Protein AF-A0A7J6PXH3-F1 (afdb_monomer_lite)

pLDDT: mean 71.35, std 19.56, range [21.89, 96.31]

InterPro domains:
  IPR000547 Clathrin, heavy chain/VPS, 7-fold repeat [PS50236] (850-1017)
  IPR001680 WD40 repeat [SM00320] (304-343)
  IPR013525 ABC-2 type transporter, transmembrane domain [PF01061] (2-180)
  IPR015943 WD40/YVTN repeat-like-containing domain superfamily [G3DSA:2.130.10.10] (223-467)
  IPR036322 WD40-repeat-containing domain superfamily [SSF50978] (277-455)
  IPR052215 Plant ABC transporter G [PTHR48042] (1-181)
  IPR057780 Vps41, beta-propeller [PF23411] (269-532)

Foldseek 3Di:
DLLVVLQVLLQVLFQPDPPDDPVNCLVSLLCLLQVNLLVLLVCLVVLVVVVVVVVVVCVVDVDAPLVVLVVVLVVCLVVLLVSLLSSLCRNCVGNVFFDSVLSSLLSSLSNLLSNLQLSLLSLQDPDSVVSSVVSNVLSVLLSCLLQRVPAQVRPDPVNSVSNVVRLSNLSSLSSLCRGLVVPPPVSVVVCVVRVNNPRDSVVSSVVSVVSSVVSSVVSSVSCVVVVCVVCVVPVVVPPPPDDAQDDDDDQPDPPDQPQKDKFFLVQPLQLVCLVPWFFQEWADDPFWIWTWTQQQKIWIAGPSRHTQEIDRPDRGGWQYWEAALVRQWIWIFFQQFKIWIWGWDADPSHTDTHTPDIDGCVPCVVQTDGGWNEKYAQNCCVVPQVWIWTFFQQQWIKIWHDDPPDIDIDTLDHDQATWHYWYDDNQKIWTDGLFFIWIAGNPVSDTQETDGDDDDPPVLVVVLSVDGKDWDAADPFWIWIDGFQKIWIKGKDWDFAADPPDPDGGDIRIHIDTPDMDGDDSQKGFQYKYWQDDDPDDDPDPDDPDPDTDIDTDIDSDPQKHKYDYPPHNWIWIDHRNTIMIMHGQDLLNSLSVCLSSLVLLVSLLSLQPDLDLVSNLVSLCSSLVVCLVVVVLLVNLVSLVSHDLQSNLQSVVVSLVSCVVSLNLLNNLVPPDQPPVSCVVSVNLVDCSLVVSLLSCLVPPLVCNQVSVVRHDPSRDDLVVNLVSLQVVDDPQLHFDLPDDHDHDDDDPPDDDDDDDDDDDDDDDDCPDDDDPVVVCNNSVSSLVNVLVSCVVVVVPLRNLRSCVSNLVLVVNLVQLLPVVNCVPDPSNLVSCVVCVVVNLVSPLVSSLVSCLVPCVSPPPVVSLVVCVVPLQSNLSNLCCVCPVVPPVVSSQQCLQVNLVSCVVPPLLCSVVSVVVLVVVVQDADDPPDPRSRYDPLVVSLVVLVVDPVCVVSNLVVNLVSCVVVVVNVVSLVSQLDPPDRQLLVSCVSCLVVLDPVSLVVSLVSCLVVVVCLQRLQVSVVVCCVPVNDVSHDPCSHPVNSVVSHDPPDPCVVVVVVSVCVVVVPVPPCVVVVPPPDPVVVVVVVVVVVVVVVVVDDDDDDDDDDDDDADPPPRDDDDDDDDDDDDDDDDDDDDDDDDDDDDDDDDDDDDDDDDDDDDDDDDDDDDDDDDDD

Structure (mmCIF, N/CA/C/O backbone):
data_AF-A0A7J6PXH3-F1
#
_entry.id   AF-A0A7J6PXH3-F1
#
loop_
_atom_site.group_PDB
_atom_site.id
_atom_site.type_symbol
_atom_site.label_atom_id
_atom_site.label_alt_id
_atom_site.label_comp_id
_atom_site.label_asym_id
_atom_site.label_entity_id
_atom_site.label_seq_id
_atom_site.pdbx_PDB_ins_code
_atom_site.Cartn_x
_atom_site.Cartn_y
_atom_site.Cartn_z
_atom_site.occupancy
_atom_site.B_iso_or_equiv
_atom_site.auth_seq_id
_atom_site.auth_comp_id
_atom_site.auth_asym_id
_atom_site.auth_atom_id
_atom_site.pdbx_PDB_model_num
ATOM 1 N N . MET A 1 1 ? -7.730 35.213 -0.005 1.00 85.06 1 MET A N 1
ATOM 2 C CA . MET A 1 1 ? -7.009 35.318 -1.293 1.00 85.06 1 MET A CA 1
ATOM 3 C C . MET A 1 1 ? -7.760 36.161 -2.331 1.00 85.06 1 MET A C 1
ATOM 5 O O . MET A 1 1 ? -7.203 37.171 -2.730 1.00 85.06 1 MET A O 1
ATOM 9 N N . TYR A 1 2 ? -9.007 35.830 -2.708 1.00 90.00 2 TYR A N 1
ATOM 10 C CA . TYR A 1 2 ? -9.855 36.568 -3.680 1.00 90.00 2 TYR A CA 1
ATOM 11 C C . TYR A 1 2 ? -9.739 38.107 -3.665 1.00 90.00 2 TYR A C 1
ATOM 13 O O . TYR A 1 2 ? -9.534 38.720 -4.710 1.00 90.00 2 TYR A O 1
ATOM 21 N N . VAL A 1 3 ? -9.808 38.724 -2.479 1.00 91.50 3 VAL A N 1
ATOM 22 C CA . VAL A 1 3 ? -9.663 40.180 -2.267 1.00 91.50 3 VAL A CA 1
ATOM 23 C C . VAL A 1 3 ? -8.342 40.731 -2.822 1.00 91.50 3 VAL A C 1
ATOM 25 O O . VAL A 1 3 ? -8.331 41.803 -3.412 1.00 91.50 3 VAL A O 1
ATOM 28 N N . MET A 1 4 ? -7.234 39.996 -2.680 1.00 92.06 4 MET A N 1
ATOM 29 C CA . MET A 1 4 ? -5.907 40.410 -3.154 1.00 92.06 4 MET A CA 1
ATOM 30 C C . MET A 1 4 ? -5.829 40.417 -4.684 1.00 92.06 4 MET A C 1
ATOM 32 O O . MET A 1 4 ? -5.346 41.386 -5.261 1.00 92.06 4 MET A O 1
ATOM 36 N N . LEU A 1 5 ? -6.341 39.368 -5.342 1.00 91.06 5 LEU A N 1
ATOM 37 C CA . LEU A 1 5 ? -6.399 39.317 -6.807 1.00 91.06 5 LEU A CA 1
ATOM 38 C C . LEU A 1 5 ? -7.345 40.392 -7.350 1.00 91.06 5 LEU A C 1
ATOM 40 O O . LEU A 1 5 ? -6.966 41.140 -8.241 1.00 91.06 5 LEU A O 1
ATOM 44 N N . SER A 1 6 ? -8.534 40.537 -6.760 1.00 92.62 6 SER A N 1
ATOM 45 C CA . SER A 1 6 ? -9.517 41.554 -7.165 1.00 92.62 6 SER A CA 1
ATOM 46 C C . SER A 1 6 ? -8.981 42.981 -6.997 1.00 92.62 6 SER A C 1
ATOM 48 O O . SER A 1 6 ? -9.232 43.834 -7.845 1.00 92.62 6 SER A O 1
ATOM 50 N N . PHE A 1 7 ? -8.197 43.234 -5.941 1.00 92.75 7 PHE A N 1
ATOM 51 C CA . PHE A 1 7 ? -7.472 44.493 -5.759 1.00 92.75 7 PHE A CA 1
ATOM 52 C C . PHE A 1 7 ? -6.425 44.705 -6.853 1.00 92.75 7 PHE A C 1
ATOM 54 O O . PHE A 1 7 ? -6.447 45.738 -7.510 1.00 92.75 7 PHE A O 1
ATOM 61 N N . MET A 1 8 ? -5.552 43.717 -7.079 1.00 93.81 8 MET A N 1
ATOM 62 C CA . MET A 1 8 ? -4.471 43.787 -8.066 1.00 93.81 8 MET A CA 1
ATOM 63 C C . MET A 1 8 ? -5.002 44.043 -9.482 1.00 93.81 8 MET A C 1
ATOM 65 O O . MET A 1 8 ? -4.495 44.927 -10.169 1.00 93.81 8 MET A O 1
ATOM 69 N N . ILE A 1 9 ? -6.052 43.319 -9.887 1.00 91.75 9 ILE A N 1
ATOM 70 C CA . ILE A 1 9 ? -6.739 43.499 -11.172 1.00 91.75 9 ILE A CA 1
ATOM 71 C C . ILE A 1 9 ? -7.317 44.920 -11.255 1.00 91.75 9 ILE A C 1
ATOM 73 O O . ILE A 1 9 ? -7.013 45.652 -12.195 1.00 91.75 9 ILE A O 1
ATOM 77 N N . GLY A 1 10 ? -8.087 45.344 -10.245 1.00 89.75 10 GLY A N 1
ATOM 78 C CA . GLY A 1 10 ? -8.698 46.674 -10.213 1.00 89.75 10 GLY A CA 1
ATOM 79 C C . GLY A 1 10 ? -7.677 47.815 -10.284 1.00 89.75 10 GLY A C 1
ATOM 80 O O . GLY A 1 10 ? -7.882 48.769 -11.028 1.00 89.75 10 GLY A O 1
ATOM 81 N N . THR A 1 11 ? -6.555 47.725 -9.560 1.00 91.62 11 THR A N 1
ATOM 82 C CA . THR A 1 11 ? -5.518 48.772 -9.571 1.00 91.62 11 THR A CA 1
ATOM 83 C C . THR A 1 11 ? -4.631 48.746 -10.813 1.00 91.62 11 THR A C 1
ATOM 85 O O . THR A 1 11 ? -4.105 49.790 -11.185 1.00 91.62 11 THR A O 1
ATOM 88 N N . MET A 1 12 ? -4.458 47.589 -11.463 1.00 90.88 12 MET A N 1
ATOM 89 C CA . MET A 1 12 ? -3.728 47.485 -12.733 1.00 90.88 12 MET A CA 1
ATOM 90 C C . MET A 1 12 ? -4.465 48.224 -13.858 1.00 90.88 12 MET A C 1
ATOM 92 O O . MET A 1 12 ? -3.838 48.937 -14.637 1.00 90.88 12 MET A O 1
ATOM 96 N N . TYR A 1 13 ? -5.793 48.107 -13.896 1.00 89.38 13 TYR A N 1
ATOM 97 C CA . TYR A 1 13 ? -6.660 48.732 -14.900 1.00 89.38 13 TYR A CA 1
ATOM 98 C C . TYR A 1 13 ? -7.361 49.995 -14.376 1.00 89.38 13 TYR A C 1
ATOM 100 O O . TYR A 1 13 ? -8.486 50.293 -14.763 1.00 89.38 13 TYR A O 1
ATOM 108 N N . ILE A 1 14 ? -6.716 50.726 -13.460 1.00 91.25 14 ILE A N 1
ATOM 109 C CA . ILE A 1 14 ? -7.322 51.855 -12.745 1.00 91.25 14 ILE A CA 1
ATOM 110 C C . ILE A 1 14 ? -7.871 52.938 -13.689 1.00 91.25 14 ILE A C 1
ATOM 112 O O . ILE A 1 14 ? -7.162 53.460 -14.552 1.00 91.25 14 ILE A O 1
ATOM 116 N N . ARG A 1 15 ? -9.122 53.352 -13.445 1.00 85.06 15 ARG A N 1
ATOM 117 C CA . ARG A 1 15 ? -9.895 54.300 -14.271 1.00 85.06 15 ARG A CA 1
ATOM 118 C C . ARG A 1 15 ? -9.190 55.631 -14.572 1.00 85.06 15 ARG A C 1
ATOM 120 O O . ARG A 1 15 ? -9.531 56.301 -15.537 1.00 85.06 15 ARG A O 1
ATOM 127 N N . SER A 1 16 ? -8.241 56.055 -13.737 1.00 84.75 16 SER A N 1
ATOM 128 C CA . SER A 1 16 ? -7.498 57.312 -13.908 1.00 84.75 16 SER A CA 1
ATOM 129 C C . SER A 1 16 ? -6.329 57.228 -14.901 1.00 84.75 16 SER A C 1
ATOM 131 O O . SER A 1 16 ? -5.502 58.138 -14.926 1.00 84.75 16 SER A O 1
ATOM 133 N N . ASN A 1 17 ? -6.190 56.129 -15.648 1.00 86.75 17 ASN A N 1
ATOM 134 C CA . ASN A 1 17 ? -5.119 55.936 -16.619 1.00 86.75 17 ASN A CA 1
ATOM 135 C C . ASN A 1 17 ? -5.618 56.127 -18.063 1.00 86.75 17 ASN A C 1
ATOM 137 O O . ASN A 1 17 ? -5.953 55.159 -18.744 1.00 86.75 17 ASN A O 1
ATOM 141 N N . ASP A 1 18 ? -5.572 57.370 -18.550 1.00 77.88 18 ASP A N 1
ATOM 142 C CA . ASP A 1 18 ? -5.986 57.770 -19.910 1.00 77.88 18 ASP A CA 1
ATOM 143 C C . ASP A 1 18 ? -5.172 57.113 -21.058 1.00 77.88 18 ASP A C 1
ATOM 145 O O . ASP A 1 18 ? -5.416 57.402 -22.229 1.00 77.88 18 ASP A O 1
ATOM 149 N N . SER A 1 19 ? -4.184 56.258 -20.753 1.00 84.06 19 SER A N 1
ATOM 150 C CA . SER A 1 19 ? -3.420 55.492 -21.753 1.00 84.06 19 SER A CA 1
ATOM 151 C C . SER A 1 19 ? -3.992 54.103 -22.070 1.00 84.06 19 SER A C 1
ATOM 153 O O . SER A 1 19 ? -3.535 53.479 -23.027 1.00 84.06 19 SER A O 1
ATOM 155 N N . LEU A 1 20 ? -4.982 53.623 -21.306 1.00 83.75 20 LEU A N 1
ATOM 156 C CA . LEU A 1 20 ? -5.656 52.346 -21.563 1.00 83.75 20 LEU A CA 1
ATOM 157 C C . LEU A 1 20 ? -6.658 52.473 -22.719 1.00 83.75 20 LEU A C 1
ATOM 159 O O . LEU A 1 20 ? -7.433 53.427 -22.789 1.00 83.75 20 LEU A O 1
ATOM 163 N N . THR A 1 21 ? -6.678 51.482 -23.606 1.00 84.00 21 THR A N 1
ATOM 164 C CA . THR A 1 21 ? -7.657 51.364 -24.691 1.00 84.00 21 THR A CA 1
ATOM 165 C C . THR A 1 21 ? -8.747 50.349 -24.342 1.00 84.00 21 THR A C 1
ATOM 167 O O . THR A 1 21 ? -8.566 49.485 -23.487 1.00 84.00 21 THR A O 1
ATOM 170 N N . GLN A 1 22 ? -9.881 50.391 -25.047 1.00 81.06 22 GLN A N 1
ATOM 171 C CA . GLN A 1 22 ? -10.964 49.410 -24.867 1.00 81.06 22 GLN A CA 1
ATOM 172 C C . GLN A 1 22 ? -10.506 47.953 -25.079 1.00 81.06 22 GLN A C 1
ATOM 174 O O . GLN A 1 22 ? -11.046 47.047 -24.449 1.00 81.06 22 GLN A O 1
ATOM 179 N N . PHE A 1 23 ? -9.486 47.716 -25.914 1.00 84.88 23 PHE A N 1
ATOM 180 C CA . PHE A 1 23 ? -8.920 46.380 -26.123 1.00 84.88 23 PHE A CA 1
ATOM 181 C C . PHE A 1 23 ? -8.174 45.844 -24.891 1.00 84.88 23 PHE A C 1
ATOM 183 O O . PHE A 1 23 ? -8.158 44.631 -24.676 1.00 84.88 23 PHE A O 1
ATOM 190 N N . ASP A 1 24 ? -7.605 46.716 -24.054 1.00 87.94 24 ASP A N 1
ATOM 191 C CA . ASP A 1 24 ? -6.826 46.315 -22.877 1.00 87.94 24 ASP A CA 1
ATOM 192 C C . ASP A 1 24 ? -7.711 45.734 -21.759 1.00 87.94 24 ASP A C 1
ATOM 194 O O . ASP A 1 24 ? -7.249 44.926 -20.956 1.00 87.94 24 ASP A O 1
ATOM 198 N N . TYR A 1 25 ? -9.011 46.048 -21.742 1.00 89.06 25 TYR A N 1
ATOM 199 C CA . TYR A 1 25 ? -9.956 45.419 -20.813 1.00 89.06 25 TYR A CA 1
ATOM 200 C C . TYR A 1 25 ? -10.316 43.971 -21.197 1.00 89.06 25 TYR A C 1
ATOM 202 O O . TYR A 1 25 ? -10.776 43.218 -20.340 1.00 89.06 25 TYR A O 1
ATOM 210 N N . ILE A 1 26 ? -10.074 43.523 -22.437 1.00 90.31 26 ILE A N 1
ATOM 211 C CA . ILE A 1 26 ? -10.442 42.165 -22.884 1.00 90.31 26 ILE A CA 1
ATOM 212 C C . ILE A 1 26 ? -9.644 41.081 -22.119 1.00 90.31 26 ILE A C 1
ATOM 214 O O . ILE A 1 26 ? -10.273 40.188 -21.540 1.00 90.31 26 ILE A O 1
ATOM 218 N N . PRO A 1 27 ? -8.295 41.158 -22.001 1.00 91.00 27 PRO A N 1
ATOM 219 C CA . PRO A 1 27 ? -7.536 40.275 -21.113 1.00 91.00 27 PRO A CA 1
ATOM 220 C C . PRO A 1 27 ? -7.948 40.382 -19.641 1.00 91.00 27 PRO A C 1
ATOM 222 O O . PRO A 1 27 ? -7.879 39.385 -18.925 1.00 91.00 27 PRO A O 1
ATOM 225 N N . MET A 1 28 ? -8.391 41.557 -19.176 1.00 91.38 28 MET A N 1
ATOM 226 C CA . MET A 1 28 ? -8.862 41.733 -17.800 1.00 91.38 28 MET A CA 1
ATOM 227 C C . MET A 1 28 ? -10.144 40.933 -17.537 1.00 91.38 28 MET A C 1
ATOM 229 O O . MET A 1 28 ? -10.203 40.195 -16.554 1.00 91.38 28 MET A O 1
ATOM 233 N N . LEU A 1 29 ? -11.151 41.038 -18.411 1.00 92.00 29 LEU A N 1
ATOM 234 C CA . LEU A 1 29 ? -12.413 40.299 -18.282 1.00 92.00 29 LEU A CA 1
ATOM 235 C C . LEU A 1 29 ? -12.185 38.780 -18.364 1.00 92.00 29 LEU A C 1
ATOM 237 O O . LEU A 1 29 ? -12.764 38.028 -17.576 1.00 92.00 29 LEU A O 1
ATOM 241 N N . PHE A 1 30 ? -11.271 38.331 -19.233 1.00 92.38 30 PHE A N 1
ATOM 242 C CA . PHE A 1 30 ? -10.798 36.944 -19.234 1.00 92.38 30 PHE A CA 1
ATOM 243 C C . PHE A 1 30 ? -10.133 36.562 -17.901 1.00 92.38 30 PHE A C 1
ATOM 245 O O . PHE A 1 30 ? -10.483 35.536 -17.325 1.00 92.38 30 PHE A O 1
ATOM 252 N N . TYR A 1 31 ? -9.212 37.377 -17.374 1.00 90.19 31 TYR A N 1
ATOM 253 C CA . TYR A 1 31 ? -8.477 37.068 -16.142 1.00 90.19 31 TYR A CA 1
ATOM 254 C C . TYR A 1 31 ? -9.395 37.006 -14.910 1.00 90.19 31 TYR A C 1
ATOM 256 O O . TYR A 1 31 ? -9.237 36.115 -14.076 1.00 90.19 31 TYR A O 1
ATOM 264 N N . VAL A 1 32 ? -10.386 37.903 -14.813 1.00 90.56 32 VAL A N 1
ATOM 265 C CA . VAL A 1 32 ? -11.441 37.867 -13.783 1.00 90.56 32 VAL A CA 1
ATOM 266 C C . VAL A 1 32 ? -12.188 36.536 -13.833 1.00 90.56 32 VAL A C 1
ATOM 268 O O . VAL A 1 32 ? -12.278 35.855 -12.811 1.00 90.56 32 VAL A O 1
ATOM 271 N N . GLN A 1 33 ? -12.692 36.148 -15.011 1.00 89.62 33 GLN A N 1
ATOM 272 C CA . GLN A 1 33 ? -13.428 34.894 -15.172 1.00 89.62 33 GLN A CA 1
ATOM 273 C C . GLN A 1 33 ? -12.539 33.675 -14.915 1.00 89.62 33 GLN A C 1
ATOM 275 O O . GLN A 1 33 ? -12.972 32.754 -14.241 1.00 89.62 33 GLN A O 1
ATOM 280 N N . ALA A 1 34 ? -11.309 33.650 -15.422 1.00 89.00 34 ALA A N 1
ATOM 281 C CA . ALA A 1 34 ? -10.419 32.505 -15.284 1.00 89.00 34 ALA A CA 1
ATOM 282 C C . ALA A 1 34 ? -9.920 32.335 -13.838 1.00 89.00 34 ALA A C 1
ATOM 284 O O . ALA A 1 34 ? -10.186 31.321 -13.192 1.00 89.00 34 ALA A O 1
ATOM 285 N N . PHE A 1 35 ? -9.211 33.330 -13.299 1.00 86.88 35 PHE A N 1
ATOM 286 C CA . PHE A 1 35 ? -8.442 33.160 -12.064 1.00 86.88 35 PHE A CA 1
ATOM 287 C C . PHE A 1 35 ? -9.268 33.289 -10.787 1.00 86.88 35 PHE A C 1
ATOM 289 O O . PHE A 1 35 ? -8.884 32.700 -9.780 1.00 86.88 35 PHE A O 1
ATOM 296 N N . LEU A 1 36 ? -10.398 34.007 -10.788 1.00 89.25 36 LEU A N 1
ATOM 297 C CA . LEU A 1 36 ? -11.280 33.986 -9.617 1.00 89.25 36 LEU A CA 1
ATOM 298 C C . LEU A 1 36 ? -12.064 32.669 -9.556 1.00 89.25 36 LEU A C 1
ATOM 300 O O . LEU A 1 36 ? -12.159 32.069 -8.493 1.00 89.25 36 LEU A O 1
ATOM 304 N N . VAL A 1 37 ? -12.573 32.170 -10.684 1.00 90.94 37 VAL A N 1
ATOM 305 C CA . VAL A 1 37 ? -13.418 30.963 -10.711 1.00 90.94 37 VAL A CA 1
ATOM 306 C C . VAL A 1 37 ? -12.609 29.679 -10.494 1.00 90.94 37 VAL A C 1
ATOM 308 O O . VAL A 1 37 ? -13.092 28.770 -9.817 1.00 90.94 37 VAL A O 1
ATOM 311 N N . PHE A 1 38 ? -11.360 29.624 -10.972 1.00 90.50 38 PHE A N 1
ATOM 312 C CA . PHE A 1 38 ? -10.414 28.528 -10.709 1.00 90.50 38 PHE A CA 1
ATOM 313 C C . PHE A 1 38 ? -10.184 28.269 -9.210 1.00 90.50 38 PHE A C 1
ATOM 315 O O . PHE A 1 38 ? -9.948 27.137 -8.796 1.00 90.50 38 PHE A O 1
ATOM 322 N N . MET A 1 39 ? -10.287 29.296 -8.363 1.00 90.12 39 MET A N 1
ATOM 323 C CA . MET A 1 39 ? -9.959 29.179 -6.938 1.00 90.12 39 MET A CA 1
ATOM 324 C C . MET A 1 39 ? -10.967 28.375 -6.104 1.00 90.12 39 MET A C 1
ATOM 326 O O . MET A 1 39 ? -10.704 28.129 -4.926 1.00 90.12 39 MET A O 1
ATOM 330 N N . ALA A 1 40 ? -12.064 27.895 -6.698 1.00 88.69 40 ALA A N 1
ATOM 331 C CA . ALA A 1 40 ? -12.945 26.910 -6.069 1.00 88.69 40 ALA A CA 1
ATOM 332 C C . ALA A 1 40 ? -12.293 25.519 -5.906 1.00 88.69 40 ALA A C 1
ATOM 334 O O . ALA A 1 40 ? -12.767 24.728 -5.094 1.00 88.69 40 ALA A O 1
ATOM 335 N N . VAL A 1 41 ? -11.185 25.215 -6.605 1.00 89.06 41 VAL A N 1
ATOM 336 C CA . VAL A 1 41 ? -10.421 23.952 -6.439 1.00 89.06 41 VAL A CA 1
ATOM 337 C C . VAL A 1 41 ? -10.048 23.694 -4.967 1.00 89.06 41 VAL A C 1
ATOM 339 O O . VAL A 1 41 ? -10.019 22.550 -4.522 1.00 89.06 41 VAL A O 1
ATOM 342 N N . ALA A 1 42 ? -9.844 24.754 -4.177 1.00 85.88 42 ALA A N 1
ATOM 343 C CA . ALA A 1 42 ? -9.520 24.670 -2.752 1.00 85.88 42 ALA A CA 1
ATOM 344 C C . ALA A 1 42 ? -10.660 24.149 -1.844 1.00 85.88 42 ALA A C 1
ATOM 346 O O . ALA A 1 42 ? -10.427 23.943 -0.656 1.00 85.88 42 ALA A O 1
ATOM 347 N N . VAL A 1 43 ? -11.875 23.930 -2.365 1.00 87.31 43 VAL A N 1
ATOM 348 C CA . VAL A 1 43 ? -13.011 23.365 -1.605 1.00 87.31 43 VAL A CA 1
ATOM 349 C C . VAL A 1 43 ? -12.903 21.839 -1.447 1.00 87.31 43 VAL A C 1
ATOM 351 O O . VAL A 1 43 ? -13.476 21.273 -0.518 1.00 87.31 43 VAL A O 1
ATOM 354 N N . LEU A 1 44 ? -12.127 21.167 -2.307 1.00 86.19 44 LEU A N 1
ATOM 355 C CA . LEU A 1 44 ? -12.019 19.703 -2.351 1.00 86.19 44 LEU A CA 1
ATOM 356 C C . LEU A 1 44 ? -11.597 19.031 -1.025 1.00 86.19 44 LEU A C 1
ATOM 358 O O . LEU A 1 44 ? -12.286 18.089 -0.637 1.00 86.19 44 LEU A O 1
ATOM 362 N N . PRO A 1 45 ? -10.553 19.483 -0.294 1.00 86.19 45 PRO A N 1
ATOM 363 C CA . PRO A 1 45 ? -10.165 18.848 0.971 1.00 86.19 45 PRO A CA 1
ATOM 364 C C . PRO A 1 45 ? -11.240 18.991 2.060 1.00 86.19 45 PRO A C 1
ATOM 366 O O . PRO A 1 45 ? -11.558 18.034 2.757 1.00 86.19 45 PRO A O 1
ATOM 369 N N . PHE A 1 46 ? -11.866 20.169 2.153 1.00 83.62 46 PHE A N 1
ATOM 370 C CA . PHE A 1 46 ? -12.931 20.443 3.125 1.00 83.62 46 PHE A CA 1
ATOM 371 C C . PHE A 1 46 ? -14.192 19.604 2.863 1.00 83.62 46 PHE A C 1
ATOM 373 O O . PHE A 1 46 ? -14.867 19.175 3.796 1.00 83.62 46 PHE A O 1
ATOM 380 N N . PHE A 1 47 ? -14.504 19.320 1.595 1.00 84.81 47 PHE A N 1
ATOM 381 C CA . PHE A 1 47 ? -15.591 18.403 1.258 1.00 84.81 47 PHE A CA 1
ATOM 382 C C . PHE A 1 47 ? -15.314 16.965 1.735 1.00 84.81 47 PHE A C 1
ATOM 384 O O . PHE A 1 47 ? -16.255 16.269 2.118 1.00 84.81 47 PHE A O 1
ATOM 391 N N . ASP A 1 48 ? -14.050 16.529 1.761 1.00 79.75 48 ASP A N 1
ATOM 392 C CA . ASP A 1 48 ? -13.664 15.179 2.189 1.00 79.75 48 ASP A CA 1
ATOM 393 C C . ASP A 1 48 ? -13.824 14.971 3.710 1.00 79.75 48 ASP A C 1
ATOM 395 O O . ASP A 1 48 ? -14.415 13.984 4.152 1.00 79.75 48 ASP A O 1
ATOM 399 N N . GLU A 1 49 ? -13.443 15.966 4.522 1.00 80.94 49 GLU A N 1
ATOM 400 C CA . GLU A 1 49 ? -13.705 15.965 5.974 1.00 80.94 49 GLU A CA 1
ATOM 401 C C . GLU A 1 49 ? -15.203 15.748 6.278 1.00 80.94 49 GLU A C 1
ATOM 403 O O . GLU A 1 49 ? -15.585 14.915 7.107 1.00 80.94 49 GLU A O 1
ATOM 408 N N . ILE A 1 50 ? -16.082 16.451 5.552 1.00 82.19 50 ILE A N 1
ATOM 409 C CA . ILE A 1 50 ? -17.538 16.309 5.696 1.00 82.19 50 ILE A CA 1
ATOM 410 C C . ILE A 1 50 ? -18.024 14.963 5.124 1.00 82.19 50 ILE A C 1
ATOM 412 O O . ILE A 1 50 ? -18.963 14.369 5.664 1.00 82.19 50 ILE A O 1
ATOM 416 N N . ARG A 1 51 ? -17.390 14.440 4.064 1.00 78.50 51 ARG A N 1
ATOM 417 C CA . ARG A 1 51 ? -17.707 13.140 3.442 1.00 78.50 51 ARG A CA 1
ATOM 418 C C . ARG A 1 51 ? -17.566 11.991 4.444 1.00 78.50 51 ARG A C 1
ATOM 420 O O . ARG A 1 51 ? -18.465 11.144 4.497 1.00 78.50 51 ARG A O 1
ATOM 427 N N . ALA A 1 52 ? -16.514 12.003 5.265 1.00 72.50 52 ALA A N 1
ATOM 428 C CA . ALA A 1 52 ? -16.288 11.025 6.331 1.00 72.50 52 ALA A CA 1
ATOM 429 C C . ALA A 1 52 ? -17.362 11.100 7.436 1.00 72.50 52 ALA A C 1
ATOM 431 O O . ALA A 1 52 ? -17.956 10.081 7.807 1.00 72.50 52 ALA A O 1
ATOM 432 N N . VAL A 1 53 ? -17.692 12.309 7.911 1.00 76.00 53 VAL A N 1
ATOM 433 C CA . VAL A 1 53 ? -18.757 12.514 8.914 1.00 76.00 53 VAL A CA 1
ATOM 434 C C . VAL A 1 53 ? -20.121 12.066 8.376 1.00 76.00 53 VAL A C 1
ATOM 436 O O . VAL A 1 53 ? -20.855 11.362 9.070 1.00 76.00 53 VAL A O 1
ATOM 439 N N . PHE A 1 54 ? -20.448 12.394 7.122 1.00 76.50 54 PHE A N 1
ATOM 440 C CA . PHE A 1 54 ? -21.685 11.952 6.471 1.00 76.50 54 PHE A CA 1
ATOM 441 C C . PHE A 1 54 ? -21.791 10.423 6.390 1.00 76.50 54 PHE A C 1
ATOM 443 O O . PHE A 1 54 ? -22.866 9.881 6.646 1.00 76.50 54 PHE A O 1
ATOM 450 N N . ALA A 1 55 ? -20.704 9.720 6.051 1.00 71.56 55 ALA A N 1
ATOM 451 C CA . ALA A 1 55 ? -20.700 8.257 5.990 1.00 71.56 55 ALA A CA 1
ATOM 452 C C . ALA A 1 55 ? -21.012 7.639 7.366 1.00 71.56 55 ALA A C 1
ATOM 454 O O . ALA A 1 55 ? -21.883 6.773 7.477 1.00 71.56 55 ALA A O 1
ATOM 455 N N . ARG A 1 56 ? -20.381 8.157 8.427 1.00 69.62 56 ARG A N 1
ATOM 456 C CA . ARG A 1 56 ? -20.629 7.745 9.815 1.00 69.62 56 ARG A CA 1
ATOM 457 C C . ARG A 1 56 ? -22.064 8.025 10.271 1.00 69.62 56 ARG A C 1
ATOM 459 O O . ARG A 1 56 ? -22.690 7.147 10.863 1.00 69.62 56 ARG A O 1
ATOM 466 N N . GLU A 1 57 ? -22.609 9.208 9.996 1.00 72.81 57 GLU A N 1
ATOM 467 C CA . GLU A 1 57 ? -23.992 9.546 10.367 1.00 72.81 57 GLU A CA 1
ATOM 468 C C . GLU A 1 57 ? -25.022 8.713 9.590 1.00 72.81 57 GLU A C 1
ATOM 470 O O . GLU A 1 57 ? -26.021 8.281 10.166 1.00 72.81 57 GLU A O 1
ATOM 475 N N . ARG A 1 58 ? -24.750 8.410 8.312 1.00 71.62 58 ARG A N 1
ATOM 476 C CA . ARG A 1 58 ? -25.580 7.541 7.461 1.00 71.62 58 ARG A CA 1
ATOM 477 C C . ARG A 1 58 ? -25.570 6.072 7.901 1.00 71.62 58 ARG A C 1
ATOM 479 O O . ARG A 1 58 ? -26.568 5.384 7.712 1.00 71.62 58 ARG A O 1
ATOM 486 N N . ALA A 1 59 ? -24.477 5.595 8.497 1.00 64.69 59 ALA A N 1
ATOM 487 C CA . ALA A 1 59 ? -24.411 4.257 9.090 1.00 64.69 59 ALA A CA 1
ATOM 488 C C . ALA A 1 59 ? -25.202 4.156 10.411 1.00 64.69 59 ALA A C 1
ATOM 490 O O . ALA A 1 59 ? -25.748 3.102 10.724 1.00 64.69 59 ALA A O 1
ATOM 491 N N . ASN A 1 60 ? -25.292 5.251 11.176 1.00 62.16 60 ASN A N 1
ATOM 492 C CA . ASN A 1 60 ? -25.989 5.288 12.469 1.00 62.16 60 ASN A CA 1
ATOM 493 C C . ASN A 1 60 ? -27.460 5.750 12.367 1.00 62.16 60 ASN A C 1
ATOM 495 O O . ASN A 1 60 ? -28.246 5.514 13.286 1.00 62.16 60 ASN A O 1
ATOM 499 N N . SER A 1 61 ? -27.862 6.400 11.269 1.00 59.50 61 SER A N 1
ATOM 500 C CA . SER A 1 61 ? -29.246 6.809 11.000 1.00 59.50 61 SER A CA 1
ATOM 501 C C . SER A 1 61 ? -29.503 7.016 9.499 1.00 59.50 61 SER A C 1
ATOM 503 O O . SER A 1 61 ? -28.589 7.313 8.739 1.00 59.50 61 SER A O 1
ATOM 505 N N . ASN A 1 62 ? -30.759 6.908 9.045 1.00 60.25 62 ASN A N 1
ATOM 506 C CA . ASN A 1 62 ? -31.120 7.032 7.620 1.00 60.25 62 ASN A CA 1
ATOM 507 C C . ASN A 1 62 ? -31.047 8.483 7.084 1.00 60.25 62 ASN A C 1
ATOM 509 O O . ASN A 1 62 ? -32.065 9.090 6.736 1.00 60.25 62 ASN A O 1
ATOM 513 N N . LEU A 1 63 ? -29.839 9.042 6.978 1.00 70.62 63 LEU A N 1
ATOM 514 C CA . LEU A 1 63 ? -29.593 10.347 6.366 1.00 70.62 63 LEU A CA 1
ATOM 515 C C . LEU A 1 63 ? -29.682 10.252 4.829 1.00 70.62 63 LEU A C 1
ATOM 517 O O . LEU A 1 63 ? -28.936 9.514 4.178 1.00 70.62 63 LEU A O 1
ATOM 521 N N . ASN A 1 64 ? -30.611 11.003 4.232 1.00 79.88 64 ASN A N 1
ATOM 522 C CA . ASN A 1 64 ? -30.840 11.005 2.785 1.00 79.88 64 ASN A CA 1
ATOM 523 C C . ASN A 1 64 ? -29.777 11.849 2.051 1.00 79.88 64 ASN A C 1
ATOM 525 O O . ASN A 1 64 ? -29.599 13.027 2.369 1.00 79.88 64 ASN A O 1
ATOM 529 N N . VAL A 1 65 ? -29.128 11.266 1.032 1.00 81.06 65 VAL A N 1
ATOM 530 C CA . VAL A 1 65 ? -28.093 11.912 0.199 1.00 81.06 65 VAL A CA 1
ATOM 531 C C . VAL A 1 65 ? -28.580 13.245 -0.374 1.00 81.06 65 VAL A C 1
ATOM 533 O O . VAL A 1 65 ? -27.883 14.248 -0.264 1.00 81.06 65 VAL A O 1
ATOM 536 N N . LEU A 1 66 ? -29.800 13.284 -0.920 1.00 83.06 66 LEU A N 1
ATOM 537 C CA . LEU A 1 66 ? -30.358 14.482 -1.555 1.00 83.06 66 LEU A CA 1
ATOM 538 C C . LEU A 1 66 ? -30.578 15.623 -0.550 1.00 83.06 66 LEU A C 1
ATOM 540 O O . LEU A 1 66 ? -30.386 16.786 -0.891 1.00 83.06 66 LEU A O 1
ATOM 544 N N . MET A 1 67 ? -30.928 15.300 0.699 1.00 84.75 67 MET A N 1
ATOM 545 C CA . MET A 1 67 ? -31.087 16.305 1.757 1.00 84.75 67 MET A CA 1
ATOM 546 C C . MET A 1 67 ? -29.735 16.859 2.214 1.00 84.75 67 MET A C 1
ATOM 548 O O . MET A 1 67 ? -29.629 18.054 2.471 1.00 84.75 67 MET A O 1
ATOM 552 N N . PHE A 1 68 ? -28.698 16.017 2.268 1.00 85.69 68 PHE A N 1
ATOM 553 C CA . PHE A 1 68 ? -27.329 16.444 2.566 1.00 85.69 68 PHE A CA 1
ATOM 554 C C . PHE A 1 68 ? -26.749 17.339 1.459 1.00 85.69 68 PHE A C 1
ATOM 556 O O . PHE A 1 68 ? -26.283 18.437 1.757 1.00 85.69 68 PHE A O 1
ATOM 563 N N . VAL A 1 69 ? -26.841 16.920 0.190 1.00 88.06 69 VAL A N 1
ATOM 564 C CA . VAL A 1 69 ? -26.359 17.702 -0.965 1.00 88.06 69 VAL A CA 1
ATOM 565 C C . VAL A 1 69 ? -27.067 19.059 -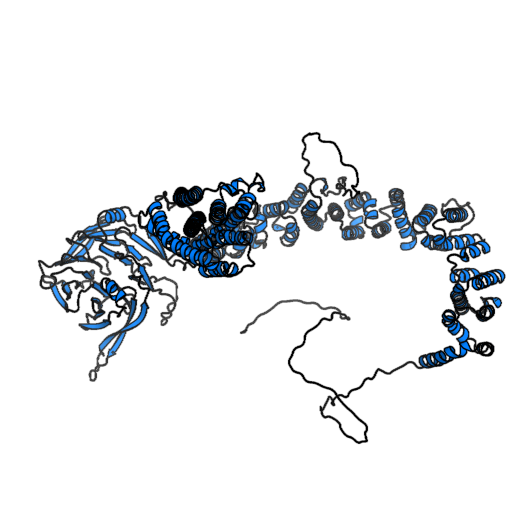1.035 1.00 88.06 69 VAL A C 1
ATOM 567 O O . VAL A 1 69 ? -26.405 20.093 -1.099 1.00 88.06 69 VAL A O 1
ATOM 570 N N . LEU A 1 70 ? -28.400 19.081 -0.909 1.00 88.44 70 LEU A N 1
ATOM 571 C CA . LEU A 1 70 ? -29.177 20.324 -0.912 1.00 88.44 70 LEU A CA 1
ATOM 572 C C . LEU A 1 70 ? -28.837 21.239 0.278 1.00 88.44 70 LEU A C 1
ATOM 574 O O . LEU A 1 70 ? -28.741 22.452 0.099 1.00 88.44 70 LEU A O 1
ATOM 578 N N . ALA A 1 71 ? -28.636 20.686 1.478 1.00 89.00 71 ALA A N 1
ATOM 579 C CA . ALA A 1 71 ? -28.245 21.469 2.650 1.00 89.00 71 ALA A CA 1
ATOM 580 C C . ALA A 1 71 ? -26.846 22.084 2.490 1.00 89.00 71 ALA A C 1
ATOM 582 O O . ALA A 1 71 ? -26.672 23.266 2.783 1.00 89.00 71 ALA A O 1
ATOM 583 N N . ASN A 1 72 ? -25.875 21.318 1.979 1.00 87.75 72 ASN A N 1
ATOM 584 C CA . ASN A 1 72 ? -24.513 21.799 1.744 1.00 87.75 72 ASN A CA 1
ATOM 585 C C . ASN A 1 72 ? -24.482 22.897 0.666 1.00 87.75 72 ASN A C 1
ATOM 587 O O . ASN A 1 72 ? -23.915 23.966 0.884 1.00 87.75 72 ASN A O 1
ATOM 591 N N . PHE A 1 73 ? -25.184 22.683 -0.452 1.00 90.75 73 PHE A N 1
ATOM 592 C CA . PHE A 1 73 ? -25.342 23.679 -1.514 1.00 90.75 73 PHE A CA 1
ATOM 593 C C . PHE A 1 73 ? -25.947 24.991 -0.990 1.00 90.75 73 PHE A C 1
ATOM 595 O O . PHE A 1 73 ? -25.379 26.062 -1.195 1.00 90.75 73 PHE A O 1
ATOM 602 N N . LEU A 1 74 ? -27.065 24.924 -0.256 1.00 92.38 74 LEU A N 1
ATOM 603 C CA . LEU A 1 74 ? -27.719 26.114 0.304 1.00 92.38 74 LEU A CA 1
ATOM 604 C C . LEU A 1 74 ? -26.871 26.824 1.375 1.00 92.38 74 LEU A C 1
ATOM 606 O O . LEU A 1 74 ? -26.991 28.041 1.520 1.00 92.38 74 LEU A O 1
ATOM 610 N N . ALA A 1 75 ? -26.011 26.099 2.098 1.00 91.19 75 ALA A N 1
ATOM 611 C CA . ALA A 1 75 ? -25.078 26.676 3.064 1.00 91.19 75 ALA A CA 1
ATOM 612 C C . ALA A 1 75 ? -23.913 27.436 2.399 1.00 91.19 75 ALA A C 1
ATOM 614 O O . ALA A 1 75 ? -23.436 28.420 2.965 1.00 91.19 75 ALA A O 1
ATOM 615 N N . ALA A 1 76 ? -23.488 27.030 1.198 1.00 90.69 76 ALA A N 1
ATOM 616 C CA . ALA A 1 76 ? -22.403 27.675 0.457 1.00 90.69 76 ALA A CA 1
ATOM 617 C C . ALA A 1 76 ? -22.805 29.020 -0.181 1.00 90.69 76 ALA A C 1
ATOM 619 O O . ALA A 1 76 ? -22.037 29.988 -0.135 1.00 90.69 76 ALA A O 1
ATOM 620 N N . LEU A 1 77 ? -24.026 29.121 -0.734 1.00 94.12 77 LEU A N 1
ATOM 621 C CA . LEU A 1 77 ? -24.476 30.288 -1.518 1.00 94.12 77 LEU A CA 1
ATOM 622 C C . LEU A 1 77 ? -24.229 31.666 -0.857 1.00 94.12 77 LEU A C 1
ATOM 624 O O . LEU A 1 77 ? -23.786 32.566 -1.573 1.00 94.12 77 LEU A O 1
ATOM 628 N N . PRO A 1 78 ? -24.457 31.888 0.458 1.00 96.12 78 PRO A N 1
ATOM 629 C CA . PRO A 1 78 ? -24.189 33.183 1.092 1.00 96.12 78 PRO A CA 1
ATOM 630 C C . PRO A 1 78 ? -22.7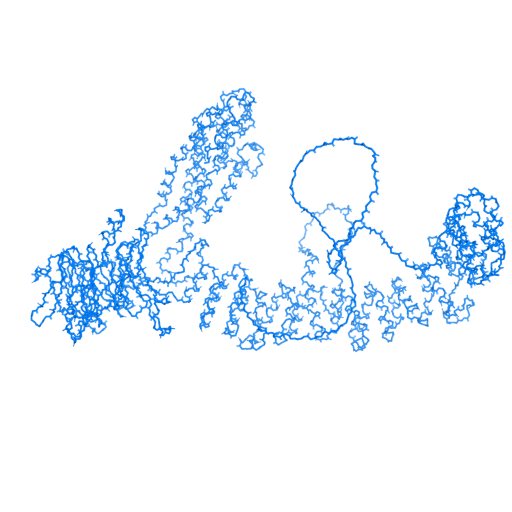01 33.563 1.103 1.00 96.12 78 PRO A C 1
ATOM 632 O O . PRO A 1 78 ? -22.369 34.742 0.973 1.00 96.12 78 PRO A O 1
ATOM 635 N N . GLY A 1 79 ? -21.805 32.577 1.234 1.00 92.81 79 GLY A N 1
ATOM 636 C CA . GLY A 1 79 ? -20.356 32.781 1.180 1.00 92.81 79 GLY A CA 1
ATOM 637 C C . GLY A 1 79 ? -19.896 33.153 -0.228 1.00 92.81 79 GLY A C 1
ATOM 638 O O . GLY A 1 79 ? -19.220 34.167 -0.409 1.00 92.81 79 GLY A O 1
ATOM 639 N N . ILE A 1 80 ? -20.347 32.394 -1.232 1.00 94.50 80 ILE A N 1
ATOM 640 C CA . ILE A 1 80 ? -20.048 32.653 -2.648 1.00 94.50 80 ILE A CA 1
ATOM 641 C C . ILE A 1 80 ? -20.581 34.033 -3.067 1.00 94.50 80 ILE A C 1
ATOM 643 O O . ILE A 1 80 ? -19.861 34.815 -3.686 1.00 94.50 80 ILE A O 1
ATOM 647 N N . ALA A 1 81 ? -21.809 34.384 -2.665 1.00 95.88 81 ALA A N 1
ATOM 648 C CA . ALA A 1 81 ? -22.405 35.691 -2.942 1.00 95.88 81 ALA A CA 1
ATOM 649 C C . ALA A 1 81 ? -21.593 36.845 -2.333 1.00 95.88 81 ALA A C 1
ATOM 651 O O . ALA A 1 81 ? -21.377 37.857 -2.999 1.00 95.88 81 ALA A O 1
ATOM 652 N N . LEU A 1 82 ? -21.095 36.695 -1.100 1.00 95.69 82 LEU A N 1
ATOM 653 C CA . LEU A 1 82 ? -20.241 37.698 -0.462 1.00 95.69 82 LEU A CA 1
ATOM 654 C C . LEU A 1 82 ? -18.894 37.850 -1.191 1.00 95.69 82 LEU A C 1
ATOM 656 O O . LEU A 1 82 ? -18.454 38.976 -1.430 1.00 95.69 82 LEU A O 1
ATOM 660 N N . ILE A 1 83 ? -18.261 36.741 -1.587 1.00 93.69 83 ILE A N 1
ATOM 661 C CA . ILE A 1 83 ? -16.991 36.744 -2.331 1.00 93.69 83 ILE A CA 1
ATOM 662 C C . ILE A 1 83 ? -17.166 37.408 -3.704 1.00 93.69 83 ILE A C 1
ATOM 664 O O . ILE A 1 83 ? -16.385 38.298 -4.054 1.00 93.69 83 ILE A O 1
ATOM 668 N N . ALA A 1 84 ? -18.205 37.038 -4.457 1.00 95.44 84 ALA A N 1
ATOM 669 C CA . ALA A 1 84 ? -18.512 37.622 -5.760 1.00 95.44 84 ALA A CA 1
ATOM 670 C C . ALA A 1 84 ? -18.860 39.119 -5.656 1.00 95.44 84 ALA A C 1
ATOM 672 O O . ALA A 1 84 ? -18.399 39.912 -6.480 1.00 95.44 84 ALA A O 1
ATOM 673 N N . LEU A 1 85 ? -19.605 39.535 -4.623 1.00 95.81 85 LEU A N 1
ATOM 674 C CA . LEU A 1 85 ? -19.980 40.936 -4.404 1.00 95.81 85 LEU A CA 1
ATOM 675 C C . LEU A 1 85 ? -18.765 41.810 -4.071 1.00 95.81 85 LEU A C 1
ATOM 677 O O . LEU A 1 85 ? -18.609 42.883 -4.651 1.00 95.81 85 LEU A O 1
ATOM 681 N N . VAL A 1 86 ? -17.883 41.346 -3.177 1.00 95.00 86 VAL A N 1
ATOM 682 C CA . VAL A 1 86 ? -16.643 42.063 -2.834 1.00 95.00 86 VAL A CA 1
ATOM 683 C C . VAL A 1 86 ? -15.709 42.133 -4.043 1.00 95.00 86 VAL A C 1
ATOM 685 O O . VAL A 1 86 ? -15.209 43.210 -4.358 1.00 95.00 86 VAL A O 1
ATOM 688 N N . SER A 1 87 ? -15.529 41.025 -4.767 1.00 94.12 87 SER A N 1
ATOM 689 C CA . SER A 1 87 ? -14.671 40.981 -5.961 1.00 94.12 87 SER A CA 1
ATOM 690 C C . SER A 1 87 ? -15.179 41.926 -7.058 1.00 94.12 87 SER A C 1
ATOM 692 O O . SER A 1 87 ? -14.408 42.722 -7.592 1.00 94.12 87 SER A O 1
ATOM 694 N N . THR A 1 88 ? -16.493 41.926 -7.321 1.00 94.56 88 THR A N 1
ATOM 695 C CA . THR A 1 88 ? -17.145 42.864 -8.254 1.00 94.56 88 THR A CA 1
ATOM 696 C C . THR A 1 88 ? -16.976 44.313 -7.800 1.00 94.56 88 THR A C 1
ATOM 698 O O . THR A 1 88 ? -16.574 45.160 -8.594 1.00 94.56 88 THR A O 1
ATOM 701 N N . GLY A 1 89 ? -17.217 44.600 -6.515 1.00 93.19 89 GLY A N 1
ATOM 702 C CA . GLY A 1 89 ? -17.048 45.929 -5.922 1.00 93.19 89 GLY A CA 1
ATOM 703 C C . GLY A 1 89 ? -15.648 46.511 -6.110 1.00 93.19 89 GLY A C 1
ATOM 704 O O . GLY A 1 89 ? -15.511 47.708 -6.346 1.00 93.19 89 GLY A O 1
ATOM 705 N N . MET A 1 90 ? -14.618 45.665 -6.054 1.00 93.25 90 MET A N 1
ATOM 706 C CA . MET A 1 90 ? -13.226 46.076 -6.236 1.00 93.25 90 MET A CA 1
ATOM 707 C C . MET A 1 90 ? -12.851 46.231 -7.714 1.00 93.25 90 MET A C 1
ATOM 709 O O . MET A 1 90 ? -12.304 47.265 -8.086 1.00 93.25 90 MET A O 1
ATOM 713 N N . VAL A 1 91 ? -13.168 45.254 -8.570 1.00 92.69 91 VAL A N 1
ATOM 714 C CA . VAL A 1 91 ? -12.790 45.314 -9.993 1.00 92.69 91 VAL A CA 1
ATOM 715 C C . VAL A 1 91 ? -13.579 46.403 -10.725 1.00 92.69 91 VAL A C 1
ATOM 717 O O . VAL A 1 91 ? -12.977 47.332 -11.259 1.00 92.69 91 VAL A O 1
ATOM 720 N N . VAL A 1 92 ? -14.916 46.358 -10.687 1.00 92.25 92 VAL A N 1
ATOM 721 C CA . VAL A 1 92 ? -15.775 47.345 -11.370 1.00 92.25 92 VAL A CA 1
ATOM 722 C C . VAL A 1 92 ? -15.578 48.743 -10.776 1.00 92.25 92 VAL A C 1
ATOM 724 O O . VAL A 1 92 ? -15.501 49.723 -11.513 1.00 92.25 92 VAL A O 1
ATOM 727 N N . GLY A 1 93 ? -15.429 48.846 -9.450 1.00 88.88 93 GLY A N 1
ATOM 728 C CA . GLY A 1 93 ? -15.270 50.128 -8.760 1.00 88.88 93 GLY A CA 1
ATOM 729 C C . GLY A 1 93 ? -13.951 50.856 -9.042 1.00 88.88 93 GLY A C 1
ATOM 730 O O . GLY A 1 93 ? -13.954 52.085 -9.103 1.00 88.88 93 GLY A O 1
ATOM 731 N N . ILE A 1 94 ? -12.836 50.132 -9.217 1.00 91.50 94 ILE A N 1
ATOM 732 C CA . ILE A 1 94 ? -11.507 50.737 -9.437 1.00 91.50 94 ILE A CA 1
ATOM 733 C C . ILE A 1 94 ? -11.193 50.878 -10.937 1.00 91.50 94 ILE A C 1
ATOM 735 O O . ILE A 1 94 ? -10.657 51.912 -11.342 1.00 91.50 94 ILE A O 1
ATOM 739 N N . ALA A 1 95 ? -11.565 49.895 -11.768 1.00 88.00 95 ALA A N 1
ATOM 740 C CA . ALA A 1 95 ? -11.369 49.970 -13.219 1.00 88.00 95 ALA A CA 1
ATOM 741 C C . ALA A 1 95 ? -12.406 50.869 -13.918 1.00 88.00 95 ALA A C 1
ATOM 743 O O . ALA A 1 95 ? -12.107 51.502 -14.925 1.00 88.00 95 ALA A O 1
ATOM 744 N N . GLY A 1 96 ? -13.608 51.009 -13.346 1.00 84.94 96 GLY A N 1
ATOM 745 C CA . GLY A 1 96 ? -14.656 51.890 -13.870 1.00 84.94 96 GLY A CA 1
ATOM 746 C C . GLY A 1 96 ? -15.586 51.259 -14.907 1.00 84.94 96 GLY A C 1
ATOM 747 O O . GLY A 1 96 ? -16.249 52.018 -15.611 1.00 84.94 96 GLY A O 1
ATOM 748 N N . LEU A 1 97 ? -15.622 49.923 -14.966 1.00 85.94 97 LEU A N 1
ATOM 749 C CA . LEU A 1 97 ? -16.449 49.107 -15.863 1.00 85.94 97 LEU A CA 1
ATOM 750 C C . LEU A 1 97 ? -17.954 49.422 -15.778 1.00 85.94 97 LEU A C 1
ATOM 752 O O . LEU A 1 97 ? -18.466 49.945 -14.779 1.00 85.94 97 LEU A O 1
ATOM 756 N N . ASN A 1 98 ? -18.670 49.021 -16.821 1.00 82.50 98 ASN A N 1
ATOM 757 C CA . ASN A 1 98 ? -20.112 49.138 -16.959 1.00 82.50 98 ASN A CA 1
ATOM 758 C C . ASN A 1 98 ? -20.873 47.995 -16.243 1.00 82.50 98 ASN A C 1
ATOM 760 O O . ASN A 1 98 ? -20.309 47.117 -15.590 1.00 82.50 98 ASN A O 1
ATOM 764 N N . ALA A 1 99 ? -22.209 48.051 -16.309 1.00 82.81 99 ALA A N 1
ATOM 765 C CA . ALA A 1 99 ? -23.123 46.938 -16.015 1.00 82.8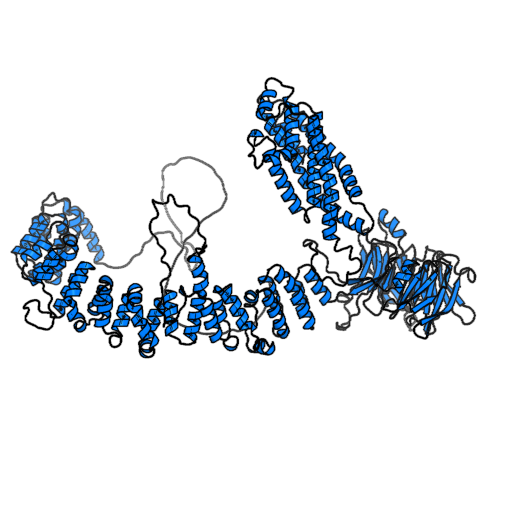1 99 ALA A CA 1
ATOM 766 C C . ALA A 1 99 ? -22.909 46.131 -14.702 1.00 82.81 99 ALA A C 1
ATOM 768 O O . ALA A 1 99 ? -23.191 44.931 -14.666 1.00 82.81 99 ALA A O 1
ATOM 769 N N . PHE A 1 100 ? -22.507 46.779 -13.595 1.00 90.88 100 PHE A N 1
ATOM 770 C CA . PHE A 1 100 ? -22.225 46.171 -12.271 1.00 90.88 100 PHE A CA 1
ATOM 771 C C . PHE A 1 100 ? -23.138 44.994 -11.864 1.00 90.88 100 PHE A C 1
ATOM 773 O O . PHE A 1 100 ? -22.657 43.980 -11.364 1.00 90.88 100 PHE A O 1
ATOM 780 N N . GLY A 1 101 ? -24.458 45.117 -12.056 1.00 90.19 101 GLY A N 1
ATOM 781 C CA . GLY A 1 101 ? -25.424 44.077 -11.679 1.00 90.19 101 GLY A CA 1
ATOM 782 C C . GLY A 1 101 ? -25.297 42.785 -12.494 1.00 90.19 101 GLY A C 1
ATOM 783 O O . GLY A 1 101 ? -25.387 41.699 -11.923 1.00 90.19 101 GLY A O 1
ATOM 784 N N . TRP A 1 102 ? -25.035 42.892 -13.800 1.00 92.06 102 TRP A N 1
ATOM 785 C CA . TRP A 1 102 ? -24.764 41.740 -14.665 1.00 92.06 102 TRP A CA 1
ATOM 786 C C . TRP A 1 102 ? -23.384 41.150 -14.385 1.00 92.06 102 TRP A C 1
ATOM 788 O O . TRP A 1 102 ? -23.260 39.931 -14.308 1.00 92.06 102 TRP A O 1
ATOM 798 N N . PHE A 1 103 ? -22.375 41.994 -14.138 1.00 93.38 103 PHE A N 1
ATOM 799 C CA . PHE A 1 103 ? -21.039 41.546 -13.736 1.00 93.38 103 PHE A CA 1
ATOM 800 C C . PHE A 1 103 ? -21.095 40.709 -12.446 1.00 93.38 103 PHE A C 1
ATOM 802 O O . PHE A 1 103 ? -20.566 39.599 -12.407 1.00 93.38 103 PHE A O 1
ATOM 809 N N . PHE A 1 104 ? -21.790 41.205 -11.413 1.00 95.31 104 PHE A N 1
ATOM 810 C CA . PHE A 1 104 ? -21.995 40.480 -10.156 1.00 95.31 104 PHE A CA 1
ATOM 811 C C . PHE A 1 104 ? -22.730 39.153 -10.369 1.00 95.31 104 PHE A C 1
ATOM 813 O O . PHE A 1 104 ? -22.279 38.125 -9.868 1.00 95.31 104 PHE A O 1
ATOM 820 N N . LEU A 1 105 ? -23.845 39.163 -11.110 1.00 95.25 105 LEU A N 1
ATOM 821 C CA . LEU A 1 105 ? -24.654 37.965 -11.342 1.00 95.25 105 LEU A CA 1
ATOM 822 C C . LEU A 1 105 ? -23.874 36.890 -12.114 1.00 95.25 105 LEU A C 1
ATOM 824 O O . LEU A 1 105 ? -23.936 35.718 -11.749 1.00 95.25 105 LEU A O 1
ATOM 828 N N . ASN A 1 106 ? -23.101 37.297 -13.122 1.00 95.31 106 ASN A N 1
ATOM 829 C CA . ASN A 1 106 ? -22.245 36.414 -13.907 1.00 95.31 106 ASN A CA 1
ATOM 830 C C . ASN A 1 106 ? -21.128 35.798 -13.052 1.00 95.31 106 ASN A C 1
ATOM 832 O O . ASN A 1 106 ? -20.982 34.578 -13.031 1.00 95.31 106 ASN A O 1
ATOM 836 N N . LEU A 1 107 ? -20.397 36.620 -12.285 1.00 94.88 107 LEU A N 1
ATOM 837 C CA . LEU A 1 107 ? -19.325 36.149 -11.402 1.00 94.88 107 LEU A CA 1
ATOM 838 C C . LEU A 1 107 ? -19.853 35.232 -10.288 1.00 94.88 107 LEU A C 1
ATOM 840 O O . LEU A 1 107 ? -19.223 34.234 -9.953 1.00 94.88 107 LEU A O 1
ATOM 844 N N . PHE A 1 108 ? -21.022 35.549 -9.726 1.00 96.31 108 PHE A N 1
ATOM 845 C CA . PHE A 1 108 ? -21.685 34.703 -8.738 1.00 96.31 108 PHE A CA 1
ATOM 846 C C . PHE A 1 108 ? -22.076 33.350 -9.341 1.00 96.31 108 PHE A C 1
ATOM 848 O O . PHE A 1 108 ? -21.694 32.313 -8.802 1.00 96.31 108 PHE A O 1
ATOM 855 N N . LEU A 1 109 ? -22.785 33.334 -10.475 1.00 96.00 109 LEU A N 1
ATOM 856 C CA . LEU A 1 109 ? -23.222 32.083 -11.098 1.00 96.00 109 LEU A CA 1
ATOM 857 C C . LEU A 1 109 ? -22.040 31.233 -11.579 1.00 96.00 109 LEU A C 1
ATOM 859 O O . LEU A 1 109 ? -22.059 30.021 -11.369 1.00 96.00 109 LEU A O 1
ATOM 863 N N . SER A 1 110 ? -20.990 31.831 -12.151 1.00 95.00 110 SER A N 1
ATOM 864 C CA . SER A 1 110 ? -19.809 31.079 -12.590 1.00 95.00 110 SER A CA 1
ATOM 865 C C . SER A 1 110 ? -19.012 30.497 -11.413 1.00 95.00 110 SER A C 1
ATOM 867 O O . SER A 1 110 ? -18.539 29.363 -11.517 1.00 95.00 110 SER A O 1
ATOM 869 N N . MET A 1 111 ? -18.953 31.178 -10.259 1.00 94.50 111 MET A N 1
ATOM 870 C CA . MET A 1 111 ? -18.429 30.591 -9.016 1.00 94.50 111 MET A CA 1
ATOM 871 C C . MET A 1 111 ? -19.302 29.439 -8.489 1.00 94.50 111 MET A C 1
ATOM 873 O O . MET A 1 111 ? -18.755 28.401 -8.130 1.00 94.50 111 MET A O 1
ATOM 877 N N . VAL A 1 112 ? -20.638 29.556 -8.489 1.00 95.56 112 VAL A N 1
ATOM 878 C CA . VAL A 1 112 ? -21.528 28.464 -8.028 1.00 95.56 112 VAL A CA 1
ATOM 879 C C . VAL A 1 112 ? -21.450 27.233 -8.950 1.00 95.56 112 VAL A C 1
ATOM 881 O O . VAL A 1 112 ? -21.494 26.102 -8.458 1.00 95.56 112 VAL A O 1
ATOM 884 N N . VAL A 1 113 ? -21.285 27.415 -10.270 1.00 95.75 113 VAL A N 1
ATOM 885 C CA . VAL A 1 113 ? -21.001 26.304 -11.206 1.00 95.75 113 VAL A CA 1
ATOM 886 C C . VAL A 1 113 ? -19.660 25.653 -10.869 1.00 95.75 113 VAL A C 1
ATOM 888 O O . VAL A 1 113 ? -19.589 24.432 -10.762 1.00 95.75 113 VAL A O 1
ATOM 891 N N . SER A 1 114 ? -18.621 26.461 -10.651 1.00 94.19 114 SER A N 1
ATOM 892 C CA . SER A 1 114 ? -17.274 25.991 -10.318 1.00 94.19 114 SER A CA 1
ATOM 893 C C . SER A 1 114 ? -17.236 25.181 -9.019 1.00 94.19 114 SER A C 1
ATOM 895 O O . SER A 1 114 ? -16.707 24.071 -8.990 1.00 94.19 114 SER A O 1
ATOM 897 N N . GLU A 1 115 ? -17.873 25.668 -7.955 1.00 92.38 115 GLU A N 1
ATOM 898 C CA . GLU A 1 115 ? -17.928 24.951 -6.678 1.00 92.38 115 GLU A CA 1
ATOM 899 C C . GLU A 1 115 ? -18.764 23.664 -6.777 1.00 92.38 115 GLU A C 1
ATOM 901 O O . GLU A 1 115 ? -18.370 22.628 -6.241 1.00 92.38 115 GLU A O 1
ATOM 906 N N . SER A 1 116 ? -19.859 23.678 -7.550 1.00 92.88 116 SER A N 1
ATOM 907 C CA . SER A 1 116 ? -20.647 22.470 -7.845 1.00 92.88 116 SER A CA 1
ATOM 908 C C . SER A 1 116 ? -19.848 21.424 -8.631 1.00 92.88 116 SER A C 1
ATOM 910 O O . SER A 1 116 ? -19.973 20.231 -8.365 1.00 92.88 116 SER A O 1
ATOM 912 N N . LEU A 1 117 ? -18.998 21.854 -9.568 1.00 92.31 117 LEU A N 1
ATOM 913 C CA . LEU A 1 117 ? -18.133 20.968 -10.348 1.00 92.31 117 LEU A CA 1
ATOM 914 C C . LEU A 1 117 ? -17.007 20.373 -9.489 1.00 92.31 117 LEU A C 1
ATOM 916 O O . LEU A 1 117 ? -16.705 19.189 -9.619 1.00 92.31 117 LEU A O 1
ATOM 920 N N . MET A 1 118 ? -16.421 21.153 -8.576 1.00 92.00 118 MET A N 1
ATOM 921 C CA . MET A 1 118 ? -15.417 20.645 -7.633 1.00 92.00 118 MET A CA 1
ATOM 922 C C . MET A 1 118 ? -16.024 19.674 -6.617 1.00 92.00 118 MET A C 1
ATOM 924 O O . MET A 1 118 ? -15.458 18.607 -6.398 1.00 92.00 118 MET A O 1
ATOM 928 N N . MET A 1 119 ? -17.207 19.966 -6.066 1.00 88.38 119 MET A N 1
ATOM 929 C CA . MET A 1 119 ? -17.930 19.014 -5.211 1.00 88.38 119 MET A CA 1
ATOM 930 C C . MET A 1 119 ? -18.284 17.713 -5.949 1.00 88.38 119 MET A C 1
ATOM 932 O O . MET A 1 119 ? -18.180 16.639 -5.360 1.00 88.38 119 MET A O 1
ATOM 936 N N . LEU A 1 120 ? -18.641 17.781 -7.238 1.00 89.81 120 LEU A N 1
ATOM 937 C CA . LEU A 1 120 ? -18.869 16.590 -8.060 1.00 89.81 120 LEU A CA 1
ATOM 938 C C . LEU A 1 120 ? -17.588 15.758 -8.239 1.00 89.81 120 LEU A C 1
ATOM 940 O O . LEU A 1 120 ? -17.633 14.545 -8.049 1.00 89.81 120 LEU A O 1
ATOM 944 N N . LEU A 1 121 ? -16.444 16.383 -8.552 1.00 90.12 121 LEU A N 1
ATOM 945 C CA . LEU A 1 121 ? -15.171 15.655 -8.653 1.00 90.12 121 LEU A CA 1
ATOM 946 C C . LEU A 1 121 ? -14.767 15.032 -7.308 1.00 90.12 121 LEU A C 1
ATOM 948 O O . LEU A 1 121 ? -14.409 13.861 -7.280 1.00 90.12 121 LEU A O 1
ATOM 952 N N . GLY A 1 122 ? -14.907 15.754 -6.191 1.00 86.50 122 GLY A N 1
ATOM 953 C CA . GLY A 1 122 ? -14.636 15.225 -4.846 1.00 86.50 122 GLY A CA 1
ATOM 954 C C . GLY A 1 122 ? -15.586 14.102 -4.409 1.00 86.50 122 GLY A C 1
ATOM 955 O O . GLY A 1 122 ? -15.221 13.264 -3.587 1.00 86.50 122 GLY A O 1
ATOM 956 N N . ALA A 1 123 ? -16.795 14.047 -4.973 1.00 84.00 123 ALA A N 1
ATOM 957 C CA . ALA A 1 123 ? -17.716 12.925 -4.798 1.00 84.00 123 ALA A CA 1
ATOM 958 C C . ALA A 1 123 ? -17.373 11.716 -5.690 1.00 84.00 123 ALA A C 1
ATOM 960 O O . ALA A 1 123 ? -17.717 10.597 -5.320 1.00 84.00 123 ALA A O 1
ATOM 961 N N . ALA A 1 124 ? -16.707 11.934 -6.830 1.00 84.25 124 ALA A N 1
ATOM 962 C CA . ALA A 1 124 ? -16.338 10.898 -7.798 1.00 84.25 124 ALA A CA 1
ATOM 963 C C . ALA A 1 124 ? -14.927 10.308 -7.589 1.00 84.25 124 ALA A C 1
ATOM 965 O O . ALA A 1 124 ? -14.671 9.185 -8.013 1.00 84.25 124 ALA A O 1
ATOM 966 N N . THR A 1 125 ? -13.998 11.038 -6.960 1.00 80.00 125 THR A N 1
ATOM 967 C CA . THR A 1 125 ? -12.633 10.551 -6.689 1.00 80.00 125 THR A CA 1
ATOM 968 C C . THR A 1 125 ? -12.491 9.965 -5.281 1.00 80.00 125 THR A C 1
ATOM 970 O O . THR A 1 125 ? -12.980 10.578 -4.328 1.00 80.00 125 THR A O 1
ATOM 973 N N . PRO A 1 126 ? -11.740 8.862 -5.091 1.00 70.56 126 PRO A N 1
ATOM 974 C CA . PRO A 1 126 ? -11.459 8.339 -3.756 1.00 70.56 126 PRO A CA 1
ATOM 975 C C . PRO A 1 126 ? -10.588 9.304 -2.942 1.00 70.56 126 PRO A C 1
ATOM 977 O O . PRO A 1 126 ? -10.868 9.510 -1.767 1.00 70.56 126 PRO A O 1
ATOM 980 N N . HIS A 1 127 ? -9.601 9.957 -3.570 1.00 76.94 127 HIS A N 1
ATOM 981 C CA . HIS A 1 127 ? -8.637 10.834 -2.901 1.00 76.94 127 HIS A CA 1
ATOM 982 C C . HIS A 1 127 ? -8.635 12.260 -3.478 1.00 76.94 127 HIS A C 1
ATOM 984 O O . HIS A 1 127 ? -8.546 12.445 -4.697 1.00 76.94 127 HIS A O 1
ATOM 990 N N . TYR A 1 128 ? -8.680 13.279 -2.610 1.00 82.81 128 TYR A N 1
ATOM 991 C CA . TYR A 1 128 ? -8.879 14.680 -3.008 1.00 82.81 128 TYR A CA 1
ATOM 992 C C . TYR A 1 128 ? -7.784 15.240 -3.939 1.00 82.81 128 TYR A C 1
ATOM 994 O O . TYR A 1 128 ? -8.086 16.081 -4.785 1.00 82.81 128 TYR A O 1
ATOM 1002 N N . ILE A 1 129 ? -6.534 14.755 -3.854 1.00 88.50 129 ILE A N 1
ATOM 1003 C CA . ILE A 1 129 ? -5.439 15.174 -4.758 1.00 88.50 129 ILE A CA 1
ATOM 1004 C C . ILE A 1 129 ? -5.773 14.856 -6.225 1.00 88.50 129 ILE A C 1
ATOM 1006 O O . ILE A 1 129 ? -5.496 15.665 -7.112 1.00 88.50 129 ILE A O 1
ATOM 1010 N N . ILE A 1 130 ? -6.422 13.715 -6.487 1.00 87.38 130 ILE A N 1
ATOM 1011 C CA . ILE A 1 130 ? -6.847 13.325 -7.839 1.00 87.38 130 ILE A CA 1
ATOM 1012 C C . ILE A 1 130 ? -7.943 14.284 -8.324 1.00 87.38 130 ILE A C 1
ATOM 1014 O O . ILE A 1 130 ? -7.877 14.777 -9.450 1.00 87.38 130 ILE A O 1
ATOM 1018 N N . GLY A 1 131 ? -8.898 14.628 -7.452 1.00 88.06 131 GLY A N 1
ATOM 1019 C CA . GLY A 1 131 ? -9.921 15.639 -7.731 1.00 88.06 131 GLY A CA 1
ATOM 1020 C C . GLY A 1 131 ? -9.327 17.016 -8.048 1.00 88.06 131 GLY A C 1
ATOM 1021 O O . GLY A 1 131 ? -9.784 17.674 -8.982 1.00 88.06 131 GLY A O 1
ATOM 1022 N N . ILE A 1 132 ? -8.272 17.431 -7.334 1.00 91.00 132 ILE A N 1
ATOM 1023 C CA . ILE A 1 132 ? -7.563 18.701 -7.567 1.00 91.00 132 ILE A CA 1
ATOM 1024 C C . ILE A 1 132 ? -6.883 18.693 -8.941 1.00 91.00 132 ILE A C 1
ATOM 1026 O O . ILE A 1 132 ? -7.034 19.650 -9.702 1.00 91.00 132 ILE A O 1
ATOM 1030 N N . ALA A 1 133 ? -6.176 17.613 -9.287 1.00 93.00 133 ALA A N 1
ATOM 1031 C CA . ALA A 1 133 ? -5.499 17.480 -10.575 1.00 93.00 133 ALA A CA 1
ATOM 1032 C C . ALA A 1 133 ? -6.492 17.468 -11.754 1.00 93.00 133 ALA A C 1
ATOM 1034 O O . ALA A 1 133 ? -6.303 18.197 -12.731 1.00 93.00 133 ALA A O 1
ATOM 1035 N N . LEU A 1 134 ? -7.582 16.699 -11.639 1.00 92.25 134 LEU A N 1
ATOM 1036 C CA . LEU A 1 134 ? -8.648 16.651 -12.643 1.00 92.25 134 LEU A CA 1
ATOM 1037 C C . LEU A 1 134 ? -9.371 17.998 -12.775 1.00 92.25 134 LEU A C 1
ATOM 1039 O O . LEU A 1 134 ? -9.599 18.457 -13.892 1.00 92.25 134 LEU A O 1
ATOM 1043 N N . GLY A 1 135 ? -9.684 18.662 -11.659 1.00 91.69 135 GLY A N 1
ATOM 1044 C CA . GLY A 1 135 ? -10.332 19.974 -11.652 1.00 91.69 135 GLY A CA 1
ATOM 1045 C C . GLY A 1 135 ? -9.468 21.059 -12.292 1.00 91.69 135 GLY A C 1
ATOM 1046 O O . GLY A 1 135 ? -9.943 21.806 -13.146 1.00 91.69 135 GLY A O 1
ATOM 1047 N N . ALA A 1 136 ? -8.176 21.099 -11.955 1.00 92.12 136 ALA A N 1
ATOM 1048 C CA . ALA A 1 136 ? -7.228 22.031 -12.557 1.00 92.12 136 ALA A CA 1
ATOM 1049 C C . ALA A 1 136 ? -7.039 21.781 -14.065 1.00 92.12 136 ALA A C 1
ATOM 1051 O O . ALA A 1 136 ? -7.041 22.736 -14.845 1.00 92.12 136 ALA A O 1
ATOM 1052 N N . GLY A 1 137 ? -6.938 20.516 -14.493 1.00 93.50 137 GLY A N 1
ATOM 1053 C CA . GLY A 1 137 ? -6.852 20.146 -15.909 1.00 93.50 137 GLY A CA 1
ATOM 1054 C C . GLY A 1 137 ? -8.115 20.507 -16.700 1.00 93.50 137 GLY A C 1
ATOM 1055 O O . GLY A 1 137 ? -8.025 21.087 -17.782 1.00 93.50 137 GLY A O 1
ATOM 1056 N N . LEU A 1 138 ? -9.295 20.238 -16.133 1.00 93.38 138 LEU A N 1
ATOM 1057 C CA . LEU A 1 138 ? -10.592 20.571 -16.728 1.00 93.38 138 LEU A CA 1
ATOM 1058 C C . LEU A 1 138 ? -10.784 22.089 -16.865 1.00 93.38 138 LEU A C 1
ATOM 1060 O O . LEU A 1 138 ? -11.223 22.558 -17.917 1.00 93.38 138 LEU A O 1
ATOM 1064 N N . TYR A 1 139 ? -10.386 22.873 -15.857 1.00 93.31 139 TYR A N 1
ATOM 1065 C CA . TYR A 1 139 ? -10.392 24.334 -15.954 1.00 93.31 139 TYR A CA 1
ATOM 1066 C C . TYR A 1 139 ? -9.377 24.871 -16.962 1.00 93.31 139 TYR A C 1
ATOM 1068 O O . TYR A 1 139 ? -9.738 25.743 -17.750 1.00 93.31 139 TYR A O 1
ATOM 1076 N N . GLY A 1 140 ? -8.162 24.319 -17.021 1.00 91.81 140 GLY A N 1
ATOM 1077 C CA . GLY A 1 140 ? -7.190 24.663 -18.062 1.00 91.81 140 GLY A CA 1
ATOM 1078 C C . GLY A 1 140 ? -7.744 24.423 -19.471 1.00 91.81 140 GLY A C 1
ATOM 1079 O O . GLY A 1 140 ? -7.678 25.309 -20.324 1.00 91.81 140 GLY A O 1
ATOM 1080 N N . MET A 1 141 ? -8.384 23.270 -19.698 1.00 91.44 141 MET A N 1
ATOM 1081 C CA . MET A 1 141 ? -9.044 22.955 -20.969 1.00 91.44 141 MET A CA 1
ATOM 1082 C C . MET A 1 141 ? -10.182 23.939 -21.291 1.00 91.44 141 MET A C 1
ATOM 1084 O O . MET A 1 141 ? -10.257 24.439 -22.413 1.00 91.44 141 MET A O 1
ATOM 1088 N N . PHE A 1 142 ? -11.042 24.267 -20.321 1.00 92.81 142 PHE A N 1
ATOM 1089 C CA . PHE A 1 142 ? -12.133 25.230 -20.510 1.00 92.81 142 PHE A CA 1
ATOM 1090 C C . PHE A 1 142 ? -11.641 26.664 -20.774 1.00 92.81 142 PHE A C 1
ATOM 1092 O O . PHE A 1 142 ? -12.251 27.364 -21.580 1.00 92.81 142 PHE A O 1
ATOM 1099 N N . MET A 1 143 ? -10.532 27.099 -20.167 1.00 91.31 143 MET A N 1
ATOM 1100 C CA . MET A 1 143 ? -9.923 28.414 -20.425 1.00 91.31 143 MET A CA 1
ATOM 1101 C C . MET A 1 143 ? -9.325 28.532 -21.833 1.00 91.31 143 MET A C 1
ATOM 1103 O O . MET A 1 143 ? -9.363 29.612 -22.420 1.00 91.31 143 MET A O 1
ATOM 1107 N N . LEU A 1 144 ? -8.794 27.441 -22.397 1.00 90.75 144 LEU A N 1
ATOM 1108 C CA . LEU A 1 144 ? -8.258 27.437 -23.764 1.00 90.75 144 LEU A CA 1
ATOM 1109 C C . LEU A 1 144 ? -9.356 27.627 -24.823 1.00 90.75 144 LEU A C 1
ATOM 1111 O O . LEU A 1 144 ? -9.119 28.287 -25.834 1.00 90.75 144 LEU A O 1
ATOM 1115 N N . VAL A 1 145 ? -10.556 27.080 -24.594 1.00 89.75 145 VAL A N 1
ATOM 1116 C CA . VAL A 1 145 ? -11.660 27.096 -25.575 1.00 89.75 145 VAL A CA 1
ATOM 1117 C C . VAL A 1 145 ? -12.722 28.173 -25.332 1.00 89.75 145 VAL A C 1
ATOM 1119 O O . VAL A 1 145 ? -13.651 28.276 -26.128 1.00 89.75 145 VAL A O 1
ATOM 1122 N N . CYS A 1 146 ? -12.613 29.007 -24.291 1.00 87.75 146 CYS A N 1
ATOM 1123 C CA . CYS A 1 146 ? -13.664 29.970 -23.914 1.00 87.75 146 CYS A CA 1
ATOM 1124 C C . CYS A 1 146 ? -13.865 31.156 -24.886 1.00 87.75 146 CYS A C 1
ATOM 1126 O O . CYS A 1 146 ? -14.615 32.077 -24.575 1.00 87.75 146 CYS A O 1
ATOM 1128 N N . GLY A 1 147 ? -13.171 31.176 -26.029 1.00 85.06 147 GLY A N 1
ATOM 1129 C CA . GLY A 1 147 ? -13.248 32.219 -27.060 1.00 85.06 147 GLY A CA 1
ATOM 1130 C C . GLY A 1 147 ? -12.166 33.304 -26.984 1.00 85.06 147 GLY A C 1
ATOM 1131 O O . GLY A 1 147 ? -11.930 33.975 -27.984 1.00 85.06 147 GLY A O 1
ATOM 1132 N N . PHE A 1 148 ? -11.470 33.460 -25.850 1.00 89.06 148 PHE A N 1
ATOM 1133 C CA . PHE A 1 148 ? -10.408 34.470 -25.698 1.00 89.06 148 PHE A CA 1
ATOM 1134 C C . PHE A 1 148 ? -9.098 34.073 -26.402 1.00 89.06 148 PHE A C 1
ATOM 1136 O O . PHE A 1 148 ? -8.605 34.816 -27.246 1.00 89.06 148 PHE A O 1
ATOM 1143 N N . MET A 1 149 ? -8.542 32.898 -26.074 1.00 87.38 149 MET A N 1
ATOM 1144 C CA . MET A 1 149 ? -7.256 32.429 -26.624 1.00 87.38 149 MET A CA 1
ATOM 1145 C C . MET A 1 149 ? -7.352 32.070 -28.114 1.00 87.38 149 MET A C 1
ATOM 1147 O O . MET A 1 149 ? -6.441 32.352 -28.891 1.00 87.38 149 MET A O 1
ATOM 1151 N N . VAL A 1 150 ? -8.466 31.452 -28.511 1.00 86.06 150 VAL A N 1
ATOM 1152 C CA . VAL A 1 150 ? -8.799 31.119 -29.900 1.00 86.06 150 VAL A CA 1
ATOM 1153 C C . VAL A 1 150 ? -10.260 31.520 -30.140 1.00 86.06 150 VAL A C 1
ATOM 1155 O O . VAL A 1 150 ? -11.140 30.960 -29.481 1.00 86.06 150 VAL A O 1
ATOM 1158 N N . PRO A 1 151 ? -10.546 32.461 -31.062 1.00 84.69 151 PRO A N 1
ATOM 1159 C CA . PRO A 1 151 ? -11.914 32.803 -31.442 1.00 84.69 151 PRO A CA 1
ATOM 1160 C C . PRO A 1 151 ? -12.667 31.595 -32.008 1.00 84.69 151 PRO A C 1
ATOM 1162 O O . PRO A 1 151 ? -12.076 30.776 -32.716 1.00 84.69 151 PRO A O 1
ATOM 1165 N N . ARG A 1 152 ? -13.973 31.520 -31.731 1.00 84.75 152 ARG A N 1
ATOM 1166 C CA . ARG A 1 152 ? -14.864 30.378 -32.011 1.00 84.75 152 ARG A CA 1
ATOM 1167 C C . ARG A 1 152 ? -14.676 29.755 -33.400 1.00 84.75 152 ARG A C 1
ATOM 1169 O O . ARG A 1 152 ? -14.391 28.563 -33.488 1.00 84.75 152 ARG A O 1
ATOM 1176 N N . ASP A 1 153 ? -14.726 30.562 -34.460 1.00 85.25 153 ASP A N 1
ATOM 1177 C CA . ASP A 1 153 ? -14.587 30.122 -35.864 1.00 85.25 153 ASP A CA 1
ATOM 1178 C C . ASP A 1 153 ? -13.236 29.475 -36.215 1.00 85.25 153 ASP A C 1
ATOM 1180 O O . ASP A 1 153 ? -13.093 28.847 -37.264 1.00 85.25 153 ASP A O 1
ATOM 1184 N N . LYS A 1 154 ? -12.217 29.658 -35.368 1.00 86.75 154 LYS A N 1
ATOM 1185 C CA . LYS A 1 154 ? -10.854 29.145 -35.567 1.00 86.75 154 LYS A CA 1
ATOM 1186 C C . LYS A 1 154 ? -10.548 27.921 -34.703 1.00 86.75 154 LYS A C 1
ATOM 1188 O O . LYS A 1 154 ? -9.459 27.360 -34.823 1.00 86.75 154 LYS A O 1
ATOM 1193 N N . ILE A 1 155 ? -11.478 27.491 -33.848 1.00 89.50 155 ILE A N 1
ATOM 1194 C CA . ILE A 1 155 ? -11.339 26.260 -33.064 1.00 89.50 155 ILE A CA 1
ATOM 1195 C C . ILE A 1 155 ? -11.503 25.058 -34.017 1.00 89.50 155 ILE A C 1
ATOM 1197 O O . ILE A 1 155 ? -12.512 24.979 -34.721 1.00 89.50 155 ILE A O 1
ATOM 1201 N N . PRO A 1 156 ? -10.558 24.097 -34.060 1.00 90.81 156 PRO A N 1
ATOM 1202 C CA . PRO A 1 156 ? -10.672 22.931 -34.933 1.00 90.81 156 PRO A CA 1
ATOM 1203 C C . PRO A 1 156 ? -11.952 22.123 -34.676 1.00 90.81 156 PRO A C 1
ATOM 1205 O O . PRO A 1 156 ? -12.363 21.938 -33.530 1.00 90.81 156 PRO A O 1
ATOM 1208 N N . ALA A 1 157 ? -12.543 21.561 -35.734 1.00 87.69 157 ALA A N 1
ATOM 1209 C CA . ALA A 1 157 ? -13.828 20.853 -35.665 1.00 87.69 157 ALA A CA 1
ATOM 1210 C C . ALA A 1 157 ? -13.859 19.675 -34.663 1.00 87.69 157 ALA A C 1
ATOM 1212 O O . ALA A 1 157 ? -14.916 19.361 -34.125 1.00 87.69 157 ALA A O 1
ATOM 1213 N N . GLY A 1 158 ? -12.711 19.056 -34.359 1.00 88.38 158 GLY A N 1
ATOM 1214 C CA . GLY A 1 158 ? -12.597 18.016 -33.326 1.00 88.38 158 GLY A CA 1
ATOM 1215 C C . GLY A 1 158 ? -12.669 18.519 -31.874 1.00 88.38 158 GLY A C 1
ATOM 1216 O O . GLY A 1 158 ? -12.859 17.711 -30.971 1.00 88.38 158 GLY A O 1
ATOM 1217 N N . TRP A 1 159 ? -12.545 19.831 -31.640 1.00 87.12 159 TRP A N 1
ATOM 1218 C CA . TRP A 1 159 ? -12.515 20.465 -30.311 1.00 87.12 159 TRP A CA 1
ATOM 1219 C C . TRP A 1 159 ? -13.674 21.444 -30.057 1.00 87.12 159 TRP A C 1
ATOM 1221 O O . TRP A 1 159 ? -13.929 21.802 -28.908 1.00 87.12 159 TRP A O 1
ATOM 1231 N N . ILE A 1 160 ? -14.422 21.843 -31.093 1.00 89.81 160 ILE A N 1
ATOM 1232 C CA . ILE A 1 160 ? -15.532 22.813 -30.985 1.00 89.81 160 ILE A CA 1
ATOM 1233 C C . ILE A 1 160 ? -16.654 22.369 -30.025 1.00 89.81 160 ILE A C 1
ATOM 1235 O O . ILE A 1 160 ? -17.357 23.204 -29.466 1.00 89.81 160 ILE A O 1
ATOM 1239 N N . TRP A 1 161 ? -16.811 21.067 -29.767 1.00 91.25 161 TRP A N 1
ATOM 1240 C CA . TRP A 1 161 ? -17.774 20.566 -28.779 1.00 91.25 161 TRP A CA 1
ATOM 1241 C C . TRP A 1 161 ? -17.411 20.976 -27.342 1.00 91.25 161 TRP A C 1
ATOM 1243 O O . TRP A 1 161 ? -18.305 21.274 -26.552 1.00 91.25 161 TRP A O 1
ATOM 1253 N N . VAL A 1 162 ? -16.116 21.082 -27.011 1.00 91.31 162 VAL A N 1
ATOM 1254 C CA . VAL A 1 162 ? -15.659 21.510 -25.677 1.00 91.31 162 VAL A CA 1
ATOM 1255 C C . VAL A 1 162 ? -16.004 22.979 -25.433 1.00 91.31 162 VAL A C 1
ATOM 1257 O O . VAL A 1 162 ? -16.386 23.333 -24.324 1.00 91.31 162 VAL A O 1
ATOM 1260 N N . HIS A 1 163 ? -15.959 23.825 -26.468 1.00 91.19 163 HIS A N 1
ATOM 1261 C CA . HIS A 1 163 ? -16.368 25.234 -26.394 1.00 91.19 163 HIS A CA 1
ATOM 1262 C C . HIS A 1 163 ? -17.836 25.402 -25.955 1.00 91.19 163 HIS A C 1
ATOM 1264 O O . HIS A 1 163 ? -18.130 26.299 -25.167 1.00 91.19 163 HIS A O 1
ATOM 1270 N N . TYR A 1 164 ? -18.738 24.512 -26.390 1.00 90.25 164 TYR A N 1
ATOM 1271 C CA . TYR A 1 164 ? -20.149 24.508 -25.969 1.00 90.25 164 TYR A CA 1
ATOM 1272 C C . TYR A 1 164 ? -20.391 23.866 -24.589 1.00 90.25 164 TYR A C 1
ATOM 1274 O O . TYR A 1 164 ? -21.404 24.144 -23.954 1.00 90.25 164 TYR A O 1
ATOM 1282 N N . ILE A 1 165 ? -19.482 23.015 -24.101 1.00 91.50 165 ILE A N 1
ATOM 1283 C CA . ILE A 1 165 ? -19.565 22.437 -22.745 1.00 91.50 165 ILE A CA 1
ATOM 1284 C C . ILE A 1 165 ? -18.930 23.366 -21.699 1.00 91.50 165 ILE A C 1
ATOM 1286 O O . ILE A 1 165 ? -19.395 23.438 -20.562 1.00 91.50 165 ILE A O 1
ATOM 1290 N N . ALA A 1 166 ? -17.886 24.106 -22.067 1.00 92.94 166 ALA A N 1
ATOM 1291 C CA . ALA A 1 166 ? -17.167 24.999 -21.173 1.00 92.94 166 ALA A CA 1
ATOM 1292 C C . ALA A 1 166 ? -18.063 26.157 -20.699 1.00 92.94 166 ALA A C 1
ATOM 1294 O O . ALA A 1 166 ? -18.263 27.143 -21.404 1.00 92.94 166 ALA A O 1
ATOM 1295 N N . PHE A 1 167 ? -18.536 26.103 -19.449 1.00 93.75 167 PHE A N 1
ATOM 1296 C CA . PHE A 1 167 ? -19.315 27.198 -18.847 1.00 93.75 167 PHE A CA 1
ATOM 1297 C C . PHE A 1 167 ? -18.562 28.547 -18.835 1.00 93.75 167 PHE A C 1
ATOM 1299 O O . PHE A 1 167 ? -19.178 29.612 -18.837 1.00 93.75 167 PHE A O 1
ATOM 1306 N N . HIS A 1 168 ? -17.225 28.496 -18.900 1.00 92.62 168 HIS A N 1
ATOM 1307 C CA . HIS A 1 168 ? -16.349 29.653 -19.091 1.00 92.62 168 HIS A CA 1
ATOM 1308 C C . HIS A 1 168 ? -16.648 30.431 -20.384 1.00 92.62 168 HIS A C 1
ATOM 1310 O O . HIS A 1 168 ? -16.497 31.648 -20.380 1.00 92.62 168 HIS A O 1
ATOM 1316 N N . THR A 1 169 ? -17.101 29.774 -21.460 1.00 92.75 169 THR A N 1
ATOM 1317 C CA . THR A 1 169 ? -17.504 30.418 -22.723 1.00 92.75 169 THR A CA 1
ATOM 1318 C C . THR A 1 169 ? -18.659 31.391 -22.499 1.00 92.75 169 THR A C 1
ATOM 1320 O O . THR A 1 169 ? -18.552 32.574 -22.817 1.00 92.75 169 THR A O 1
ATOM 1323 N N . TYR A 1 170 ? -19.748 30.917 -21.887 1.00 92.94 170 TYR A N 1
ATOM 1324 C CA . TYR A 1 170 ? -20.946 31.721 -21.629 1.00 92.94 170 TYR A CA 1
ATOM 1325 C C . TYR A 1 170 ? -20.671 32.853 -20.633 1.00 92.94 170 TYR A C 1
ATOM 1327 O O . TYR A 1 170 ? -21.164 33.967 -20.812 1.00 92.94 170 TYR A O 1
ATOM 1335 N N . ALA A 1 171 ? -19.833 32.597 -19.623 1.00 93.50 171 ALA A N 1
ATOM 1336 C CA . ALA A 1 171 ? -19.431 33.611 -18.656 1.00 93.50 171 ALA A CA 1
ATOM 1337 C C . ALA A 1 171 ? -18.499 34.680 -19.262 1.00 93.50 171 ALA A C 1
ATOM 1339 O O . ALA A 1 171 ? -18.683 35.868 -18.997 1.00 93.50 171 ALA A O 1
ATOM 1340 N N . PHE A 1 172 ? -17.540 34.303 -20.117 1.00 93.44 172 PHE A N 1
ATOM 1341 C CA . PHE A 1 172 ? -16.688 35.261 -20.833 1.00 93.44 172 PHE A CA 1
ATOM 1342 C C . PHE A 1 172 ? -17.501 36.100 -21.830 1.00 93.44 172 PHE A C 1
ATOM 1344 O O . PHE A 1 172 ? -17.415 37.326 -21.800 1.00 93.44 172 PHE A O 1
ATOM 1351 N N . GLY A 1 173 ? -18.359 35.465 -22.637 1.00 91.00 173 GLY A N 1
ATOM 1352 C CA . GLY A 1 173 ? -19.260 36.162 -23.559 1.00 91.00 173 GLY A CA 1
ATOM 1353 C C . GLY A 1 173 ? -20.197 37.142 -22.845 1.00 91.00 173 GLY A C 1
ATOM 1354 O O . GLY A 1 173 ? -20.378 38.267 -23.306 1.00 91.00 173 GLY A O 1
ATOM 1355 N N . ALA A 1 174 ? -20.724 36.766 -21.673 1.00 92.75 174 ALA A N 1
ATOM 1356 C CA . ALA A 1 174 ? -21.545 37.658 -20.856 1.00 92.75 174 ALA A CA 1
ATOM 1357 C C . ALA A 1 174 ? -20.765 38.866 -20.303 1.00 92.75 174 ALA A C 1
ATOM 1359 O O . ALA A 1 174 ? -21.296 39.974 -20.330 1.00 92.75 174 ALA A O 1
ATOM 1360 N N . PHE A 1 175 ? -19.513 38.700 -19.849 1.00 92.25 175 PHE A N 1
ATOM 1361 C CA . PHE A 1 175 ? -18.677 39.841 -19.446 1.00 92.25 175 PHE A CA 1
ATOM 1362 C C . PHE A 1 175 ? -18.363 40.770 -20.626 1.00 92.25 175 PHE A C 1
ATOM 1364 O O . PHE A 1 175 ? -18.502 41.983 -20.497 1.00 92.25 175 PHE A O 1
ATOM 1371 N N . MET A 1 176 ? -17.980 40.208 -21.776 1.00 91.44 176 MET A N 1
ATOM 1372 C CA . MET A 1 176 ? -17.667 40.968 -22.991 1.00 91.44 176 MET A CA 1
ATOM 1373 C C . MET A 1 176 ? -18.861 41.798 -23.471 1.00 91.44 176 MET A C 1
ATOM 1375 O O . MET A 1 176 ? -18.727 42.997 -23.711 1.00 91.44 176 MET A O 1
ATOM 1379 N N . PHE A 1 177 ? -20.040 41.184 -23.584 1.00 90.94 177 PHE A N 1
ATOM 1380 C CA . PHE A 1 177 ? -21.240 41.881 -24.042 1.00 90.94 177 PHE A CA 1
ATOM 1381 C C . PHE A 1 177 ? -21.711 42.937 -23.032 1.00 90.94 177 PHE A C 1
ATOM 1383 O O . PHE A 1 177 ? -22.036 44.053 -23.430 1.00 90.94 177 PHE A O 1
ATOM 1390 N N . ALA A 1 178 ? -21.692 42.627 -21.729 1.00 89.62 178 ALA A N 1
ATOM 1391 C CA . ALA A 1 178 ? -22.107 43.565 -20.684 1.00 89.62 178 ALA A CA 1
ATOM 1392 C C . ALA A 1 178 ? -21.209 44.814 -20.576 1.00 89.62 178 ALA A C 1
ATOM 1394 O O . ALA A 1 178 ? -21.685 45.845 -20.106 1.00 89.62 178 ALA A O 1
ATOM 1395 N N . GLU A 1 179 ? -19.945 44.736 -21.007 1.00 89.56 179 GLU A N 1
ATOM 1396 C CA . GLU A 1 179 ? -19.045 45.893 -21.052 1.00 89.56 179 GLU A CA 1
ATOM 1397 C C . GLU A 1 179 ? -19.164 46.687 -22.361 1.00 89.56 179 GLU A C 1
ATOM 1399 O O . GLU A 1 179 ? -19.295 47.908 -22.334 1.00 89.56 179 GLU A O 1
ATOM 1404 N N . PHE A 1 180 ? -19.122 46.006 -23.513 1.00 89.12 180 PHE A N 1
ATOM 1405 C CA . PHE A 1 180 ? -18.898 46.658 -24.810 1.00 89.12 180 PHE A CA 1
ATOM 1406 C C . PHE A 1 180 ? -20.167 46.996 -25.611 1.00 89.12 180 PHE A C 1
ATOM 1408 O O . PHE A 1 180 ? -20.078 47.770 -26.567 1.00 89.12 180 PHE A O 1
ATOM 1415 N N . HIS A 1 181 ? -21.339 46.461 -25.252 1.00 82.50 181 HIS A N 1
ATOM 1416 C CA . HIS A 1 181 ? -22.598 46.728 -25.967 1.00 82.50 181 HIS A CA 1
ATOM 1417 C C . HIS A 1 181 ? -22.974 48.224 -25.987 1.00 82.50 181 HIS A C 1
ATOM 1419 O O . HIS A 1 181 ? -23.409 48.749 -27.015 1.00 82.50 181 HIS A O 1
ATOM 1425 N N . ASP A 1 182 ? -22.764 48.930 -24.872 1.00 76.06 182 ASP A N 1
ATOM 1426 C CA . ASP A 1 182 ? -23.217 50.317 -24.699 1.00 76.06 182 ASP A CA 1
ATOM 1427 C C . ASP A 1 182 ? -22.276 51.366 -25.348 1.00 76.06 182 ASP A C 1
ATOM 1429 O O . ASP A 1 182 ? -22.593 52.558 -25.353 1.00 76.06 182 ASP A O 1
ATOM 1433 N N . GLU A 1 183 ? -21.161 50.948 -25.973 1.00 73.88 183 GLU A N 1
ATOM 1434 C CA . GLU A 1 183 ? -20.193 51.826 -26.662 1.00 73.88 183 GLU A CA 1
ATOM 1435 C C . GLU A 1 183 ? -20.126 51.555 -28.191 1.00 73.88 183 GLU A C 1
ATOM 1437 O O . GLU A 1 183 ? -19.153 50.997 -28.718 1.00 73.88 183 GLU A O 1
ATOM 1442 N N . PRO A 1 184 ? -21.148 51.974 -28.969 1.00 63.91 184 PRO A N 1
ATOM 1443 C CA . PRO A 1 184 ? -21.494 51.346 -30.247 1.00 63.91 184 PRO A CA 1
ATOM 1444 C C . PRO A 1 184 ? -20.557 51.495 -31.468 1.00 63.91 184 PRO A C 1
ATOM 1446 O O . PRO A 1 184 ? -20.738 50.696 -32.391 1.00 63.91 184 PRO A O 1
ATOM 1449 N N . PRO A 1 185 ? -19.595 52.438 -31.594 1.00 75.12 185 PRO A N 1
ATOM 1450 C CA . PRO A 1 185 ? -18.708 52.456 -32.764 1.00 75.12 185 PRO A CA 1
ATOM 1451 C C . PRO A 1 185 ? -17.489 51.530 -32.619 1.00 75.12 185 PRO A C 1
ATOM 1453 O O . PRO A 1 185 ? -16.937 51.104 -33.630 1.00 75.12 185 PRO A O 1
ATOM 1456 N N . ALA A 1 186 ? -17.064 51.235 -31.386 1.00 78.31 186 ALA A N 1
ATOM 1457 C CA . ALA A 1 186 ? -15.806 50.543 -31.098 1.00 78.31 186 ALA A CA 1
ATOM 1458 C C . ALA A 1 186 ? -16.013 49.267 -30.266 1.00 78.31 186 ALA A C 1
ATOM 1460 O O . ALA A 1 186 ? -15.456 48.228 -30.616 1.00 78.31 186 ALA A O 1
ATOM 1461 N N . GLY A 1 187 ? -16.913 49.284 -29.277 1.00 82.12 187 GLY A N 1
ATOM 1462 C CA . GLY A 1 187 ? -17.345 48.079 -28.568 1.00 82.12 187 GLY A CA 1
ATOM 1463 C C . GLY A 1 187 ? -17.982 47.051 -29.510 1.00 82.12 187 GLY A C 1
ATOM 1464 O O . GLY A 1 187 ? -17.596 45.886 -29.507 1.00 82.12 187 GLY A O 1
ATOM 1465 N N . ASN A 1 188 ? -18.829 47.490 -30.449 1.00 83.44 188 ASN A N 1
ATOM 1466 C CA . ASN A 1 188 ? -19.338 46.605 -31.506 1.00 83.44 188 ASN A CA 1
ATOM 1467 C C . ASN A 1 188 ? -18.229 46.047 -32.416 1.00 83.44 188 ASN A C 1
ATOM 1469 O O . ASN A 1 188 ? -18.350 44.922 -32.886 1.00 83.44 188 ASN A O 1
ATOM 1473 N N . ALA A 1 189 ? -17.141 46.787 -32.669 1.00 83.62 189 ALA A N 1
ATOM 1474 C CA . ALA A 1 189 ? -16.012 46.272 -33.451 1.00 83.62 189 ALA A CA 1
ATOM 1475 C C . ALA A 1 189 ? -15.224 45.191 -32.685 1.00 83.62 189 ALA A C 1
ATOM 1477 O O . ALA A 1 189 ? -14.746 44.236 -33.295 1.00 83.62 189 ALA A O 1
ATOM 1478 N N . ILE A 1 190 ? -15.156 45.300 -31.355 1.00 87.00 190 ILE A N 1
ATOM 1479 C CA . ILE A 1 190 ? -14.636 44.254 -30.468 1.00 87.00 190 ILE A CA 1
ATOM 1480 C C . ILE A 1 190 ? -15.567 43.028 -30.479 1.00 87.00 190 ILE A C 1
ATOM 1482 O O . ILE A 1 190 ? -15.095 41.912 -30.683 1.00 87.00 190 ILE A O 1
ATOM 1486 N N . LEU A 1 191 ? -16.886 43.210 -30.348 1.00 87.44 191 LEU A N 1
ATOM 1487 C CA . LEU A 1 191 ? -17.853 42.101 -30.373 1.00 87.44 191 LEU A CA 1
ATOM 1488 C C . LEU A 1 191 ? -17.881 41.369 -31.732 1.00 87.44 191 LEU A C 1
ATOM 1490 O O . LEU A 1 191 ? -17.937 40.139 -31.745 1.00 87.44 191 LEU A O 1
ATOM 1494 N N . ARG A 1 192 ? -17.717 42.089 -32.858 1.00 85.81 192 ARG A N 1
ATOM 1495 C CA . ARG A 1 192 ? -17.493 41.512 -34.206 1.00 85.81 192 ARG A CA 1
ATOM 1496 C C . ARG A 1 192 ? -16.294 40.562 -34.240 1.00 85.81 192 ARG A C 1
ATOM 1498 O O . ARG A 1 192 ? -16.346 39.518 -34.877 1.00 85.81 192 ARG A O 1
ATOM 1505 N N . GLN A 1 193 ? -15.190 40.940 -33.593 1.00 85.75 193 GLN A N 1
ATOM 1506 C CA . GLN A 1 193 ? -13.921 40.207 -33.657 1.00 85.75 193 GLN A CA 1
ATOM 1507 C C . GLN A 1 193 ? -13.960 38.858 -32.915 1.00 85.75 193 GLN A C 1
ATOM 1509 O O . GLN A 1 193 ? -13.168 37.968 -33.236 1.00 85.75 193 GLN A O 1
ATOM 1514 N N . PHE A 1 194 ? -14.863 38.707 -31.943 1.00 85.81 194 PHE A N 1
ATOM 1515 C CA . PHE A 1 194 ? -14.988 37.514 -31.101 1.00 85.81 194 PHE A CA 1
ATOM 1516 C C . PHE A 1 194 ? -16.251 36.676 -31.373 1.00 85.81 194 PHE A C 1
ATOM 1518 O O . PHE A 1 194 ? -16.440 35.677 -30.684 1.00 85.81 194 PHE A O 1
ATOM 1525 N N . ASP A 1 195 ? -17.069 37.040 -32.372 1.00 84.56 195 ASP A N 1
ATOM 1526 C CA . ASP A 1 195 ? -18.372 36.414 -32.675 1.00 84.56 195 ASP A CA 1
ATOM 1527 C C . ASP A 1 195 ? -19.367 36.498 -31.493 1.00 84.56 195 ASP A C 1
ATOM 1529 O O . ASP A 1 195 ? -19.940 35.508 -31.041 1.00 84.56 195 ASP A O 1
ATOM 1533 N N . LEU A 1 196 ? -19.525 37.710 -30.938 1.00 85.56 196 LEU A N 1
ATOM 1534 C CA . LEU A 1 196 ? -20.328 37.975 -29.731 1.00 85.56 196 LEU A CA 1
ATOM 1535 C C . LEU A 1 196 ? -21.439 39.028 -29.918 1.00 85.56 196 LEU A C 1
ATOM 1537 O O . LEU A 1 196 ? -22.042 39.448 -28.930 1.00 85.56 196 LEU A O 1
ATOM 1541 N N . GLU A 1 197 ? -21.736 39.462 -31.147 1.00 80.88 197 GLU A N 1
ATOM 1542 C CA . GLU A 1 197 ? -22.739 40.515 -31.412 1.00 80.88 197 GLU A CA 1
ATOM 1543 C C . GLU A 1 197 ? -24.163 40.154 -30.952 1.00 80.88 197 GLU A C 1
ATOM 1545 O O . GLU A 1 197 ? -24.848 41.004 -30.392 1.00 80.88 197 GLU A O 1
ATOM 1550 N N . ASP A 1 198 ? -24.590 38.901 -31.130 1.00 79.44 198 ASP A N 1
ATOM 1551 C CA . ASP A 1 198 ? -25.947 38.426 -30.801 1.00 79.44 198 ASP A CA 1
ATOM 1552 C C . ASP A 1 198 ? -26.040 37.777 -29.393 1.00 79.44 198 ASP A C 1
ATOM 1554 O O . ASP A 1 198 ? -26.856 36.884 -29.148 1.00 79.44 198 ASP A O 1
ATOM 1558 N N . THR A 1 199 ? -25.182 38.180 -28.444 1.00 84.94 199 THR A N 1
ATOM 1559 C CA . THR A 1 199 ? -25.089 37.537 -27.115 1.00 84.94 199 THR A CA 1
ATOM 1560 C C . THR A 1 199 ? -26.209 37.969 -26.157 1.00 84.94 199 THR A C 1
ATOM 1562 O O . THR A 1 199 ? -26.148 39.033 -25.546 1.00 84.94 199 THR A O 1
ATOM 1565 N N . ASP A 1 200 ? -27.199 37.103 -25.921 1.00 89.56 200 ASP A N 1
ATOM 1566 C CA . ASP A 1 200 ? -28.222 37.331 -24.890 1.00 89.56 200 ASP A CA 1
ATOM 1567 C C . ASP A 1 200 ? -27.684 37.021 -23.472 1.00 89.56 200 ASP A C 1
ATOM 1569 O O . ASP A 1 200 ? -27.446 35.869 -23.091 1.00 89.56 200 ASP A O 1
ATOM 1573 N N . LEU A 1 201 ? -27.523 38.075 -22.660 1.00 90.06 201 LEU A N 1
ATOM 1574 C CA . LEU A 1 201 ? -27.090 37.986 -21.258 1.00 90.06 201 LEU A CA 1
ATOM 1575 C C . LEU A 1 201 ? -28.008 37.100 -20.402 1.00 90.06 201 LEU A C 1
ATOM 1577 O O . LEU A 1 201 ? -27.522 36.335 -19.569 1.00 90.06 201 LEU A O 1
ATOM 1581 N N . GLY A 1 202 ? -29.326 37.192 -20.589 1.00 90.75 202 GLY A N 1
ATOM 1582 C CA . GLY A 1 202 ? -30.315 36.426 -19.833 1.00 90.75 202 GLY A CA 1
ATOM 1583 C C . GLY A 1 202 ? -30.255 34.935 -20.156 1.00 90.75 202 GLY A C 1
ATOM 1584 O O . GLY A 1 202 ? -30.321 34.110 -19.242 1.00 90.75 202 GLY A O 1
ATOM 1585 N N . VAL A 1 203 ? -30.045 34.587 -21.429 1.00 92.56 203 VAL A N 1
ATOM 1586 C CA . VAL A 1 203 ? -29.797 33.202 -21.859 1.00 92.56 203 VAL A CA 1
ATOM 1587 C C . VAL A 1 203 ? -28.500 32.673 -21.248 1.00 92.56 203 VAL A C 1
ATOM 1589 O O . VAL A 1 203 ? -28.519 31.587 -20.671 1.00 92.56 203 VAL A O 1
ATOM 1592 N N . ASN A 1 204 ? -27.405 33.441 -21.266 1.00 93.25 204 ASN A N 1
ATOM 1593 C CA . ASN A 1 204 ? -26.142 33.010 -20.655 1.00 93.25 204 ASN A CA 1
ATOM 1594 C C . ASN A 1 204 ? -26.263 32.798 -19.135 1.00 93.25 204 ASN A C 1
ATOM 1596 O O . ASN A 1 204 ? -25.786 31.782 -18.628 1.00 93.25 204 ASN A O 1
ATOM 1600 N N . MET A 1 205 ? -26.954 33.682 -18.401 1.00 95.44 205 MET A N 1
ATOM 1601 C CA . MET A 1 205 ? -27.218 33.459 -16.968 1.00 95.44 205 MET A CA 1
ATOM 1602 C C . MET A 1 205 ? -28.094 32.214 -16.745 1.00 95.44 205 MET A C 1
ATOM 1604 O O . MET A 1 205 ? -27.856 31.450 -15.809 1.00 95.44 205 MET A O 1
ATOM 1608 N N . GLY A 1 206 ? -29.077 31.978 -17.620 1.00 95.25 206 GLY A N 1
ATOM 1609 C CA . GLY A 1 206 ? -29.913 30.777 -17.609 1.00 95.25 206 GLY A CA 1
ATOM 1610 C C . GLY A 1 206 ? -29.122 29.488 -17.852 1.00 95.25 206 GLY A C 1
ATOM 1611 O O . GLY A 1 206 ? -29.362 28.495 -17.171 1.00 95.25 206 GLY A O 1
ATOM 1612 N N . ILE A 1 207 ? -28.138 29.510 -18.755 1.00 94.88 207 ILE A N 1
ATOM 1613 C CA . ILE A 1 207 ? -27.234 28.381 -19.026 1.00 94.88 207 ILE A CA 1
ATOM 1614 C C . ILE A 1 207 ? -26.341 28.094 -17.812 1.00 94.88 207 ILE A C 1
ATOM 1616 O O . ILE A 1 207 ? -26.218 26.936 -17.415 1.00 94.88 207 ILE A O 1
ATOM 1620 N N . LEU A 1 208 ? -25.775 29.120 -17.165 1.00 94.69 208 LEU A N 1
ATOM 1621 C CA . LEU A 1 208 ? -25.006 28.932 -15.926 1.00 94.69 208 LEU A CA 1
ATOM 1622 C C . LEU A 1 208 ? -25.883 28.359 -14.795 1.00 94.69 208 LEU A C 1
ATOM 1624 O O . LEU A 1 208 ? -25.470 27.429 -14.107 1.00 94.69 208 LEU A O 1
ATOM 1628 N N . ALA A 1 209 ? -27.119 28.842 -14.638 1.00 94.81 209 ALA A N 1
ATOM 1629 C CA . ALA A 1 209 ? -28.068 28.302 -13.661 1.00 94.81 209 ALA A CA 1
ATOM 1630 C C . ALA A 1 209 ? -28.542 26.870 -13.992 1.00 94.81 209 ALA A C 1
ATOM 1632 O O . ALA A 1 209 ? -28.803 26.083 -13.084 1.00 94.81 209 ALA A O 1
ATOM 1633 N N . ALA A 1 210 ? -28.624 26.495 -15.272 1.00 95.06 210 ALA A N 1
ATOM 1634 C CA . ALA A 1 210 ? -28.890 25.116 -15.678 1.00 95.06 210 ALA A CA 1
ATOM 1635 C C . ALA A 1 210 ? -27.701 24.192 -15.356 1.00 95.06 210 ALA A C 1
ATOM 1637 O O . ALA A 1 210 ? -27.907 23.071 -14.888 1.00 95.06 210 ALA A O 1
ATOM 1638 N N . TRP A 1 211 ? -26.465 24.677 -15.531 1.00 94.44 211 TRP A N 1
ATOM 1639 C CA . TRP A 1 211 ? -25.247 23.955 -15.156 1.00 94.44 211 TRP A CA 1
ATOM 1640 C C . TRP A 1 211 ? -25.168 23.661 -13.654 1.00 94.44 211 TRP A C 1
ATOM 1642 O O . TRP A 1 211 ? -24.834 22.533 -13.293 1.00 94.44 211 TRP A O 1
ATOM 1652 N N . THR A 1 212 ? -25.512 24.609 -12.770 1.00 92.19 212 THR A N 1
ATOM 1653 C CA . THR A 1 212 ? -25.514 24.336 -11.316 1.00 92.19 212 THR A CA 1
ATOM 1654 C C . THR A 1 212 ? -26.505 23.227 -10.963 1.00 92.19 212 THR A C 1
ATOM 1656 O O . THR A 1 212 ? -26.128 22.267 -10.296 1.00 92.19 212 THR A O 1
ATOM 1659 N N . VAL A 1 213 ? -27.742 23.296 -11.467 1.00 91.75 213 VAL A N 1
ATOM 1660 C CA . VAL A 1 213 ? -28.771 22.272 -11.218 1.00 91.75 213 VAL A CA 1
ATOM 1661 C C . VAL A 1 213 ? -28.350 20.910 -11.779 1.00 91.75 213 VAL A C 1
ATOM 1663 O O . VAL A 1 213 ? -28.481 19.907 -11.080 1.00 91.75 213 VAL A O 1
ATOM 1666 N N . GLY A 1 214 ? -27.800 20.862 -12.996 1.00 92.81 214 GLY A N 1
ATOM 1667 C CA . GLY A 1 214 ? -27.321 19.621 -13.613 1.00 92.81 214 GLY A CA 1
ATOM 1668 C C . GLY A 1 214 ? -26.211 18.942 -12.807 1.00 92.81 214 GLY A C 1
ATOM 1669 O O . GLY A 1 214 ? -26.291 17.743 -12.546 1.00 92.81 214 GLY A O 1
ATOM 1670 N N . LEU A 1 215 ? -25.218 19.710 -12.345 1.00 92.62 215 LEU A N 1
ATOM 1671 C CA . LEU A 1 215 ? -24.118 19.199 -11.518 1.00 92.62 215 LEU A CA 1
ATOM 1672 C C . LEU A 1 215 ? -24.604 18.707 -10.147 1.00 92.62 215 LEU A C 1
ATOM 1674 O O . LEU A 1 215 ? -24.175 17.648 -9.697 1.00 92.62 215 LEU A O 1
ATOM 1678 N N . GLN A 1 216 ? -25.531 19.426 -9.505 1.00 89.44 216 GLN A N 1
ATOM 1679 C CA . GLN A 1 216 ? -26.102 19.028 -8.211 1.00 89.44 216 GLN A CA 1
ATOM 1680 C C . GLN A 1 216 ? -26.972 17.761 -8.317 1.00 89.44 216 GLN A C 1
ATOM 1682 O O . GLN A 1 216 ? -26.926 16.912 -7.428 1.00 89.44 216 GLN A O 1
ATOM 1687 N N . VAL A 1 217 ? -27.719 17.578 -9.414 1.00 88.50 217 VAL A N 1
ATOM 1688 C CA . VAL A 1 217 ? -28.451 16.325 -9.682 1.00 88.50 217 VAL A CA 1
ATOM 1689 C C . VAL A 1 217 ? -27.474 15.174 -9.930 1.00 88.50 217 VAL A C 1
ATOM 1691 O O . VAL A 1 217 ? -27.582 14.138 -9.274 1.00 88.50 217 VAL A O 1
ATOM 1694 N N . LEU A 1 218 ? -26.471 15.367 -10.792 1.00 88.19 218 LEU A N 1
ATOM 1695 C CA . LEU A 1 218 ? -25.456 14.349 -11.080 1.00 88.19 218 LEU A CA 1
ATOM 1696 C C . LEU A 1 218 ? -24.674 13.939 -9.817 1.00 88.19 218 LEU A C 1
ATOM 1698 O O . LEU A 1 218 ? -24.396 12.761 -9.626 1.00 88.19 218 LEU A O 1
ATOM 1702 N N . MET A 1 219 ? -24.412 14.873 -8.898 1.00 84.06 219 MET A N 1
ATOM 1703 C CA . MET A 1 219 ? -23.793 14.592 -7.596 1.00 84.06 219 MET A CA 1
ATOM 1704 C C . MET A 1 219 ? -24.645 13.668 -6.703 1.00 84.06 219 MET A C 1
ATOM 1706 O O . MET A 1 219 ? -24.091 12.907 -5.907 1.00 84.06 219 MET A O 1
ATOM 1710 N N . THR A 1 220 ? -25.978 13.690 -6.831 1.00 80.69 220 THR A N 1
ATOM 1711 C CA . THR A 1 220 ? -26.846 12.719 -6.136 1.00 80.69 220 THR A CA 1
ATOM 1712 C C . THR A 1 220 ? -26.862 11.342 -6.803 1.00 80.69 220 THR A C 1
ATOM 1714 O O . THR A 1 220 ? -27.004 10.347 -6.095 1.00 80.69 220 THR A O 1
ATOM 1717 N N . ASP A 1 221 ? -26.662 11.279 -8.122 1.00 72.19 221 ASP A N 1
ATOM 1718 C CA . ASP A 1 221 ? -26.800 10.065 -8.944 1.00 72.19 221 ASP A CA 1
ATOM 1719 C C . ASP A 1 221 ? -25.489 9.259 -9.052 1.00 72.19 221 ASP A C 1
ATOM 1721 O O . ASP A 1 221 ? -25.491 8.035 -8.942 1.00 72.19 221 ASP A O 1
ATOM 1725 N N . VAL A 1 222 ? -24.334 9.941 -9.087 1.00 61.75 222 VAL A N 1
ATOM 1726 C CA . VAL A 1 222 ? -23.003 9.325 -8.889 1.00 61.75 222 VAL A CA 1
ATOM 1727 C C . VAL A 1 222 ? -22.948 8.573 -7.555 1.00 61.75 222 VAL A C 1
ATOM 1729 O O . VAL A 1 222 ? -22.353 7.504 -7.462 1.00 61.75 222 VAL A O 1
ATOM 1732 N N . ARG A 1 223 ? -23.642 9.079 -6.527 1.00 54.34 223 ARG A N 1
ATOM 1733 C CA . ARG A 1 223 ? -23.830 8.411 -5.228 1.00 54.34 223 ARG A CA 1
ATOM 1734 C C . ARG A 1 223 ? -25.036 7.457 -5.165 1.00 54.34 223 ARG A C 1
ATOM 1736 O O . ARG A 1 223 ? -25.341 6.940 -4.093 1.00 54.34 223 ARG A O 1
ATOM 1743 N N . GLY A 1 224 ? -25.680 7.181 -6.293 1.00 42.38 224 GLY A N 1
ATOM 1744 C CA . GLY A 1 224 ? -26.446 5.959 -6.517 1.00 42.38 224 GLY A CA 1
ATOM 1745 C C . GLY A 1 224 ? -25.503 4.804 -6.853 1.00 42.38 224 GLY A C 1
ATOM 1746 O O . GLY A 1 224 ? -25.418 3.842 -6.095 1.00 42.38 224 GLY A O 1
ATOM 1747 N N . GLU A 1 225 ? -24.736 4.923 -7.939 1.00 39.75 225 GLU A N 1
ATOM 1748 C CA . GLU A 1 225 ? -23.928 3.810 -8.467 1.00 39.75 225 GLU A CA 1
ATOM 1749 C C . GLU A 1 225 ? -22.577 3.602 -7.762 1.00 39.75 225 GLU A C 1
ATOM 1751 O O . GLU A 1 225 ? -22.245 2.460 -7.458 1.00 39.75 225 GLU A O 1
ATOM 1756 N N . ALA A 1 226 ? -21.835 4.657 -7.401 1.00 42.19 226 ALA A N 1
ATOM 1757 C CA . ALA A 1 226 ? -20.589 4.513 -6.629 1.00 42.19 226 ALA A CA 1
ATOM 1758 C C . ALA A 1 226 ? -20.843 4.127 -5.160 1.00 42.19 226 ALA A C 1
ATOM 1760 O O . ALA A 1 226 ? -19.961 3.626 -4.476 1.00 42.19 226 ALA A O 1
ATOM 1761 N N . ILE A 1 227 ? -22.070 4.321 -4.659 1.00 38.75 227 ILE A N 1
ATOM 1762 C CA . ILE A 1 227 ? -22.478 3.660 -3.416 1.00 38.75 227 ILE A CA 1
ATOM 1763 C C . ILE A 1 227 ? -22.818 2.192 -3.705 1.00 38.75 227 ILE A C 1
ATOM 1765 O O . ILE A 1 227 ? -22.476 1.357 -2.892 1.00 38.75 227 ILE A O 1
ATOM 1769 N N . ILE A 1 228 ? -23.385 1.816 -4.856 1.00 33.03 228 ILE A N 1
ATOM 1770 C CA . ILE A 1 228 ? -23.616 0.395 -5.184 1.00 33.03 228 ILE A CA 1
ATOM 1771 C C . ILE A 1 228 ? -22.312 -0.393 -5.429 1.00 33.03 228 ILE A C 1
ATOM 1773 O O . ILE A 1 228 ? -22.295 -1.580 -5.104 1.00 33.03 228 ILE A O 1
ATOM 1777 N N . SER A 1 229 ? -21.201 0.200 -5.886 1.00 32.50 229 SER A N 1
ATOM 1778 C CA . SER A 1 229 ? -19.892 -0.485 -5.802 1.00 32.50 229 SER A CA 1
ATOM 1779 C C . SER A 1 229 ? -19.513 -0.747 -4.343 1.00 32.50 229 SER A C 1
ATOM 1781 O O . SER A 1 229 ? -19.294 -1.892 -3.955 1.00 32.50 229 SER A O 1
ATOM 1783 N N . ASP A 1 230 ? -19.576 0.292 -3.514 1.00 35.47 230 ASP A N 1
ATOM 1784 C CA . ASP A 1 230 ? -19.068 0.279 -2.140 1.00 35.47 230 ASP A CA 1
ATOM 1785 C C . ASP A 1 230 ? -20.085 -0.280 -1.118 1.00 35.47 230 ASP A C 1
ATOM 1787 O O . ASP A 1 230 ? -19.781 -0.377 0.069 1.00 35.47 230 ASP A O 1
ATOM 1791 N N . THR A 1 231 ? -21.298 -0.648 -1.560 1.00 32.72 231 THR A N 1
ATOM 1792 C CA . THR A 1 231 ? -22.373 -1.239 -0.742 1.00 32.72 231 THR A CA 1
ATOM 1793 C C . THR A 1 231 ? -23.092 -2.427 -1.384 1.00 32.72 231 THR A C 1
ATOM 1795 O O . THR A 1 231 ? -23.965 -3.004 -0.736 1.00 32.72 231 THR A O 1
ATOM 1798 N N . SER A 1 232 ? -22.712 -2.889 -2.581 1.00 30.62 232 SER A N 1
ATOM 1799 C CA . SER A 1 232 ? -22.979 -4.291 -2.971 1.00 30.62 232 SER A CA 1
ATOM 1800 C C . SER A 1 232 ? -22.155 -5.277 -2.126 1.00 30.62 232 SER A C 1
ATOM 1802 O O . SER A 1 232 ? -22.501 -6.450 -2.021 1.00 30.62 232 SER A O 1
ATOM 1804 N N . SER A 1 233 ? -21.142 -4.768 -1.421 1.00 32.41 233 SER A N 1
ATOM 1805 C CA . SER A 1 233 ? -20.471 -5.373 -0.267 1.00 32.41 233 SER A CA 1
ATOM 1806 C C . SER A 1 233 ? -21.258 -5.278 1.058 1.00 32.41 233 SER A C 1
ATOM 1808 O O . SER A 1 233 ? -20.927 -6.001 1.996 1.00 32.41 233 SER A O 1
ATOM 1810 N N . CYS A 1 234 ? -22.282 -4.417 1.171 1.00 32.22 234 CYS A N 1
ATOM 1811 C CA . CYS A 1 234 ? -22.979 -4.122 2.437 1.00 32.22 234 CYS A CA 1
ATOM 1812 C C . CYS A 1 234 ? -24.437 -4.603 2.512 1.00 32.22 234 CYS A C 1
ATOM 1814 O O . CYS A 1 234 ? -24.939 -4.778 3.623 1.00 32.22 234 CYS A O 1
ATOM 1816 N N . ASP A 1 235 ? -25.121 -4.851 1.388 1.00 27.11 235 ASP A N 1
ATOM 1817 C CA . ASP A 1 235 ? -26.436 -5.527 1.423 1.00 27.11 235 ASP A CA 1
ATOM 1818 C C . ASP A 1 235 ? -26.286 -7.032 1.767 1.00 27.11 235 ASP A C 1
ATOM 1820 O O . ASP A 1 235 ? -27.213 -7.666 2.273 1.00 27.11 235 ASP A O 1
ATOM 1824 N N . ASP A 1 236 ? -25.056 -7.565 1.667 1.00 28.67 236 ASP A N 1
ATOM 1825 C CA . ASP A 1 236 ? -24.579 -8.837 2.245 1.00 28.67 236 ASP A CA 1
ATOM 1826 C C . ASP A 1 236 ? -24.495 -8.808 3.798 1.00 28.67 236 ASP A C 1
ATOM 1828 O O . ASP A 1 236 ? -23.638 -9.437 4.424 1.00 28.67 236 ASP A O 1
ATOM 1832 N N . SER A 1 237 ? -25.454 -8.149 4.461 1.00 32.81 237 SER A N 1
ATOM 1833 C CA . SER A 1 237 ? -25.626 -8.047 5.927 1.00 32.81 237 SER A CA 1
ATOM 1834 C C . SER A 1 237 ? -25.912 -9.387 6.650 1.00 32.81 237 SER A C 1
ATOM 1836 O O . SER A 1 237 ? -26.361 -9.421 7.799 1.00 32.81 237 SER A O 1
ATOM 1838 N N . ILE A 1 238 ? -25.640 -10.507 5.971 1.00 31.02 238 ILE A N 1
ATOM 1839 C CA . ILE A 1 238 ? -25.813 -11.897 6.400 1.00 31.02 238 ILE A CA 1
ATOM 1840 C C . ILE A 1 238 ? -24.519 -12.734 6.233 1.00 31.02 238 ILE A C 1
ATOM 1842 O O . ILE A 1 238 ? -24.414 -13.763 6.901 1.00 31.02 238 ILE A O 1
ATOM 1846 N N . ASP A 1 239 ? -23.516 -12.323 5.431 1.00 25.72 239 ASP A N 1
ATOM 1847 C CA . ASP A 1 239 ? -22.296 -13.133 5.184 1.00 25.72 239 ASP A CA 1
ATOM 1848 C C . ASP A 1 239 ? -20.954 -12.400 5.401 1.00 25.72 239 ASP A C 1
ATOM 1850 O O . ASP A 1 239 ? -19.975 -12.580 4.673 1.00 25.72 239 ASP A O 1
ATOM 1854 N N . TYR A 1 240 ? -20.847 -11.686 6.526 1.00 27.59 240 TYR A N 1
ATOM 1855 C CA . TYR A 1 240 ? -19.568 -11.239 7.116 1.00 27.59 240 TYR A CA 1
ATOM 1856 C C . TYR A 1 240 ? -18.624 -12.399 7.535 1.00 27.59 240 TYR A C 1
ATOM 1858 O O . TYR A 1 240 ? -17.650 -12.190 8.256 1.00 27.59 240 TYR A O 1
ATOM 1866 N N . ARG A 1 241 ? -18.920 -13.647 7.136 1.00 29.53 241 ARG A N 1
ATOM 1867 C CA . ARG A 1 241 ? -18.235 -14.876 7.562 1.00 29.53 241 ARG A CA 1
ATOM 1868 C C . ARG A 1 241 ? -17.413 -15.551 6.453 1.00 29.53 241 ARG A C 1
ATOM 1870 O O . ARG A 1 241 ? -16.858 -16.619 6.719 1.00 29.53 241 ARG A O 1
ATOM 1877 N N . ARG A 1 242 ? -17.351 -15.002 5.225 1.00 26.38 242 ARG A N 1
ATOM 1878 C CA . ARG A 1 242 ? -16.755 -15.716 4.068 1.00 26.38 242 ARG A CA 1
ATOM 1879 C C . ARG A 1 242 ? -15.869 -14.962 3.073 1.00 26.38 242 ARG A C 1
ATOM 1881 O O . ARG A 1 242 ? -15.219 -15.648 2.284 1.00 26.38 242 ARG A O 1
ATOM 1888 N N . ARG A 1 243 ? -15.790 -13.628 3.069 1.00 24.83 243 ARG A N 1
ATOM 1889 C CA . ARG A 1 243 ? -14.802 -12.919 2.225 1.00 24.83 243 ARG A CA 1
ATOM 1890 C C . ARG A 1 243 ? -13.458 -12.795 2.955 1.00 24.83 243 ARG A C 1
ATOM 1892 O O . ARG A 1 243 ? -13.429 -12.539 4.155 1.00 24.83 243 ARG A O 1
ATOM 1899 N N . GLY A 1 244 ? -12.364 -13.038 2.229 1.00 26.70 244 GLY A N 1
ATOM 1900 C CA . GLY A 1 244 ? -10.994 -12.867 2.725 1.00 26.70 244 GLY A CA 1
ATOM 1901 C C . GLY A 1 244 ? -10.555 -11.394 2.747 1.00 26.70 244 GLY A C 1
ATOM 1902 O O . GLY A 1 244 ? -11.298 -10.535 2.272 1.00 26.70 244 GLY A O 1
ATOM 1903 N N . PRO A 1 245 ? -9.362 -11.088 3.291 1.00 27.66 245 PRO A N 1
ATOM 1904 C CA . PRO A 1 245 ? -8.869 -9.720 3.433 1.00 27.66 245 PRO A CA 1
ATOM 1905 C C . PRO A 1 245 ? -8.346 -9.164 2.099 1.00 27.66 245 PRO A C 1
ATOM 1907 O O . PRO A 1 245 ? -7.155 -9.210 1.807 1.00 27.66 245 PRO A O 1
ATOM 1910 N N . SER A 1 246 ? -9.251 -8.612 1.297 1.00 29.03 246 SER A N 1
ATOM 1911 C CA . SER A 1 246 ? -8.945 -7.822 0.103 1.00 29.03 246 SER A CA 1
ATOM 1912 C C . SER A 1 246 ? -9.906 -6.635 0.015 1.00 29.03 246 SER A C 1
ATOM 1914 O O . SER A 1 246 ? -11.095 -6.810 0.267 1.00 29.03 246 SER A O 1
ATOM 1916 N N . GLU A 1 247 ? -9.391 -5.470 -0.390 1.00 29.97 247 GLU A N 1
ATOM 1917 C CA . GLU A 1 247 ? -10.154 -4.242 -0.696 1.00 29.97 247 GLU A CA 1
ATOM 1918 C C . GLU A 1 247 ? -10.742 -3.466 0.507 1.00 29.97 247 GLU A C 1
ATOM 1920 O O . GLU A 1 247 ? -11.940 -3.214 0.594 1.00 29.97 247 GLU A O 1
ATOM 1925 N N . VAL A 1 248 ? -9.861 -2.957 1.381 1.00 29.36 248 VAL A N 1
ATOM 1926 C CA . VAL A 1 248 ? -10.059 -1.643 2.032 1.00 29.36 248 VAL A CA 1
ATOM 1927 C C . VAL A 1 248 ? -8.743 -0.865 1.942 1.00 29.36 248 VAL A C 1
ATOM 1929 O O . VAL A 1 248 ? -7.730 -1.321 2.462 1.00 29.36 248 VAL A O 1
ATOM 1932 N N . HIS A 1 249 ? -8.746 0.294 1.277 1.00 28.03 249 HIS A N 1
ATOM 1933 C CA . HIS A 1 249 ? -7.560 1.139 1.088 1.00 28.03 249 HIS A CA 1
ATOM 1934 C C . HIS A 1 249 ? -7.739 2.519 1.746 1.00 28.03 249 HIS A C 1
ATOM 1936 O O . HIS A 1 249 ? -8.440 3.378 1.215 1.00 28.03 249 HIS A O 1
ATOM 1942 N N . SER A 1 250 ? -7.029 2.746 2.852 1.00 30.17 250 SER A N 1
ATOM 1943 C CA . SER A 1 250 ? -6.499 4.058 3.244 1.00 30.17 250 SER A CA 1
ATOM 1944 C C . SER A 1 250 ? -5.082 3.844 3.789 1.00 30.17 250 SER A C 1
ATOM 1946 O O . SER A 1 250 ? -4.871 2.983 4.646 1.00 30.17 250 SER A O 1
ATOM 1948 N N . GLU A 1 251 ? -4.099 4.556 3.232 1.00 36.16 251 GLU A N 1
ATOM 1949 C CA . GLU A 1 251 ? -2.670 4.359 3.547 1.00 36.16 251 GLU A CA 1
ATOM 1950 C C . GLU A 1 251 ? -2.122 5.406 4.542 1.00 36.16 251 GLU A C 1
ATOM 1952 O O . GLU A 1 251 ? -1.011 5.241 5.035 1.00 36.16 251 GLU A O 1
ATOM 1957 N N . ASP A 1 252 ? -2.923 6.424 4.894 1.00 35.16 252 ASP A N 1
ATOM 1958 C CA . ASP A 1 252 ? -2.502 7.636 5.624 1.00 35.16 252 ASP A CA 1
ATOM 1959 C C . ASP A 1 252 ? -3.119 7.805 7.039 1.00 35.16 252 ASP A C 1
ATOM 1961 O O . ASP A 1 252 ? -3.080 8.898 7.603 1.00 35.16 252 ASP A O 1
ATOM 1965 N N . ASP A 1 253 ? -3.679 6.745 7.638 1.00 37.19 253 ASP A N 1
ATOM 1966 C CA . ASP A 1 253 ? -4.126 6.753 9.045 1.00 37.19 253 ASP A CA 1
ATOM 1967 C C . ASP A 1 253 ? -3.138 5.993 9.951 1.00 37.19 253 ASP A C 1
ATOM 1969 O O . ASP A 1 253 ? -2.992 4.769 9.833 1.00 37.19 253 ASP A O 1
ATOM 1973 N N . ASP A 1 254 ? -2.529 6.706 10.910 1.00 38.09 254 ASP A N 1
ATOM 1974 C CA . ASP A 1 254 ? -1.765 6.163 12.051 1.00 38.09 254 ASP A CA 1
ATOM 1975 C C . ASP A 1 254 ? -2.703 5.456 13.065 1.00 38.09 254 ASP A C 1
ATOM 1977 O O . ASP A 1 254 ? -2.831 5.842 14.230 1.00 38.09 254 ASP A O 1
ATOM 1981 N N . ASP A 1 255 ? -3.395 4.406 12.614 1.00 48.28 255 ASP A N 1
ATOM 1982 C CA . ASP A 1 255 ? -4.206 3.527 13.462 1.00 48.28 255 ASP A CA 1
ATOM 1983 C C . ASP A 1 255 ? -3.316 2.830 14.511 1.00 48.28 255 ASP A C 1
ATOM 1985 O O . ASP A 1 255 ? -2.592 1.877 14.195 1.00 48.28 255 ASP A O 1
ATOM 1989 N N . GLU A 1 256 ? -3.398 3.257 15.780 1.00 48.78 256 GLU A N 1
ATOM 1990 C CA . GLU A 1 256 ? -2.785 2.533 16.903 1.00 48.78 256 GLU A CA 1
ATOM 1991 C C . GLU A 1 256 ? -3.217 1.056 16.878 1.00 48.78 256 GLU A C 1
ATOM 1993 O O . GLU A 1 256 ? -4.411 0.741 16.856 1.00 48.78 256 GLU A O 1
ATOM 1998 N N . VAL A 1 257 ? -2.237 0.143 16.910 1.00 52.06 257 VAL A N 1
ATOM 1999 C CA . VAL A 1 257 ? -2.452 -1.307 16.760 1.00 52.06 257 VAL A CA 1
ATOM 2000 C C . VAL A 1 257 ? -3.565 -1.801 17.702 1.00 52.06 257 VAL A C 1
ATOM 2002 O O . VAL A 1 257 ? -3.392 -1.738 18.924 1.00 52.06 257 VAL A O 1
ATOM 2005 N N . PRO A 1 258 ? -4.685 -2.351 17.185 1.00 56.09 258 PRO A N 1
ATOM 2006 C CA . PRO A 1 258 ? -5.811 -2.753 18.025 1.00 56.09 258 PRO A CA 1
ATOM 2007 C C . PRO A 1 258 ? -5.450 -3.890 18.996 1.00 56.09 258 PRO A C 1
ATOM 2009 O O . PRO A 1 258 ? -5.421 -5.063 18.629 1.00 56.09 258 PRO A O 1
ATOM 2012 N N . ILE A 1 259 ? -5.214 -3.547 20.267 1.00 58.91 259 ILE A N 1
ATOM 2013 C CA . ILE A 1 259 ? -4.808 -4.485 21.339 1.00 58.91 259 ILE A CA 1
ATOM 2014 C C . ILE A 1 259 ? -5.878 -5.571 21.597 1.00 58.91 259 ILE A C 1
ATOM 2016 O O . ILE A 1 259 ? -5.574 -6.674 22.069 1.00 58.91 259 ILE A O 1
ATOM 2020 N N . VAL A 1 260 ? -7.142 -5.265 21.289 1.00 62.78 260 VAL A N 1
ATOM 2021 C CA . VAL A 1 260 ? -8.299 -6.139 21.507 1.00 62.78 260 VAL A CA 1
ATOM 2022 C C . VAL A 1 260 ? -9.158 -6.283 20.254 1.00 62.78 260 VAL A C 1
ATOM 2024 O O . VAL A 1 260 ? -9.362 -5.321 19.515 1.00 62.78 260 VAL A O 1
ATOM 2027 N N . ASP A 1 261 ? -9.700 -7.482 20.065 1.00 62.12 261 ASP A N 1
ATOM 2028 C CA . ASP A 1 261 ? -10.714 -7.798 19.063 1.00 62.12 261 ASP A CA 1
ATOM 2029 C C . ASP A 1 261 ? -12.120 -7.756 19.666 1.00 62.12 261 ASP A C 1
ATOM 2031 O O . ASP A 1 261 ? -12.336 -8.103 20.833 1.00 62.12 261 ASP A O 1
ATOM 2035 N N . TYR A 1 262 ? -13.081 -7.355 18.833 1.00 69.81 262 TYR A N 1
ATOM 2036 C CA . TYR A 1 262 ? -14.490 -7.208 19.179 1.00 69.81 262 TYR A CA 1
ATOM 2037 C C . TYR A 1 262 ? -15.326 -8.224 18.395 1.00 69.81 262 TYR A C 1
ATOM 2039 O O . TYR A 1 262 ? -15.368 -8.195 17.166 1.00 69.81 262 TYR A O 1
ATOM 2047 N N . HIS A 1 263 ? -16.035 -9.105 19.099 1.00 67.56 263 HIS A N 1
ATOM 2048 C CA . HIS A 1 263 ? -16.899 -10.119 18.496 1.00 67.56 263 HIS A CA 1
ATOM 2049 C C . HIS A 1 263 ? -18.334 -9.970 19.004 1.00 67.56 263 HIS A C 1
ATOM 2051 O O . HIS A 1 263 ? -18.613 -10.208 20.181 1.00 67.56 263 HIS A O 1
ATOM 2057 N N . VAL A 1 264 ? -19.272 -9.608 18.127 1.00 68.56 264 VAL A N 1
ATOM 2058 C CA . VAL A 1 264 ? -20.703 -9.601 18.470 1.00 68.56 264 VAL A CA 1
ATOM 2059 C C . VAL A 1 264 ? -21.140 -11.029 18.810 1.00 68.56 264 VAL A C 1
ATOM 2061 O O . VAL A 1 264 ? -20.896 -11.966 18.052 1.00 68.56 264 VAL A O 1
ATOM 2064 N N . VAL A 1 265 ? -21.791 -11.224 19.957 1.00 68.12 265 VAL A N 1
ATOM 2065 C CA . VAL A 1 265 ? -22.265 -12.548 20.379 1.00 68.12 265 VAL A CA 1
ATOM 2066 C C . VAL A 1 265 ? -23.603 -12.830 19.702 1.00 68.12 265 VAL A C 1
ATOM 2068 O O . VAL A 1 265 ? -24.673 -12.565 20.247 1.00 68.12 265 VAL A O 1
ATOM 2071 N N . GLU A 1 266 ? -23.542 -13.413 18.505 1.00 64.81 266 GLU A N 1
ATOM 2072 C CA . GLU A 1 266 ? -24.692 -13.731 17.639 1.00 64.81 266 GLU A CA 1
ATOM 2073 C C . GLU A 1 266 ? -25.644 -14.820 18.190 1.00 64.81 266 GLU A C 1
ATOM 2075 O O . GLU A 1 266 ? -26.445 -15.407 17.458 1.00 64.81 266 GLU A O 1
ATOM 2080 N N . ALA A 1 267 ? -25.579 -15.126 19.487 1.00 71.19 267 ALA A N 1
ATOM 2081 C CA . ALA A 1 267 ? -26.394 -16.150 20.116 1.00 71.19 267 ALA A CA 1
ATOM 2082 C C . ALA A 1 267 ? -27.885 -15.779 20.056 1.00 71.19 267 ALA A C 1
ATOM 2084 O O . ALA A 1 267 ? -28.343 -14.804 20.660 1.00 71.19 267 ALA A O 1
ATOM 2085 N N . ALA A 1 268 ? -28.666 -16.601 19.350 1.00 71.06 268 ALA A N 1
ATOM 2086 C CA . ALA A 1 268 ? -30.066 -16.315 19.037 1.00 71.06 268 ALA A CA 1
ATOM 2087 C C . ALA A 1 268 ? -30.970 -16.151 20.276 1.00 71.06 268 ALA A C 1
ATOM 2089 O O . ALA A 1 268 ? -32.023 -15.522 20.185 1.00 71.06 268 ALA A O 1
ATOM 2090 N N . ASP A 1 269 ? -30.578 -16.699 21.430 1.00 79.12 269 ASP A N 1
ATOM 2091 C CA . ASP A 1 269 ? -31.284 -16.499 22.698 1.00 79.12 269 ASP A CA 1
ATOM 2092 C C . ASP A 1 269 ? -31.012 -15.116 23.312 1.00 79.12 269 ASP A C 1
ATOM 2094 O O . ASP A 1 269 ? -31.964 -14.474 23.758 1.00 79.12 269 ASP A O 1
ATOM 2098 N N . VAL A 1 270 ? -29.763 -14.625 23.291 1.00 77.12 270 VAL A N 1
ATOM 2099 C CA . VAL A 1 270 ? -29.416 -13.262 23.748 1.00 77.12 270 VAL A CA 1
ATOM 2100 C C . VAL A 1 270 ? -30.120 -12.230 22.872 1.00 77.12 270 VAL A C 1
ATOM 2102 O O . VAL A 1 270 ? -30.854 -11.390 23.394 1.00 77.12 270 VAL A O 1
ATOM 2105 N N . ARG A 1 271 ? -29.991 -12.344 21.540 1.00 77.06 271 ARG A N 1
ATOM 2106 C CA . ARG A 1 271 ? -30.614 -11.403 20.591 1.00 77.06 271 ARG A CA 1
ATOM 2107 C C . ARG A 1 271 ? -32.140 -11.356 20.743 1.00 77.06 271 ARG A C 1
ATOM 2109 O O . ARG A 1 271 ? -32.715 -10.277 20.670 1.00 77.06 271 ARG A O 1
ATOM 2116 N N . ARG A 1 272 ? -32.792 -12.493 21.037 1.00 78.75 272 ARG A N 1
ATOM 2117 C CA . ARG A 1 272 ? -34.245 -12.560 21.301 1.00 78.75 272 ARG A CA 1
ATOM 2118 C C . ARG A 1 272 ? -34.657 -11.846 22.592 1.00 78.75 272 ARG A C 1
ATOM 2120 O O . ARG A 1 272 ? -35.735 -11.256 22.625 1.00 78.75 272 ARG A O 1
ATOM 2127 N N . VAL A 1 273 ? -33.844 -11.914 23.649 1.00 80.81 273 VAL A N 1
ATOM 2128 C CA . VAL A 1 273 ? -34.126 -11.201 24.908 1.00 80.81 273 VAL A CA 1
ATOM 2129 C C . VAL A 1 273 ? -33.921 -9.699 24.720 1.00 80.81 273 VAL A C 1
ATOM 2131 O O . VAL A 1 273 ? -34.844 -8.942 25.005 1.00 80.81 273 VAL A O 1
ATOM 2134 N N . LEU A 1 274 ? -32.788 -9.272 24.151 1.00 76.75 274 LEU A N 1
ATOM 2135 C CA . LEU A 1 274 ? -32.497 -7.848 23.925 1.00 76.75 274 LEU A CA 1
ATOM 2136 C C . LEU A 1 274 ? -33.482 -7.186 22.943 1.00 76.75 274 LEU A C 1
ATOM 2138 O O . LEU A 1 274 ? -33.839 -6.028 23.125 1.00 76.75 274 LEU A O 1
ATOM 2142 N N . SER A 1 275 ? -34.032 -7.928 21.971 1.00 76.94 275 SER A N 1
ATOM 2143 C CA . SER A 1 275 ? -35.104 -7.424 21.094 1.00 76.94 275 SER A CA 1
ATOM 2144 C C . SER A 1 275 ? -36.472 -7.237 21.777 1.00 76.94 275 SER A C 1
ATOM 2146 O O . SER A 1 275 ? -37.414 -6.786 21.130 1.00 76.94 275 SER A O 1
ATOM 2148 N N . ALA A 1 276 ? -36.625 -7.642 23.043 1.00 80.44 276 ALA A N 1
ATOM 2149 C CA . ALA A 1 276 ? -37.899 -7.640 23.772 1.00 80.44 276 ALA A CA 1
ATOM 2150 C C . ALA A 1 276 ? -37.845 -6.945 25.150 1.00 80.44 276 ALA A C 1
ATOM 2152 O O . ALA A 1 276 ? -38.897 -6.552 25.677 1.00 80.44 276 ALA A O 1
ATOM 2153 N N . GLU A 1 277 ? -36.651 -6.831 25.747 1.00 82.06 277 GLU A N 1
ATOM 2154 C CA . GLU A 1 277 ? -36.365 -6.206 27.044 1.00 82.06 277 GLU A CA 1
ATOM 2155 C C . GLU A 1 277 ? -34.959 -5.587 27.046 1.00 82.06 277 GLU A C 1
ATOM 2157 O O . GLU A 1 277 ? -33.972 -6.303 26.883 1.00 82.06 277 GLU A O 1
ATOM 2162 N N . GLU A 1 278 ? -34.855 -4.277 27.294 1.00 79.88 278 GLU A N 1
ATOM 2163 C CA . GLU A 1 278 ? -33.555 -3.601 27.404 1.00 79.88 278 GLU A CA 1
ATOM 2164 C C . GLU A 1 278 ? -32.735 -4.127 28.595 1.00 79.88 278 GLU A C 1
ATOM 2166 O O . GLU A 1 278 ? -33.254 -4.323 29.705 1.00 79.88 278 GLU A O 1
ATOM 2171 N N . ALA A 1 279 ? -31.428 -4.306 28.380 1.00 82.44 279 ALA A N 1
ATOM 2172 C CA . ALA A 1 279 ? -30.475 -4.709 29.411 1.00 82.44 279 ALA A CA 1
ATOM 2173 C C . ALA A 1 279 ? -30.122 -3.539 30.348 1.00 82.44 279 ALA A C 1
ATOM 2175 O O . ALA A 1 279 ? -29.313 -2.670 30.024 1.00 82.44 279 ALA A O 1
ATOM 2176 N N . THR A 1 280 ? -30.679 -3.535 31.561 1.00 85.56 280 THR A N 1
ATOM 2177 C CA . THR A 1 280 ? -30.454 -2.471 32.554 1.00 85.56 280 THR A CA 1
ATOM 2178 C C . THR A 1 280 ? -29.372 -2.799 33.583 1.00 85.56 280 THR A C 1
ATOM 2180 O O . THR A 1 280 ? -28.891 -1.889 34.261 1.00 85.56 280 THR A O 1
ATOM 2183 N N . ALA A 1 281 ? -28.928 -4.053 33.707 1.00 84.94 281 ALA A N 1
ATOM 2184 C CA . ALA A 1 281 ? -27.778 -4.454 34.526 1.00 84.94 281 ALA A CA 1
ATOM 2185 C C . ALA A 1 281 ? -27.101 -5.713 33.966 1.00 84.94 281 ALA A C 1
ATOM 2187 O O . ALA A 1 281 ? -27.782 -6.599 33.465 1.00 84.94 281 ALA A O 1
ATOM 2188 N N . VAL A 1 282 ? -25.775 -5.825 34.091 1.00 85.00 282 VAL A N 1
ATOM 2189 C CA . VAL A 1 282 ? -25.005 -6.974 33.582 1.00 85.00 282 VAL A CA 1
ATOM 2190 C C . VAL A 1 282 ? -23.930 -7.373 34.593 1.00 85.00 282 VAL A C 1
ATOM 2192 O O . VAL A 1 282 ? -23.326 -6.511 35.234 1.00 85.00 282 VAL A O 1
ATOM 2195 N N . LYS A 1 283 ? -23.708 -8.681 34.756 1.00 84.75 283 LYS A N 1
ATOM 2196 C CA . LYS A 1 283 ? -22.670 -9.275 35.609 1.00 84.75 283 LYS A CA 1
ATOM 2197 C C . LYS A 1 283 ? -22.212 -10.599 34.990 1.00 84.75 283 LYS A C 1
ATOM 2199 O O . LYS A 1 283 ? -23.042 -11.421 34.615 1.00 84.75 283 LYS A O 1
ATOM 2204 N N . ILE A 1 284 ? -20.903 -10.813 34.916 1.00 78.62 284 ILE A N 1
ATOM 2205 C CA . ILE A 1 284 ? -20.305 -12.080 34.474 1.00 78.62 284 ILE A CA 1
ATOM 2206 C C . ILE A 1 284 ? -19.921 -12.926 35.690 1.00 78.62 284 ILE A C 1
ATOM 2208 O O . ILE A 1 284 ? -19.591 -12.395 36.756 1.00 78.62 284 ILE A O 1
ATOM 2212 N N . THR A 1 285 ? -20.001 -14.239 35.507 1.00 77.88 285 THR A N 1
ATOM 2213 C CA . THR A 1 285 ? -19.463 -15.298 36.365 1.00 77.88 285 THR A CA 1
ATOM 2214 C C . THR A 1 285 ? -18.609 -16.223 35.481 1.00 77.88 285 THR A C 1
ATOM 2216 O O . THR A 1 285 ? -18.706 -16.153 34.256 1.00 77.88 285 THR A O 1
ATOM 2219 N N . LYS A 1 286 ? -17.783 -17.101 36.057 1.00 72.50 286 LYS A N 1
ATOM 2220 C CA . LYS A 1 286 ? -16.790 -17.908 35.303 1.00 72.50 286 LYS A CA 1
ATOM 2221 C C . LYS A 1 286 ? -17.354 -18.743 34.149 1.00 72.50 286 LYS A C 1
ATOM 2223 O O . LYS A 1 286 ? -16.645 -19.071 33.205 1.00 72.50 286 LYS A O 1
ATOM 2228 N N . ASP A 1 287 ? -18.616 -19.139 34.261 1.00 72.88 287 ASP A N 1
ATOM 2229 C CA . ASP A 1 287 ? -19.327 -20.028 33.342 1.00 72.88 287 ASP A CA 1
ATOM 2230 C C . ASP A 1 287 ? -20.667 -19.450 32.840 1.00 72.88 287 ASP A C 1
ATOM 2232 O O . ASP A 1 287 ? -21.356 -20.110 32.056 1.00 72.88 287 ASP A O 1
ATOM 2236 N N . LYS A 1 288 ? -21.071 -18.250 33.295 1.00 81.19 288 LYS A N 1
ATOM 2237 C CA . LYS A 1 288 ? -22.387 -17.657 32.999 1.00 81.19 288 LYS A CA 1
ATOM 2238 C C . LYS A 1 288 ? -22.343 -16.146 32.812 1.00 81.19 288 LYS A C 1
ATOM 2240 O O . LYS A 1 288 ? -21.571 -15.416 33.427 1.00 81.19 288 LYS A O 1
ATOM 2245 N N . LEU A 1 289 ? -23.322 -15.676 32.057 1.00 84.56 289 LEU A N 1
ATOM 2246 C CA . LEU A 1 289 ? -23.667 -14.276 31.886 1.00 84.56 289 LEU A CA 1
ATOM 2247 C C . LEU A 1 289 ? -25.021 -13.994 32.549 1.00 84.56 289 LEU A C 1
ATOM 2249 O O . LEU A 1 289 ? -26.008 -14.656 32.234 1.00 84.56 289 LEU A O 1
ATOM 2253 N N . LEU A 1 290 ? -25.083 -13.000 33.436 1.00 88.44 290 LEU A N 1
ATOM 2254 C CA . LEU A 1 290 ? -26.313 -12.536 34.081 1.00 88.44 290 LEU A CA 1
ATOM 2255 C C . LEU A 1 290 ? -26.726 -11.169 33.520 1.00 88.44 290 LEU A C 1
ATOM 2257 O O . LEU A 1 290 ? -25.967 -10.205 33.632 1.00 88.44 290 LEU A O 1
ATOM 2261 N N . ILE A 1 291 ? -27.941 -11.075 32.971 1.00 89.06 291 ILE A N 1
ATOM 2262 C CA . ILE A 1 291 ? -28.536 -9.828 32.459 1.00 89.06 291 ILE A CA 1
ATOM 2263 C C . ILE A 1 291 ? -29.822 -9.522 33.231 1.00 89.06 291 ILE A C 1
ATOM 2265 O O . ILE A 1 291 ? -30.761 -10.313 33.226 1.00 89.06 291 ILE A O 1
ATOM 2269 N N . GLY A 1 292 ? -29.873 -8.367 33.886 1.00 90.62 292 GLY A N 1
ATOM 2270 C CA . GLY A 1 292 ? -31.075 -7.773 34.465 1.00 90.62 292 GLY A CA 1
ATOM 2271 C C . GLY A 1 292 ? -31.707 -6.768 33.507 1.00 90.62 292 GLY A C 1
ATOM 2272 O O . GLY A 1 292 ? -30.994 -6.066 32.792 1.00 90.62 292 GLY A O 1
ATOM 2273 N N . THR A 1 293 ? -33.034 -6.693 33.510 1.00 90.81 293 THR A N 1
ATOM 2274 C CA . THR A 1 293 ? -33.820 -5.957 32.506 1.00 90.81 293 THR A CA 1
ATOM 2275 C C . THR A 1 293 ? -34.724 -4.882 33.097 1.00 90.81 293 THR A C 1
ATOM 2277 O O . THR A 1 293 ? -35.012 -4.867 34.302 1.00 90.81 293 THR A O 1
ATOM 2280 N N . GLU A 1 294 ? -35.243 -4.014 32.224 1.00 87.75 294 GLU A N 1
ATOM 2281 C CA . GLU A 1 294 ? -36.184 -2.948 32.580 1.00 87.75 294 GLU A CA 1
ATOM 2282 C C . GLU A 1 294 ? -37.459 -3.469 33.275 1.00 87.75 294 GLU A C 1
ATOM 2284 O O . GLU A 1 294 ? -37.970 -2.838 34.202 1.00 87.75 294 GLU A O 1
ATOM 2289 N N . LYS A 1 295 ? -37.943 -4.667 32.913 1.00 88.31 295 LYS A N 1
ATOM 2290 C CA . LYS A 1 295 ? -39.162 -5.249 33.508 1.00 88.31 295 LYS A CA 1
ATOM 2291 C C . LYS A 1 295 ? -38.940 -5.891 34.887 1.00 88.31 295 LYS A C 1
ATOM 2293 O O . LYS A 1 295 ? -39.907 -6.287 35.532 1.00 88.31 295 LYS A O 1
ATOM 2298 N N . GLY A 1 296 ? -37.695 -5.973 35.367 1.00 89.00 296 GLY A N 1
ATOM 2299 C CA . GLY A 1 296 ? -37.346 -6.586 36.658 1.00 89.00 296 GLY A CA 1
ATOM 2300 C C . GLY A 1 296 ? -36.990 -8.079 36.595 1.00 89.00 296 GLY A C 1
ATOM 2301 O O . GLY A 1 296 ? -36.779 -8.705 37.641 1.00 89.00 296 GLY A O 1
ATOM 2302 N N . SER A 1 297 ? -36.901 -8.645 35.388 1.00 91.44 297 SER A N 1
ATOM 2303 C CA . SER A 1 297 ? -36.432 -10.011 35.129 1.00 91.44 297 SER A CA 1
ATOM 2304 C C . SER A 1 297 ? -34.902 -10.072 35.122 1.00 91.44 297 SER A C 1
ATOM 2306 O O . SER A 1 297 ? -34.241 -9.159 34.620 1.00 91.44 297 SER A O 1
ATOM 2308 N N . VAL A 1 298 ? -34.335 -11.167 35.630 1.00 92.50 298 VAL A N 1
ATOM 2309 C CA . VAL A 1 298 ? -32.914 -11.512 35.492 1.00 92.50 298 VAL A CA 1
ATOM 2310 C C . VAL A 1 298 ? -32.797 -12.815 34.704 1.00 92.50 298 VAL A C 1
ATOM 2312 O O . VAL A 1 298 ? -33.397 -13.826 35.065 1.00 92.50 298 VAL A O 1
ATOM 2315 N N . TYR A 1 299 ? -32.017 -12.782 33.631 1.00 90.75 299 TYR A N 1
ATOM 2316 C CA . TYR A 1 299 ? -31.720 -13.897 32.739 1.00 90.75 299 TYR A CA 1
ATOM 2317 C C . TYR A 1 299 ? -30.295 -14.396 32.976 1.00 90.75 299 TYR A C 1
ATOM 2319 O O . TYR A 1 299 ? -29.394 -13.605 33.256 1.00 90.75 299 TYR A O 1
ATOM 2327 N N . ALA A 1 300 ? -30.094 -15.706 32.842 1.00 89.62 300 ALA A N 1
ATOM 2328 C CA . ALA A 1 300 ? -28.796 -16.360 32.923 1.00 89.62 300 ALA A CA 1
ATOM 2329 C C . ALA A 1 300 ? -28.515 -17.129 31.626 1.00 89.62 300 ALA A C 1
ATOM 2331 O O . ALA A 1 300 ? -29.288 -18.021 31.260 1.00 89.62 300 ALA A O 1
ATOM 2332 N N . PHE A 1 301 ? -27.404 -16.811 30.969 1.00 86.44 301 PHE A N 1
ATOM 2333 C CA . PHE A 1 301 ? -26.902 -17.477 29.765 1.00 86.44 301 PHE A CA 1
ATOM 2334 C C . PHE A 1 301 ? -25.590 -18.215 30.070 1.00 86.44 301 PHE A C 1
ATOM 2336 O O . PHE A 1 301 ? -24.919 -17.885 31.048 1.00 86.44 301 PHE A O 1
ATOM 2343 N N . ASP A 1 302 ? -25.227 -19.208 29.258 1.00 80.56 302 ASP A N 1
ATOM 2344 C CA . ASP A 1 302 ? -23.911 -19.859 29.311 1.00 80.56 302 ASP A CA 1
ATOM 2345 C C . ASP A 1 302 ? -22.854 -19.085 28.501 1.00 80.56 302 ASP A C 1
ATOM 2347 O O . ASP A 1 302 ? -23.155 -18.091 27.836 1.00 80.56 302 ASP A O 1
ATOM 2351 N N . GLY A 1 303 ? -21.604 -19.557 28.536 1.00 69.38 303 GLY A N 1
ATOM 2352 C CA . GLY A 1 303 ? -20.490 -19.004 27.753 1.00 69.38 303 GLY A CA 1
ATOM 2353 C C . GLY A 1 303 ? -20.632 -19.095 26.223 1.00 69.38 303 GLY A C 1
ATOM 2354 O O . GLY A 1 303 ? -19.749 -18.616 25.518 1.00 69.38 303 GLY A O 1
ATOM 2355 N N . HIS A 1 304 ? -21.720 -19.677 25.703 1.00 69.62 304 HIS A N 1
ATOM 2356 C CA . HIS A 1 304 ? -22.086 -19.669 24.281 1.00 69.62 304 HIS A CA 1
ATOM 2357 C C . HIS A 1 304 ? -23.348 -18.824 24.004 1.00 69.62 304 HIS A C 1
ATOM 2359 O O . HIS A 1 304 ? -23.871 -18.834 22.890 1.00 69.62 304 HIS A O 1
ATOM 2365 N N . GLY A 1 305 ? -23.856 -18.092 25.005 1.00 72.75 305 GLY A N 1
ATOM 2366 C CA . GLY A 1 305 ? -25.023 -17.217 24.888 1.00 72.75 305 GLY A CA 1
ATOM 2367 C C . GLY A 1 305 ? -26.369 -17.948 24.799 1.00 72.75 305 GLY A C 1
ATOM 2368 O O . GLY A 1 305 ? -27.376 -17.345 24.426 1.00 72.75 305 GLY A O 1
ATOM 2369 N N . LYS A 1 306 ? -26.438 -19.236 25.144 1.00 81.75 306 LYS A N 1
ATOM 2370 C CA . LYS A 1 306 ? -27.706 -19.976 25.232 1.00 81.75 306 LYS A CA 1
ATOM 2371 C C . LYS A 1 306 ? -28.359 -19.734 26.592 1.00 81.75 306 LYS A C 1
ATOM 2373 O O . LYS A 1 306 ? -27.677 -19.694 27.613 1.00 81.75 306 LYS A O 1
ATOM 2378 N N . MET A 1 307 ? -29.685 -19.584 26.639 1.00 85.00 307 MET A N 1
ATOM 2379 C CA . MET A 1 307 ? -30.391 -19.283 27.892 1.00 85.00 307 MET A CA 1
ATOM 2380 C C . MET A 1 307 ? -30.494 -20.521 28.804 1.00 85.00 307 MET A C 1
ATOM 2382 O O . MET A 1 307 ? -31.141 -21.516 28.472 1.00 85.00 307 MET A O 1
ATOM 2386 N N . VAL A 1 308 ? -29.917 -20.423 30.004 1.00 87.31 308 VAL A N 1
ATOM 2387 C CA . VAL A 1 308 ? -29.851 -21.488 31.024 1.00 87.31 308 VAL A CA 1
ATOM 2388 C C . VAL A 1 308 ? -30.882 -21.283 32.142 1.00 87.31 308 VAL A C 1
ATOM 2390 O O . VAL A 1 308 ? -31.354 -22.251 32.742 1.00 87.31 308 VAL A O 1
ATOM 2393 N N . GLY A 1 309 ? -31.270 -20.039 32.434 1.00 87.12 309 GLY A N 1
ATOM 2394 C CA . GLY A 1 309 ? -32.237 -19.721 33.487 1.00 87.12 309 GLY A CA 1
ATOM 2395 C C . GLY A 1 309 ? -32.832 -18.320 33.371 1.00 87.12 309 GLY A C 1
ATOM 2396 O O . GLY A 1 309 ? -32.324 -17.469 32.646 1.00 87.12 309 GLY A O 1
ATOM 2397 N N . THR A 1 310 ? -33.929 -18.088 34.088 1.00 90.94 310 THR A N 1
ATOM 2398 C CA . THR A 1 310 ? -34.562 -16.770 34.228 1.00 90.94 310 THR A CA 1
ATOM 2399 C C . THR A 1 310 ? -35.397 -16.732 35.510 1.00 90.94 310 THR A C 1
ATOM 2401 O O . THR A 1 310 ? -35.970 -17.755 35.899 1.00 90.94 310 THR A O 1
ATOM 2404 N N . TRP A 1 311 ? -35.434 -15.590 36.196 1.00 92.12 311 TRP A N 1
ATOM 2405 C CA . TRP A 1 311 ? -36.253 -15.356 37.389 1.00 92.12 311 TRP A CA 1
ATOM 2406 C C . TRP A 1 311 ? -36.676 -13.885 37.490 1.00 92.12 311 TRP A C 1
ATOM 2408 O O . TRP A 1 311 ? -35.925 -12.982 37.127 1.00 92.12 311 TRP A O 1
ATOM 2418 N N . MET A 1 312 ? -37.885 -13.634 37.997 1.00 89.94 312 MET A N 1
ATOM 2419 C CA . MET A 1 312 ? -38.483 -12.298 38.076 1.00 89.94 312 MET A CA 1
ATOM 2420 C C . MET A 1 312 ? -38.821 -11.961 39.530 1.00 89.94 312 MET A C 1
ATOM 2422 O O . MET A 1 312 ? -39.893 -12.298 40.032 1.00 89.94 312 MET A O 1
ATOM 2426 N N . ASN A 1 313 ? -37.880 -11.305 40.211 1.00 88.44 313 ASN A N 1
ATOM 2427 C CA . ASN A 1 313 ? -38.001 -10.966 41.635 1.00 88.44 313 ASN A CA 1
ATOM 2428 C C . ASN A 1 313 ? -38.306 -9.478 41.877 1.00 88.44 313 ASN A C 1
ATOM 2430 O O . ASN A 1 313 ? -38.668 -9.106 42.992 1.00 88.44 313 ASN A O 1
ATOM 2434 N N . HIS A 1 314 ? -38.172 -8.644 40.844 1.00 92.06 314 HIS A N 1
ATOM 2435 C CA . HIS A 1 314 ? -38.424 -7.206 40.881 1.00 92.06 314 HIS A CA 1
ATOM 2436 C C . HIS A 1 314 ? -39.600 -6.840 39.963 1.00 92.06 314 HIS A C 1
ATOM 2438 O O . HIS A 1 314 ? -40.002 -7.627 39.106 1.00 92.06 314 HIS A O 1
ATOM 2444 N N . LYS A 1 315 ? -40.165 -5.644 40.148 1.00 89.50 315 LYS A N 1
ATOM 2445 C CA . LYS A 1 315 ? -41.317 -5.111 39.390 1.00 89.50 315 LYS A CA 1
ATOM 2446 C C . LYS A 1 315 ? -40.980 -3.896 38.524 1.00 89.50 315 LYS A C 1
ATOM 2448 O O . LYS A 1 315 ? -41.880 -3.242 38.005 1.00 89.50 315 LYS A O 1
ATOM 2453 N N . GLY A 1 316 ? -39.697 -3.584 38.412 1.00 88.69 316 GLY A N 1
ATOM 2454 C CA . GLY A 1 316 ? -39.142 -2.527 37.580 1.00 88.69 316 GLY A CA 1
ATOM 2455 C C . GLY A 1 316 ? -37.633 -2.703 37.446 1.00 88.69 316 GLY A C 1
ATOM 2456 O O . GLY A 1 316 ? -37.059 -3.624 38.039 1.00 88.69 316 GLY A O 1
ATOM 2457 N N . ALA A 1 317 ? -37.002 -1.808 36.689 1.00 89.94 317 ALA A N 1
ATOM 2458 C CA . ALA A 1 317 ? -35.655 -1.991 36.159 1.00 89.94 317 ALA A CA 1
ATOM 2459 C C . ALA A 1 317 ? -34.620 -2.453 37.192 1.00 89.94 317 ALA A C 1
ATOM 2461 O O . ALA A 1 317 ? -34.422 -1.805 38.228 1.00 89.94 317 ALA A O 1
ATOM 2462 N N . VAL A 1 318 ? -33.933 -3.556 36.879 1.00 93.06 318 VAL A N 1
ATOM 2463 C CA . VAL A 1 318 ? -32.811 -4.062 37.679 1.00 93.06 318 VAL A CA 1
ATOM 2464 C C . VAL A 1 318 ? -31.647 -3.082 37.541 1.00 93.06 318 VAL A C 1
ATOM 2466 O O . VAL A 1 318 ? -31.156 -2.844 36.441 1.00 93.06 318 VAL A O 1
ATOM 2469 N N . THR A 1 319 ? -31.212 -2.483 38.645 1.00 89.69 319 THR A N 1
ATOM 2470 C CA . THR A 1 319 ? -30.192 -1.422 38.655 1.00 89.69 319 THR A CA 1
ATOM 2471 C C . THR A 1 319 ? -28.775 -1.972 38.748 1.00 89.69 319 THR A C 1
ATOM 2473 O O . THR A 1 319 ? -27.857 -1.446 38.115 1.00 89.69 319 THR A O 1
ATOM 2476 N N . CYS A 1 320 ? -28.599 -3.041 39.525 1.00 90.31 320 CYS A N 1
ATOM 2477 C CA . CYS A 1 320 ? -27.312 -3.644 39.833 1.00 90.31 320 CYS A CA 1
ATOM 2478 C C . CYS A 1 320 ? -27.484 -5.143 40.133 1.00 90.31 320 CYS A C 1
ATOM 2480 O O . CYS A 1 320 ? -28.502 -5.557 40.695 1.00 90.31 320 CYS A O 1
ATOM 2482 N N . ILE A 1 321 ? -26.482 -5.939 39.751 1.00 92.38 321 ILE A N 1
ATOM 2483 C CA . ILE A 1 321 ? -26.369 -7.376 40.023 1.00 92.38 321 ILE A CA 1
ATOM 2484 C C . ILE A 1 321 ? -24.956 -7.638 40.552 1.00 92.38 321 ILE A C 1
ATOM 2486 O O . ILE A 1 321 ? -23.983 -7.122 39.999 1.00 92.38 321 ILE A O 1
ATOM 2490 N N . ASP A 1 322 ? -24.837 -8.458 41.594 1.00 91.62 322 ASP A N 1
ATOM 2491 C CA . ASP A 1 322 ? -23.554 -8.886 42.152 1.00 91.62 322 ASP A CA 1
ATOM 2492 C C . ASP A 1 322 ? -23.599 -10.347 42.636 1.00 91.62 322 ASP A C 1
ATOM 2494 O O . ASP A 1 322 ? -24.677 -10.901 42.853 1.00 91.62 322 ASP A O 1
ATOM 2498 N N . THR A 1 323 ? -22.442 -10.996 42.780 1.00 91.69 323 THR A N 1
ATOM 2499 C CA . THR A 1 323 ? -22.337 -12.439 43.076 1.00 91.69 323 THR A CA 1
ATOM 2500 C C . THR A 1 323 ? -21.270 -12.747 44.119 1.00 91.69 323 THR A C 1
ATOM 2502 O O . THR A 1 323 ? -20.272 -12.038 44.237 1.00 91.69 323 THR A O 1
ATOM 2505 N N . ASP A 1 324 ? -21.479 -13.824 44.880 1.00 90.94 324 ASP A N 1
ATOM 2506 C CA . ASP A 1 324 ? -20.465 -14.355 45.793 1.00 90.94 324 ASP A CA 1
ATOM 2507 C C . ASP A 1 324 ? -19.355 -15.111 45.027 1.00 90.94 324 ASP A C 1
ATOM 2509 O O . ASP A 1 324 ? -19.572 -15.557 43.902 1.00 90.94 324 ASP A O 1
ATOM 2513 N N . TYR A 1 325 ? -18.177 -15.308 45.632 1.00 86.00 325 TYR A N 1
ATOM 2514 C CA . TYR A 1 325 ? -17.035 -16.001 45.006 1.00 86.00 325 TYR A CA 1
ATOM 2515 C C . TYR A 1 325 ? -17.329 -17.469 44.625 1.00 86.00 325 TYR A C 1
ATOM 2517 O O . TYR A 1 325 ? -16.571 -18.052 43.852 1.00 86.00 325 TYR A O 1
ATOM 2525 N N . SER A 1 326 ? -18.382 -18.094 45.176 1.00 84.69 326 SER A N 1
ATOM 2526 C CA . SER A 1 326 ? -18.826 -19.433 44.751 1.00 84.69 326 SER A CA 1
ATOM 2527 C C . SER A 1 326 ? -19.854 -19.418 43.616 1.00 84.69 326 SER A C 1
ATOM 2529 O O . SER A 1 326 ? -20.200 -20.484 43.110 1.00 84.69 326 SER A O 1
ATOM 2531 N N . GLU A 1 327 ? -20.341 -18.232 43.236 1.00 85.62 327 GLU A N 1
ATOM 2532 C CA . GLU A 1 327 ? -21.291 -17.986 42.142 1.00 85.62 327 GLU A CA 1
ATOM 2533 C C . GLU A 1 327 ? -22.631 -18.730 42.319 1.00 85.62 327 GLU A C 1
ATOM 2535 O O . GLU A 1 327 ? -23.381 -18.971 41.370 1.00 85.62 327 GLU A O 1
ATOM 2540 N N . ARG A 1 328 ? -22.951 -19.079 43.574 1.00 87.38 328 ARG A N 1
ATOM 2541 C CA . ARG A 1 328 ? -24.189 -19.759 43.987 1.00 87.38 328 ARG A CA 1
ATOM 2542 C C . ARG A 1 328 ? -25.233 -18.794 44.525 1.00 87.38 328 ARG A C 1
ATOM 2544 O O . ARG A 1 328 ? -26.394 -19.183 44.609 1.00 87.38 328 ARG A O 1
ATOM 2551 N N . TYR A 1 329 ? -24.844 -17.577 44.898 1.00 92.50 329 TYR A N 1
ATOM 2552 C CA . TYR A 1 329 ? -25.748 -16.537 45.371 1.00 92.50 329 TYR A CA 1
ATOM 2553 C C . TYR A 1 329 ? -25.614 -15.276 44.522 1.00 92.50 329 TYR A C 1
ATOM 2555 O O . TYR A 1 329 ? -24.545 -14.670 44.444 1.00 92.50 329 TYR A O 1
ATOM 2563 N N . VAL A 1 330 ? -26.732 -14.877 43.917 1.00 93.31 330 VAL A N 1
ATOM 2564 C CA . VAL A 1 330 ? -26.873 -13.636 43.149 1.00 93.31 330 VAL A CA 1
ATOM 2565 C C . VAL A 1 330 ? -27.637 -12.632 44.000 1.00 93.31 330 VAL A C 1
ATOM 2567 O O . VAL A 1 330 ? -28.751 -12.925 44.433 1.00 93.31 330 VAL A O 1
ATOM 2570 N N . ALA A 1 331 ? -27.062 -11.456 44.231 1.00 94.38 331 ALA A N 1
ATOM 2571 C CA . ALA A 1 331 ? -27.774 -10.292 44.737 1.00 94.38 331 ALA A CA 1
ATOM 2572 C C . ALA A 1 331 ? -28.225 -9.405 43.570 1.00 94.38 331 ALA A C 1
ATOM 2574 O O . ALA A 1 331 ? -27.473 -9.188 42.621 1.00 94.38 331 ALA A O 1
ATOM 2575 N N . SER A 1 332 ? -29.436 -8.864 43.654 1.00 95.06 332 SER A N 1
ATOM 2576 C CA . SER A 1 332 ? -30.001 -7.951 42.660 1.00 95.06 332 SER A CA 1
ATOM 2577 C C . SER A 1 332 ? -30.801 -6.833 43.334 1.00 95.06 332 SER A C 1
ATOM 2579 O O . SER A 1 332 ? -31.470 -7.053 44.349 1.00 95.06 332 SER A O 1
ATOM 2581 N N . SER A 1 333 ? -30.717 -5.619 42.790 1.00 94.31 333 SER A N 1
ATOM 2582 C CA . SER A 1 333 ? -31.472 -4.444 43.247 1.00 94.31 333 SER A CA 1
ATOM 2583 C C . SER A 1 333 ? -32.283 -3.818 42.119 1.00 94.31 333 SER A C 1
ATOM 2585 O O . SER A 1 333 ? -31.929 -3.958 40.950 1.00 94.31 333 SER A O 1
ATOM 2587 N N . SER A 1 334 ? -33.351 -3.097 42.463 1.00 94.56 334 SER A N 1
ATOM 2588 C CA . SER A 1 334 ? -34.239 -2.461 41.487 1.00 94.56 334 SER A CA 1
ATOM 2589 C C . SER A 1 334 ? -34.668 -1.044 41.884 1.00 94.56 334 SER A C 1
ATOM 2591 O O . SER A 1 334 ? -34.638 -0.641 43.054 1.00 94.56 334 SER A O 1
ATOM 2593 N N . GLN A 1 335 ? -35.109 -0.289 40.874 1.00 91.25 335 GLN A N 1
ATOM 2594 C CA . GLN A 1 335 ? -35.777 1.001 41.042 1.00 91.25 335 GLN A CA 1
ATOM 2595 C C . GLN A 1 335 ? -37.086 0.897 41.852 1.00 91.25 335 GLN A C 1
ATOM 2597 O O . GLN A 1 335 ? -37.519 1.891 42.428 1.00 91.25 335 GLN A O 1
ATOM 2602 N N . ASP A 1 336 ? -37.684 -0.295 41.976 1.00 90.75 336 ASP A N 1
ATOM 2603 C CA . ASP A 1 336 ? -38.914 -0.548 42.747 1.00 90.75 336 ASP A CA 1
ATOM 2604 C C . ASP A 1 336 ? -38.748 -0.507 44.287 1.00 90.75 336 ASP A C 1
ATOM 2606 O O . ASP A 1 336 ? -39.676 -0.848 45.027 1.00 90.75 336 ASP A O 1
ATOM 2610 N N . ALA A 1 337 ? -37.578 -0.067 44.766 1.00 91.81 337 ALA A N 1
ATOM 2611 C CA . ALA A 1 337 ? -37.182 -0.024 46.173 1.00 91.81 337 ALA A CA 1
ATOM 2612 C C . ALA A 1 337 ? -37.065 -1.416 46.833 1.00 91.81 337 ALA A C 1
ATOM 2614 O O . ALA A 1 337 ? -37.364 -1.573 48.023 1.00 91.81 337 ALA A O 1
ATOM 2615 N N . SER A 1 338 ? -36.610 -2.426 46.078 1.00 92.69 338 SER A N 1
ATOM 2616 C CA . SER A 1 338 ? -36.293 -3.763 46.592 1.00 92.69 338 SER A CA 1
ATOM 2617 C C . SER A 1 338 ? -34.871 -4.259 46.288 1.00 92.69 338 SER A C 1
ATOM 2619 O O . SER A 1 338 ? -34.203 -3.837 45.339 1.00 92.69 338 SER A O 1
ATOM 2621 N N . VAL A 1 339 ? -34.420 -5.189 47.132 1.00 94.31 339 VAL A N 1
ATOM 2622 C CA . VAL A 1 339 ? -33.162 -5.935 47.043 1.00 94.31 339 VAL A CA 1
ATOM 2623 C C . VAL A 1 339 ? -33.458 -7.403 47.332 1.00 94.31 339 VAL A C 1
ATOM 2625 O O . VAL A 1 339 ? -34.060 -7.726 48.359 1.00 94.31 339 VAL A O 1
ATOM 2628 N N . CYS A 1 340 ? -33.022 -8.295 46.449 1.00 94.00 340 CYS A N 1
ATOM 2629 C CA . CYS A 1 340 ? -33.174 -9.738 46.609 1.00 94.00 340 CYS A CA 1
ATOM 2630 C C . CYS A 1 340 ? -31.810 -10.436 46.561 1.00 94.00 340 CYS A C 1
ATOM 2632 O O . CYS A 1 340 ? -30.921 -10.013 45.829 1.00 94.00 340 CYS A O 1
ATOM 2634 N N . VAL A 1 341 ? -31.658 -11.524 47.318 1.00 94.44 341 VAL A N 1
ATOM 2635 C CA . VAL A 1 341 ? -30.583 -12.510 47.132 1.00 94.44 341 VAL A CA 1
ATOM 2636 C C . VAL A 1 341 ? -31.212 -13.849 46.804 1.00 94.44 341 VAL A C 1
ATOM 2638 O O . VAL A 1 341 ? -32.185 -14.251 47.443 1.00 94.44 341 VAL A O 1
ATOM 2641 N N . VAL A 1 342 ? -30.653 -14.540 45.818 1.00 93.56 342 VAL A N 1
ATOM 2642 C CA . VAL A 1 342 ? -31.217 -15.751 45.227 1.00 93.56 342 VAL A CA 1
ATOM 2643 C C . VAL A 1 342 ? -30.146 -16.835 45.168 1.00 93.56 342 VAL A C 1
ATOM 2645 O O . VAL A 1 342 ? -29.033 -16.577 44.716 1.00 93.56 342 VAL A O 1
ATOM 2648 N N . SER A 1 343 ? -30.474 -18.041 45.632 1.00 92.06 343 SER A N 1
ATOM 2649 C CA . SER A 1 343 ? -29.618 -19.221 45.527 1.00 92.06 343 SER A CA 1
ATOM 2650 C C . SER A 1 343 ? -29.833 -19.894 44.174 1.00 92.06 343 SER A C 1
ATOM 2652 O O . SER A 1 343 ? -30.933 -20.368 43.886 1.00 92.06 343 SER A O 1
ATOM 2654 N N . LEU A 1 344 ? -28.777 -20.000 43.372 1.00 89.25 344 LEU A N 1
ATOM 2655 C CA . LEU A 1 344 ? -28.796 -20.747 42.119 1.00 89.25 344 LEU A CA 1
ATOM 2656 C C . LEU A 1 344 ? -28.609 -22.245 42.387 1.00 89.25 344 LEU A C 1
ATOM 2658 O O . LEU A 1 344 ? -27.685 -22.658 43.093 1.00 89.25 344 LEU A O 1
ATOM 2662 N N . LYS A 1 345 ? -29.473 -23.065 41.790 1.00 86.50 345 LYS A N 1
ATOM 2663 C CA . LYS A 1 345 ? -29.384 -24.527 41.775 1.00 86.50 345 LYS A CA 1
ATOM 2664 C C . LYS A 1 345 ? -29.422 -25.006 40.328 1.00 86.50 345 LYS A C 1
ATOM 2666 O O . LYS A 1 345 ? -30.310 -24.633 39.570 1.00 86.50 345 LYS A O 1
ATOM 2671 N N . VAL A 1 346 ? -28.460 -25.838 39.941 1.00 81.75 346 VAL A N 1
ATOM 2672 C CA . VAL A 1 346 ? -28.417 -26.441 38.602 1.00 81.75 346 VAL A CA 1
ATOM 2673 C C . VAL A 1 346 ? -29.129 -27.791 38.648 1.00 81.75 346 VAL A C 1
ATOM 2675 O O . VAL A 1 346 ? -28.747 -28.664 39.426 1.00 81.75 346 VAL A O 1
ATOM 2678 N N . ALA A 1 347 ? -30.149 -27.972 37.812 1.00 73.94 347 ALA A N 1
ATOM 2679 C CA . ALA A 1 347 ? -30.896 -29.218 37.676 1.00 73.94 347 ALA A CA 1
ATOM 2680 C C . ALA A 1 347 ? -31.139 -29.519 36.190 1.00 73.94 347 ALA A C 1
ATOM 2682 O O . ALA A 1 347 ? -31.742 -28.719 35.478 1.00 73.94 347 ALA A O 1
ATOM 2683 N N . GLY A 1 348 ? -30.645 -30.662 35.701 1.00 66.44 348 GLY A N 1
ATOM 2684 C CA . GLY A 1 348 ? -30.848 -31.091 34.307 1.00 66.44 348 GLY A CA 1
ATOM 2685 C C . GLY A 1 348 ? -30.313 -30.117 33.246 1.00 66.44 348 GLY A C 1
ATOM 2686 O O . GLY A 1 348 ? -30.900 -30.011 32.175 1.00 66.44 348 GLY A O 1
ATOM 2687 N N . GLY A 1 349 ? -29.250 -29.364 33.552 1.00 69.50 349 GLY A N 1
ATOM 2688 C CA . GLY A 1 349 ? -28.704 -28.334 32.656 1.00 69.50 349 GLY A CA 1
ATOM 2689 C C . GLY A 1 349 ? -29.496 -27.020 32.623 1.00 69.50 349 GLY A C 1
ATOM 2690 O O . GLY A 1 349 ? -29.212 -26.171 31.785 1.00 69.50 349 GLY A O 1
ATOM 2691 N N . ARG A 1 350 ? -30.470 -26.830 33.523 1.00 77.88 350 ARG A N 1
ATOM 2692 C CA . ARG A 1 350 ? -31.224 -25.581 33.698 1.00 77.88 350 ARG A CA 1
ATOM 2693 C C . ARG A 1 350 ? -30.992 -25.015 35.101 1.00 77.88 350 ARG A C 1
ATOM 2695 O O . ARG A 1 350 ? -30.804 -25.776 36.052 1.00 77.88 350 ARG A O 1
ATOM 2702 N N . ILE A 1 351 ? -30.999 -23.692 35.240 1.00 83.38 351 ILE A N 1
ATOM 2703 C CA . ILE A 1 351 ? -30.844 -23.014 36.533 1.00 83.38 351 ILE A CA 1
ATOM 2704 C C . ILE A 1 351 ? -32.222 -22.711 37.121 1.00 83.38 351 ILE A C 1
ATOM 2706 O O . ILE A 1 351 ? -33.046 -22.047 36.491 1.00 83.38 351 ILE A O 1
ATOM 2710 N N . THR A 1 352 ? -32.449 -23.176 38.348 1.00 85.38 352 THR A N 1
ATOM 2711 C CA . THR A 1 352 ? -33.542 -22.747 39.224 1.00 85.38 352 THR A CA 1
ATOM 2712 C C . THR A 1 352 ? -33.000 -21.815 40.307 1.00 85.38 352 THR A C 1
ATOM 2714 O O . THR A 1 352 ? -31.825 -21.885 40.676 1.00 85.38 352 THR A O 1
ATOM 2717 N N . ALA A 1 353 ? -33.838 -20.891 40.772 1.00 88.06 353 ALA A N 1
ATOM 2718 C CA . ALA A 1 353 ? -33.396 -19.715 41.509 1.00 88.06 353 ALA A CA 1
ATOM 2719 C C . ALA A 1 353 ? -34.292 -19.494 42.744 1.00 88.06 353 ALA A C 1
ATOM 2721 O O . ALA A 1 353 ? -35.386 -18.940 42.644 1.00 88.06 353 ALA A O 1
ATOM 2722 N N . ASP A 1 354 ? -33.835 -19.959 43.909 1.00 89.38 354 ASP A N 1
ATOM 2723 C CA . ASP A 1 354 ? -34.603 -19.927 45.161 1.00 89.38 354 ASP A CA 1
ATOM 2724 C C . ASP A 1 354 ? -34.314 -18.649 45.960 1.00 89.38 354 ASP A C 1
ATOM 2726 O O . ASP A 1 354 ? -33.159 -18.345 46.261 1.00 89.38 354 ASP A O 1
ATOM 2730 N N . LEU A 1 355 ? -35.350 -17.905 46.352 1.00 89.81 355 LEU A N 1
ATOM 2731 C CA . LEU A 1 355 ? -35.206 -16.658 47.113 1.00 89.81 355 LEU A CA 1
ATOM 2732 C C . LEU A 1 355 ? -34.615 -16.911 48.517 1.00 89.81 355 LEU A C 1
ATOM 2734 O O . LEU A 1 355 ? -35.254 -17.520 49.375 1.00 89.81 355 LEU A O 1
ATOM 2738 N N . ASP A 1 356 ? -33.403 -16.408 48.764 1.00 89.81 356 ASP A N 1
ATOM 2739 C CA . ASP A 1 356 ? -32.679 -16.548 50.034 1.00 89.81 356 ASP A CA 1
ATOM 2740 C C . ASP A 1 356 ? -32.999 -15.389 50.994 1.00 89.81 356 ASP A C 1
ATOM 2742 O O . ASP A 1 356 ? -33.276 -15.602 52.176 1.00 89.81 356 ASP A O 1
ATOM 2746 N N . LEU A 1 357 ? -33.001 -14.157 50.479 1.00 90.00 357 LEU A N 1
ATOM 2747 C CA . LEU A 1 357 ? -33.270 -12.927 51.227 1.00 90.00 357 LEU A CA 1
ATOM 2748 C C . LEU A 1 357 ? -34.076 -11.957 50.357 1.00 90.00 357 LEU A C 1
ATOM 2750 O O . LEU A 1 357 ? -33.768 -11.782 49.183 1.00 90.00 357 LEU A O 1
ATOM 2754 N N . SER A 1 358 ? -35.055 -11.275 50.950 1.00 90.94 358 SER A N 1
ATOM 2755 C CA . SER A 1 358 ? -35.721 -10.119 50.345 1.00 90.94 358 SER A CA 1
ATOM 2756 C C . SER A 1 358 ? -35.765 -8.959 51.337 1.00 90.94 358 SER A C 1
ATOM 2758 O O . SER A 1 358 ? -35.964 -9.149 52.541 1.00 90.94 358 SER A O 1
ATOM 2760 N N . ILE A 1 359 ? -35.549 -7.755 50.819 1.00 90.31 359 ILE A N 1
ATOM 2761 C CA . ILE A 1 359 ? -35.694 -6.477 51.510 1.00 90.31 359 ILE A CA 1
ATOM 2762 C C . ILE A 1 359 ? -36.464 -5.577 50.549 1.00 90.31 359 ILE A C 1
ATOM 2764 O O . ILE A 1 359 ? -36.080 -5.447 49.390 1.00 90.31 359 ILE A O 1
ATOM 2768 N N . ASN A 1 360 ? -37.551 -4.965 51.001 1.00 90.38 360 ASN A N 1
ATOM 2769 C CA . ASN A 1 360 ? -38.342 -4.057 50.178 1.00 90.38 360 ASN A CA 1
ATOM 2770 C C . ASN A 1 360 ? -39.007 -2.978 51.044 1.00 90.38 360 ASN A C 1
ATOM 2772 O O . ASN A 1 360 ? -39.099 -3.108 52.269 1.00 90.38 360 ASN A O 1
ATOM 2776 N N . SER A 1 361 ? -39.490 -1.924 50.392 1.00 87.69 361 SER A N 1
ATOM 2777 C CA . SER A 1 361 ? -40.116 -0.761 51.032 1.00 87.69 361 SER A CA 1
ATOM 2778 C C . SER A 1 361 ? -41.449 -1.039 51.740 1.00 87.69 361 SER A C 1
ATOM 2780 O O . SER A 1 361 ? -41.892 -0.209 52.531 1.00 87.69 361 SER A O 1
ATOM 2782 N N . ARG A 1 362 ? -42.091 -2.191 51.497 1.00 83.75 362 ARG A N 1
ATOM 2783 C CA . ARG A 1 362 ? -43.350 -2.585 52.157 1.00 83.75 362 ARG A CA 1
ATOM 2784 C C . ARG A 1 362 ? -43.080 -3.236 53.509 1.00 83.75 362 ARG A C 1
ATOM 2786 O O . ARG A 1 362 ? -43.705 -2.869 54.499 1.00 83.75 362 ARG A O 1
ATOM 2793 N N . ASP A 1 363 ? -42.120 -4.156 53.543 1.00 83.75 363 ASP A N 1
ATOM 2794 C CA . ASP A 1 363 ? -41.801 -4.947 54.732 1.00 83.75 363 ASP A CA 1
ATOM 2795 C C . ASP A 1 363 ? -40.796 -4.237 55.654 1.00 83.75 363 ASP A C 1
ATOM 2797 O O . ASP A 1 363 ? -40.826 -4.418 56.871 1.00 83.75 363 ASP A O 1
ATOM 2801 N N . GLN A 1 364 ? -39.870 -3.446 55.091 1.00 84.38 364 GLN A N 1
ATOM 2802 C CA . GLN A 1 364 ? -38.749 -2.833 55.823 1.00 84.38 364 GLN A CA 1
ATOM 2803 C C . GLN A 1 364 ? -38.533 -1.331 55.483 1.00 84.38 364 GLN A C 1
ATOM 2805 O O . GLN A 1 364 ? -37.396 -0.920 55.216 1.00 84.38 364 GLN A O 1
ATOM 2810 N N . PRO A 1 365 ? -39.573 -0.466 55.569 1.00 82.44 365 PRO A N 1
ATOM 2811 C CA . PRO A 1 365 ? -39.501 0.962 55.210 1.00 82.44 365 PRO A CA 1
ATOM 2812 C C . PRO A 1 365 ? -38.495 1.795 56.027 1.00 82.44 365 PRO A C 1
ATOM 2814 O O . PRO A 1 365 ? -38.103 2.883 55.620 1.00 82.44 365 PRO A O 1
ATOM 2817 N N . ALA A 1 366 ? -38.026 1.312 57.183 1.00 82.19 366 ALA A N 1
ATOM 2818 C CA . ALA A 1 366 ? -36.956 1.988 57.925 1.00 82.19 366 ALA A CA 1
ATOM 2819 C C . ALA A 1 366 ? -35.610 1.984 57.161 1.00 82.19 366 ALA A C 1
ATOM 2821 O O . ALA A 1 366 ? -34.798 2.911 57.302 1.00 82.19 366 ALA A O 1
ATOM 2822 N N . LEU A 1 367 ? -35.381 0.945 56.349 1.00 83.81 367 LEU A N 1
ATOM 2823 C CA . LEU A 1 367 ? -34.143 0.725 55.602 1.00 83.81 367 LEU A CA 1
ATOM 2824 C C . LEU A 1 367 ? -34.197 1.363 54.213 1.00 83.81 367 LEU A C 1
ATOM 2826 O O . LEU A 1 367 ? -33.256 2.062 53.841 1.00 83.81 367 LEU A O 1
ATOM 2830 N N . VAL A 1 368 ? -35.295 1.136 53.485 1.00 86.81 368 VAL A N 1
ATOM 2831 C CA . VAL A 1 368 ? -35.468 1.532 52.083 1.00 86.81 368 VAL A CA 1
ATOM 2832 C C . VAL A 1 368 ? -36.877 2.074 51.832 1.00 86.81 368 VAL A C 1
ATOM 2834 O O . VAL A 1 368 ? -37.868 1.457 52.214 1.00 86.81 368 VAL A O 1
ATOM 2837 N N . THR A 1 369 ? -36.964 3.228 51.178 1.00 84.19 369 THR A N 1
ATOM 2838 C CA . THR A 1 369 ? -38.212 3.855 50.710 1.00 84.19 369 THR A CA 1
ATOM 2839 C C . THR A 1 369 ? -38.148 4.321 49.259 1.00 84.19 369 THR A C 1
ATOM 2841 O O . THR A 1 369 ? -39.195 4.578 48.668 1.00 84.19 369 THR A O 1
ATOM 2844 N N . ARG A 1 370 ? -36.951 4.418 48.670 1.00 88.69 370 ARG A N 1
ATOM 2845 C CA . ARG A 1 370 ? -36.722 4.860 47.289 1.00 88.69 370 ARG A CA 1
ATOM 2846 C C . ARG A 1 370 ? -35.916 3.832 46.498 1.00 88.69 370 ARG A C 1
ATOM 2848 O O . ARG A 1 370 ? -35.435 2.839 47.038 1.00 88.69 370 ARG A O 1
ATOM 2855 N N . SER A 1 371 ? -35.779 4.099 45.204 1.00 89.44 371 SER A N 1
ATOM 2856 C CA . SER A 1 371 ? -34.993 3.311 44.258 1.00 89.44 371 SER A CA 1
ATOM 2857 C C . SER A 1 371 ? -33.589 2.990 44.799 1.00 89.44 371 SER A C 1
ATOM 2859 O O . SER A 1 371 ? -32.832 3.874 45.232 1.00 89.44 371 SER A O 1
ATOM 2861 N N . VAL A 1 372 ? -33.251 1.697 44.780 1.00 92.19 372 VAL A N 1
ATOM 2862 C CA . VAL A 1 372 ? -31.927 1.189 45.147 1.00 92.19 372 VAL A CA 1
ATOM 2863 C C . VAL A 1 372 ? -31.094 1.158 43.876 1.00 92.19 372 VAL A C 1
ATOM 2865 O O . VAL A 1 372 ? -31.464 0.501 42.906 1.00 92.19 372 VAL A O 1
ATOM 2868 N N . ARG A 1 373 ? -29.971 1.878 43.861 1.00 90.12 373 ARG A N 1
ATOM 2869 C CA . ARG A 1 373 ? -29.131 2.036 42.664 1.00 90.12 373 ARG A CA 1
ATOM 2870 C C . ARG A 1 373 ? -27.947 1.068 42.644 1.00 90.12 373 ARG A C 1
ATOM 2872 O O . ARG A 1 373 ? -27.497 0.719 41.559 1.00 90.12 373 ARG A O 1
ATOM 2879 N N . ALA A 1 374 ? -27.493 0.598 43.807 1.00 91.19 374 ALA A N 1
ATOM 2880 C CA . ALA A 1 374 ? -26.398 -0.361 43.920 1.00 91.19 374 ALA A CA 1
ATOM 2881 C C . ALA A 1 374 ? -26.605 -1.375 45.057 1.00 91.19 374 ALA A C 1
ATOM 2883 O O . ALA A 1 374 ? -27.146 -1.051 46.121 1.00 91.19 374 ALA A O 1
ATOM 2884 N N . VAL A 1 375 ? -26.091 -2.588 44.844 1.00 94.56 375 VAL A N 1
ATOM 2885 C CA . VAL A 1 375 ? -25.989 -3.670 45.829 1.00 94.56 375 VAL A CA 1
ATOM 2886 C C . VAL A 1 375 ? -24.626 -4.353 45.690 1.00 94.56 375 VAL A C 1
ATOM 2888 O O . VAL A 1 375 ? -24.104 -4.468 44.587 1.00 94.56 375 VAL A O 1
ATOM 2891 N N . ALA A 1 376 ? -24.060 -4.809 46.805 1.00 93.81 376 ALA A N 1
ATOM 2892 C CA . ALA A 1 376 ? -22.916 -5.712 46.834 1.00 93.81 376 ALA A CA 1
ATOM 2893 C C . ALA A 1 376 ? -23.156 -6.824 47.863 1.00 93.81 376 ALA A C 1
ATOM 2895 O O . ALA A 1 376 ? -23.640 -6.572 48.976 1.00 93.81 376 ALA A O 1
ATOM 2896 N N . ILE A 1 377 ? -22.817 -8.058 47.504 1.00 94.19 377 ILE A N 1
ATOM 2897 C CA . ILE A 1 377 ? -22.949 -9.224 48.386 1.00 94.19 377 ILE A CA 1
ATOM 2898 C C . ILE A 1 377 ? -21.617 -9.500 49.095 1.00 94.19 377 ILE A C 1
ATOM 2900 O O . ILE A 1 377 ? -20.548 -9.178 48.586 1.00 94.19 377 ILE A O 1
ATOM 2904 N N . HIS A 1 378 ? -21.653 -10.079 50.298 1.00 92.88 378 HIS A N 1
ATOM 2905 C CA . HIS A 1 378 ? -20.421 -10.522 50.951 1.00 92.88 378 HIS A CA 1
ATOM 2906 C C . HIS A 1 378 ? -19.749 -11.605 50.083 1.00 92.88 378 HIS A C 1
ATOM 2908 O O . HIS A 1 378 ? -20.395 -12.621 49.825 1.00 92.88 378 HIS A O 1
ATOM 2914 N N . PRO A 1 379 ? -18.466 -11.487 49.689 1.00 88.81 379 PRO A N 1
ATOM 2915 C CA . PRO A 1 379 ? -17.861 -12.428 48.738 1.00 88.81 379 PRO A CA 1
ATOM 2916 C C . PRO A 1 379 ? -17.887 -13.895 49.196 1.00 88.81 379 PRO A C 1
ATOM 2918 O O . PRO A 1 379 ? -18.008 -14.811 48.395 1.00 88.81 379 PRO A O 1
ATOM 2921 N N . LEU A 1 380 ? -17.850 -14.121 50.512 1.00 89.75 380 LEU A N 1
ATOM 2922 C CA . LEU A 1 380 ? -18.009 -15.433 51.158 1.00 89.75 380 LEU A CA 1
ATOM 2923 C C . LEU A 1 380 ? -19.451 -15.745 51.643 1.00 89.75 380 LEU A C 1
ATOM 2925 O O . LEU A 1 380 ? -19.639 -16.363 52.692 1.00 89.75 380 LEU A O 1
ATOM 2929 N N . TYR A 1 381 ? -20.493 -15.306 50.924 1.00 91.12 381 TYR A N 1
ATOM 2930 C CA . TYR A 1 381 ? -21.898 -15.502 51.333 1.00 91.12 381 TYR A CA 1
ATOM 2931 C C . TYR A 1 381 ? -22.259 -16.983 51.532 1.00 91.12 381 TYR A C 1
ATOM 2933 O O . TYR A 1 381 ? -22.884 -17.355 52.534 1.00 91.12 381 TYR A O 1
ATOM 2941 N N . ALA A 1 382 ? -21.826 -17.845 50.604 1.00 87.94 382 ALA A N 1
ATOM 2942 C CA . ALA A 1 382 ? -22.146 -19.268 50.624 1.00 87.94 382 ALA A CA 1
ATOM 2943 C C . ALA A 1 382 ? -21.554 -20.016 51.831 1.00 87.94 382 ALA A C 1
ATOM 2945 O O . ALA A 1 382 ? -22.219 -20.905 52.361 1.00 87.94 382 ALA A O 1
ATOM 2946 N N . SER A 1 383 ? -20.360 -19.636 52.309 1.00 86.00 383 SER A N 1
ATOM 2947 C CA . SER A 1 383 ? -19.686 -20.291 53.445 1.00 86.00 383 SER A CA 1
ATOM 2948 C C . SER A 1 383 ? -20.187 -19.839 54.825 1.00 86.00 383 SER A C 1
ATOM 2950 O O . SER A 1 383 ? -19.681 -20.301 55.844 1.00 86.00 383 SER A O 1
ATOM 2952 N N . GLY A 1 384 ? -21.205 -18.971 54.875 1.00 82.50 384 GLY A N 1
ATOM 2953 C CA . GLY A 1 384 ? -21.912 -18.599 56.106 1.00 82.50 384 GLY A CA 1
ATOM 2954 C C . GLY A 1 384 ? -21.888 -17.107 56.432 1.00 82.50 384 GLY A C 1
ATOM 2955 O O . GLY A 1 384 ? -22.656 -16.664 57.285 1.00 82.50 384 GLY A O 1
ATOM 2956 N N . HIS A 1 385 ? -21.094 -16.297 55.725 1.00 85.12 385 HIS A N 1
ATOM 2957 C CA . HIS A 1 385 ? -21.074 -14.844 55.904 1.00 85.12 385 HIS A CA 1
ATOM 2958 C C . HIS A 1 385 ? -22.266 -14.178 55.196 1.00 85.12 385 HIS A C 1
ATOM 2960 O O . HIS A 1 385 ? -22.104 -13.377 54.280 1.00 85.12 385 HIS A O 1
ATOM 2966 N N . ARG A 1 386 ? -23.490 -14.508 55.629 1.00 90.31 386 ARG A N 1
ATOM 2967 C CA . ARG A 1 386 ? -24.766 -14.099 55.017 1.00 90.31 386 ARG A CA 1
ATOM 2968 C C . ARG A 1 386 ? -25.064 -12.604 55.196 1.00 90.31 386 ARG A C 1
ATOM 2970 O O . ARG A 1 386 ? -25.953 -12.220 55.950 1.00 90.31 386 ARG A O 1
ATOM 2977 N N . SER A 1 387 ? -24.293 -11.745 54.532 1.00 92.62 387 SER A N 1
ATOM 2978 C CA . SER A 1 387 ? -24.396 -10.283 54.604 1.00 92.62 387 SER A CA 1
ATOM 2979 C C . SER A 1 387 ? -24.522 -9.644 53.217 1.00 92.62 387 SER A C 1
ATOM 2981 O O . SER A 1 387 ? -23.942 -10.132 52.250 1.00 92.62 387 SER A O 1
ATOM 2983 N N . VAL A 1 388 ? -25.262 -8.539 53.137 1.00 94.25 388 VAL A N 1
ATOM 2984 C CA . VAL A 1 388 ? -25.489 -7.738 51.922 1.00 94.25 388 VAL A CA 1
ATOM 2985 C C . VAL A 1 388 ? -25.367 -6.262 52.281 1.00 94.25 388 VAL A C 1
ATOM 2987 O O . VAL A 1 388 ? -25.803 -5.858 53.362 1.00 94.25 388 VAL A O 1
ATOM 2990 N N . VAL A 1 389 ? -24.805 -5.459 51.381 1.00 95.31 389 VAL A N 1
ATOM 2991 C CA . VAL A 1 389 ? -24.796 -3.996 51.478 1.00 95.31 389 VAL A CA 1
ATOM 2992 C C . VAL A 1 389 ? -25.531 -3.407 50.283 1.00 95.31 389 VAL A C 1
ATOM 2994 O O . VAL A 1 389 ? -25.320 -3.842 49.156 1.00 95.31 389 VAL A O 1
ATOM 2997 N N . PHE A 1 390 ? -26.381 -2.409 50.512 1.00 95.12 390 PHE A N 1
ATOM 2998 C CA . PHE A 1 390 ? -27.112 -1.721 49.447 1.00 95.12 390 PHE A CA 1
ATOM 2999 C C . PHE A 1 390 ? -27.257 -0.218 49.718 1.00 95.12 390 PHE A C 1
ATOM 3001 O O . PHE A 1 390 ? -27.093 0.251 50.851 1.00 95.12 390 PHE A O 1
ATOM 3008 N N . GLY A 1 391 ? -27.553 0.538 48.660 1.00 93.19 391 GLY A N 1
ATOM 3009 C CA . GLY A 1 391 ? -27.719 1.988 48.709 1.00 93.19 391 GLY A CA 1
ATOM 3010 C C . GLY A 1 391 ? -28.369 2.566 47.449 1.00 93.19 391 GLY A C 1
ATOM 3011 O O . GLY A 1 391 ? -28.478 1.911 46.411 1.00 93.19 391 GLY A O 1
ATOM 3012 N N . GLY A 1 392 ? -28.829 3.811 47.546 1.00 88.75 392 GLY A N 1
ATOM 3013 C CA . GLY A 1 392 ? -29.519 4.492 46.452 1.00 88.75 392 GLY A CA 1
ATOM 3014 C C . GLY A 1 392 ? -29.994 5.890 46.833 1.00 88.75 392 GLY A C 1
ATOM 3015 O O . GLY A 1 392 ? -29.256 6.672 47.439 1.00 88.75 392 GLY A O 1
ATOM 3016 N N . GLU A 1 393 ? -31.239 6.200 46.483 1.00 88.62 393 GLU A N 1
ATOM 3017 C CA . GLU A 1 393 ? -31.835 7.541 46.591 1.00 88.62 393 GLU A CA 1
ATOM 3018 C C . GLU A 1 393 ? -32.309 7.932 48.000 1.00 88.62 393 GLU A C 1
ATOM 3020 O O . GLU A 1 393 ? -32.651 9.088 48.230 1.00 88.62 393 GLU A O 1
ATOM 3025 N N . ASP A 1 394 ? -32.285 7.007 48.963 1.00 86.38 394 ASP A N 1
ATOM 3026 C CA . ASP A 1 394 ? -32.527 7.303 50.386 1.00 86.38 394 ASP A CA 1
ATOM 3027 C C . ASP A 1 394 ? -31.301 7.904 51.103 1.00 86.38 394 ASP A C 1
ATOM 3029 O O . ASP A 1 394 ? -31.355 8.183 52.301 1.00 86.38 394 ASP A O 1
ATOM 3033 N N . TYR A 1 395 ? -30.180 8.071 50.389 1.00 90.44 395 TYR A N 1
ATOM 3034 C CA . TYR A 1 395 ? -28.906 8.598 50.903 1.00 90.44 395 TYR A CA 1
ATOM 3035 C C . TYR A 1 395 ? -28.379 7.818 52.125 1.00 90.44 395 TYR A C 1
ATOM 3037 O O . TYR A 1 395 ? -27.771 8.386 53.033 1.00 90.44 395 TYR A O 1
ATOM 3045 N N . LYS A 1 396 ? -28.642 6.506 52.171 1.00 91.12 396 LYS A N 1
ATOM 3046 C CA . LYS A 1 396 ? -28.209 5.567 53.218 1.00 91.12 396 LYS A CA 1
ATOM 3047 C C . LYS A 1 396 ? -27.410 4.423 52.595 1.00 91.12 396 LYS A C 1
ATOM 3049 O O . LYS A 1 396 ? -27.814 3.891 51.564 1.00 91.12 396 LYS A O 1
ATOM 3054 N N . LEU A 1 397 ? -26.337 4.008 53.266 1.00 92.38 397 LEU A N 1
ATOM 3055 C CA . LEU A 1 397 ? -25.643 2.741 53.031 1.00 92.38 397 LEU A CA 1
ATOM 3056 C C . LEU A 1 397 ? -26.064 1.761 54.130 1.00 92.38 397 LEU A C 1
ATOM 3058 O O . LEU A 1 397 ? -25.729 1.966 55.302 1.00 92.38 397 LEU A O 1
ATOM 3062 N N . VAL A 1 398 ? -26.806 0.717 53.768 1.00 93.75 398 VAL A N 1
ATOM 3063 C CA . VAL A 1 398 ? -27.366 -0.255 54.716 1.00 93.75 398 VAL A CA 1
ATOM 3064 C C . VAL A 1 398 ? -26.629 -1.582 54.580 1.00 93.75 398 VAL A C 1
ATOM 3066 O O . VAL A 1 398 ? -26.584 -2.157 53.499 1.00 93.75 398 VAL A O 1
ATOM 3069 N N . LEU A 1 399 ? -26.072 -2.072 55.689 1.00 93.50 399 LEU A N 1
ATOM 3070 C CA . LEU A 1 399 ? -25.533 -3.421 55.851 1.00 93.50 399 LEU A CA 1
ATOM 3071 C C . LEU A 1 399 ? -26.573 -4.284 56.571 1.00 93.50 399 LEU A C 1
ATOM 3073 O O . LEU A 1 399 ? -26.826 -4.095 57.766 1.00 93.50 399 LEU A O 1
ATOM 3077 N N . THR A 1 400 ? -27.126 -5.258 55.856 1.00 93.12 400 THR A N 1
ATOM 3078 C CA . THR A 1 400 ? -28.027 -6.285 56.386 1.00 93.12 400 THR A CA 1
ATOM 3079 C C . THR A 1 400 ? -27.271 -7.595 56.550 1.00 93.12 400 THR A C 1
ATOM 3081 O O . THR A 1 400 ? -26.702 -8.118 55.593 1.00 93.12 400 THR A O 1
ATOM 3084 N N . LYS A 1 401 ? -27.296 -8.162 57.759 1.00 91.19 401 LYS A N 1
ATOM 3085 C CA . LYS A 1 401 ? -26.825 -9.522 58.044 1.00 91.19 401 LYS A CA 1
ATOM 3086 C C . LYS A 1 401 ? -28.027 -10.424 58.302 1.00 91.19 401 LYS A C 1
ATOM 3088 O O . LYS A 1 401 ? -28.831 -10.138 59.191 1.00 91.19 401 LYS A O 1
ATOM 3093 N N . ARG A 1 402 ? -28.155 -11.508 57.539 1.00 87.00 402 ARG A N 1
ATOM 3094 C CA . ARG A 1 402 ? -29.235 -12.482 57.701 1.00 87.00 402 ARG A CA 1
ATOM 3095 C C . ARG A 1 402 ? -29.061 -13.233 59.021 1.00 87.00 402 ARG A C 1
ATOM 3097 O O . ARG A 1 402 ? -28.003 -13.807 59.269 1.00 87.00 402 ARG A O 1
ATOM 3104 N N . GLY A 1 403 ? -30.099 -13.233 59.852 1.00 80.25 403 GLY A N 1
ATOM 3105 C CA . GLY A 1 403 ? -30.186 -14.099 61.028 1.00 80.25 403 GLY A CA 1
ATOM 3106 C C . GLY A 1 403 ? -31.075 -15.316 60.772 1.00 80.25 403 GLY A C 1
ATOM 3107 O O . GLY A 1 403 ? -31.672 -15.458 59.708 1.00 80.25 403 GLY A O 1
ATOM 3108 N N . THR A 1 404 ? -31.190 -16.194 61.768 1.00 77.38 404 THR A N 1
ATOM 3109 C CA . THR A 1 404 ? -32.055 -17.388 61.707 1.00 77.38 404 THR A CA 1
ATOM 3110 C C . THR A 1 404 ? -33.548 -17.077 61.835 1.00 77.38 404 THR A C 1
ATOM 3112 O O . THR A 1 404 ? -34.364 -17.879 61.396 1.00 77.38 404 THR A O 1
ATOM 3115 N N . VAL A 1 405 ? -33.906 -15.932 62.431 1.00 75.81 405 VAL A N 1
ATOM 3116 C CA . VAL A 1 405 ? -35.303 -15.495 62.643 1.00 75.81 405 VAL A CA 1
ATOM 3117 C C . VAL A 1 405 ? -35.502 -14.032 62.238 1.00 75.81 405 VAL A C 1
ATOM 3119 O O . VAL A 1 405 ? -36.449 -13.714 61.530 1.00 75.81 405 VAL A O 1
ATOM 3122 N N . PHE A 1 406 ? -34.586 -13.144 62.639 1.00 80.56 406 PHE A N 1
ATOM 3123 C CA . PHE A 1 406 ? -34.606 -11.723 62.285 1.00 80.56 406 PHE A CA 1
ATOM 3124 C C . PHE A 1 406 ? -33.271 -11.289 61.679 1.00 80.56 406 PHE A C 1
ATOM 3126 O O . PHE A 1 406 ? -32.211 -11.761 62.092 1.00 80.56 406 PHE A O 1
ATOM 3133 N N . ASN A 1 407 ? -33.322 -10.361 60.725 1.00 86.62 407 ASN A N 1
ATOM 3134 C CA . ASN A 1 407 ? -32.133 -9.760 60.126 1.00 86.62 407 ASN A CA 1
ATOM 3135 C C . ASN A 1 407 ? -31.542 -8.687 61.049 1.00 86.62 407 ASN A C 1
ATOM 3137 O O . ASN A 1 407 ? -32.265 -7.852 61.591 1.00 86.62 407 ASN A O 1
ATOM 3141 N N . ASN A 1 408 ? -30.218 -8.681 61.195 1.00 88.94 408 ASN A N 1
ATOM 3142 C CA . ASN A 1 408 ? -29.494 -7.637 61.910 1.00 88.94 408 ASN A CA 1
ATOM 3143 C C . ASN A 1 408 ? -29.084 -6.546 60.910 1.00 88.94 408 ASN A C 1
ATOM 3145 O O . ASN A 1 408 ? -28.208 -6.760 60.070 1.00 88.94 408 ASN A O 1
ATOM 3149 N N . ASN A 1 409 ? -29.758 -5.400 60.984 1.00 90.38 409 ASN A N 1
ATOM 3150 C CA . ASN A 1 409 ? -29.628 -4.302 60.032 1.00 90.38 409 ASN A CA 1
ATOM 3151 C C . ASN A 1 409 ? -28.867 -3.129 60.660 1.00 90.38 409 ASN A C 1
ATOM 3153 O O . ASN A 1 409 ? -29.180 -2.693 61.766 1.00 90.38 409 ASN A O 1
ATOM 3157 N N . SER A 1 410 ? -27.886 -2.594 59.936 1.00 90.62 410 SER A N 1
ATOM 3158 C CA . SER A 1 410 ? -27.005 -1.519 60.401 1.00 90.62 410 SER A CA 1
ATOM 3159 C C . SER A 1 410 ? -26.787 -0.480 59.306 1.00 90.62 410 SER A C 1
ATOM 3161 O O . SER A 1 410 ? -26.503 -0.827 58.163 1.00 90.62 410 SER A O 1
ATOM 3163 N N . ILE A 1 411 ? -26.919 0.802 59.644 1.00 90.88 411 ILE A N 1
ATOM 3164 C CA . ILE A 1 411 ? -26.662 1.905 58.711 1.00 90.88 411 ILE A CA 1
ATOM 3165 C C . ILE A 1 411 ? -25.189 2.301 58.857 1.00 90.88 411 ILE A C 1
ATOM 3167 O O . ILE A 1 411 ? -24.788 2.824 59.894 1.00 90.88 411 ILE A O 1
ATOM 3171 N N . LEU A 1 412 ? -24.378 2.034 57.830 1.00 89.94 412 LEU A N 1
ATOM 3172 C CA . LEU A 1 412 ? -22.941 2.349 57.814 1.00 89.94 412 LEU A CA 1
ATOM 3173 C C . LEU A 1 412 ? -22.673 3.826 57.487 1.00 89.94 412 LEU A C 1
ATOM 3175 O O . LEU A 1 412 ? -21.661 4.400 57.895 1.00 89.94 412 LEU A O 1
ATOM 3179 N N . HIS A 1 413 ? -23.580 4.447 56.735 1.00 89.50 413 HIS A N 1
ATOM 3180 C CA . HIS A 1 413 ? -23.531 5.859 56.375 1.00 89.50 413 HIS A CA 1
ATOM 3181 C C . HIS A 1 413 ? -24.942 6.370 56.084 1.00 89.50 413 HIS A C 1
ATOM 3183 O O . HIS A 1 413 ? -25.750 5.660 55.491 1.00 89.50 413 HIS A O 1
ATOM 3189 N N . SER A 1 414 ? -25.220 7.611 56.467 1.00 89.31 414 SER A N 1
ATOM 3190 C CA . SER A 1 414 ? -26.381 8.380 56.024 1.00 89.31 414 SER A CA 1
ATOM 3191 C C . SER A 1 414 ? -25.970 9.799 55.614 1.00 89.31 414 SER A C 1
ATOM 3193 O O . SER A 1 414 ? -24.983 10.334 56.129 1.00 89.31 414 SER A O 1
ATOM 3195 N N . GLY A 1 415 ? -26.730 10.394 54.693 1.00 77.44 415 GLY A N 1
ATOM 3196 C CA . GLY A 1 415 ? -26.489 11.719 54.125 1.00 77.44 415 GLY A CA 1
ATOM 3197 C C . GLY A 1 415 ? -25.492 11.728 52.960 1.00 77.44 415 GLY A C 1
ATOM 3198 O O . GLY A 1 415 ? -25.043 10.692 52.483 1.00 77.44 415 GLY A O 1
ATOM 3199 N N . GLU A 1 416 ? -25.135 12.937 52.516 1.00 83.25 416 GLU A N 1
ATOM 3200 C CA . GLU A 1 416 ? -24.141 13.196 51.456 1.00 83.25 416 GLU A CA 1
ATOM 3201 C C . GLU A 1 416 ? -24.503 12.729 50.022 1.00 83.25 416 GLU A C 1
ATOM 3203 O O . GLU A 1 416 ? -23.627 12.677 49.159 1.00 83.25 416 GLU A O 1
ATOM 3208 N N . GLY A 1 417 ? -25.787 12.486 49.737 1.00 84.00 417 GLY A N 1
ATOM 3209 C CA . GLY A 1 417 ? -26.317 12.317 48.375 1.00 84.00 417 GLY A CA 1
ATOM 3210 C C . GLY A 1 417 ? -26.594 10.872 47.957 1.00 84.00 417 GLY A C 1
ATOM 3211 O O . GLY A 1 417 ? -26.509 9.946 48.764 1.00 84.00 417 GLY A O 1
ATOM 3212 N N . THR A 1 418 ? -26.967 10.691 46.686 1.00 87.19 418 THR A N 1
ATOM 3213 C CA . THR A 1 418 ? -27.224 9.374 46.082 1.00 87.19 418 THR A CA 1
ATOM 3214 C C . THR A 1 418 ? -26.000 8.474 46.210 1.00 87.19 418 THR A C 1
ATOM 3216 O O . THR A 1 418 ? -24.875 8.911 45.971 1.00 87.19 418 THR A O 1
ATOM 3219 N N . ILE A 1 419 ? -26.217 7.207 46.568 1.00 90.44 419 ILE A N 1
ATOM 3220 C CA . ILE A 1 419 ? -25.180 6.172 46.466 1.00 90.44 419 ILE A CA 1
ATOM 3221 C C . ILE A 1 419 ? -25.331 5.511 45.102 1.00 90.44 419 ILE A C 1
ATOM 3223 O O . ILE A 1 419 ? -26.397 4.975 44.803 1.00 90.44 419 ILE A O 1
ATOM 3227 N N . THR A 1 420 ? -24.296 5.596 44.267 1.00 87.44 420 THR A N 1
ATOM 3228 C CA . THR A 1 420 ? -24.375 5.214 42.846 1.00 87.44 420 THR A CA 1
ATOM 3229 C C . THR A 1 420 ? -23.718 3.874 42.540 1.00 87.44 420 THR A C 1
ATOM 3231 O O . THR A 1 420 ? -24.211 3.154 41.679 1.00 87.44 420 THR A O 1
ATOM 3234 N N . ASN A 1 421 ? -22.644 3.514 43.246 1.00 89.31 421 ASN A N 1
ATOM 3235 C CA . ASN A 1 421 ? -21.916 2.261 43.050 1.00 89.31 421 ASN A CA 1
ATOM 3236 C C . ASN A 1 421 ? -21.376 1.740 44.395 1.00 89.31 421 ASN A C 1
ATOM 3238 O O . ASN A 1 421 ? -21.055 2.527 45.292 1.00 89.31 421 ASN A O 1
ATOM 3242 N N . ILE A 1 422 ? -21.305 0.416 44.555 1.00 92.56 422 ILE A N 1
ATOM 3243 C CA . ILE A 1 422 ? -20.831 -0.276 45.764 1.00 92.56 422 ILE A CA 1
ATOM 3244 C C . ILE A 1 422 ? -20.045 -1.512 45.313 1.00 92.56 422 ILE A C 1
ATOM 3246 O O . ILE A 1 422 ? -20.530 -2.273 44.480 1.00 92.56 422 ILE A O 1
ATOM 3250 N N . LYS A 1 423 ? -18.851 -1.736 45.874 1.00 91.06 423 LYS A N 1
ATOM 3251 C CA . LYS A 1 423 ? -18.033 -2.934 45.623 1.00 91.06 423 LYS A CA 1
ATOM 3252 C C . LYS A 1 423 ? -17.419 -3.454 46.919 1.00 91.06 423 LYS A C 1
ATOM 3254 O O . LYS A 1 423 ? -16.737 -2.718 47.635 1.00 91.06 423 LYS A O 1
ATOM 3259 N N . TRP A 1 424 ? -17.631 -4.734 47.199 1.00 91.62 424 TRP A N 1
ATOM 3260 C CA . TRP A 1 424 ? -17.126 -5.412 48.391 1.00 91.62 424 TRP A CA 1
ATOM 3261 C C . TRP A 1 424 ? -15.915 -6.273 48.021 1.00 91.62 424 TRP A C 1
ATOM 3263 O O . TRP A 1 424 ? -16.022 -7.130 47.151 1.00 91.62 424 TRP A O 1
ATOM 3273 N N . MET A 1 425 ? -14.782 -6.082 48.700 1.00 87.62 425 MET A N 1
ATOM 3274 C CA . MET A 1 425 ? -13.636 -6.991 48.613 1.00 87.62 425 MET A CA 1
ATOM 3275 C C . MET A 1 425 ? -13.226 -7.443 50.012 1.00 87.62 425 MET A C 1
ATOM 3277 O O . MET A 1 425 ? -12.946 -6.623 50.886 1.00 87.62 425 MET A O 1
ATOM 3281 N N . ASN A 1 426 ? -13.242 -8.756 50.239 1.00 84.81 426 ASN A N 1
ATOM 3282 C CA . ASN A 1 426 ? -12.977 -9.406 51.525 1.00 84.81 426 ASN A CA 1
ATOM 3283 C C . ASN A 1 426 ? -13.723 -8.748 52.706 1.00 84.81 426 ASN A C 1
ATOM 3285 O O . ASN A 1 426 ? -14.909 -9.005 52.914 1.00 84.81 426 ASN A O 1
ATOM 3289 N N . ASN A 1 427 ? -13.049 -7.889 53.475 1.00 87.25 427 ASN A N 1
ATOM 3290 C CA . ASN A 1 427 ? -13.599 -7.219 54.658 1.00 87.25 427 ASN A CA 1
ATOM 3291 C C . ASN A 1 427 ? -13.771 -5.691 54.487 1.00 87.25 427 ASN A C 1
ATOM 3293 O O . ASN A 1 427 ? -14.037 -4.977 55.457 1.00 87.25 427 ASN A O 1
ATOM 3297 N N . MET A 1 428 ? -13.612 -5.187 53.261 1.00 89.44 428 MET A N 1
ATOM 3298 C CA . MET A 1 428 ? -13.699 -3.773 52.902 1.00 89.44 428 MET A CA 1
ATOM 3299 C C . MET A 1 428 ? -14.869 -3.516 51.949 1.00 89.44 428 MET A C 1
ATOM 3301 O O . MET A 1 428 ? -15.094 -4.255 50.991 1.00 89.44 428 MET A O 1
ATOM 3305 N N . ILE A 1 429 ? -15.601 -2.434 52.208 1.00 92.31 429 ILE A N 1
ATOM 3306 C CA . ILE A 1 429 ? -16.694 -1.943 51.365 1.00 92.31 429 ILE A CA 1
ATOM 3307 C C . ILE A 1 429 ? -16.256 -0.604 50.780 1.00 92.31 429 ILE A C 1
ATOM 3309 O O . ILE A 1 429 ? -16.081 0.361 51.528 1.00 92.31 429 ILE A O 1
ATOM 3313 N N . ALA A 1 430 ? -16.108 -0.542 49.459 1.00 92.31 430 ALA A N 1
ATOM 3314 C CA . ALA A 1 430 ? -15.998 0.708 48.718 1.00 92.31 430 ALA A CA 1
ATOM 3315 C C . ALA A 1 430 ? -17.386 1.141 48.226 1.00 92.31 430 ALA A C 1
ATOM 3317 O O . ALA A 1 430 ? -18.176 0.307 47.781 1.00 92.31 430 ALA A O 1
ATOM 3318 N N . TRP A 1 431 ? -17.687 2.437 48.285 1.00 92.88 431 TRP A N 1
ATOM 3319 C CA . TRP A 1 431 ? -18.883 3.008 47.661 1.00 92.88 431 TRP A CA 1
ATOM 3320 C C . TRP A 1 431 ? -18.648 4.443 47.197 1.00 92.88 431 TRP A C 1
ATOM 3322 O O . TRP A 1 431 ? -17.773 5.143 47.714 1.00 92.88 431 TRP A O 1
ATOM 3332 N N . THR A 1 432 ? -19.461 4.893 46.248 1.00 90.62 432 THR A N 1
ATOM 3333 C CA . THR A 1 432 ? -19.433 6.253 45.698 1.00 90.62 432 THR A CA 1
ATOM 3334 C C . THR A 1 432 ? -20.712 7.017 46.028 1.00 90.62 432 THR A C 1
ATOM 3336 O O . THR A 1 432 ? -21.806 6.451 46.094 1.00 90.62 432 THR A O 1
ATOM 3339 N N . ASN A 1 433 ? -20.572 8.322 46.266 1.00 88.06 433 ASN A N 1
ATOM 3340 C CA . ASN A 1 433 ? -21.677 9.270 46.382 1.00 88.06 433 ASN A CA 1
ATOM 3341 C C . ASN A 1 433 ? -21.336 10.600 45.684 1.00 88.06 433 ASN A C 1
ATOM 3343 O O . ASN A 1 433 ? -20.246 10.755 45.132 1.00 88.06 433 ASN A O 1
ATOM 3347 N N . LEU A 1 434 ? -22.246 11.579 45.740 1.00 79.88 434 LEU A N 1
ATOM 3348 C CA . LEU A 1 434 ? -22.070 12.888 45.088 1.00 79.88 434 LEU A CA 1
ATOM 3349 C C . LEU A 1 434 ? -20.805 13.659 45.522 1.00 79.88 434 LEU A C 1
ATOM 3351 O O . LEU A 1 434 ? -20.337 14.507 44.767 1.00 79.88 434 LEU A O 1
ATOM 3355 N N . LYS A 1 435 ? -20.240 13.383 46.708 1.00 82.75 435 LYS A N 1
ATOM 3356 C CA . LYS A 1 435 ? -19.012 14.040 47.194 1.00 82.75 435 LYS A CA 1
ATOM 3357 C C . LYS A 1 435 ? -17.722 13.297 46.846 1.00 82.75 435 LYS A C 1
ATOM 3359 O O . LYS A 1 435 ? -16.659 13.917 46.858 1.00 82.75 435 LYS A O 1
ATOM 3364 N N . GLY A 1 436 ? -17.771 11.988 46.612 1.00 85.44 436 GLY A N 1
ATOM 3365 C CA . GLY A 1 436 ? -16.559 11.190 46.441 1.00 85.44 436 GLY A CA 1
ATOM 3366 C C . GLY A 1 436 ? -16.743 9.684 46.635 1.00 85.44 436 GLY A C 1
ATOM 3367 O O . GLY A 1 436 ? -17.847 9.185 46.852 1.00 85.44 436 GLY A O 1
ATOM 3368 N N . MET A 1 437 ? -15.625 8.961 46.601 1.00 90.19 437 MET A N 1
ATOM 3369 C CA . MET A 1 437 ? -15.531 7.549 46.978 1.00 90.19 437 MET A CA 1
ATOM 3370 C C . MET A 1 437 ? -15.151 7.431 48.456 1.00 90.19 437 MET A C 1
ATOM 3372 O O . MET A 1 437 ? -14.338 8.207 48.959 1.00 90.19 437 MET A O 1
ATOM 3376 N N . LYS A 1 438 ? -15.695 6.440 49.162 1.00 91.00 438 LYS A N 1
ATOM 3377 C CA . LYS A 1 438 ? -15.310 6.090 50.536 1.00 91.00 438 LYS A CA 1
ATOM 3378 C C . LYS A 1 438 ? -15.052 4.597 50.653 1.00 91.00 438 LYS A C 1
ATOM 3380 O O . LYS A 1 438 ? -15.679 3.802 49.959 1.00 91.00 438 LYS A O 1
ATOM 3385 N N . ILE A 1 439 ? -14.151 4.236 51.563 1.00 91.25 439 ILE A N 1
ATOM 3386 C CA . ILE A 1 439 ? -13.828 2.846 51.901 1.00 91.25 439 ILE A CA 1
ATOM 3387 C C . ILE A 1 439 ? -14.039 2.649 53.405 1.00 91.25 439 ILE A C 1
ATOM 3389 O O . ILE A 1 439 ? -13.610 3.478 54.210 1.00 91.25 439 ILE A O 1
ATOM 3393 N N . TYR A 1 440 ? -14.709 1.565 53.791 1.00 89.94 440 TYR A N 1
ATOM 3394 C CA . TYR A 1 440 ? -14.993 1.191 55.180 1.00 89.94 440 TYR A CA 1
ATOM 3395 C C . TYR A 1 440 ? -14.532 -0.241 55.452 1.00 89.94 440 TYR A C 1
ATOM 3397 O O . TYR A 1 440 ? -14.904 -1.156 54.719 1.00 89.94 440 TYR A O 1
ATOM 3405 N N . ASP A 1 441 ? -13.746 -0.432 56.511 1.00 87.75 441 ASP A N 1
ATOM 3406 C CA . ASP A 1 441 ? -13.310 -1.749 56.977 1.00 87.75 441 ASP A CA 1
ATOM 3407 C C . ASP A 1 441 ? -14.235 -2.234 58.100 1.00 87.75 441 ASP A C 1
ATOM 3409 O O . ASP A 1 441 ? -14.403 -1.588 59.136 1.00 87.75 441 ASP A O 1
ATOM 3413 N N . ILE A 1 442 ? -14.828 -3.408 57.898 1.00 85.88 442 ILE A N 1
ATOM 3414 C CA . ILE A 1 442 ? -15.848 -3.982 58.781 1.00 85.88 442 ILE A CA 1
ATOM 3415 C C . ILE A 1 442 ? -15.241 -4.475 60.112 1.00 85.88 442 ILE A C 1
ATOM 3417 O O . ILE A 1 442 ? -15.963 -4.611 61.102 1.00 85.88 442 ILE A O 1
ATOM 3421 N N . SER A 1 443 ? -13.927 -4.736 60.157 1.00 82.19 443 SER A N 1
ATOM 3422 C CA . SER A 1 443 ? -13.233 -5.297 61.327 1.00 82.19 443 SER A CA 1
ATOM 3423 C C . SER A 1 443 ? -12.853 -4.212 62.330 1.00 82.19 443 SER A C 1
ATOM 3425 O O . SER A 1 443 ? -13.271 -4.284 63.486 1.00 82.19 443 SER A O 1
ATOM 3427 N N . SER A 1 444 ? -12.155 -3.165 61.879 1.00 77.25 444 SER A N 1
ATOM 3428 C CA . SER A 1 444 ? -11.918 -1.957 62.677 1.00 77.25 444 SER A CA 1
ATOM 3429 C C . SER A 1 444 ? -13.191 -1.133 62.904 1.00 77.25 444 SER A C 1
ATOM 3431 O O . SER A 1 444 ? -13.261 -0.386 63.875 1.00 77.25 444 SER A O 1
ATOM 3433 N N . LYS A 1 445 ? -14.204 -1.273 62.035 1.00 82.06 445 LYS A N 1
ATOM 3434 C CA . LYS A 1 445 ? -15.413 -0.430 61.964 1.00 82.06 445 LYS A CA 1
ATOM 3435 C C . LYS A 1 445 ? -15.124 1.043 61.650 1.00 82.06 445 LYS A C 1
ATOM 3437 O O . LYS A 1 445 ? -15.980 1.898 61.896 1.00 82.06 445 LYS A O 1
ATOM 3442 N N . HIS A 1 446 ? -13.954 1.345 61.089 1.00 80.38 446 HIS A N 1
ATOM 3443 C CA . HIS A 1 446 ? -13.547 2.694 60.707 1.00 80.38 446 HIS A CA 1
ATOM 3444 C C . HIS A 1 446 ? -13.617 2.914 59.187 1.00 80.38 446 HIS A C 1
ATOM 3446 O O . HIS A 1 446 ? -13.517 1.991 58.376 1.00 80.38 446 HIS A O 1
ATOM 3452 N N . LYS A 1 447 ? -13.790 4.182 58.795 1.00 81.94 447 LYS A N 1
ATOM 3453 C CA . LYS A 1 447 ? -13.627 4.622 57.405 1.00 81.94 447 LYS A CA 1
ATOM 3454 C C . LYS A 1 447 ? -12.128 4.724 57.123 1.00 81.94 447 LYS A C 1
ATOM 3456 O O . LYS A 1 447 ? -11.439 5.479 57.798 1.00 81.94 447 LYS A O 1
ATOM 3461 N N . VAL A 1 448 ? -11.657 3.953 56.150 1.00 82.25 448 VAL A N 1
ATOM 3462 C CA . VAL A 1 448 ? -10.245 3.823 55.764 1.00 82.25 448 VAL A CA 1
ATOM 3463 C C . VAL A 1 448 ? -9.788 5.044 54.972 1.00 82.25 448 VAL A C 1
ATOM 3465 O O . VAL A 1 448 ? -8.690 5.550 55.170 1.00 82.25 448 VAL A O 1
ATOM 3468 N N . THR A 1 449 ? -10.610 5.525 54.035 1.00 83.75 449 THR A N 1
ATOM 3469 C CA . THR A 1 449 ? -10.250 6.621 53.119 1.00 83.75 449 THR A CA 1
ATOM 3470 C C . THR A 1 449 ? -11.494 7.297 52.557 1.00 83.75 449 THR A C 1
ATOM 3472 O O . THR A 1 449 ? -12.548 6.670 52.416 1.00 83.75 449 THR A O 1
ATOM 3475 N N . PHE A 1 450 ? -11.351 8.577 52.218 1.00 87.31 450 PHE A N 1
ATOM 3476 C CA . PHE A 1 450 ? -12.268 9.345 51.383 1.00 87.31 450 PHE A CA 1
ATOM 3477 C C . PHE A 1 450 ? -11.474 9.934 50.214 1.00 87.31 450 PHE A C 1
ATOM 3479 O O . PHE A 1 450 ? -10.488 10.630 50.444 1.00 87.31 450 PHE A O 1
ATOM 3486 N N . LEU A 1 451 ? -11.903 9.660 48.982 1.00 85.81 451 LEU A N 1
ATOM 3487 C CA . LEU A 1 451 ? -11.374 10.297 47.781 1.00 85.81 451 LEU A CA 1
ATOM 3488 C C . LEU A 1 451 ? -12.419 11.294 47.260 1.00 85.81 451 LEU A C 1
ATOM 3490 O O . LEU A 1 451 ? -13.492 10.850 46.845 1.00 85.81 451 LEU A O 1
ATOM 3494 N N . PRO A 1 452 ? -12.162 12.614 47.287 1.00 84.19 452 PRO A N 1
ATOM 3495 C CA . PRO A 1 452 ? -13.117 13.594 46.784 1.00 84.19 452 PRO A CA 1
ATOM 3496 C C . PRO A 1 452 ? -13.275 13.485 45.261 1.00 84.19 452 PRO A C 1
ATOM 3498 O O . PRO A 1 452 ? -12.308 13.195 44.545 1.00 84.19 452 PRO A O 1
ATOM 3501 N N . ARG A 1 453 ? -14.491 13.768 44.773 1.00 81.12 453 ARG A N 1
ATOM 3502 C CA . ARG A 1 453 ? -14.765 13.988 43.343 1.00 81.12 453 ARG A CA 1
ATOM 3503 C C . ARG A 1 453 ? -13.814 15.084 42.809 1.00 81.12 453 ARG A C 1
ATOM 3505 O O . ARG A 1 453 ? -13.612 16.077 43.513 1.00 81.12 453 ARG A O 1
ATOM 3512 N N . PRO A 1 454 ? -13.195 14.924 41.624 1.00 75.44 454 PRO A N 1
ATOM 3513 C CA . PRO A 1 454 ? -12.442 16.001 40.982 1.00 75.44 454 PRO A CA 1
ATOM 3514 C C . PRO A 1 454 ? -13.362 17.176 40.625 1.00 75.44 454 PRO A C 1
ATOM 3516 O O . PRO A 1 454 ? -14.504 16.964 40.230 1.00 75.44 454 PRO A O 1
ATOM 3519 N N . VAL A 1 455 ? -12.851 18.400 40.746 1.00 70.12 455 VAL A N 1
ATOM 3520 C CA . VAL A 1 455 ? -13.490 19.592 40.168 1.00 70.12 455 VAL A CA 1
ATOM 3521 C C . VAL A 1 455 ? -13.204 19.589 38.667 1.00 70.12 455 VAL A C 1
ATOM 3523 O O . VAL A 1 455 ? -12.059 19.345 38.278 1.00 70.12 455 VAL A O 1
ATOM 3526 N N . LEU A 1 456 ? -14.222 19.826 37.843 1.00 64.31 456 LEU A N 1
ATOM 3527 C CA . LEU A 1 456 ? -14.105 19.946 36.388 1.00 64.31 456 LEU A CA 1
ATOM 3528 C C . LEU A 1 456 ? -14.408 21.403 35.982 1.00 64.31 456 LEU A C 1
ATOM 3530 O O . LEU A 1 456 ? -14.683 22.248 36.832 1.00 64.31 456 LEU A O 1
ATOM 3534 N N . SER A 1 457 ? -14.314 21.738 34.694 1.00 58.97 457 SER A N 1
ATOM 3535 C CA . SER A 1 457 ? -14.784 23.041 34.200 1.00 58.97 457 SER A CA 1
ATOM 3536 C C . SER A 1 457 ? -16.316 23.089 34.184 1.00 58.97 457 SER A C 1
ATOM 3538 O O . SER A 1 457 ? -16.953 22.058 33.978 1.00 58.97 457 SER A O 1
ATOM 3540 N N . ASP A 1 458 ? -16.922 24.270 34.358 1.00 51.72 458 ASP A N 1
ATOM 3541 C CA . ASP A 1 458 ? -18.382 24.419 34.538 1.00 51.72 458 ASP A CA 1
ATOM 3542 C C . ASP A 1 458 ? -19.228 23.781 33.415 1.00 51.72 458 ASP A C 1
ATOM 3544 O O . ASP A 1 458 ? -20.320 23.265 33.667 1.00 51.72 458 ASP A O 1
ATOM 3548 N N . SER A 1 459 ? -18.718 23.759 32.177 1.00 51.00 459 SER A N 1
ATOM 3549 C CA . SER A 1 459 ? -19.351 23.054 31.056 1.00 51.00 459 SER A CA 1
ATOM 3550 C C . SER A 1 459 ? -19.347 21.535 31.257 1.00 51.00 459 SER A C 1
ATOM 3552 O O . SER A 1 459 ? -20.401 20.902 31.171 1.00 51.00 459 SER A O 1
ATOM 3554 N N . ILE A 1 460 ? -18.193 20.950 31.586 1.00 53.16 460 ILE A N 1
ATOM 3555 C CA . ILE A 1 460 ? -18.018 19.504 31.780 1.00 53.16 460 ILE A CA 1
ATOM 3556 C C . ILE A 1 460 ? -18.708 19.033 33.067 1.00 53.16 460 ILE A C 1
ATOM 3558 O O . ILE A 1 460 ? -19.365 17.992 33.054 1.00 53.16 460 ILE A O 1
ATOM 3562 N N . ASP A 1 461 ? -18.618 19.785 34.171 1.00 52.56 461 ASP A N 1
ATOM 3563 C CA . ASP A 1 461 ? -19.147 19.365 35.477 1.00 52.56 461 ASP A CA 1
ATOM 3564 C C . ASP A 1 461 ? -20.680 19.180 35.448 1.00 52.56 461 ASP A C 1
ATOM 3566 O O . ASP A 1 461 ? -21.209 18.321 36.157 1.00 52.56 461 ASP A O 1
ATOM 3570 N N . SER A 1 462 ? -21.383 19.899 34.559 1.00 48.91 462 SER A N 1
ATOM 3571 C CA . SER A 1 462 ? -22.822 19.725 34.302 1.00 48.91 462 SER A CA 1
ATOM 3572 C C . SER A 1 462 ? -23.175 18.336 33.744 1.00 48.91 462 SER A C 1
ATOM 3574 O O . SER A 1 462 ? -24.081 17.676 34.255 1.00 48.91 462 SER A O 1
ATOM 3576 N N . HIS A 1 463 ? -22.421 17.850 32.754 1.00 49.62 463 HIS A N 1
ATOM 3577 C CA . HIS A 1 463 ? -22.632 16.546 32.118 1.00 49.62 463 HIS A CA 1
ATOM 3578 C C . HIS A 1 463 ? -22.041 15.417 32.978 1.00 49.62 463 HIS A C 1
ATOM 3580 O O . HIS A 1 463 ? -22.689 14.397 33.220 1.00 49.62 463 HIS A O 1
ATOM 3586 N N . ALA A 1 464 ? -20.855 15.631 33.552 1.00 47.94 464 ALA A N 1
ATOM 3587 C CA . ALA A 1 464 ? -20.216 14.698 34.476 1.00 47.94 464 ALA A CA 1
ATOM 3588 C C . ALA A 1 464 ? -20.990 14.524 35.798 1.00 47.94 464 ALA A C 1
ATOM 3590 O O . ALA A 1 464 ? -20.807 13.520 36.483 1.00 47.94 464 ALA A O 1
ATOM 3591 N N . ALA A 1 465 ? -21.883 15.452 36.170 1.00 47.06 465 ALA A N 1
ATOM 3592 C CA . ALA A 1 465 ? -22.795 15.271 37.300 1.00 47.06 465 ALA A CA 1
ATOM 3593 C C . ALA A 1 465 ? -23.952 14.295 37.033 1.00 47.06 465 ALA A C 1
ATOM 3595 O O . ALA A 1 465 ? -24.484 13.744 37.999 1.00 47.06 465 ALA A O 1
ATOM 3596 N N . ALA A 1 466 ? -24.315 14.045 35.771 1.00 50.03 466 ALA A N 1
ATOM 3597 C CA . ALA A 1 466 ? -25.280 13.007 35.407 1.00 50.03 466 ALA A CA 1
ATOM 3598 C C . ALA A 1 466 ? -24.650 11.599 35.392 1.00 50.03 466 ALA A C 1
ATOM 3600 O O . ALA A 1 466 ? -25.337 10.607 35.643 1.00 50.03 466 ALA A O 1
ATOM 3601 N N . LEU A 1 467 ? -23.342 11.506 35.130 1.00 59.88 467 LEU A N 1
ATOM 3602 C CA . LEU A 1 467 ? -22.616 10.241 35.009 1.00 59.88 467 LEU A CA 1
ATOM 3603 C C . LEU A 1 467 ? -22.270 9.641 36.382 1.00 59.88 467 LEU A C 1
ATOM 3605 O O . LEU A 1 467 ? -21.646 10.272 37.239 1.00 59.88 467 LEU A O 1
ATOM 3609 N N . SER A 1 468 ? -22.652 8.381 36.597 1.00 68.12 468 SER A N 1
ATOM 3610 C CA . SER A 1 468 ? -22.326 7.646 37.818 1.00 68.12 468 SER A CA 1
ATOM 3611 C C . SER A 1 468 ? -20.861 7.204 37.839 1.00 68.12 468 SER A C 1
ATOM 3613 O O . SER A 1 468 ? -20.351 6.605 36.897 1.00 68.12 468 SER A O 1
ATOM 3615 N N . ALA A 1 469 ? -20.190 7.456 38.963 1.00 78.94 469 ALA A N 1
ATOM 3616 C CA . ALA A 1 469 ? -18.816 7.017 39.182 1.00 78.94 469 ALA A CA 1
ATOM 3617 C C . ALA A 1 469 ? -18.679 5.487 39.121 1.00 78.94 469 ALA A C 1
ATOM 3619 O O . ALA A 1 469 ? -19.366 4.772 39.866 1.00 78.94 469 ALA A O 1
ATOM 3620 N N . GLN A 1 470 ? -17.756 4.987 38.295 1.00 82.81 470 GLN A N 1
ATOM 3621 C CA . GLN A 1 470 ? -17.405 3.568 38.281 1.00 82.81 470 GLN A CA 1
ATOM 3622 C C . GLN A 1 470 ? -16.315 3.282 39.307 1.00 82.81 470 GLN A C 1
ATOM 3624 O O . GLN A 1 470 ? -15.402 4.083 39.489 1.00 82.81 470 GLN A O 1
ATOM 3629 N N . ILE A 1 471 ? -16.412 2.132 39.975 1.00 86.88 471 ILE A N 1
ATOM 3630 C CA . ILE A 1 471 ? -15.380 1.610 40.877 1.00 86.88 471 ILE A CA 1
ATOM 3631 C C . ILE A 1 471 ? -15.118 0.136 40.587 1.00 86.88 471 ILE A C 1
ATOM 3633 O O . ILE A 1 471 ? -16.055 -0.647 40.403 1.00 86.88 471 ILE A O 1
ATOM 3637 N N . SER A 1 472 ? -13.840 -0.231 40.592 1.00 84.00 472 SER A N 1
ATOM 3638 C CA . SER A 1 472 ? -13.362 -1.593 40.363 1.00 84.00 472 SER A CA 1
ATOM 3639 C C . SER A 1 472 ? -12.184 -1.886 41.292 1.00 84.00 472 SER A C 1
ATOM 3641 O O . SER A 1 472 ? -11.255 -1.084 41.394 1.00 84.00 472 SER A O 1
ATOM 3643 N N . TRP A 1 473 ? -12.231 -3.014 42.003 1.00 84.12 473 TRP A N 1
ATOM 3644 C CA . TRP A 1 473 ? -11.086 -3.502 42.773 1.00 84.12 473 TRP A CA 1
ATOM 3645 C C . TRP A 1 473 ? -10.158 -4.256 41.822 1.00 84.12 473 TRP A C 1
ATOM 3647 O O . TRP A 1 473 ? -10.595 -5.202 41.171 1.00 84.12 473 TRP A O 1
ATOM 3657 N N . LEU A 1 474 ? -8.897 -3.835 41.748 1.00 77.06 474 LEU A N 1
ATOM 3658 C CA . LEU A 1 474 ? -7.878 -4.460 40.905 1.00 77.06 474 LEU A CA 1
ATOM 3659 C C . LEU A 1 474 ? -7.113 -5.533 41.696 1.00 77.06 474 LEU A C 1
ATOM 3661 O O . LEU A 1 474 ? -6.889 -6.637 41.212 1.00 77.06 474 LEU A O 1
ATOM 3665 N N . THR A 1 475 ? -6.757 -5.228 42.948 1.00 76.69 475 THR A N 1
ATOM 3666 C CA . THR A 1 475 ? -6.172 -6.172 43.916 1.00 76.69 475 THR A CA 1
ATOM 3667 C C . THR A 1 475 ? -6.731 -5.891 45.316 1.00 76.69 475 THR A C 1
ATOM 3669 O O . THR A 1 475 ? -7.485 -4.937 45.498 1.00 76.69 475 THR A O 1
ATOM 3672 N N . GLU A 1 476 ? -6.342 -6.672 46.332 1.00 80.19 476 GLU A N 1
ATOM 3673 C CA . GLU A 1 476 ? -6.720 -6.387 47.732 1.00 80.19 476 GLU A CA 1
ATOM 3674 C C . GLU A 1 476 ? -6.220 -5.026 48.248 1.00 80.19 476 GLU A C 1
ATOM 3676 O O . GLU A 1 476 ? -6.738 -4.519 49.245 1.00 80.19 476 GLU A O 1
ATOM 3681 N N . GLU A 1 477 ? -5.246 -4.419 47.565 1.00 81.94 477 GLU A N 1
ATOM 3682 C CA . GLU A 1 477 ? -4.703 -3.104 47.905 1.00 81.94 477 GLU A CA 1
ATOM 3683 C C . GLU A 1 477 ? -5.009 -2.034 46.849 1.00 81.94 477 GLU A C 1
ATOM 3685 O O . GLU A 1 477 ? -5.101 -0.862 47.203 1.00 81.94 477 GLU A O 1
ATOM 3690 N N . LEU A 1 478 ? -5.193 -2.390 45.573 1.00 84.12 478 LEU A N 1
ATOM 3691 C CA . LEU A 1 478 ? -5.429 -1.440 44.479 1.00 84.12 478 LEU A CA 1
ATOM 3692 C C . LEU A 1 478 ? -6.911 -1.341 44.103 1.00 84.12 478 LEU A C 1
ATOM 3694 O O . LEU A 1 478 ? -7.544 -2.327 43.726 1.00 84.12 478 LEU A O 1
ATOM 3698 N N . ILE A 1 479 ? -7.438 -0.117 44.114 1.00 87.06 479 ILE A N 1
ATOM 3699 C CA . ILE A 1 479 ? -8.786 0.224 43.646 1.00 87.06 479 ILE A CA 1
ATOM 3700 C C . ILE A 1 479 ? -8.718 1.336 42.593 1.00 87.06 479 ILE A C 1
ATOM 3702 O O . ILE A 1 479 ? -8.023 2.340 42.773 1.00 87.06 479 ILE A O 1
ATOM 3706 N N . ALA A 1 480 ? -9.457 1.162 41.500 1.00 86.06 480 ALA A N 1
ATOM 3707 C CA . ALA A 1 480 ? -9.611 2.150 40.439 1.00 86.06 480 ALA A CA 1
ATOM 3708 C C . ALA A 1 480 ? -11.030 2.733 40.419 1.00 86.06 480 ALA A C 1
ATOM 3710 O O . ALA A 1 480 ? -12.003 2.088 40.821 1.00 86.06 480 ALA A O 1
ATOM 3711 N N . LEU A 1 481 ? -11.120 3.985 39.979 1.00 88.31 481 LEU A N 1
ATOM 3712 C CA . LEU A 1 481 ? -12.275 4.856 40.167 1.00 88.31 481 LEU A CA 1
ATOM 3713 C C . LEU A 1 481 ? -12.354 5.876 39.024 1.00 88.31 481 LEU A C 1
ATOM 3715 O O . LEU A 1 481 ? -11.352 6.536 38.754 1.00 88.31 481 LEU A O 1
ATOM 3719 N N . SER A 1 482 ? -13.525 6.056 38.406 1.00 84.25 482 SER A N 1
ATOM 3720 C CA . SER A 1 482 ? -13.758 7.111 37.407 1.00 84.25 482 SER A CA 1
ATOM 3721 C C . SER A 1 482 ? -14.837 8.121 37.807 1.00 84.25 482 SER A C 1
ATOM 3723 O O . SER A 1 482 ? -15.777 7.806 38.538 1.00 84.25 482 SER A O 1
ATOM 3725 N N . TRP A 1 483 ? -14.714 9.334 37.266 1.00 82.38 483 TRP A N 1
ATOM 3726 C CA . TRP A 1 483 ? -15.766 10.348 37.158 1.00 82.38 483 TRP A CA 1
ATOM 3727 C C . TRP A 1 483 ? -15.696 10.977 35.762 1.00 82.38 483 TRP A C 1
ATOM 3729 O O . TRP A 1 483 ? -14.797 11.773 35.491 1.00 82.38 483 TRP A O 1
ATOM 3739 N N . GLY A 1 484 ? -16.633 10.620 34.876 1.00 75.56 484 GLY A N 1
ATOM 3740 C CA . GLY A 1 484 ? -16.639 11.094 33.487 1.00 75.56 484 GLY A CA 1
ATOM 3741 C C . GLY A 1 484 ? -15.333 10.726 32.757 1.00 75.56 484 GLY A C 1
ATOM 3742 O O . GLY A 1 484 ? -15.049 9.529 32.660 1.00 75.56 484 GLY A O 1
ATOM 3743 N N . PRO A 1 485 ? -14.539 11.708 32.282 1.00 73.88 485 PRO A N 1
ATOM 3744 C CA . PRO A 1 485 ? -13.249 11.475 31.626 1.00 73.88 485 PRO A CA 1
ATOM 3745 C C . PRO A 1 485 ? -12.073 11.261 32.599 1.00 73.88 485 PRO A C 1
ATOM 3747 O O . PRO A 1 485 ? -10.972 10.950 32.154 1.00 73.88 485 PRO A O 1
ATOM 3750 N N . VAL A 1 486 ? -12.249 11.440 33.916 1.00 79.12 486 VAL A N 1
ATOM 3751 C CA . VAL A 1 486 ? -11.146 11.356 34.894 1.00 79.12 486 VAL A CA 1
ATOM 3752 C C . VAL A 1 486 ? -11.098 9.981 35.554 1.00 79.12 486 VAL A C 1
ATOM 3754 O O . VAL A 1 486 ? -12.078 9.561 36.169 1.00 79.12 486 VAL A O 1
ATOM 3757 N N . VAL A 1 487 ? -9.937 9.322 35.521 1.00 84.44 487 VAL A N 1
ATOM 3758 C CA . VAL A 1 487 ? -9.649 8.065 36.238 1.00 84.44 487 VAL A CA 1
ATOM 3759 C C . VAL A 1 487 ? -8.615 8.310 37.333 1.00 84.44 487 VAL A C 1
ATOM 3761 O O . VAL A 1 487 ? -7.652 9.048 37.144 1.00 84.44 487 VAL A O 1
ATOM 3764 N N . ARG A 1 488 ? -8.785 7.675 38.495 1.00 86.19 488 ARG A N 1
ATOM 3765 C CA . ARG A 1 488 ? -7.807 7.657 39.592 1.00 86.19 488 ARG A CA 1
ATOM 3766 C C . ARG A 1 488 ? -7.582 6.232 40.084 1.00 86.19 488 ARG A C 1
ATOM 3768 O O . ARG A 1 488 ? -8.541 5.497 40.321 1.00 86.19 488 ARG A O 1
ATOM 3775 N N . VAL A 1 489 ? -6.318 5.874 40.293 1.00 86.00 489 VAL A N 1
ATOM 3776 C CA . VAL A 1 489 ? -5.890 4.594 40.874 1.00 86.00 489 VAL A CA 1
ATOM 3777 C C . VAL A 1 489 ? -5.311 4.853 42.261 1.00 86.00 489 VAL A C 1
ATOM 3779 O O . VAL A 1 489 ? -4.416 5.683 42.432 1.00 86.00 489 VAL A O 1
ATOM 3782 N N . CYS A 1 490 ? -5.840 4.157 43.264 1.00 87.12 490 CYS A N 1
ATOM 3783 C CA . CYS A 1 490 ? -5.504 4.329 44.673 1.00 87.12 490 CYS A CA 1
ATOM 3784 C C . CYS A 1 490 ? -4.995 3.006 45.262 1.00 87.12 490 CYS A C 1
ATOM 3786 O O . CYS A 1 490 ? -5.650 1.976 45.100 1.00 87.12 490 CYS A O 1
ATOM 3788 N N . ARG A 1 491 ? -3.850 3.034 45.957 1.00 87.25 491 ARG A N 1
ATOM 3789 C CA . ARG A 1 491 ? -3.310 1.899 46.724 1.00 87.25 491 ARG A CA 1
ATOM 3790 C C . ARG A 1 491 ? -3.573 2.105 48.214 1.00 87.25 491 ARG A C 1
ATOM 3792 O O . ARG A 1 491 ? -3.315 3.180 48.754 1.00 87.25 491 ARG A O 1
ATOM 3799 N N . LEU A 1 492 ? -4.077 1.075 48.880 1.00 85.81 492 LEU A N 1
ATOM 3800 C CA . LEU A 1 492 ? -4.316 1.028 50.317 1.00 85.81 492 LEU A CA 1
ATOM 3801 C C . LEU A 1 492 ? -3.046 0.603 51.051 1.00 85.81 492 LEU A C 1
ATOM 3803 O O . LEU A 1 492 ? -2.753 -0.580 51.181 1.00 85.81 492 LEU A O 1
ATOM 3807 N N . MET A 1 493 ? -2.329 1.584 51.584 1.00 80.25 493 MET A N 1
ATOM 3808 C CA . MET A 1 493 ? -1.192 1.368 52.469 1.00 80.25 493 MET A CA 1
ATOM 3809 C C . MET A 1 493 ? -1.663 0.968 53.876 1.00 80.25 493 MET A C 1
ATOM 3811 O O . MET A 1 493 ? -2.740 1.366 54.333 1.00 80.25 493 MET A O 1
ATOM 3815 N N . ALA A 1 494 ? -0.833 0.212 54.599 1.00 76.81 494 ALA A N 1
ATOM 3816 C CA . ALA A 1 494 ? -1.108 -0.240 55.962 1.00 76.81 494 ALA A CA 1
ATOM 3817 C C . ALA A 1 494 ? 0.049 0.116 56.913 1.00 76.81 494 ALA A C 1
ATOM 3819 O O . ALA A 1 494 ? 1.112 -0.499 56.875 1.00 76.81 494 ALA A O 1
ATOM 3820 N N . THR A 1 495 ? -0.163 1.078 57.812 1.00 73.12 495 THR A N 1
ATOM 3821 C CA . THR A 1 495 ? 0.797 1.450 58.862 1.00 73.12 495 THR A CA 1
ATOM 3822 C C . THR A 1 495 ? 0.409 0.839 60.205 1.00 73.12 495 THR A C 1
ATOM 3824 O O . THR A 1 495 ? -0.757 0.820 60.599 1.00 73.12 495 THR A O 1
ATOM 3827 N N . ARG A 1 496 ? 1.398 0.341 60.956 1.00 70.25 496 ARG A N 1
ATOM 3828 C CA . ARG A 1 496 ? 1.202 -0.026 62.365 1.00 70.25 496 ARG A CA 1
ATOM 3829 C C . ARG A 1 496 ? 1.352 1.221 63.226 1.00 70.25 496 ARG A C 1
ATOM 3831 O O . ARG A 1 496 ? 2.403 1.852 63.217 1.00 70.25 496 ARG A O 1
ATOM 3838 N N . VAL A 1 497 ? 0.306 1.553 63.973 1.00 66.56 497 VAL A N 1
ATOM 3839 C CA . VAL A 1 497 ? 0.330 2.600 64.994 1.00 66.56 497 VAL A CA 1
ATOM 3840 C C . VAL A 1 497 ? 0.472 1.920 66.351 1.00 66.56 497 VAL A C 1
ATOM 3842 O O . VAL A 1 497 ? -0.492 1.383 66.910 1.00 66.56 497 VAL A O 1
ATOM 3845 N N . ASP A 1 498 ? 1.695 1.923 66.875 1.00 56.53 498 ASP A N 1
ATOM 3846 C CA . ASP A 1 498 ? 1.963 1.454 68.229 1.00 56.53 498 ASP A CA 1
ATOM 3847 C C . ASP A 1 498 ? 1.385 2.442 69.246 1.00 56.53 498 ASP A C 1
ATOM 3849 O O . ASP A 1 498 ? 1.675 3.638 69.242 1.00 56.53 498 ASP A O 1
ATOM 3853 N N . SER A 1 499 ? 0.511 1.936 70.115 1.00 56.12 499 SER A N 1
ATOM 3854 C CA . SER A 1 499 ? -0.157 2.753 71.127 1.00 56.12 499 SER A CA 1
ATOM 3855 C C . SER A 1 499 ? 0.776 2.962 72.326 1.00 56.12 499 SER A C 1
ATOM 3857 O O . SER A 1 499 ? 1.194 1.967 72.933 1.00 56.12 499 SER A O 1
ATOM 3859 N N . PRO A 1 500 ? 1.095 4.212 72.717 1.00 50.78 500 PRO A N 1
ATOM 3860 C CA . PRO A 1 500 ? 2.016 4.465 73.819 1.00 50.78 500 PRO A CA 1
ATOM 3861 C C . PRO A 1 500 ? 1.476 3.856 75.120 1.00 50.78 500 PRO A C 1
ATOM 3863 O O . PRO A 1 500 ? 0.385 4.192 75.577 1.00 50.78 500 PRO A O 1
ATOM 3866 N N . GLY A 1 501 ? 2.252 2.941 75.710 1.00 56.84 501 GLY A N 1
ATOM 3867 C CA . GLY A 1 501 ? 1.936 2.299 76.989 1.00 56.84 501 GLY A CA 1
ATOM 3868 C C . GLY A 1 501 ? 1.286 0.909 76.930 1.00 56.84 501 GLY A C 1
ATOM 3869 O O . GLY A 1 501 ? 0.883 0.417 77.983 1.00 56.84 501 GLY A O 1
ATOM 3870 N N . ARG A 1 502 ? 1.184 0.237 75.767 1.00 51.88 502 ARG A N 1
ATOM 3871 C CA . ARG A 1 502 ? 0.650 -1.143 75.707 1.00 51.88 502 ARG A CA 1
ATOM 3872 C C . ARG A 1 502 ? 1.501 -2.103 74.868 1.00 51.88 502 ARG A C 1
ATOM 3874 O O . ARG A 1 502 ? 1.369 -2.184 73.652 1.00 51.88 502 ARG A O 1
ATOM 3881 N N . THR A 1 503 ? 2.335 -2.893 75.542 1.00 50.81 503 THR A N 1
ATOM 3882 C CA . THR A 1 503 ? 3.205 -3.932 74.961 1.00 50.81 503 THR A CA 1
ATOM 3883 C C . THR A 1 503 ? 2.421 -5.177 74.520 1.00 50.81 503 THR A C 1
ATOM 3885 O O . THR A 1 503 ? 2.515 -6.248 75.115 1.00 50.81 503 THR A O 1
ATOM 3888 N N . GLY A 1 504 ? 1.624 -5.050 73.456 1.00 51.53 504 GLY A N 1
ATOM 3889 C CA . GLY A 1 504 ? 0.919 -6.186 72.862 1.00 51.53 504 GLY A CA 1
ATOM 3890 C C . GLY A 1 504 ? 0.015 -5.808 71.692 1.00 51.53 504 GLY A C 1
ATOM 3891 O O . GLY A 1 504 ? -1.102 -5.356 71.915 1.00 51.53 504 GLY A O 1
ATOM 3892 N N . LYS A 1 505 ? 0.487 -6.092 70.468 1.00 49.47 505 LYS A N 1
ATOM 3893 C CA . LYS A 1 505 ? -0.184 -5.865 69.170 1.00 49.47 505 LYS A CA 1
ATOM 3894 C C . LYS A 1 505 ? -0.547 -4.393 68.894 1.00 49.47 505 LYS A C 1
ATOM 3896 O O . LYS A 1 505 ? -1.656 -3.958 69.187 1.00 49.47 505 LYS A O 1
ATOM 3901 N N . GLY A 1 506 ? 0.374 -3.663 68.258 1.00 54.44 506 GLY A N 1
ATOM 3902 C CA . GLY A 1 506 ? 0.085 -2.362 67.644 1.00 54.44 506 GLY A CA 1
ATOM 3903 C C . GLY A 1 506 ? -1.043 -2.445 66.611 1.00 54.44 506 GLY A C 1
ATOM 3904 O O . GLY A 1 506 ? -1.231 -3.474 65.952 1.00 54.44 506 GLY A O 1
ATOM 3905 N N . THR A 1 507 ? -1.815 -1.368 66.480 1.00 62.34 507 THR A N 1
ATOM 3906 C CA . THR A 1 507 ? -3.032 -1.355 65.659 1.00 62.34 507 THR A CA 1
ATOM 3907 C C . THR A 1 507 ? -2.673 -1.082 64.204 1.00 62.34 507 THR A C 1
ATOM 3909 O O . THR A 1 507 ? -2.026 -0.080 63.907 1.00 62.34 507 THR A O 1
ATOM 3912 N N . VAL A 1 508 ? -3.101 -1.943 63.277 1.00 66.88 508 VAL A N 1
ATOM 3913 C CA . VAL A 1 508 ? -2.947 -1.677 61.839 1.00 66.88 508 VAL A CA 1
ATOM 3914 C C . VAL A 1 508 ? -4.000 -0.655 61.413 1.00 66.88 508 VAL A C 1
ATOM 3916 O O . VAL A 1 508 ? -5.196 -0.942 61.447 1.00 66.88 508 VAL A O 1
ATOM 3919 N N . VAL A 1 509 ? -3.549 0.526 61.004 1.00 70.38 509 VAL A N 1
ATOM 3920 C CA . VAL A 1 509 ? -4.367 1.570 60.386 1.00 70.38 509 VAL A CA 1
ATOM 3921 C C . VAL A 1 509 ? -4.099 1.533 58.884 1.00 70.38 509 VAL A C 1
ATOM 3923 O O . VAL A 1 509 ? -2.948 1.546 58.454 1.00 70.38 509 VAL A O 1
ATOM 3926 N N . ARG A 1 510 ? -5.158 1.464 58.075 1.00 77.50 510 ARG A N 1
ATOM 3927 C CA . ARG A 1 510 ? -5.051 1.571 56.614 1.00 77.50 510 ARG A CA 1
ATOM 3928 C C . ARG A 1 510 ? -5.370 2.990 56.155 1.00 77.50 510 ARG A C 1
ATOM 3930 O O . ARG A 1 510 ? -6.250 3.627 56.732 1.00 77.50 510 ARG A O 1
ATOM 3937 N N . TYR A 1 511 ? -4.700 3.441 55.101 1.00 80.94 511 TYR A N 1
ATOM 3938 C CA . TYR A 1 511 ? -4.980 4.696 54.404 1.00 80.94 511 TYR A CA 1
ATOM 3939 C C . TYR A 1 511 ? -4.699 4.540 52.903 1.00 80.94 511 TYR A C 1
ATOM 3941 O O . TYR A 1 511 ? -3.829 3.773 52.503 1.00 80.94 511 TYR A O 1
ATOM 3949 N N . GLY A 1 512 ? -5.451 5.242 52.064 1.00 82.69 512 GLY A N 1
ATOM 3950 C CA . GLY A 1 512 ? -5.316 5.207 50.613 1.00 82.69 512 GLY A CA 1
ATOM 3951 C C . GLY A 1 512 ? -4.442 6.341 50.090 1.00 82.69 512 GLY A C 1
ATOM 3952 O O . GLY A 1 512 ? -4.633 7.498 50.463 1.00 82.69 512 GLY A O 1
ATOM 3953 N N . GLN A 1 513 ? -3.523 6.002 49.194 1.00 83.19 513 GLN A N 1
ATOM 3954 C CA . GLN A 1 513 ? -2.679 6.924 48.445 1.00 83.19 513 GLN A CA 1
ATOM 3955 C C . GLN A 1 513 ? -3.030 6.828 46.957 1.00 83.19 513 GLN A C 1
ATOM 3957 O O . GLN A 1 513 ? -3.051 5.734 46.394 1.00 83.19 513 GLN A O 1
ATOM 3962 N N . VAL A 1 514 ? -3.285 7.963 46.301 1.00 83.12 514 VAL A N 1
ATOM 3963 C CA . VAL A 1 514 ? -3.404 8.000 44.833 1.00 83.12 514 VAL A CA 1
ATOM 3964 C C . VAL A 1 514 ? -2.016 7.776 44.238 1.00 83.12 514 VAL A C 1
ATOM 3966 O O . VAL A 1 514 ? -1.085 8.492 44.597 1.00 83.12 514 VAL A O 1
ATOM 3969 N N . ILE A 1 515 ? -1.890 6.784 43.356 1.00 82.75 515 ILE A N 1
ATOM 3970 C CA . ILE A 1 515 ? -0.649 6.493 42.619 1.00 82.75 515 ILE A CA 1
ATOM 3971 C C . ILE A 1 515 ? -0.706 7.096 41.215 1.00 82.75 515 ILE A C 1
ATOM 3973 O O . ILE A 1 515 ? 0.279 7.663 40.759 1.00 82.75 515 ILE A O 1
ATOM 3977 N N . GLY A 1 516 ? -1.863 7.021 40.552 1.00 77.50 516 GLY A N 1
ATOM 3978 C CA . GLY A 1 516 ? -2.061 7.558 39.207 1.00 77.50 516 GLY A CA 1
ATOM 3979 C C . GLY A 1 516 ? -3.380 8.309 39.078 1.00 77.50 516 GLY A C 1
ATOM 3980 O O . GLY A 1 516 ? -4.384 7.943 39.701 1.00 77.50 516 GLY A O 1
ATOM 3981 N N . ALA A 1 517 ? -3.377 9.355 38.258 1.00 79.50 517 ALA A N 1
ATOM 3982 C CA . ALA A 1 517 ? -4.566 10.082 37.841 1.00 79.50 517 ALA A CA 1
ATOM 3983 C C . ALA A 1 517 ? -4.449 10.405 36.347 1.00 79.50 517 ALA A C 1
ATOM 3985 O O . ALA A 1 517 ? -3.448 10.970 35.918 1.00 79.50 517 ALA A O 1
ATOM 3986 N N . PHE A 1 518 ? -5.478 10.054 35.585 1.00 78.44 518 PHE A N 1
ATOM 3987 C CA . PHE A 1 518 ? -5.557 10.221 34.137 1.00 78.44 518 PHE A CA 1
ATOM 3988 C C . PHE A 1 518 ? -6.800 11.050 33.806 1.00 78.44 518 PHE A C 1
ATOM 3990 O O . PHE A 1 518 ? -7.801 10.971 34.524 1.00 78.44 518 PHE A O 1
ATOM 3997 N N . SER A 1 519 ? -6.754 11.835 32.732 1.00 74.12 519 SER A N 1
ATOM 3998 C CA . SER A 1 519 ? -7.914 12.560 32.210 1.00 74.12 519 SER A CA 1
ATOM 3999 C C . SER A 1 519 ? -7.943 12.433 30.698 1.00 74.12 519 SER A C 1
ATOM 4001 O O . SER A 1 519 ? -6.966 12.779 30.041 1.00 74.12 519 SER A O 1
ATOM 4003 N N . PHE A 1 520 ? -9.064 11.963 30.165 1.00 67.62 520 PHE A N 1
ATOM 4004 C CA . PHE A 1 520 ? -9.336 11.958 28.731 1.00 67.62 520 PHE A CA 1
ATOM 4005 C C . PHE A 1 520 ? -9.893 13.318 28.272 1.00 67.62 520 PHE A C 1
ATOM 4007 O O . PHE A 1 520 ? -10.093 14.228 29.087 1.00 67.62 520 PHE A O 1
ATOM 4014 N N . THR A 1 521 ? -10.131 13.458 26.967 1.00 61.72 521 THR A N 1
ATOM 4015 C CA . THR A 1 521 ? -10.842 14.603 26.376 1.00 61.72 521 THR A CA 1
ATOM 4016 C C . THR A 1 521 ? -12.291 14.681 26.877 1.00 61.72 521 THR A C 1
ATOM 4018 O O . THR A 1 521 ? -12.825 13.724 27.440 1.00 61.72 521 THR A O 1
ATOM 4021 N N . SER A 1 522 ? -12.942 15.834 26.691 1.00 58.03 522 SER A N 1
ATOM 4022 C CA . SER A 1 522 ? -14.304 16.113 27.185 1.00 58.03 522 SER A CA 1
ATOM 4023 C C . SER A 1 522 ? -15.366 15.117 26.719 1.00 58.03 522 SER A C 1
ATOM 4025 O O . SER A 1 522 ? -16.357 14.904 27.418 1.00 58.03 522 SER A O 1
ATOM 4027 N N . ASP A 1 523 ? -15.141 14.507 25.560 1.00 58.62 523 ASP A N 1
ATOM 4028 C CA . ASP A 1 523 ? -16.150 13.777 24.793 1.00 58.62 523 ASP A CA 1
ATOM 4029 C C . ASP A 1 523 ? -16.107 12.264 25.094 1.00 58.62 523 ASP A C 1
ATOM 4031 O O . ASP A 1 523 ? -16.933 11.486 24.616 1.00 58.62 523 ASP A O 1
ATOM 4035 N N . ILE A 1 524 ? -15.136 11.839 25.910 1.00 63.12 524 ILE A N 1
ATOM 4036 C CA . ILE A 1 524 ? -14.826 10.445 26.226 1.00 63.12 524 ILE A CA 1
ATOM 4037 C C . ILE A 1 524 ? -15.262 10.136 27.663 1.00 63.12 524 ILE A C 1
ATOM 4039 O O . ILE A 1 524 ? -14.715 10.672 28.627 1.00 63.12 524 ILE A O 1
ATOM 4043 N N . THR A 1 525 ? -16.222 9.222 27.837 1.00 66.75 525 THR A N 1
ATOM 4044 C CA . THR A 1 525 ? -16.698 8.810 29.169 1.00 66.75 525 THR A CA 1
ATOM 4045 C C . THR A 1 525 ? -16.226 7.401 29.528 1.00 66.75 525 THR A C 1
ATOM 4047 O O . THR A 1 525 ? -16.258 6.488 28.704 1.00 66.75 525 THR A O 1
ATOM 4050 N N . VAL A 1 526 ? -15.768 7.198 30.766 1.00 71.06 526 VAL A N 1
ATOM 4051 C CA . VAL A 1 526 ? -15.275 5.890 31.232 1.00 71.06 526 VAL A CA 1
ATOM 4052 C C . VAL A 1 526 ? -16.445 5.026 31.702 1.00 71.06 526 VAL A C 1
ATOM 4054 O O . VAL A 1 526 ? -16.976 5.230 32.799 1.00 71.06 526 VAL A O 1
ATOM 4057 N N . THR A 1 527 ? -16.827 4.041 30.887 1.00 68.44 527 THR A N 1
ATOM 4058 C CA . THR A 1 527 ? -17.969 3.148 31.159 1.00 68.44 527 THR A CA 1
ATOM 4059 C C . THR A 1 527 ? -17.587 1.947 32.030 1.00 68.44 527 THR A C 1
ATOM 4061 O O . THR A 1 527 ? -18.430 1.435 32.771 1.00 68.44 527 THR A O 1
ATOM 4064 N N . GLY A 1 528 ? -16.311 1.542 32.032 1.00 69.56 528 GLY A N 1
ATOM 4065 C CA . GLY A 1 528 ? -15.787 0.500 32.915 1.00 69.56 528 GLY A CA 1
ATOM 4066 C C . GLY A 1 528 ? -14.260 0.500 33.048 1.00 69.56 528 GLY A C 1
ATOM 4067 O O . GLY A 1 528 ? -13.547 1.088 32.239 1.00 69.56 528 GLY A O 1
ATOM 4068 N N . ILE A 1 529 ? -13.760 -0.160 34.099 1.00 73.44 529 ILE A N 1
ATOM 4069 C CA . ILE A 1 529 ? -12.324 -0.305 34.391 1.00 73.44 529 ILE A CA 1
ATOM 4070 C C . ILE A 1 529 ? -12.047 -1.755 34.806 1.00 73.44 529 ILE A C 1
ATOM 4072 O O . ILE A 1 529 ? -12.718 -2.269 35.710 1.00 73.44 529 ILE A O 1
ATOM 4076 N N . GLY A 1 530 ? -11.043 -2.382 34.191 1.00 66.81 530 GLY A N 1
ATOM 4077 C CA . GLY A 1 530 ? -10.629 -3.759 34.462 1.00 66.81 530 GLY A CA 1
ATOM 4078 C C . GLY A 1 530 ? -9.109 -3.945 34.434 1.00 66.81 530 GLY A C 1
ATOM 4079 O O . GLY A 1 530 ? -8.378 -3.075 33.969 1.00 66.81 530 GLY A O 1
ATOM 4080 N N . LEU A 1 531 ? -8.632 -5.089 34.930 1.00 62.28 531 LEU A N 1
ATOM 4081 C CA . LEU A 1 531 ? -7.265 -5.568 34.680 1.00 62.28 531 LEU A CA 1
ATOM 4082 C C . LEU A 1 531 ? -7.323 -6.564 33.531 1.00 62.28 531 LEU A C 1
ATOM 4084 O O . LEU A 1 531 ? -8.023 -7.566 33.654 1.00 62.28 531 LEU A O 1
ATOM 4088 N N . PHE A 1 532 ? -6.602 -6.320 32.441 1.00 57.41 532 PHE A N 1
ATOM 4089 C CA . PHE A 1 532 ? -6.658 -7.179 31.252 1.00 57.41 532 PHE A CA 1
ATOM 4090 C C . PHE A 1 532 ? -5.445 -8.107 31.127 1.00 57.41 532 PHE A C 1
ATOM 4092 O O . PHE A 1 532 ? -5.139 -8.580 30.037 1.00 57.41 532 PHE A O 1
ATOM 4099 N N . ASP A 1 533 ? -4.772 -8.404 32.246 1.00 51.06 533 ASP A N 1
ATOM 4100 C CA . ASP A 1 533 ? -3.750 -9.446 32.264 1.00 51.06 533 ASP A CA 1
ATOM 4101 C C . ASP A 1 533 ? -3.680 -10.250 33.574 1.00 51.06 533 ASP A C 1
ATOM 4103 O O . ASP A 1 533 ? -3.859 -9.728 34.680 1.00 51.06 533 ASP A O 1
ATOM 4107 N N . LYS A 1 534 ? -3.400 -11.542 33.391 1.00 42.53 534 LYS A N 1
ATOM 4108 C CA . LYS A 1 534 ? -2.894 -12.530 34.352 1.00 42.53 534 LYS A CA 1
ATOM 4109 C C . LYS A 1 534 ? -2.276 -13.721 33.587 1.00 42.53 534 LYS A C 1
ATOM 4111 O O . LYS A 1 534 ? -2.534 -14.876 33.909 1.00 42.53 534 LYS A O 1
ATOM 4116 N N . GLY A 1 535 ? -1.516 -13.433 32.532 1.00 37.75 535 GLY A N 1
ATOM 4117 C CA . GLY A 1 535 ? -0.878 -14.428 31.680 1.00 37.75 535 GLY A CA 1
ATOM 4118 C C . GLY A 1 535 ? 0.175 -15.251 32.418 1.00 37.75 535 GLY A C 1
ATOM 4119 O O . GLY A 1 535 ? 1.050 -14.711 33.098 1.00 37.75 535 GLY A O 1
ATOM 4120 N N . ASP A 1 536 ? 0.103 -16.568 32.252 1.00 31.66 536 ASP A N 1
ATOM 4121 C CA . ASP A 1 536 ? 1.154 -17.492 32.663 1.00 31.66 536 ASP A CA 1
ATOM 4122 C C . ASP A 1 536 ? 2.388 -17.292 31.759 1.00 31.66 536 ASP A C 1
ATOM 4124 O O . ASP A 1 536 ? 2.315 -17.586 30.567 1.00 31.66 536 ASP A O 1
ATOM 4128 N N . GLY A 1 537 ? 3.522 -16.803 32.289 1.00 34.41 537 GLY A N 1
ATOM 4129 C CA . GLY A 1 537 ? 4.763 -16.754 31.490 1.00 34.41 537 GLY A CA 1
ATOM 4130 C C . GLY A 1 537 ? 5.893 -15.784 31.865 1.00 34.41 537 GLY A C 1
ATOM 4131 O O . GLY A 1 537 ? 6.901 -15.793 31.167 1.00 34.41 537 GLY A O 1
ATOM 4132 N N . ILE A 1 538 ? 5.791 -14.964 32.920 1.00 28.59 538 ILE A N 1
ATOM 4133 C CA . ILE A 1 538 ? 6.860 -14.014 33.318 1.00 28.59 538 ILE A CA 1
ATOM 4134 C C . ILE A 1 538 ? 7.375 -14.352 34.740 1.00 28.59 538 ILE A C 1
ATOM 4136 O O . ILE A 1 538 ? 6.560 -14.752 35.578 1.00 28.59 538 ILE A O 1
ATOM 4140 N N . PRO A 1 539 ? 8.694 -14.258 35.039 1.00 28.81 539 PRO A N 1
ATOM 4141 C CA . PRO A 1 539 ? 9.256 -14.703 36.321 1.00 28.81 539 PRO A CA 1
ATOM 4142 C C . PRO A 1 539 ? 8.719 -13.975 37.562 1.00 28.81 539 PRO A C 1
ATOM 4144 O O . PRO A 1 539 ? 8.412 -12.786 37.534 1.00 28.81 539 PRO A O 1
ATOM 4147 N N . ASN A 1 540 ? 8.676 -14.697 38.688 1.00 29.77 540 ASN A N 1
ATOM 4148 C CA . ASN A 1 540 ? 8.373 -14.133 40.005 1.00 29.77 540 ASN A CA 1
ATOM 4149 C C . ASN A 1 540 ? 9.618 -13.470 40.621 1.00 29.77 540 ASN A C 1
ATOM 4151 O O . ASN A 1 540 ? 10.200 -14.033 41.549 1.00 29.77 540 ASN A O 1
ATOM 4155 N N . ASP A 1 541 ? 9.983 -12.275 40.160 1.00 28.45 541 ASP A N 1
ATOM 4156 C CA . ASP A 1 541 ? 10.837 -11.373 40.939 1.00 28.45 541 ASP A CA 1
ATOM 4157 C C . ASP A 1 541 ? 9.978 -10.291 41.600 1.00 28.45 541 ASP A C 1
ATOM 4159 O O . ASP A 1 541 ? 9.293 -9.497 40.953 1.00 28.45 541 ASP A O 1
ATOM 4163 N N . SER A 1 542 ? 9.964 -10.303 42.931 1.00 40.47 542 SER A N 1
ATOM 4164 C CA . SER A 1 542 ? 9.196 -9.360 43.735 1.00 40.47 542 SER A CA 1
ATOM 4165 C C . SER A 1 542 ? 9.968 -8.059 43.930 1.00 40.47 542 SER A C 1
ATOM 4167 O O . SER A 1 542 ? 10.904 -8.039 44.724 1.00 40.47 542 SER A O 1
ATOM 4169 N N . ASP A 1 543 ? 9.543 -6.999 43.238 1.00 33.12 543 ASP A N 1
ATOM 4170 C CA . ASP A 1 543 ? 9.253 -5.679 43.841 1.00 33.12 543 ASP A CA 1
ATOM 4171 C C . ASP A 1 543 ? 8.765 -4.644 42.798 1.00 33.12 543 ASP A C 1
ATOM 4173 O O . ASP A 1 543 ? 8.119 -3.658 43.162 1.00 33.12 543 ASP A O 1
ATOM 4177 N N . ASP A 1 544 ? 8.990 -4.886 41.502 1.00 30.36 544 ASP A N 1
ATOM 4178 C CA . ASP A 1 544 ? 8.687 -3.936 40.424 1.00 30.36 544 ASP A CA 1
ATOM 4179 C C . ASP A 1 544 ? 7.277 -4.093 39.809 1.00 30.36 544 ASP A C 1
ATOM 4181 O O . ASP A 1 544 ? 6.878 -5.157 39.341 1.00 30.36 544 ASP A O 1
ATOM 4185 N N . PHE A 1 545 ? 6.505 -2.999 39.772 1.00 37.16 545 PHE A N 1
ATOM 4186 C CA . PHE A 1 545 ? 5.130 -2.947 39.230 1.00 37.16 545 PHE A CA 1
ATOM 4187 C C . PHE A 1 545 ? 5.100 -2.344 37.808 1.00 37.16 545 PHE A C 1
ATOM 4189 O O . PHE A 1 545 ? 4.204 -1.570 37.473 1.00 37.16 545 PHE A O 1
ATOM 4196 N N . THR A 1 546 ? 6.133 -2.601 37.001 1.00 34.00 546 THR A N 1
ATOM 4197 C CA . THR A 1 546 ? 6.539 -1.700 35.904 1.00 34.00 546 THR A CA 1
ATOM 4198 C C . THR A 1 546 ? 6.501 -2.286 34.487 1.00 34.00 546 THR A C 1
ATOM 4200 O O . THR A 1 546 ? 6.687 -1.516 33.549 1.00 34.00 546 THR A O 1
ATOM 4203 N N . SER A 1 547 ? 6.223 -3.586 34.287 1.00 35.69 547 SER A N 1
ATOM 4204 C CA . SER A 1 547 ? 6.453 -4.237 32.975 1.00 35.69 547 SER A CA 1
ATOM 4205 C C . SER A 1 547 ? 5.346 -5.119 32.367 1.00 35.69 547 SER A C 1
ATOM 4207 O O . SER A 1 547 ? 5.451 -5.411 31.179 1.00 35.69 547 SER A O 1
ATOM 4209 N N . SER A 1 548 ? 4.295 -5.550 33.088 1.00 38.81 548 SER A N 1
ATOM 4210 C CA . SER A 1 548 ? 3.330 -6.537 32.536 1.00 38.81 548 SER A CA 1
ATOM 4211 C C . SER A 1 548 ? 1.834 -6.219 32.687 1.00 38.81 548 SER A C 1
ATOM 4213 O O . SER A 1 548 ? 1.107 -6.259 31.698 1.00 38.81 548 SER A O 1
ATOM 4215 N N . THR A 1 549 ? 1.325 -5.886 33.879 1.00 42.28 549 THR A N 1
ATOM 4216 C CA . THR A 1 549 ? -0.131 -5.723 34.081 1.00 42.28 549 THR A CA 1
ATOM 4217 C C . THR A 1 549 ? -0.675 -4.414 33.498 1.00 42.28 549 THR A C 1
ATOM 4219 O O . THR A 1 549 ? -0.757 -3.400 34.198 1.00 42.28 549 THR A O 1
ATOM 4222 N N . GLN A 1 550 ? -1.101 -4.440 32.234 1.00 49.22 550 GLN A N 1
ATOM 4223 C CA . GLN A 1 550 ? -1.787 -3.316 31.593 1.00 49.22 550 GLN A CA 1
ATOM 4224 C C . GLN A 1 550 ? -3.191 -3.080 32.189 1.00 49.22 550 GLN A C 1
ATOM 4226 O O . GLN A 1 550 ? -3.979 -4.007 32.410 1.00 49.22 550 GLN A O 1
ATOM 4231 N N . LEU A 1 551 ? -3.515 -1.808 32.442 1.00 53.72 551 LEU A N 1
ATOM 4232 C CA . LEU A 1 551 ? -4.828 -1.366 32.918 1.00 53.72 551 LEU A CA 1
ATOM 4233 C C . LEU A 1 551 ? -5.705 -0.960 31.726 1.00 53.72 551 LEU A C 1
ATOM 4235 O O . LEU A 1 551 ? -5.629 0.177 31.262 1.00 53.72 551 LEU A O 1
ATOM 4239 N N . SER A 1 552 ? -6.573 -1.855 31.260 1.00 54.84 552 SER A N 1
ATOM 4240 C CA . SER A 1 552 ? -7.521 -1.522 30.194 1.00 54.84 552 SER A CA 1
ATOM 4241 C C . SER A 1 552 ? -8.704 -0.721 30.740 1.00 54.84 552 SER A C 1
ATOM 4243 O O . SER A 1 552 ? -9.487 -1.182 31.578 1.00 54.84 552 SER A O 1
ATOM 4245 N N . ILE A 1 553 ? -8.839 0.504 30.237 1.00 57.44 553 ILE A N 1
ATOM 4246 C CA . ILE A 1 553 ? -9.936 1.420 30.543 1.00 57.44 553 ILE A CA 1
ATOM 4247 C C . ILE A 1 553 ? -10.850 1.435 29.321 1.00 57.44 553 ILE A C 1
ATOM 4249 O O . ILE A 1 553 ? -10.441 1.911 28.267 1.00 57.44 553 ILE A O 1
ATOM 4253 N N . LEU A 1 554 ? -12.080 0.926 29.450 1.00 56.16 554 LEU A N 1
ATOM 4254 C CA . LEU A 1 554 ? -13.023 0.945 28.334 1.00 56.16 554 LEU A CA 1
ATOM 4255 C C . LEU A 1 554 ? -13.847 2.232 28.377 1.00 56.16 554 LEU A C 1
ATOM 4257 O O . LEU A 1 554 ? -14.589 2.507 29.330 1.00 56.16 554 LEU A O 1
ATOM 4261 N N . THR A 1 555 ? -13.688 3.035 27.334 1.00 55.66 555 THR A N 1
ATOM 4262 C CA . THR A 1 555 ? -14.330 4.337 27.183 1.00 55.66 555 THR A CA 1
ATOM 4263 C C . THR A 1 555 ? -15.388 4.299 26.086 1.00 55.66 555 THR A C 1
ATOM 4265 O O . THR A 1 555 ? -15.381 3.431 25.217 1.00 55.66 555 THR A O 1
ATOM 4268 N N . CYS A 1 556 ? -16.349 5.219 26.145 1.00 50.59 556 CYS A N 1
ATOM 4269 C CA . CYS A 1 556 ? -17.295 5.441 25.061 1.00 50.59 556 CYS A CA 1
ATOM 4270 C C . CYS A 1 556 ? -17.849 6.878 25.104 1.00 50.59 556 CYS A C 1
ATOM 4272 O O . CYS A 1 556 ? -18.073 7.402 26.203 1.00 50.59 556 CYS A O 1
ATOM 4274 N N . PRO A 1 557 ? -18.125 7.514 23.951 1.00 45.62 557 PRO A N 1
ATOM 4275 C CA . PRO A 1 557 ? -18.951 8.723 23.900 1.00 45.62 557 PRO A CA 1
ATOM 4276 C C . PRO A 1 557 ? -20.447 8.441 24.153 1.00 45.62 557 PRO A C 1
ATOM 4278 O O . PRO A 1 557 ? -21.189 9.344 24.536 1.00 45.62 557 PRO A O 1
ATOM 4281 N N . VAL A 1 558 ? -20.915 7.200 23.958 1.00 50.50 558 VAL A N 1
ATOM 4282 C CA . VAL A 1 558 ? -22.340 6.837 24.046 1.00 50.50 558 VAL A CA 1
ATOM 4283 C C . VAL A 1 558 ? -22.726 6.417 25.468 1.00 50.50 558 VAL A C 1
ATOM 4285 O O . VAL A 1 558 ? -22.111 5.539 26.075 1.00 50.50 558 VAL A O 1
ATOM 4288 N N . GLN A 1 559 ? -23.788 7.026 26.000 1.00 49.88 559 GLN A N 1
ATOM 4289 C CA . GLN A 1 559 ? -24.339 6.678 27.312 1.00 49.88 559 GLN A CA 1
ATOM 4290 C C . GLN A 1 559 ? -25.119 5.353 27.280 1.00 49.88 559 GLN A C 1
ATOM 4292 O O . GLN A 1 559 ? -25.684 4.963 26.264 1.00 49.88 559 GLN A O 1
ATOM 4297 N N . GLY A 1 560 ? -25.190 4.674 28.427 1.00 52.12 560 GLY A N 1
ATOM 4298 C CA . GLY A 1 560 ? -25.963 3.436 28.601 1.00 52.12 560 GLY A CA 1
ATOM 4299 C C . GLY A 1 560 ? -25.160 2.145 28.431 1.00 52.12 560 GLY A C 1
ATOM 4300 O O . GLY A 1 560 ? -25.597 1.108 28.928 1.00 52.12 560 GLY A O 1
ATOM 4301 N N . ILE A 1 561 ? -23.968 2.204 27.830 1.00 58.19 561 ILE A N 1
ATOM 4302 C CA . ILE A 1 561 ? -23.087 1.037 27.713 1.00 58.19 561 ILE A CA 1
ATOM 4303 C C . ILE A 1 561 ? -22.619 0.555 29.091 1.00 58.19 561 ILE A C 1
ATOM 4305 O O . ILE A 1 561 ? -22.226 1.350 29.951 1.00 58.19 561 ILE A O 1
ATOM 4309 N N . LYS A 1 562 ? -22.643 -0.768 29.296 1.00 65.38 562 LYS A N 1
ATOM 4310 C CA . LYS A 1 562 ? -22.118 -1.423 30.500 1.00 65.38 562 LYS A CA 1
ATOM 4311 C C . LYS A 1 562 ? -21.015 -2.410 30.150 1.00 65.38 562 LYS A C 1
ATOM 4313 O O . LYS A 1 562 ? -21.179 -3.261 29.281 1.00 65.38 562 LYS A O 1
ATOM 4318 N N . LEU A 1 563 ? -19.907 -2.305 30.879 1.00 68.31 563 LEU A N 1
ATOM 4319 C CA . LEU A 1 563 ? -18.840 -3.297 30.880 1.00 68.31 563 LEU A CA 1
ATOM 4320 C C . LEU A 1 563 ? -19.121 -4.350 31.957 1.00 68.31 563 LEU A C 1
ATOM 4322 O O . LEU A 1 563 ? -19.388 -4.011 33.114 1.00 68.31 563 LEU A O 1
ATOM 4326 N N . ALA A 1 564 ? -18.964 -5.618 31.603 1.00 64.50 564 ALA A N 1
ATOM 4327 C CA . ALA A 1 564 ? -18.697 -6.684 32.555 1.00 64.50 564 ALA A CA 1
ATOM 4328 C C . ALA A 1 564 ? -17.372 -7.367 32.187 1.00 64.50 564 ALA A C 1
ATOM 4330 O O . ALA A 1 564 ? -17.003 -7.437 31.017 1.00 64.50 564 ALA A O 1
ATOM 4331 N N . GLN A 1 565 ? -16.655 -7.878 33.185 1.00 65.94 565 GLN A N 1
ATOM 4332 C CA . GLN A 1 565 ? -15.404 -8.604 32.986 1.00 65.94 565 GLN A CA 1
ATOM 4333 C C . GLN A 1 565 ? -15.420 -9.890 33.814 1.00 65.94 565 GLN A C 1
ATOM 4335 O O . GLN A 1 565 ? -15.929 -9.889 34.940 1.00 65.94 565 GLN A O 1
ATOM 4340 N N . ASP A 1 566 ? -14.866 -10.969 33.266 1.00 61.72 566 ASP A N 1
ATOM 4341 C CA . ASP A 1 566 ? -14.485 -12.142 34.049 1.00 61.72 566 ASP A CA 1
ATOM 4342 C C . ASP A 1 566 ? -13.228 -11.821 34.884 1.00 61.72 566 ASP A C 1
ATOM 4344 O O . ASP A 1 566 ? -12.286 -11.198 34.405 1.00 61.72 566 ASP A O 1
ATOM 4348 N N . THR A 1 567 ? -13.199 -12.244 36.147 1.00 54.75 567 THR A N 1
ATOM 4349 C CA . THR A 1 567 ? -12.022 -12.102 37.023 1.00 54.75 567 THR A CA 1
ATOM 4350 C C . THR A 1 567 ? -11.020 -13.252 36.875 1.00 54.75 567 THR A C 1
ATOM 4352 O O . THR A 1 567 ? -10.015 -13.282 37.588 1.00 54.75 567 THR A O 1
ATOM 4355 N N . SER A 1 568 ? -11.295 -14.214 35.988 1.00 53.88 568 SER A N 1
ATOM 4356 C CA . SER A 1 568 ? -10.496 -15.425 35.774 1.00 53.88 568 SER A CA 1
ATOM 4357 C C . SER A 1 568 ? -10.035 -15.681 34.334 1.00 53.88 568 SER A C 1
ATOM 4359 O O . SER A 1 568 ? -9.242 -16.596 34.127 1.00 53.88 568 SER A O 1
ATOM 4361 N N . SER A 1 569 ? -10.452 -14.869 33.360 1.00 57.03 569 SER A N 1
ATOM 4362 C CA . SER A 1 569 ? -9.956 -14.917 31.979 1.00 57.03 569 SER A CA 1
ATOM 4363 C C . SER A 1 569 ? -9.859 -13.507 31.374 1.00 57.03 569 SER A C 1
ATOM 4365 O O . SER A 1 569 ? -10.592 -12.613 31.805 1.00 57.03 569 SER A O 1
ATOM 4367 N N . PRO A 1 570 ? -8.988 -13.269 30.369 1.00 59.66 570 PRO A N 1
ATOM 4368 C CA . PRO A 1 570 ? -8.865 -11.982 29.674 1.00 59.66 570 PRO A CA 1
ATOM 4369 C C . PRO A 1 570 ? -10.015 -11.782 28.666 1.00 59.66 570 PRO A C 1
ATOM 4371 O O . PRO A 1 570 ? -9.809 -11.583 27.469 1.00 59.66 570 PRO A O 1
ATOM 4374 N N . ARG A 1 571 ? -11.252 -11.897 29.161 1.00 65.44 571 ARG A N 1
ATOM 4375 C CA . ARG A 1 571 ? -12.497 -11.693 28.420 1.00 65.44 571 ARG A CA 1
ATOM 4376 C C . ARG A 1 571 ? -13.325 -10.632 29.129 1.00 65.44 571 ARG A C 1
ATOM 4378 O O . ARG A 1 571 ? -13.781 -10.818 30.261 1.00 65.44 571 ARG A O 1
ATOM 4385 N N . ALA A 1 572 ? -13.531 -9.519 28.442 1.00 67.06 572 ALA A N 1
ATOM 4386 C CA . ALA A 1 572 ? -14.543 -8.544 28.808 1.00 67.06 572 ALA A CA 1
ATOM 4387 C C . ALA A 1 572 ? -15.743 -8.685 27.867 1.00 67.06 572 ALA A C 1
ATOM 4389 O O . ALA A 1 572 ? -15.632 -9.251 26.783 1.00 67.06 572 ALA A O 1
ATOM 4390 N N . PHE A 1 573 ? -16.899 -8.179 28.278 1.00 68.38 573 PHE A N 1
ATOM 4391 C CA . PHE A 1 573 ? -18.044 -8.026 27.392 1.00 68.38 573 PHE A CA 1
ATOM 4392 C C . PHE A 1 573 ? -18.665 -6.647 27.604 1.00 68.38 573 PHE A C 1
ATOM 4394 O O . PHE A 1 573 ? -18.829 -6.175 28.735 1.00 68.38 573 PHE A O 1
ATOM 4401 N N . VAL A 1 574 ? -18.989 -6.008 26.490 1.00 70.12 574 VAL A N 1
ATOM 4402 C CA . VAL A 1 574 ? -19.532 -4.659 26.372 1.00 70.12 574 VAL A CA 1
ATOM 4403 C C . VAL A 1 574 ? -20.970 -4.791 25.898 1.00 70.12 574 VAL A C 1
ATOM 4405 O O . VAL A 1 574 ? -21.242 -5.448 24.894 1.00 70.12 574 VAL A O 1
ATOM 4408 N N . THR A 1 575 ? -21.904 -4.186 26.624 1.00 65.81 575 THR A N 1
ATOM 4409 C CA . THR A 1 575 ? -23.332 -4.285 26.310 1.00 65.81 575 THR A CA 1
ATOM 4410 C C . THR A 1 575 ? -23.904 -2.915 26.012 1.00 65.81 575 THR A C 1
ATOM 4412 O O . THR A 1 575 ? -23.867 -2.040 26.882 1.00 65.81 575 THR A O 1
ATOM 4415 N N . THR A 1 576 ? -24.480 -2.742 24.827 1.00 65.31 576 THR A N 1
ATOM 4416 C CA . THR A 1 576 ? -25.443 -1.665 24.570 1.00 65.31 576 THR A CA 1
ATOM 4417 C C . THR A 1 576 ? -26.833 -2.135 25.049 1.00 65.31 576 THR A C 1
ATOM 4419 O O . THR A 1 576 ? -26.978 -3.289 25.465 1.00 65.31 576 THR A O 1
ATOM 4422 N N . PRO A 1 577 ? -27.886 -1.297 25.017 1.00 59.03 577 PRO A N 1
ATOM 4423 C CA . PRO A 1 577 ? -29.244 -1.755 25.328 1.00 59.03 577 PRO A CA 1
ATOM 4424 C C . PRO A 1 577 ? -29.779 -2.840 24.371 1.00 59.03 577 PRO A C 1
ATOM 4426 O O . PRO A 1 577 ? -30.711 -3.552 24.737 1.00 59.03 577 PRO A O 1
ATOM 4429 N N . ILE A 1 578 ? -29.192 -2.958 23.169 1.00 61.88 578 ILE A N 1
ATOM 4430 C CA . ILE A 1 578 ? -29.669 -3.783 22.041 1.00 61.88 578 ILE A CA 1
ATOM 4431 C C . ILE A 1 578 ? -28.682 -4.917 21.698 1.00 61.88 578 ILE A C 1
ATOM 4433 O O . ILE A 1 578 ? -29.096 -5.989 21.255 1.00 61.88 578 ILE A O 1
ATOM 4437 N N . GLU A 1 579 ? -27.382 -4.701 21.914 1.00 64.69 579 GLU A N 1
ATOM 4438 C CA . GLU A 1 579 ? -26.297 -5.557 21.425 1.00 64.69 579 GLU A CA 1
ATOM 4439 C C . GLU A 1 579 ? -25.326 -5.981 22.527 1.00 64.69 579 GLU A C 1
ATOM 4441 O O . GLU A 1 579 ? -25.148 -5.310 23.547 1.00 64.69 579 GLU A O 1
ATOM 4446 N N . PHE A 1 580 ? -24.665 -7.114 22.295 1.00 69.62 580 PHE A N 1
ATOM 4447 C CA . PHE A 1 580 ? -23.783 -7.758 23.257 1.00 69.62 580 PHE A CA 1
ATOM 4448 C C . PHE A 1 580 ? -22.480 -8.176 22.566 1.00 69.62 580 PHE A C 1
ATOM 4450 O O . PHE A 1 580 ? -22.478 -9.074 21.723 1.00 69.62 580 PHE A O 1
ATOM 4457 N N . VAL A 1 581 ? -21.377 -7.514 22.912 1.00 70.12 581 VAL A N 1
ATOM 4458 C CA . VAL A 1 581 ? -20.072 -7.647 22.250 1.00 70.12 581 VAL A CA 1
ATOM 4459 C C . VAL A 1 581 ? -19.068 -8.261 23.220 1.00 70.12 581 VAL A C 1
ATOM 4461 O O . VAL A 1 581 ? -18.874 -7.759 24.324 1.00 70.12 581 VAL A O 1
ATOM 4464 N N . MET A 1 582 ? -18.423 -9.349 22.820 1.00 72.25 582 MET A N 1
ATOM 4465 C CA . MET A 1 582 ? -17.268 -9.927 23.501 1.00 72.25 582 MET A CA 1
ATOM 4466 C C . MET A 1 582 ? -16.001 -9.172 23.101 1.00 72.25 582 MET A C 1
ATOM 4468 O O . MET A 1 582 ? -15.832 -8.830 21.934 1.00 72.25 582 MET A O 1
ATOM 4472 N N . VAL A 1 583 ? -15.114 -8.939 24.064 1.00 69.94 583 VAL A N 1
ATOM 4473 C CA . VAL A 1 583 ? -13.823 -8.274 23.876 1.00 69.94 583 VAL A CA 1
ATOM 4474 C C . VAL A 1 583 ? -12.718 -9.208 24.358 1.00 69.94 583 VAL A C 1
ATOM 4476 O O . VAL A 1 583 ? -12.685 -9.606 25.529 1.00 69.94 583 VAL A O 1
ATOM 4479 N N . THR A 1 584 ? -11.823 -9.562 23.444 1.00 67.31 584 THR A N 1
ATOM 4480 C CA . THR A 1 584 ? -10.729 -10.527 23.625 1.00 67.31 584 THR A CA 1
ATOM 4481 C C . THR A 1 584 ? -9.393 -9.893 23.261 1.00 67.31 584 THR A C 1
ATOM 4483 O O . THR A 1 584 ? -9.346 -8.998 22.427 1.00 67.31 584 THR A O 1
ATOM 4486 N N . ARG A 1 585 ? -8.286 -10.345 23.864 1.00 64.75 585 ARG A N 1
ATOM 4487 C CA . ARG A 1 585 ? -6.941 -9.953 23.404 1.00 64.75 585 ARG A CA 1
ATOM 4488 C C . ARG A 1 585 ? -6.720 -10.463 21.975 1.00 64.75 585 ARG A C 1
ATOM 4490 O O . ARG A 1 585 ? -6.993 -11.638 21.729 1.00 64.75 585 ARG A O 1
ATOM 4497 N N . ARG A 1 586 ? -6.197 -9.612 21.085 1.00 64.50 586 ARG A N 1
ATOM 4498 C CA . ARG A 1 586 ? -5.790 -10.005 19.724 1.00 64.50 586 ARG A CA 1
ATOM 4499 C C . ARG A 1 586 ? -4.713 -11.092 19.787 1.00 64.50 586 ARG A C 1
ATOM 4501 O O . ARG A 1 586 ? -3.777 -10.968 20.583 1.00 64.50 586 ARG A O 1
ATOM 4508 N N . SER A 1 587 ? -4.823 -12.158 18.989 1.00 69.69 587 SER A N 1
ATOM 4509 C CA . SER A 1 587 ? -3.741 -13.151 18.890 1.00 69.69 587 SER A CA 1
ATOM 4510 C C . SER A 1 587 ? -2.624 -12.664 17.959 1.00 69.69 587 SER A C 1
ATOM 4512 O O . SER A 1 587 ? -2.830 -11.768 17.142 1.00 69.69 587 SER A O 1
ATOM 4514 N N . LEU A 1 588 ? -1.430 -13.260 18.044 1.00 72.31 588 LEU A N 1
ATOM 4515 C CA . LEU A 1 588 ? -0.333 -12.911 17.128 1.00 72.31 588 LEU A CA 1
ATOM 4516 C C . LEU A 1 588 ? -0.686 -13.228 15.660 1.00 72.31 588 LEU A C 1
ATOM 4518 O O . LEU A 1 588 ? -0.262 -12.503 14.764 1.00 72.31 588 LEU A O 1
ATOM 4522 N N . LEU A 1 589 ? -1.516 -14.251 15.416 1.00 77.81 589 LEU A N 1
ATOM 4523 C CA . LEU A 1 589 ? -2.048 -14.572 14.089 1.00 77.81 589 LEU A CA 1
ATOM 4524 C C . LEU A 1 589 ? -3.027 -13.489 13.612 1.00 77.81 589 LEU A C 1
ATOM 4526 O O . LEU A 1 589 ? -2.861 -12.956 12.519 1.00 77.81 589 LEU A O 1
ATOM 4530 N N . ASP A 1 590 ? -3.987 -13.091 14.450 1.00 72.69 590 ASP A N 1
ATOM 4531 C CA . ASP A 1 590 ? -4.956 -12.034 14.116 1.00 72.69 590 ASP A CA 1
ATOM 4532 C C . ASP A 1 590 ? -4.284 -10.659 13.940 1.00 72.69 590 ASP A C 1
ATOM 4534 O O . ASP A 1 590 ? -4.813 -9.782 13.252 1.00 72.69 590 ASP A O 1
ATOM 4538 N N . HIS A 1 591 ? -3.117 -10.446 14.559 1.00 75.00 591 HIS A N 1
ATOM 4539 C CA . HIS A 1 591 ? -2.269 -9.274 14.344 1.00 75.00 591 HIS A CA 1
ATOM 4540 C C . HIS A 1 591 ? -1.528 -9.333 13.003 1.00 75.00 591 HIS A C 1
ATOM 4542 O O . HIS A 1 591 ? -1.613 -8.376 12.236 1.00 75.00 591 HIS A O 1
ATOM 4548 N N . ALA A 1 592 ? -0.880 -10.454 12.673 1.00 77.25 592 ALA A N 1
ATOM 4549 C CA . ALA A 1 592 ? -0.226 -10.634 11.377 1.00 77.25 592 ALA A CA 1
ATOM 4550 C C . ALA A 1 592 ? -1.225 -10.520 10.206 1.00 77.25 592 ALA A C 1
ATOM 4552 O O . ALA A 1 592 ? -0.953 -9.818 9.236 1.00 77.25 592 ALA A O 1
ATOM 4553 N N . MET A 1 593 ? -2.421 -11.106 10.334 1.00 77.81 593 MET A N 1
ATOM 4554 C CA . MET A 1 593 ? -3.500 -10.977 9.343 1.00 77.81 593 MET A CA 1
ATOM 4555 C C . MET A 1 593 ? -4.018 -9.532 9.199 1.00 77.81 593 MET A C 1
ATOM 4557 O O . MET A 1 593 ? -4.416 -9.129 8.108 1.00 77.81 593 MET A O 1
ATOM 4561 N N . TRP A 1 594 ? -3.993 -8.730 10.271 1.00 76.56 594 TRP A N 1
ATOM 4562 C CA . TRP A 1 594 ? -4.343 -7.302 10.217 1.00 76.56 594 TRP A CA 1
ATOM 4563 C C . TRP A 1 594 ? -3.260 -6.469 9.520 1.00 76.56 594 TRP A C 1
ATOM 4565 O O . TRP A 1 594 ? -3.583 -5.609 8.704 1.00 76.56 594 TRP A O 1
ATOM 4575 N N . LEU A 1 595 ? -1.982 -6.771 9.767 1.00 77.38 595 LEU A N 1
ATOM 4576 C CA . LEU A 1 595 ? -0.859 -6.155 9.055 1.00 77.38 595 LEU A CA 1
ATOM 4577 C C . LEU A 1 595 ? -0.923 -6.459 7.546 1.00 77.38 595 LEU A C 1
ATOM 4579 O O . LEU A 1 595 ? -0.761 -5.546 6.740 1.00 77.38 595 LEU A O 1
ATOM 4583 N N . ILE A 1 596 ? -1.271 -7.692 7.155 1.00 81.81 596 ILE A N 1
ATOM 4584 C CA . ILE A 1 596 ? -1.545 -8.067 5.753 1.00 81.81 596 ILE A CA 1
ATOM 4585 C C . ILE A 1 596 ? -2.696 -7.235 5.168 1.00 81.81 596 ILE A C 1
ATOM 4587 O O . ILE A 1 596 ? -2.553 -6.682 4.079 1.00 81.81 596 ILE A O 1
ATOM 4591 N N . ALA A 1 597 ? -3.810 -7.087 5.894 1.00 76.88 597 ALA A N 1
ATOM 4592 C CA . ALA A 1 597 ? -4.948 -6.279 5.445 1.00 76.88 597 ALA A CA 1
ATOM 4593 C C . ALA A 1 597 ? -4.594 -4.786 5.258 1.00 76.88 597 ALA A C 1
ATOM 4595 O O . ALA A 1 597 ? -5.112 -4.147 4.348 1.00 76.88 597 ALA A O 1
ATOM 4596 N N . LYS A 1 598 ? -3.666 -4.249 6.063 1.00 77.44 598 LYS A N 1
ATOM 4597 C CA . LYS A 1 598 ? -3.072 -2.903 5.923 1.00 77.44 598 LYS A CA 1
ATOM 4598 C C . LYS A 1 598 ? -1.872 -2.851 4.946 1.00 77.44 598 LYS A C 1
ATOM 4600 O O . LYS A 1 598 ? -1.110 -1.891 4.982 1.00 77.44 598 LYS A O 1
ATOM 4605 N N . ARG A 1 599 ? -1.661 -3.873 4.098 1.00 80.00 599 ARG A N 1
ATOM 4606 C CA . ARG A 1 599 ? -0.519 -4.031 3.157 1.00 80.00 599 ARG A CA 1
ATOM 4607 C C . ARG A 1 599 ? 0.891 -3.970 3.793 1.00 80.00 599 ARG A C 1
ATOM 4609 O O . ARG A 1 599 ? 1.898 -3.884 3.089 1.00 80.00 599 ARG A O 1
ATOM 4616 N N . LYS A 1 600 ? 1.006 -4.101 5.119 1.00 81.56 600 LYS A N 1
ATOM 4617 C CA . LYS A 1 600 ? 2.264 -4.134 5.891 1.00 81.56 600 LYS A CA 1
ATOM 4618 C C . LYS A 1 600 ? 2.871 -5.545 5.929 1.00 81.56 600 LYS A C 1
ATOM 4620 O O . LYS A 1 600 ? 3.100 -6.127 6.990 1.00 81.56 600 LYS A O 1
ATOM 4625 N N . PHE A 1 601 ? 3.128 -6.106 4.748 1.00 85.12 601 PHE A N 1
ATOM 4626 C CA . PHE A 1 601 ? 3.535 -7.508 4.568 1.00 85.12 601 PHE A CA 1
ATOM 4627 C C . PHE A 1 601 ? 4.877 -7.870 5.234 1.00 85.12 601 PHE A C 1
ATOM 4629 O O . PHE A 1 601 ? 5.071 -8.993 5.696 1.00 85.12 601 PHE A O 1
ATOM 4636 N N . GLU A 1 602 ? 5.818 -6.927 5.306 1.00 84.25 602 GLU A N 1
ATOM 4637 C CA . GLU A 1 602 ? 7.130 -7.156 5.928 1.00 84.25 602 GLU A CA 1
ATOM 4638 C C . GLU A 1 602 ? 7.012 -7.232 7.461 1.00 84.25 602 GLU A C 1
ATOM 4640 O O . GLU A 1 602 ? 7.567 -8.142 8.078 1.00 84.25 602 GLU A O 1
ATOM 4645 N N . GLU A 1 603 ? 6.201 -6.357 8.070 1.00 81.88 603 GLU A N 1
ATOM 4646 C CA . GLU A 1 603 ? 5.871 -6.405 9.503 1.00 81.88 603 GLU A CA 1
ATOM 4647 C C . GLU A 1 603 ? 5.106 -7.698 9.854 1.00 81.88 603 GLU A C 1
ATOM 4649 O O . GLU A 1 603 ? 5.411 -8.341 10.859 1.00 81.88 603 GLU A O 1
ATOM 4654 N N . SER A 1 604 ? 4.157 -8.147 9.015 1.00 82.38 604 SER A N 1
ATOM 4655 C CA . SER A 1 604 ? 3.396 -9.379 9.287 1.00 82.38 604 SER A CA 1
ATOM 4656 C C . SER A 1 604 ? 4.273 -10.632 9.304 1.00 82.38 604 SER A C 1
ATOM 4658 O O . SER A 1 604 ? 4.048 -11.528 10.118 1.00 82.38 604 SER A O 1
ATOM 4660 N N . VAL A 1 605 ? 5.290 -10.698 8.438 1.00 83.69 605 VAL A N 1
ATOM 4661 C CA . VAL A 1 605 ? 6.236 -11.825 8.400 1.00 83.69 605 VAL A CA 1
ATOM 4662 C C . VAL A 1 605 ? 7.248 -11.757 9.555 1.00 83.69 605 VAL A C 1
ATOM 4664 O O . VAL A 1 605 ? 7.616 -12.799 10.095 1.00 83.69 605 VAL A O 1
ATOM 4667 N N . GLN A 1 606 ? 7.620 -10.564 10.032 1.00 82.06 606 GLN A N 1
ATOM 4668 C CA . GLN A 1 606 ? 8.391 -10.416 11.278 1.00 82.06 606 GLN A CA 1
ATOM 4669 C C . GLN A 1 606 ? 7.591 -10.871 12.514 1.00 82.06 606 GLN A C 1
ATOM 4671 O O . GLN A 1 606 ? 8.135 -11.539 13.390 1.00 82.06 606 GLN A O 1
ATOM 4676 N N . VAL A 1 607 ? 6.282 -10.595 12.569 1.00 80.56 607 VAL A N 1
ATOM 4677 C CA . VAL A 1 607 ? 5.391 -11.146 13.612 1.00 80.56 607 VAL A CA 1
ATOM 4678 C C . VAL A 1 607 ? 5.259 -12.673 13.489 1.00 80.56 607 VAL A C 1
ATOM 4680 O O . VAL A 1 607 ? 5.139 -13.359 14.505 1.00 80.56 607 VAL A O 1
ATOM 4683 N N . ALA A 1 608 ? 5.326 -13.224 12.273 1.00 80.88 608 ALA A N 1
ATOM 4684 C CA . ALA A 1 608 ? 5.315 -14.668 12.037 1.00 80.88 608 ALA A CA 1
ATOM 4685 C C . ALA A 1 608 ? 6.602 -15.371 12.501 1.00 80.88 608 ALA A C 1
ATOM 4687 O O . ALA A 1 608 ? 6.518 -16.435 13.111 1.00 80.88 608 ALA A O 1
ATOM 4688 N N . SER A 1 609 ? 7.791 -14.802 12.270 1.00 75.12 609 SER A N 1
ATOM 4689 C CA . SER A 1 609 ? 9.055 -15.463 12.644 1.00 75.12 609 SER A CA 1
ATOM 4690 C C . SER A 1 609 ? 9.189 -15.687 14.161 1.00 75.12 609 SER A C 1
ATOM 4692 O O . SER A 1 609 ? 9.773 -16.689 14.580 1.00 75.12 609 SER A O 1
ATOM 4694 N N . ALA A 1 610 ? 8.552 -14.829 14.968 1.00 75.88 610 ALA A N 1
ATOM 4695 C CA . ALA A 1 610 ? 8.422 -14.948 16.422 1.00 75.88 610 ALA A CA 1
ATOM 4696 C C . ALA A 1 610 ? 7.420 -16.027 16.907 1.00 75.88 610 ALA A C 1
ATOM 4698 O O . ALA A 1 610 ? 7.246 -16.197 18.115 1.00 75.88 610 ALA A O 1
ATOM 4699 N N . MET A 1 611 ? 6.743 -16.749 16.006 1.00 78.81 611 MET A N 1
ATOM 4700 C CA . MET A 1 611 ? 5.844 -17.857 16.352 1.00 78.81 611 MET A CA 1
ATOM 4701 C C . MET A 1 611 ? 6.577 -19.208 16.419 1.00 78.81 611 MET A C 1
ATOM 4703 O O . MET A 1 611 ? 7.661 -19.388 15.867 1.00 78.81 611 MET A O 1
ATOM 4707 N N . ASP A 1 612 ? 5.942 -20.199 17.051 1.00 75.00 612 ASP A N 1
ATOM 4708 C CA . ASP A 1 612 ? 6.404 -21.600 17.056 1.00 75.00 612 ASP A CA 1
ATOM 4709 C C . ASP A 1 612 ? 5.540 -22.549 16.206 1.00 75.00 612 ASP A C 1
ATOM 4711 O O . ASP A 1 612 ? 5.889 -23.714 16.027 1.00 75.00 612 ASP A O 1
ATOM 4715 N N . SER A 1 613 ? 4.420 -22.072 15.654 1.00 77.56 613 SER A N 1
ATOM 4716 C CA . SER A 1 613 ? 3.560 -22.872 14.773 1.00 77.56 613 SER A CA 1
ATOM 4717 C C . SER A 1 613 ? 3.964 -22.695 13.310 1.00 77.56 613 SER A C 1
ATOM 4719 O O . SER A 1 613 ? 3.721 -21.649 12.713 1.00 77.56 613 SER A O 1
ATOM 4721 N N . THR A 1 614 ? 4.534 -23.743 12.716 1.00 77.69 614 THR A N 1
ATOM 4722 C CA . THR A 1 614 ? 4.889 -23.790 11.287 1.00 77.69 614 THR A CA 1
ATOM 4723 C C . THR A 1 614 ? 3.673 -23.596 10.374 1.00 77.69 614 THR A C 1
ATOM 4725 O O . THR A 1 614 ? 3.781 -22.925 9.351 1.00 77.69 614 THR A O 1
ATOM 4728 N N . GLU A 1 615 ? 2.504 -24.117 10.762 1.00 78.31 615 GLU A N 1
ATOM 4729 C CA . GLU A 1 615 ? 1.239 -23.917 10.040 1.00 78.31 615 GLU A CA 1
ATOM 4730 C C . GLU A 1 615 ? 0.813 -22.441 10.034 1.00 78.31 615 GLU A C 1
ATOM 4732 O O . GLU A 1 615 ? 0.421 -21.929 8.987 1.00 78.31 615 GLU A O 1
ATOM 4737 N N . ALA A 1 616 ? 0.938 -21.736 11.167 1.00 76.81 616 ALA A N 1
ATOM 4738 C CA . ALA A 1 616 ? 0.623 -20.309 11.248 1.00 76.81 616 ALA A CA 1
ATOM 4739 C C . ALA A 1 616 ? 1.586 -19.460 10.403 1.00 76.81 616 ALA A C 1
ATOM 4741 O O . ALA A 1 616 ? 1.144 -18.589 9.659 1.00 76.81 616 ALA A O 1
ATOM 4742 N N . VAL A 1 617 ? 2.894 -19.740 10.457 1.00 82.62 617 VAL A N 1
ATOM 4743 C CA . VAL A 1 617 ? 3.885 -19.043 9.616 1.00 82.62 617 VAL A CA 1
ATOM 4744 C C . VAL A 1 617 ? 3.606 -19.272 8.129 1.00 82.62 617 VAL A C 1
ATOM 4746 O O . VAL A 1 617 ? 3.662 -18.325 7.347 1.00 82.62 617 VAL A O 1
ATOM 4749 N N . GLY A 1 618 ? 3.233 -20.496 7.743 1.00 80.00 618 GLY A N 1
ATOM 4750 C CA . GLY A 1 618 ? 2.868 -20.829 6.367 1.00 80.00 618 GLY A CA 1
ATOM 4751 C C . GLY A 1 618 ? 1.646 -20.059 5.869 1.00 80.00 618 GLY A C 1
ATOM 4752 O O . GLY A 1 618 ? 1.704 -19.474 4.789 1.00 80.00 618 GLY A O 1
ATOM 4753 N N . THR A 1 619 ? 0.564 -20.005 6.656 1.00 83.19 619 THR A N 1
ATOM 4754 C CA . THR A 1 619 ? -0.660 -19.287 6.259 1.00 83.19 619 THR A CA 1
ATOM 4755 C C . THR A 1 619 ? -0.478 -17.772 6.227 1.00 83.19 619 THR A C 1
ATOM 4757 O O . THR A 1 619 ? -1.021 -17.124 5.329 1.00 83.19 619 THR A O 1
ATOM 4760 N N . ILE A 1 620 ? 0.309 -17.197 7.144 1.00 85.56 620 ILE A N 1
ATOM 4761 C CA . ILE A 1 620 ? 0.664 -15.769 7.120 1.00 85.56 620 ILE A CA 1
ATOM 4762 C C . ILE A 1 620 ? 1.506 -15.459 5.879 1.00 85.56 620 ILE A C 1
ATOM 4764 O O . ILE A 1 620 ? 1.204 -14.508 5.166 1.00 85.56 620 ILE A O 1
ATOM 4768 N N . LEU A 1 621 ? 2.527 -16.268 5.574 1.00 85.44 621 LEU A N 1
ATOM 4769 C CA . LEU A 1 621 ? 3.391 -16.020 4.421 1.00 85.44 621 LEU A CA 1
ATOM 4770 C C . LEU A 1 621 ? 2.625 -16.100 3.096 1.00 85.44 621 LEU A C 1
ATOM 4772 O O . LEU A 1 621 ? 2.753 -15.187 2.284 1.00 85.44 621 LEU A O 1
ATOM 4776 N N . SER A 1 622 ? 1.808 -17.138 2.879 1.00 84.12 622 SER A N 1
ATOM 4777 C CA . SER A 1 622 ? 1.031 -17.253 1.637 1.00 84.12 622 SER A CA 1
ATOM 4778 C C . SER A 1 622 ? 0.011 -16.118 1.508 1.00 84.12 622 SER A C 1
ATOM 4780 O O . SER A 1 622 ? -0.087 -15.494 0.459 1.00 84.12 622 SER A O 1
ATOM 4782 N N . SER A 1 623 ? -0.697 -15.758 2.587 1.00 84.25 623 SER A N 1
ATOM 4783 C CA . SER A 1 623 ? -1.653 -14.636 2.539 1.00 84.25 623 SER A CA 1
ATOM 4784 C C . SER A 1 623 ? -0.991 -13.252 2.430 1.00 84.25 623 SER A C 1
ATOM 4786 O O . SER A 1 623 ? -1.622 -12.331 1.916 1.00 84.25 623 SER A O 1
ATOM 4788 N N . ALA A 1 624 ? 0.280 -13.104 2.819 1.00 86.12 624 ALA A N 1
ATOM 4789 C CA . ALA A 1 624 ? 1.089 -11.913 2.551 1.00 86.12 624 ALA A CA 1
ATOM 4790 C C . ALA A 1 624 ? 1.659 -11.881 1.118 1.00 86.12 624 ALA A C 1
ATOM 4792 O O . ALA A 1 624 ? 1.807 -10.811 0.529 1.00 86.12 624 ALA A O 1
ATOM 4793 N N . MET A 1 625 ? 1.981 -13.043 0.542 1.00 87.81 625 MET A N 1
ATOM 4794 C CA . MET A 1 625 ? 2.501 -13.164 -0.822 1.00 87.81 625 MET A CA 1
ATOM 4795 C C . MET A 1 625 ? 1.411 -13.035 -1.888 1.00 87.81 625 MET A C 1
ATOM 4797 O O . MET A 1 625 ? 1.646 -12.371 -2.896 1.00 87.81 625 MET A O 1
ATOM 4801 N N . GLN A 1 626 ? 0.233 -13.630 -1.683 1.00 86.62 626 GLN A N 1
ATOM 4802 C CA . GLN A 1 626 ? -0.830 -13.706 -2.688 1.00 86.62 626 GLN A CA 1
ATOM 4803 C C . GLN A 1 626 ? -1.206 -12.333 -3.302 1.00 86.62 626 GLN A C 1
ATOM 4805 O O . GLN A 1 626 ? -1.277 -12.261 -4.532 1.00 86.62 626 GLN A O 1
ATOM 4810 N N . PRO A 1 627 ? -1.357 -11.228 -2.532 1.00 84.62 627 PRO A N 1
ATOM 4811 C CA . PRO A 1 627 ? -1.621 -9.899 -3.096 1.00 84.62 627 PRO A CA 1
ATOM 4812 C C . PRO A 1 627 ? -0.435 -9.329 -3.892 1.00 84.62 627 PRO A C 1
ATOM 4814 O O . PRO A 1 627 ? -0.612 -8.716 -4.940 1.00 84.62 627 PRO A O 1
ATOM 4817 N N . LEU A 1 628 ? 0.801 -9.562 -3.439 1.00 86.69 628 LEU A N 1
ATOM 4818 C CA . LEU A 1 628 ? 2.003 -9.113 -4.153 1.00 86.69 628 LEU A CA 1
ATOM 4819 C C . LEU A 1 628 ? 2.218 -9.891 -5.463 1.00 86.69 628 LEU A C 1
ATOM 4821 O O . LEU A 1 628 ? 2.770 -9.351 -6.423 1.00 86.69 628 LEU A O 1
ATOM 4825 N N . LEU A 1 629 ? 1.768 -11.148 -5.527 1.00 86.50 629 LEU A N 1
ATOM 4826 C CA . LEU A 1 629 ? 1.773 -11.956 -6.746 1.00 86.50 629 LEU A CA 1
ATOM 4827 C C . LEU A 1 629 ? 0.669 -11.526 -7.730 1.00 86.50 629 LEU A C 1
ATOM 4829 O O . LEU A 1 629 ? 0.945 -11.472 -8.931 1.00 86.50 629 LEU A O 1
ATOM 4833 N N . SER A 1 630 ? -0.530 -11.147 -7.260 1.00 85.31 630 SER A N 1
ATOM 4834 C CA . SER A 1 630 ? -1.588 -10.596 -8.127 1.00 85.31 630 SER A CA 1
ATOM 4835 C C . SER A 1 630 ? -1.239 -9.214 -8.681 1.00 85.31 630 SER A C 1
ATOM 4837 O O . SER A 1 630 ? -1.414 -8.968 -9.877 1.00 85.31 630 SER A O 1
ATOM 4839 N N . ASP A 1 631 ? -0.665 -8.347 -7.843 1.00 85.44 631 ASP A N 1
ATOM 4840 C CA . ASP A 1 631 ? -0.247 -6.984 -8.202 1.00 85.44 631 ASP A CA 1
ATOM 4841 C C . ASP A 1 631 ? 1.062 -6.977 -9.025 1.00 85.44 631 ASP A C 1
ATOM 4843 O O . ASP A 1 631 ? 1.501 -5.940 -9.521 1.00 85.44 631 ASP A O 1
ATOM 4847 N N . LYS A 1 632 ? 1.660 -8.161 -9.244 1.00 85.38 632 LYS A N 1
ATOM 4848 C CA . LYS A 1 632 ? 2.888 -8.413 -10.022 1.00 85.38 632 LYS A CA 1
ATOM 4849 C C . LYS A 1 632 ? 4.165 -7.826 -9.405 1.00 85.38 632 LYS A C 1
ATOM 4851 O O . LYS A 1 632 ? 5.204 -7.772 -10.069 1.00 85.38 632 LYS A O 1
ATOM 4856 N N . GLU A 1 633 ? 4.145 -7.490 -8.114 1.00 87.06 633 GLU A N 1
ATOM 4857 C CA . GLU A 1 633 ? 5.315 -7.125 -7.301 1.00 87.06 633 GLU A CA 1
ATOM 4858 C C . GLU A 1 633 ? 6.181 -8.359 -6.947 1.00 87.06 633 GLU A C 1
ATOM 4860 O O . GLU A 1 633 ? 6.623 -8.547 -5.812 1.00 87.06 633 GLU A O 1
ATOM 4865 N N . TYR A 1 634 ? 6.479 -9.215 -7.932 1.00 85.75 634 TYR A N 1
ATOM 4866 C CA . TYR A 1 634 ? 7.145 -10.512 -7.738 1.00 85.75 634 TYR A CA 1
ATOM 4867 C C . TYR A 1 634 ? 8.496 -10.427 -7.007 1.00 85.75 634 TYR A C 1
ATOM 4869 O O . TYR A 1 634 ? 8.896 -11.369 -6.327 1.00 85.75 634 TYR A O 1
ATOM 4877 N N . HIS A 1 635 ? 9.212 -9.303 -7.135 1.00 85.50 635 HIS A N 1
ATOM 4878 C CA . HIS A 1 635 ? 10.463 -9.071 -6.408 1.00 85.50 635 HIS A CA 1
ATOM 4879 C C . HIS A 1 635 ? 10.226 -8.832 -4.909 1.00 85.50 635 HIS A C 1
ATOM 4881 O O . HIS A 1 635 ? 11.038 -9.263 -4.091 1.00 85.50 635 HIS A O 1
ATOM 4887 N N . ARG A 1 636 ? 9.124 -8.168 -4.545 1.00 84.69 636 ARG A N 1
ATOM 4888 C CA . ARG A 1 636 ? 8.765 -7.870 -3.155 1.00 84.69 636 ARG A CA 1
ATOM 4889 C C . ARG A 1 636 ? 8.179 -9.096 -2.458 1.00 84.69 636 ARG A C 1
ATOM 4891 O O . ARG A 1 636 ? 8.568 -9.406 -1.334 1.00 84.69 636 ARG A O 1
ATOM 4898 N N . ALA A 1 637 ? 7.355 -9.863 -3.177 1.00 85.38 637 ALA A N 1
ATOM 4899 C CA . ALA A 1 637 ? 6.936 -11.199 -2.752 1.00 85.38 637 ALA A CA 1
ATOM 4900 C C . ALA A 1 637 ? 8.153 -12.099 -2.460 1.00 85.38 637 ALA A C 1
ATOM 4902 O O . ALA A 1 637 ? 8.188 -12.790 -1.446 1.00 85.38 637 ALA A O 1
ATOM 4903 N N . ALA A 1 638 ? 9.187 -12.055 -3.311 1.00 84.25 638 ALA A N 1
ATOM 4904 C CA . ALA A 1 638 ? 10.395 -12.854 -3.116 1.00 84.25 638 ALA A CA 1
ATOM 4905 C C . ALA A 1 638 ? 11.216 -12.398 -1.895 1.00 84.25 638 ALA A C 1
ATOM 4907 O O . ALA A 1 638 ? 11.697 -13.249 -1.147 1.00 84.25 638 ALA A O 1
ATOM 4908 N N . THR A 1 639 ? 11.330 -11.089 -1.624 1.00 85.56 639 THR A N 1
ATOM 4909 C CA . THR A 1 639 ? 12.037 -10.598 -0.425 1.00 85.56 639 THR A CA 1
ATOM 4910 C C . THR A 1 639 ? 11.396 -11.050 0.887 1.00 85.56 639 THR A C 1
ATOM 4912 O O . THR A 1 639 ? 12.143 -11.352 1.816 1.00 85.56 639 THR A O 1
ATOM 4915 N N . LEU A 1 640 ? 10.065 -11.204 0.969 1.00 84.62 640 LEU A N 1
ATOM 4916 C CA . LEU A 1 640 ? 9.406 -11.729 2.179 1.00 84.62 640 LEU A CA 1
ATOM 4917 C C . LEU A 1 640 ? 9.951 -13.104 2.599 1.00 84.62 640 LEU A C 1
ATOM 4919 O O . LEU A 1 640 ? 10.099 -13.367 3.788 1.00 84.62 640 LEU A O 1
ATOM 4923 N N . THR A 1 641 ? 10.324 -13.954 1.636 1.00 81.56 641 THR A N 1
ATOM 4924 C CA . THR A 1 641 ? 10.870 -15.293 1.923 1.00 81.56 641 THR A CA 1
ATOM 4925 C C . THR A 1 641 ? 12.226 -15.260 2.639 1.00 81.56 641 THR A C 1
ATOM 4927 O O . THR A 1 641 ? 12.579 -16.229 3.301 1.00 81.56 641 THR A O 1
ATOM 4930 N N . SER A 1 642 ? 12.961 -14.139 2.579 1.00 81.38 642 SER A N 1
ATOM 4931 C CA . SER A 1 642 ? 14.228 -13.950 3.310 1.00 81.38 642 SER A CA 1
ATOM 4932 C C . SER A 1 642 ? 14.076 -13.505 4.769 1.00 81.38 642 SER A C 1
ATOM 4934 O O . SER A 1 642 ? 15.059 -13.507 5.502 1.00 81.38 642 SER A O 1
ATOM 4936 N N . LEU A 1 643 ? 12.861 -13.152 5.206 1.00 78.94 643 LEU A N 1
ATOM 4937 C CA . LEU A 1 643 ? 12.557 -12.811 6.605 1.00 78.94 643 LEU A CA 1
ATOM 4938 C C . LEU A 1 643 ? 12.271 -14.054 7.474 1.00 78.94 643 LEU A C 1
ATOM 4940 O O . LEU A 1 643 ? 12.011 -13.927 8.671 1.00 78.94 643 LEU A O 1
ATOM 4944 N N . ILE A 1 644 ? 12.288 -15.248 6.873 1.00 76.94 644 ILE A N 1
ATOM 4945 C CA . ILE A 1 644 ? 11.964 -16.528 7.507 1.00 76.94 644 ILE A CA 1
ATOM 4946 C C . ILE A 1 644 ? 13.209 -17.416 7.512 1.00 76.94 644 ILE A C 1
ATOM 4948 O O . ILE A 1 644 ? 13.874 -17.587 6.494 1.00 76.94 644 ILE A O 1
ATOM 4952 N N . ASP A 1 645 ? 13.495 -18.006 8.671 1.00 70.94 645 ASP A N 1
ATOM 4953 C CA . ASP A 1 645 ? 14.590 -18.957 8.856 1.00 70.94 645 ASP A CA 1
ATOM 4954 C C . ASP A 1 645 ? 14.354 -20.242 8.038 1.00 70.94 645 ASP A C 1
ATOM 4956 O O . ASP A 1 645 ? 13.377 -20.971 8.247 1.00 70.94 645 ASP A O 1
ATOM 4960 N N . SER A 1 646 ? 15.258 -20.522 7.096 1.00 64.44 646 SER A N 1
ATOM 4961 C CA . SER A 1 646 ? 15.194 -21.694 6.224 1.00 64.44 646 SER A CA 1
ATOM 4962 C C . SER A 1 646 ? 15.427 -23.018 6.957 1.00 64.44 646 SER A C 1
ATOM 4964 O O . SER A 1 646 ? 14.945 -24.040 6.470 1.00 64.44 646 SER A O 1
ATOM 4966 N N . GLU A 1 647 ? 16.097 -23.020 8.114 1.00 63.88 647 GLU A N 1
ATOM 4967 C CA . GLU A 1 647 ? 16.300 -24.219 8.935 1.00 63.88 647 GLU A CA 1
ATOM 4968 C C . GLU A 1 647 ? 15.045 -24.535 9.771 1.00 63.88 647 GLU A C 1
ATOM 4970 O O . GLU A 1 647 ? 14.571 -25.673 9.767 1.00 63.88 647 GLU A O 1
ATOM 4975 N N . LYS A 1 648 ? 14.427 -23.534 10.425 1.00 66.56 648 LYS A N 1
ATOM 4976 C CA . LYS A 1 648 ? 13.207 -23.744 11.243 1.00 66.56 648 LYS A CA 1
ATOM 4977 C C . LYS A 1 648 ? 11.957 -24.066 10.402 1.00 66.56 648 LYS A C 1
ATOM 4979 O O . LYS A 1 648 ? 11.067 -24.766 10.888 1.00 66.56 648 LYS A O 1
ATOM 4984 N N . TYR A 1 649 ? 11.868 -23.577 9.160 1.00 68.69 649 TYR A N 1
ATOM 4985 C CA . TYR A 1 649 ? 10.628 -23.593 8.360 1.00 68.69 649 TYR A CA 1
ATOM 4986 C C . TYR A 1 649 ? 10.730 -24.311 7.000 1.00 68.69 649 TYR A C 1
ATOM 4988 O O . TYR A 1 649 ? 9.924 -24.068 6.098 1.00 68.69 649 TYR A O 1
ATOM 4996 N N . GLY A 1 650 ? 11.686 -25.233 6.851 1.00 64.62 650 GLY A N 1
ATOM 4997 C CA . GLY A 1 650 ? 12.024 -25.889 5.581 1.00 64.62 650 GLY A CA 1
ATOM 4998 C C . GLY A 1 650 ? 10.856 -26.465 4.758 1.00 64.62 650 GLY A C 1
ATOM 4999 O O . GLY A 1 650 ? 10.822 -26.324 3.536 1.00 64.62 650 GLY A O 1
ATOM 5000 N N . SER A 1 651 ? 9.842 -27.047 5.406 1.00 71.75 651 SER A N 1
ATOM 5001 C CA . SER A 1 651 ? 8.689 -27.662 4.724 1.00 71.75 651 SER A CA 1
ATOM 5002 C C . SER A 1 651 ? 7.813 -26.680 3.929 1.00 71.75 651 SER A C 1
ATOM 5004 O O . SER A 1 651 ? 7.147 -27.089 2.973 1.00 71.75 651 SER A O 1
ATOM 5006 N N . ILE A 1 652 ? 7.825 -25.389 4.280 1.00 76.81 652 ILE A N 1
ATOM 5007 C CA . ILE A 1 652 ? 6.960 -24.358 3.679 1.00 76.81 652 ILE A CA 1
ATOM 5008 C C . ILE A 1 652 ? 7.404 -24.022 2.240 1.00 76.81 652 ILE A C 1
ATOM 5010 O O . ILE A 1 652 ? 6.572 -23.662 1.403 1.00 76.81 652 ILE A O 1
ATOM 5014 N N . TRP A 1 653 ? 8.685 -24.223 1.901 1.00 78.19 653 TRP A N 1
ATOM 5015 C CA . TRP A 1 653 ? 9.257 -23.895 0.584 1.00 78.19 653 TRP A CA 1
ATOM 5016 C C . TRP A 1 653 ? 8.577 -24.586 -0.601 1.00 78.19 653 TRP A C 1
ATOM 5018 O O . TRP A 1 653 ? 8.522 -24.013 -1.689 1.00 78.19 653 TRP A O 1
ATOM 5028 N N . THR A 1 654 ? 8.006 -25.774 -0.397 1.00 76.81 654 THR A N 1
ATOM 5029 C CA . THR A 1 654 ? 7.226 -26.474 -1.431 1.00 76.81 654 THR A CA 1
ATOM 5030 C C . THR A 1 654 ? 5.948 -25.709 -1.803 1.00 76.81 654 THR A C 1
ATOM 5032 O O . THR A 1 654 ? 5.635 -25.572 -2.987 1.00 76.81 654 THR A O 1
ATOM 5035 N N . SER A 1 655 ? 5.260 -25.129 -0.812 1.00 79.62 655 SER A N 1
ATOM 5036 C CA . SER A 1 655 ? 4.079 -24.282 -1.018 1.00 79.62 655 SER A CA 1
ATOM 5037 C C . SER A 1 655 ? 4.461 -22.971 -1.706 1.00 79.62 655 SER A C 1
ATOM 5039 O O . SER A 1 655 ? 3.880 -22.646 -2.741 1.00 79.62 655 SER A O 1
ATOM 5041 N N . ILE A 1 656 ? 5.495 -22.281 -1.199 1.00 81.75 656 ILE A N 1
ATOM 5042 C CA . ILE A 1 656 ? 6.042 -21.035 -1.775 1.00 81.75 656 ILE A CA 1
ATOM 5043 C C . ILE A 1 656 ? 6.351 -21.230 -3.265 1.00 81.75 656 ILE A C 1
ATOM 5045 O O . ILE A 1 656 ? 5.890 -20.463 -4.109 1.00 81.75 656 ILE A O 1
ATOM 5049 N N . ALA A 1 657 ? 7.095 -22.286 -3.609 1.00 79.88 657 ALA A N 1
ATOM 5050 C CA . ALA A 1 657 ? 7.454 -22.580 -4.991 1.00 79.88 657 ALA A CA 1
ATOM 5051 C C . ALA A 1 657 ? 6.220 -22.823 -5.876 1.00 79.88 657 ALA A C 1
ATOM 5053 O O . ALA A 1 657 ? 6.171 -22.306 -6.990 1.00 79.88 657 ALA A O 1
ATOM 5054 N N . SER A 1 658 ? 5.203 -23.540 -5.385 1.00 82.81 658 SER A N 1
ATOM 5055 C CA . SER A 1 658 ? 3.964 -23.776 -6.143 1.00 82.81 658 SER A CA 1
ATOM 5056 C C . SER A 1 658 ? 3.151 -22.496 -6.400 1.00 82.81 658 SER A C 1
ATOM 5058 O O . SER A 1 658 ? 2.534 -22.356 -7.456 1.00 82.81 658 SER A O 1
ATOM 5060 N N . GLU A 1 659 ? 3.203 -21.531 -5.478 1.00 82.25 659 GLU A N 1
ATOM 5061 C CA . GLU A 1 659 ? 2.505 -20.247 -5.590 1.00 82.25 659 GLU A CA 1
ATOM 5062 C C . GLU A 1 659 ? 3.215 -19.289 -6.564 1.00 82.25 659 GLU A C 1
ATOM 5064 O O . GLU A 1 659 ? 2.570 -18.597 -7.354 1.00 82.25 659 GLU A O 1
ATOM 5069 N N . PHE A 1 660 ? 4.552 -19.319 -6.600 1.00 85.38 660 PHE A N 1
ATOM 5070 C CA . PHE A 1 660 ? 5.335 -18.670 -7.656 1.00 85.38 660 PHE A CA 1
ATOM 5071 C C . PHE A 1 660 ? 5.215 -19.389 -9.016 1.00 85.38 660 PHE A C 1
ATOM 5073 O O . PHE A 1 660 ? 5.311 -18.727 -10.051 1.00 85.38 660 PHE A O 1
ATOM 5080 N N . GLU A 1 661 ? 5.002 -20.712 -9.053 1.00 82.94 661 GLU A N 1
ATOM 5081 C CA . GLU A 1 661 ? 4.775 -21.467 -10.298 1.00 82.94 661 GLU A CA 1
ATOM 5082 C C . GLU A 1 661 ? 3.435 -21.090 -10.945 1.00 82.94 661 GLU A C 1
ATOM 5084 O O . GLU A 1 661 ? 3.408 -20.780 -12.136 1.00 82.94 661 GLU A O 1
ATOM 5089 N N . SER A 1 662 ? 2.345 -21.018 -10.172 1.00 85.12 662 SER A N 1
ATOM 5090 C CA . SER A 1 662 ? 1.009 -20.678 -10.695 1.00 85.12 662 SER A CA 1
ATOM 5091 C C . SER A 1 662 ? 0.920 -19.274 -11.317 1.00 85.12 662 SER A C 1
ATOM 5093 O O . SER A 1 662 ? 0.106 -19.055 -12.213 1.00 85.12 662 SER A O 1
ATOM 5095 N N . HIS A 1 663 ? 1.802 -18.354 -10.911 1.00 82.81 663 HIS A N 1
ATOM 5096 C CA . HIS A 1 663 ? 1.925 -16.998 -11.461 1.00 82.81 663 HIS A CA 1
ATOM 5097 C C . HIS A 1 663 ? 3.049 -16.843 -12.512 1.00 82.81 663 HIS A C 1
ATOM 5099 O O . HIS A 1 663 ? 3.347 -15.723 -12.926 1.00 82.81 663 HIS A O 1
ATOM 5105 N N . ASN A 1 664 ? 3.696 -17.935 -12.955 1.00 83.06 664 ASN A N 1
ATOM 5106 C CA . ASN A 1 664 ? 4.879 -17.925 -13.841 1.00 83.06 664 ASN A CA 1
ATOM 5107 C C . ASN A 1 664 ? 6.057 -17.060 -13.322 1.00 83.06 664 ASN A C 1
ATOM 5109 O O . ASN A 1 664 ? 6.874 -16.553 -14.092 1.00 83.06 664 ASN A O 1
ATOM 5113 N N . ALA A 1 665 ? 6.170 -16.893 -12.002 1.00 83.31 665 ALA A N 1
ATOM 5114 C CA . ALA A 1 665 ? 7.069 -15.942 -11.347 1.00 83.31 665 ALA A CA 1
ATOM 5115 C C . ALA A 1 665 ? 8.337 -16.579 -10.729 1.00 83.31 665 ALA A C 1
ATOM 5117 O O . ALA A 1 665 ? 9.169 -15.865 -10.166 1.00 83.31 665 ALA A O 1
ATOM 5118 N N . LEU A 1 666 ? 8.529 -17.899 -10.862 1.00 83.44 666 LEU A N 1
ATOM 5119 C CA . LEU A 1 666 ? 9.651 -18.680 -10.296 1.00 83.44 666 LEU A CA 1
ATOM 5120 C C . LEU A 1 666 ? 11.046 -18.040 -10.456 1.00 83.44 666 LEU A C 1
ATOM 5122 O O . LEU A 1 666 ? 11.865 -18.096 -9.540 1.00 83.44 666 LEU A O 1
ATOM 5126 N N . GLN A 1 667 ? 11.308 -17.372 -11.580 1.00 81.56 667 GLN A N 1
ATOM 5127 C CA . GLN A 1 667 ? 12.552 -16.646 -11.879 1.00 81.56 667 GLN A CA 1
ATOM 5128 C C . GLN A 1 667 ? 12.959 -15.558 -10.861 1.00 81.56 667 GLN A C 1
ATOM 5130 O O . GLN A 1 667 ? 14.119 -15.135 -10.850 1.00 81.56 667 GLN A O 1
ATOM 5135 N N . TYR A 1 668 ? 12.025 -15.071 -10.037 1.00 82.50 668 TYR A N 1
ATOM 5136 C CA . TYR A 1 668 ? 12.296 -14.100 -8.970 1.00 82.50 668 TYR A CA 1
ATOM 5137 C C . TYR A 1 668 ? 12.716 -14.785 -7.657 1.00 82.50 668 TYR A C 1
ATOM 5139 O O . TYR A 1 668 ? 13.538 -14.237 -6.925 1.00 82.50 668 TYR A O 1
ATOM 5147 N N . LEU A 1 669 ? 12.249 -16.015 -7.408 1.00 82.81 669 LEU A N 1
ATOM 5148 C CA . LEU A 1 669 ? 12.553 -16.813 -6.210 1.00 82.81 669 LEU A CA 1
ATOM 5149 C C . LEU A 1 669 ? 13.984 -17.397 -6.215 1.00 82.81 669 LEU A C 1
ATOM 5151 O O . LEU A 1 669 ? 14.541 -17.713 -5.167 1.00 82.81 669 LEU A O 1
ATOM 5155 N N . VAL A 1 670 ? 14.617 -17.474 -7.392 1.00 77.19 670 VAL A N 1
ATOM 5156 C CA . VAL A 1 670 ? 15.979 -18.002 -7.648 1.00 77.19 670 VAL A CA 1
ATOM 5157 C C . VAL A 1 670 ? 17.065 -17.470 -6.699 1.00 77.19 670 VAL A C 1
ATOM 5159 O O . VAL A 1 670 ? 18.029 -18.178 -6.415 1.00 77.19 670 VAL A O 1
ATOM 5162 N N . GLY A 1 671 ? 16.943 -16.228 -6.220 1.00 75.06 671 GLY A N 1
ATOM 5163 C CA . GLY A 1 671 ? 17.916 -15.634 -5.294 1.00 75.06 671 GLY A CA 1
ATOM 5164 C C . GLY A 1 671 ? 17.869 -16.201 -3.870 1.00 75.06 671 GLY A C 1
ATOM 5165 O O . GLY A 1 671 ? 18.885 -16.126 -3.173 1.00 75.06 671 GLY A O 1
ATOM 5166 N N . TYR A 1 672 ? 16.716 -16.764 -3.488 1.00 79.38 672 TYR A N 1
ATOM 5167 C CA . TYR A 1 672 ? 16.297 -17.073 -2.117 1.00 79.38 672 TYR A CA 1
ATOM 5168 C C . TYR A 1 672 ? 16.112 -18.574 -1.846 1.00 79.38 672 TYR A C 1
ATOM 5170 O O . TYR A 1 672 ? 16.156 -18.984 -0.692 1.00 79.38 672 TYR A O 1
ATOM 5178 N N . LEU A 1 673 ? 15.942 -19.393 -2.892 1.00 78.25 673 LEU A N 1
ATOM 5179 C CA . LEU A 1 673 ? 15.872 -20.855 -2.774 1.00 78.25 673 LEU A CA 1
ATOM 5180 C C . LEU A 1 673 ? 17.083 -21.430 -2.009 1.00 78.25 673 LEU A C 1
ATOM 5182 O O . LEU A 1 673 ? 18.214 -21.014 -2.287 1.00 78.25 673 LEU A O 1
ATOM 5186 N N . PRO A 1 674 ? 16.887 -22.426 -1.119 1.00 74.25 674 PRO A N 1
ATOM 5187 C CA . PRO A 1 674 ? 17.983 -23.139 -0.469 1.00 74.25 674 PRO A CA 1
ATOM 5188 C C . PRO A 1 674 ? 18.988 -23.713 -1.481 1.00 74.25 674 PRO A C 1
ATOM 5190 O O . PRO A 1 674 ? 18.606 -24.383 -2.443 1.00 74.25 674 PRO A O 1
ATOM 5193 N N . VAL A 1 675 ? 20.277 -23.433 -1.253 1.00 73.12 675 VAL A N 1
ATOM 5194 C CA . VAL A 1 675 ? 21.402 -23.876 -2.108 1.00 73.12 675 VAL A CA 1
ATOM 5195 C C . VAL A 1 675 ? 22.288 -24.916 -1.407 1.00 73.12 675 VAL A C 1
ATOM 5197 O O . VAL A 1 675 ? 23.011 -25.648 -2.081 1.00 73.12 675 VAL A O 1
ATOM 5200 N N . ASP A 1 676 ? 22.237 -25.018 -0.071 1.00 73.19 676 ASP A N 1
ATOM 5201 C CA . ASP A 1 676 ? 22.887 -26.126 0.639 1.00 73.19 676 ASP A CA 1
ATOM 5202 C C . ASP A 1 676 ? 22.091 -27.415 0.401 1.00 73.19 676 ASP A C 1
ATOM 5204 O O . ASP A 1 676 ? 20.888 -27.480 0.668 1.00 73.19 676 ASP A O 1
ATOM 5208 N N . VAL A 1 677 ? 22.782 -28.436 -0.108 1.00 70.12 677 VAL A N 1
ATOM 5209 C CA . VAL A 1 677 ? 22.207 -29.736 -0.470 1.00 70.12 677 VAL A CA 1
ATOM 5210 C C . VAL A 1 677 ? 21.540 -30.408 0.733 1.00 70.12 677 VAL A C 1
ATOM 5212 O O . VAL A 1 677 ? 20.504 -31.037 0.556 1.00 70.12 677 VAL A O 1
ATOM 5215 N N . LYS A 1 678 ? 22.064 -30.231 1.955 1.00 70.44 678 LYS A N 1
ATOM 5216 C CA . LYS A 1 678 ? 21.468 -30.820 3.166 1.00 70.44 678 LYS A CA 1
ATOM 5217 C C . LYS A 1 678 ? 20.135 -30.179 3.513 1.00 70.44 678 LYS A C 1
ATOM 5219 O O . LYS A 1 678 ? 19.165 -30.887 3.743 1.00 70.44 678 LYS A O 1
ATOM 5224 N N . ILE A 1 679 ? 20.079 -28.847 3.498 1.00 67.75 679 ILE A N 1
ATOM 5225 C CA . ILE A 1 679 ? 18.841 -28.109 3.772 1.00 67.75 679 ILE A CA 1
ATOM 5226 C C . ILE A 1 679 ? 17.814 -28.443 2.682 1.00 67.75 679 ILE A C 1
ATOM 5228 O O . ILE A 1 679 ? 16.661 -28.716 2.993 1.00 67.75 679 ILE A O 1
ATOM 5232 N N . ALA A 1 680 ? 18.222 -28.519 1.411 1.00 66.69 680 ALA A N 1
ATOM 5233 C CA . ALA A 1 680 ? 17.338 -28.929 0.318 1.00 66.69 680 ALA A CA 1
ATOM 5234 C C . ALA A 1 680 ? 16.843 -30.392 0.433 1.00 66.69 680 ALA A C 1
ATOM 5236 O O . ALA A 1 680 ? 15.709 -30.677 0.044 1.00 66.69 680 ALA A O 1
ATOM 5237 N N . GLU A 1 681 ? 17.645 -31.307 0.987 1.00 68.56 681 GLU A N 1
ATOM 5238 C CA . GLU A 1 681 ? 17.248 -32.689 1.300 1.00 68.56 681 GLU A CA 1
ATOM 5239 C C . GLU A 1 681 ? 16.264 -32.738 2.486 1.00 68.56 681 GLU A C 1
ATOM 5241 O O . GLU A 1 681 ? 15.189 -33.325 2.366 1.00 68.56 681 GLU A O 1
ATOM 5246 N N . GLU A 1 682 ? 16.556 -32.038 3.587 1.00 65.44 682 GLU A N 1
ATOM 5247 C CA . GLU A 1 682 ? 15.696 -31.948 4.781 1.00 65.44 682 GLU A CA 1
ATOM 5248 C C . GLU A 1 682 ? 14.358 -31.229 4.507 1.00 65.44 682 GLU A C 1
ATOM 5250 O O . GLU A 1 682 ? 13.325 -31.604 5.064 1.00 65.44 682 GLU A O 1
ATOM 5255 N N . CYS A 1 683 ? 14.336 -30.257 3.586 1.00 59.97 683 CYS A N 1
ATOM 5256 C CA . CYS A 1 683 ? 13.114 -29.606 3.095 1.00 59.97 683 CYS A CA 1
ATOM 5257 C C . CYS A 1 683 ? 12.285 -30.480 2.131 1.00 59.97 683 CYS A C 1
ATOM 5259 O O . CYS A 1 683 ? 11.180 -30.085 1.756 1.00 59.97 683 CYS A O 1
ATOM 5261 N N . GLY A 1 684 ? 12.814 -31.618 1.660 1.00 63.16 684 GLY A N 1
ATOM 5262 C CA . GLY A 1 684 ? 12.199 -32.420 0.595 1.00 63.16 684 GLY A CA 1
ATOM 5263 C C . GLY A 1 684 ? 12.210 -31.753 -0.791 1.00 63.16 684 GLY A C 1
ATOM 5264 O O . GLY A 1 684 ? 11.462 -32.165 -1.676 1.00 63.16 684 GLY A O 1
ATOM 5265 N N . LEU A 1 685 ? 13.041 -30.725 -0.996 1.00 61.12 685 LEU A N 1
ATOM 5266 C CA . LEU A 1 685 ? 13.170 -29.999 -2.266 1.00 61.12 685 LEU A CA 1
ATOM 5267 C C . LEU A 1 685 ? 14.026 -30.753 -3.296 1.00 61.12 685 LEU A C 1
ATOM 5269 O O . LEU A 1 685 ? 13.851 -30.538 -4.492 1.00 61.12 685 LEU A O 1
ATOM 5273 N N . LEU A 1 686 ? 14.938 -31.627 -2.853 1.00 57.78 686 LEU A N 1
ATOM 5274 C CA . LEU A 1 686 ? 15.885 -32.333 -3.730 1.00 57.78 686 LEU A CA 1
ATOM 5275 C C . LEU A 1 686 ? 15.210 -33.293 -4.730 1.00 57.78 686 LEU A C 1
ATOM 5277 O O . LEU A 1 686 ? 15.684 -33.450 -5.851 1.00 57.78 686 LEU A O 1
ATOM 5281 N N . ASP A 1 687 ? 14.096 -33.911 -4.328 1.00 55.62 687 ASP A N 1
ATOM 5282 C CA . ASP A 1 687 ? 13.299 -34.841 -5.150 1.00 55.62 687 ASP A CA 1
ATOM 5283 C C . ASP A 1 687 ? 12.309 -34.101 -6.082 1.00 55.62 687 ASP A C 1
ATOM 5285 O O . ASP A 1 687 ? 11.623 -34.715 -6.902 1.00 55.62 687 ASP A O 1
ATOM 5289 N N . ALA A 1 688 ? 12.197 -32.772 -5.954 1.00 57.56 688 ALA A N 1
ATOM 5290 C CA . ALA A 1 688 ? 11.198 -31.968 -6.643 1.00 57.56 688 ALA A CA 1
ATOM 5291 C C . ALA A 1 688 ? 11.741 -31.336 -7.935 1.00 57.56 688 ALA A C 1
ATOM 5293 O O . ALA A 1 688 ? 12.804 -30.719 -7.965 1.00 57.56 688 ALA A O 1
ATOM 5294 N N . GLU A 1 689 ? 10.931 -31.351 -8.998 1.00 70.88 689 GLU A N 1
ATOM 5295 C CA . GLU A 1 689 ? 11.253 -30.733 -10.298 1.00 70.88 689 GLU A CA 1
ATOM 5296 C C . GLU A 1 689 ? 11.436 -29.197 -10.246 1.00 70.88 689 GLU A C 1
ATOM 5298 O O . GLU A 1 689 ? 11.705 -28.570 -11.267 1.00 70.88 689 GLU A O 1
ATOM 5303 N N . ILE A 1 690 ? 11.297 -28.571 -9.072 1.00 74.19 690 ILE A N 1
ATOM 5304 C CA . ILE A 1 690 ? 11.344 -27.121 -8.844 1.00 74.19 690 ILE A CA 1
ATOM 5305 C C . ILE A 1 690 ? 12.668 -26.508 -9.330 1.00 74.19 690 ILE A C 1
ATOM 5307 O O . ILE A 1 690 ? 12.648 -25.442 -9.945 1.00 74.19 690 ILE A O 1
ATOM 5311 N N . TYR A 1 691 ? 13.815 -27.163 -9.129 1.00 78.25 691 TYR A N 1
ATOM 5312 C CA . TYR A 1 691 ? 15.106 -26.643 -9.606 1.00 78.25 691 TYR A CA 1
ATOM 5313 C C . TYR A 1 691 ? 15.222 -26.681 -11.147 1.00 78.25 691 TYR A C 1
ATOM 5315 O O . TYR A 1 691 ? 15.574 -25.671 -11.759 1.00 78.25 691 TYR A O 1
ATOM 5323 N N . ASP A 1 692 ? 14.819 -27.775 -11.806 1.00 77.62 692 ASP A N 1
ATOM 5324 C CA . ASP A 1 692 ? 14.757 -27.850 -13.280 1.00 77.62 692 ASP A CA 1
ATOM 5325 C C . ASP A 1 692 ? 13.722 -26.842 -13.855 1.00 77.62 692 ASP A C 1
ATOM 5327 O O . ASP A 1 692 ? 13.993 -26.153 -14.846 1.00 77.62 692 ASP A O 1
ATOM 5331 N N . LYS A 1 693 ? 12.550 -26.687 -13.216 1.00 78.69 693 LYS A N 1
ATOM 5332 C CA . LYS A 1 693 ? 11.492 -25.731 -13.613 1.00 78.69 693 LYS A CA 1
ATOM 5333 C C . LYS A 1 693 ? 11.907 -24.269 -13.436 1.00 78.69 693 LYS A C 1
ATOM 5335 O O . LYS A 1 693 ? 11.682 -23.457 -14.333 1.00 78.69 693 LYS A O 1
ATOM 5340 N N . THR A 1 694 ? 12.524 -23.912 -12.309 1.00 81.56 694 THR A N 1
ATOM 5341 C CA . THR A 1 694 ? 13.001 -22.539 -12.051 1.00 81.56 694 THR A CA 1
ATOM 5342 C C . THR A 1 694 ? 14.061 -22.139 -13.072 1.00 81.56 694 THR A C 1
ATOM 5344 O O . THR A 1 694 ? 13.933 -21.073 -13.675 1.00 81.56 694 THR A O 1
ATOM 5347 N N . ILE A 1 695 ? 15.025 -23.015 -13.374 1.00 82.81 695 ILE A N 1
ATOM 5348 C CA . ILE A 1 695 ? 16.000 -22.794 -14.453 1.00 82.81 695 ILE A CA 1
ATOM 5349 C C . ILE A 1 695 ? 15.298 -22.639 -15.811 1.00 82.81 695 ILE A C 1
ATOM 5351 O O . ILE A 1 695 ? 15.625 -21.719 -16.560 1.00 82.81 695 ILE A O 1
ATOM 5355 N N . THR A 1 696 ? 14.295 -23.468 -16.114 1.00 81.56 696 THR A N 1
ATOM 5356 C CA . THR A 1 696 ? 13.500 -23.348 -17.351 1.00 81.56 696 THR A CA 1
ATOM 5357 C C . THR A 1 696 ? 12.801 -21.984 -17.447 1.00 81.56 696 THR A C 1
ATOM 5359 O O . THR A 1 696 ? 12.848 -21.338 -18.494 1.00 81.56 696 THR A O 1
ATOM 5362 N N . SER A 1 697 ? 12.239 -21.473 -16.344 1.00 81.00 697 SER A N 1
ATOM 5363 C CA . SER A 1 697 ? 11.637 -20.130 -16.302 1.00 81.00 697 SER A CA 1
ATOM 5364 C C . SER A 1 697 ? 12.663 -19.005 -16.523 1.00 81.00 697 SER A C 1
ATOM 5366 O O . SER A 1 697 ? 12.355 -18.020 -17.196 1.00 81.00 697 SER A O 1
ATOM 5368 N N . VAL A 1 698 ? 13.898 -19.171 -16.028 1.00 83.56 698 VAL A N 1
ATOM 5369 C CA . VAL A 1 698 ? 15.011 -18.228 -16.239 1.00 83.56 698 VAL A CA 1
ATOM 5370 C C . VAL A 1 698 ? 15.478 -18.233 -17.694 1.00 83.56 698 VAL A C 1
ATOM 5372 O O . VAL A 1 698 ? 15.698 -17.154 -18.241 1.00 83.56 698 VAL A O 1
ATOM 5375 N N . ILE A 1 699 ? 15.587 -19.407 -18.330 1.00 83.19 699 ILE A N 1
ATOM 5376 C CA . ILE A 1 699 ? 15.939 -19.545 -19.755 1.00 83.19 699 ILE A CA 1
ATOM 5377 C C . ILE A 1 699 ? 14.959 -18.750 -20.628 1.00 83.19 699 ILE A C 1
ATOM 5379 O O . ILE A 1 699 ? 15.401 -17.970 -21.465 1.00 83.19 699 ILE A O 1
ATOM 5383 N N . LEU A 1 700 ? 13.650 -18.910 -20.402 1.00 78.88 700 LEU A N 1
ATOM 5384 C CA . LEU A 1 700 ? 12.609 -18.301 -21.239 1.00 78.88 700 LEU A CA 1
ATOM 5385 C C . LEU A 1 700 ? 12.495 -16.774 -21.080 1.00 78.88 700 LEU A C 1
ATOM 5387 O O . LEU A 1 700 ? 12.260 -16.077 -22.063 1.00 78.88 700 LEU A O 1
ATOM 5391 N N . HIS A 1 701 ? 12.654 -16.237 -19.864 1.00 79.62 701 HIS A N 1
ATOM 5392 C CA . HIS A 1 701 ? 12.326 -14.829 -19.588 1.00 79.62 701 HIS A CA 1
ATOM 5393 C C . HIS A 1 701 ? 13.523 -13.933 -19.240 1.00 79.62 701 HIS A C 1
ATOM 5395 O O . HIS A 1 701 ? 13.450 -12.720 -19.445 1.00 79.62 701 HIS A O 1
ATOM 5401 N N . ARG A 1 702 ? 14.602 -14.471 -18.649 1.00 80.06 702 ARG A N 1
ATOM 5402 C CA . ARG A 1 702 ? 15.772 -13.692 -18.186 1.00 80.06 702 ARG A CA 1
ATOM 5403 C C . ARG A 1 702 ? 17.091 -14.466 -18.369 1.00 80.06 702 ARG A C 1
ATOM 5405 O O . ARG A 1 702 ? 17.807 -14.685 -17.383 1.00 80.06 702 ARG A O 1
ATOM 5412 N N . PRO A 1 703 ? 17.470 -14.824 -19.612 1.00 79.88 703 PRO A N 1
ATOM 5413 C CA . PRO A 1 703 ? 18.661 -15.632 -19.891 1.00 79.88 703 PRO A CA 1
ATOM 5414 C C . PRO A 1 703 ? 19.968 -15.011 -19.368 1.00 79.88 703 PRO A C 1
ATOM 5416 O O . PRO A 1 703 ? 20.894 -15.733 -19.003 1.00 79.88 703 PRO A O 1
ATOM 5419 N N . SER A 1 704 ? 20.035 -13.682 -19.221 1.00 79.88 704 SER A N 1
ATOM 5420 C CA . SER A 1 704 ? 21.167 -12.964 -18.612 1.00 79.88 704 SER A CA 1
ATOM 5421 C C . SER A 1 704 ? 21.498 -13.381 -17.171 1.00 79.88 704 SER A C 1
ATOM 5423 O O . SER A 1 704 ? 22.648 -13.251 -16.751 1.00 79.88 704 SER A O 1
ATOM 5425 N N . ARG A 1 705 ? 20.538 -13.929 -16.410 1.00 81.12 705 ARG A N 1
ATOM 5426 C CA . ARG A 1 705 ? 20.766 -14.439 -15.042 1.00 81.12 705 ARG A CA 1
ATOM 5427 C C . ARG A 1 705 ? 21.235 -15.900 -14.988 1.00 81.12 705 ARG A C 1
ATOM 5429 O O . ARG A 1 705 ? 21.631 -16.356 -13.917 1.00 81.12 705 ARG A O 1
ATOM 5436 N N . LEU A 1 706 ? 21.233 -16.623 -16.110 1.00 85.38 706 LEU A N 1
ATOM 5437 C CA . LEU A 1 706 ? 21.501 -18.064 -16.148 1.00 85.38 706 LEU A CA 1
ATOM 5438 C C . LEU A 1 706 ? 22.960 -18.424 -15.827 1.00 85.38 706 LEU A C 1
ATOM 5440 O O . LEU A 1 706 ? 23.205 -19.357 -15.066 1.00 85.38 706 LEU A O 1
ATOM 5444 N N . LEU A 1 707 ? 23.940 -17.687 -16.362 1.00 83.31 707 LEU A N 1
ATOM 5445 C CA . LEU A 1 707 ? 25.356 -17.991 -16.116 1.00 83.31 707 LEU A CA 1
ATOM 5446 C C . LEU A 1 707 ? 25.766 -17.786 -14.636 1.00 83.31 707 LEU A C 1
ATOM 5448 O O . LEU A 1 707 ? 26.357 -18.711 -14.078 1.00 83.31 707 LEU A O 1
ATOM 5452 N N . PRO A 1 708 ? 25.430 -16.665 -13.957 1.00 83.19 708 PRO A N 1
ATOM 5453 C CA . PRO A 1 708 ? 25.692 -16.516 -12.520 1.00 83.19 708 PRO A CA 1
ATOM 5454 C C . PRO A 1 708 ? 24.993 -17.573 -11.649 1.00 83.19 708 PRO A C 1
ATOM 5456 O O . PRO A 1 708 ? 25.565 -18.030 -10.661 1.00 83.19 708 PRO A O 1
ATOM 5459 N N . LEU A 1 709 ? 23.782 -17.999 -12.029 1.00 83.38 709 LEU A N 1
ATOM 5460 C CA . LEU A 1 709 ? 23.039 -19.079 -11.366 1.00 83.38 709 LEU A CA 1
ATOM 5461 C C . LEU A 1 709 ? 23.821 -20.402 -11.446 1.00 83.38 709 LEU A C 1
ATOM 5463 O O . LEU A 1 709 ? 24.129 -20.998 -10.415 1.00 83.38 709 LEU A O 1
ATOM 5467 N N . LEU A 1 710 ? 24.232 -20.815 -12.651 1.00 82.56 710 LEU A N 1
ATOM 5468 C CA . LEU A 1 710 ? 24.990 -22.056 -12.887 1.00 82.56 710 LEU A CA 1
ATOM 5469 C C . LEU A 1 710 ? 26.387 -22.072 -12.246 1.00 82.56 710 LEU A C 1
ATOM 5471 O O . LEU A 1 710 ? 26.950 -23.147 -12.025 1.00 82.56 710 LEU A O 1
ATOM 5475 N N . GLN A 1 711 ? 26.945 -20.897 -11.949 1.00 84.06 711 GLN A N 1
ATOM 5476 C CA . GLN A 1 711 ? 28.189 -20.745 -11.192 1.00 84.06 711 GLN A CA 1
ATOM 5477 C C . GLN A 1 711 ? 27.982 -20.836 -9.670 1.00 84.06 711 GLN A C 1
ATOM 5479 O O . GLN A 1 711 ? 28.912 -21.235 -8.971 1.00 84.06 711 GLN A O 1
ATOM 5484 N N . ARG A 1 712 ? 26.793 -20.486 -9.153 1.00 83.12 712 ARG A N 1
ATOM 5485 C CA . ARG A 1 712 ? 26.458 -20.522 -7.716 1.00 83.12 712 ARG A CA 1
ATOM 5486 C C . ARG A 1 712 ? 25.881 -21.868 -7.264 1.00 83.12 712 ARG A C 1
ATOM 5488 O O . ARG A 1 712 ? 26.113 -22.253 -6.122 1.00 83.12 712 ARG A O 1
ATOM 5495 N N . TRP A 1 713 ? 25.105 -22.558 -8.102 1.00 82.69 713 TRP A N 1
ATOM 5496 C CA . TRP A 1 713 ? 24.399 -23.784 -7.702 1.00 82.69 713 TRP A CA 1
ATOM 5497 C C . TRP A 1 713 ? 25.259 -25.060 -7.862 1.00 82.69 713 TRP A C 1
ATOM 5499 O O . TRP A 1 713 ? 25.857 -25.258 -8.929 1.00 82.69 713 TRP A O 1
ATOM 5509 N N . PRO A 1 714 ? 25.304 -25.948 -6.842 1.00 78.88 714 PRO A N 1
ATOM 5510 C CA . PRO A 1 714 ? 25.987 -27.243 -6.909 1.00 78.88 714 PRO A CA 1
ATOM 5511 C C . PRO A 1 714 ? 25.328 -28.209 -7.912 1.00 78.88 714 PRO A C 1
ATOM 5513 O O . PRO A 1 714 ? 24.225 -27.971 -8.404 1.00 78.88 714 PRO A O 1
ATOM 5516 N N . ARG A 1 715 ? 26.032 -29.293 -8.262 1.00 75.94 715 ARG A N 1
ATOM 5517 C CA . ARG A 1 715 ? 25.675 -30.201 -9.377 1.00 75.94 715 ARG A CA 1
ATOM 5518 C C . ARG A 1 715 ? 24.500 -31.115 -9.063 1.00 75.94 715 ARG A C 1
ATOM 5520 O O . ARG A 1 715 ? 23.854 -31.628 -9.966 1.00 75.94 715 ARG A O 1
ATOM 5527 N N . GLU A 1 716 ? 24.267 -31.330 -7.782 1.00 76.19 716 GLU A N 1
ATOM 5528 C CA . GLU A 1 716 ? 23.315 -32.274 -7.225 1.00 76.19 716 GLU A CA 1
ATOM 5529 C C . GLU A 1 716 ? 21.864 -31.759 -7.321 1.00 76.19 716 GLU A C 1
ATOM 5531 O O . GLU A 1 716 ? 20.938 -32.544 -7.156 1.00 76.19 716 GLU A O 1
ATOM 5536 N N . LEU A 1 717 ? 21.662 -30.466 -7.629 1.00 74.19 717 LEU A N 1
ATOM 5537 C CA . LEU A 1 717 ? 20.346 -29.810 -7.678 1.00 74.19 717 LEU A CA 1
ATOM 5538 C C . LEU A 1 717 ? 19.674 -29.784 -9.066 1.00 74.19 717 LEU A C 1
ATOM 5540 O O . LEU A 1 717 ? 18.487 -29.490 -9.139 1.00 74.19 717 LEU A O 1
ATOM 5544 N N . TYR A 1 718 ? 20.391 -30.012 -10.174 1.00 76.75 718 TYR A N 1
ATOM 5545 C CA . TYR A 1 718 ? 19.823 -29.855 -11.527 1.00 76.75 718 TYR A CA 1
ATOM 5546 C C . TYR A 1 718 ? 20.457 -30.778 -12.570 1.00 76.75 718 TYR A C 1
ATOM 5548 O O . TYR A 1 718 ? 21.623 -31.166 -12.482 1.00 76.75 718 TYR A O 1
ATOM 5556 N N . SER A 1 719 ? 19.701 -31.107 -13.620 1.00 78.44 719 SER A N 1
ATOM 5557 C CA . SER A 1 719 ? 20.161 -32.041 -14.651 1.00 78.44 719 SER A CA 1
ATOM 5558 C C . SER A 1 719 ? 20.867 -31.333 -15.817 1.00 78.44 719 SER A C 1
ATOM 5560 O O . SER A 1 719 ? 20.218 -30.857 -16.750 1.00 78.44 719 SER A O 1
ATOM 5562 N N . GLU A 1 720 ? 22.210 -31.319 -15.820 1.00 75.81 720 GLU A N 1
ATOM 5563 C CA . GLU A 1 720 ? 23.021 -30.721 -16.907 1.00 75.81 720 GLU A CA 1
ATOM 5564 C C . GLU A 1 720 ? 22.602 -31.209 -18.315 1.00 75.81 720 GLU A C 1
ATOM 5566 O O . GLU A 1 720 ? 22.593 -30.427 -19.265 1.00 75.81 720 GLU A O 1
ATOM 5571 N N . THR A 1 721 ? 22.197 -32.477 -18.469 1.00 78.50 721 THR A N 1
ATOM 5572 C CA . THR A 1 721 ? 21.802 -33.051 -19.771 1.00 78.50 721 THR A CA 1
ATOM 5573 C C . THR A 1 721 ? 20.412 -32.616 -20.240 1.00 78.50 721 THR A C 1
ATOM 5575 O O . THR A 1 721 ? 20.236 -32.359 -21.433 1.00 78.50 721 THR A O 1
ATOM 5578 N N . ARG A 1 722 ? 19.428 -32.483 -19.334 1.00 77.56 722 ARG A N 1
ATOM 5579 C CA . ARG A 1 722 ? 18.121 -31.874 -19.657 1.00 77.56 722 ARG A CA 1
ATOM 5580 C C . ARG A 1 722 ? 18.299 -30.406 -20.029 1.00 77.56 722 ARG A C 1
ATOM 5582 O O . ARG A 1 722 ? 17.725 -29.945 -21.009 1.00 77.56 722 ARG A O 1
ATOM 5589 N N . LEU A 1 723 ? 19.134 -29.701 -19.274 1.00 81.12 723 LEU A N 1
ATOM 5590 C CA . LEU A 1 723 ? 19.374 -28.270 -19.403 1.00 81.12 723 LEU A CA 1
ATOM 5591 C C . LEU A 1 723 ? 20.038 -27.911 -20.744 1.00 81.12 723 LEU A C 1
ATOM 5593 O O . LEU A 1 723 ? 19.561 -27.011 -21.433 1.00 81.12 723 LEU A O 1
ATOM 5597 N N . VAL A 1 724 ? 21.063 -28.656 -21.179 1.00 79.88 724 VAL A N 1
ATOM 5598 C CA . VAL A 1 724 ? 21.660 -28.486 -22.522 1.00 79.88 724 VAL A CA 1
ATOM 5599 C C . VAL A 1 724 ? 20.631 -28.735 -23.633 1.00 79.88 724 VAL A C 1
ATOM 5601 O O . VAL A 1 724 ? 20.604 -27.986 -24.610 1.00 79.88 724 VAL A O 1
ATOM 5604 N N . LYS A 1 725 ? 19.748 -29.734 -23.478 1.00 80.25 725 LYS A N 1
ATOM 5605 C CA . LYS A 1 725 ? 18.663 -29.996 -24.438 1.00 80.25 725 LYS A CA 1
ATOM 5606 C C . LYS A 1 725 ? 17.652 -28.844 -24.487 1.00 80.25 725 LYS A C 1
ATOM 5608 O O . LYS A 1 725 ? 17.337 -28.389 -25.578 1.00 80.25 725 LYS A O 1
ATOM 5613 N N . LEU A 1 726 ? 17.200 -28.343 -23.335 1.00 80.69 726 LEU A N 1
ATOM 5614 C CA . LEU A 1 726 ? 16.242 -27.235 -23.241 1.00 80.69 726 LEU A CA 1
ATOM 5615 C C . LEU A 1 726 ? 16.780 -25.945 -23.872 1.00 80.69 726 LEU A C 1
ATOM 5617 O O . LEU A 1 726 ? 16.074 -25.309 -24.648 1.00 80.69 726 LEU A O 1
ATOM 5621 N N . ILE A 1 727 ? 18.043 -25.579 -23.615 1.00 80.81 727 ILE A N 1
ATOM 5622 C CA . ILE A 1 727 ? 18.651 -24.417 -24.285 1.00 80.81 727 ILE A CA 1
ATOM 5623 C C . ILE A 1 727 ? 18.747 -24.661 -25.804 1.00 80.81 727 ILE A C 1
ATOM 5625 O O . ILE A 1 727 ? 18.480 -23.754 -26.586 1.00 80.81 727 ILE A O 1
ATOM 5629 N N . GLY A 1 728 ? 19.063 -25.888 -26.234 1.00 74.00 728 GLY A N 1
ATOM 5630 C CA . GLY A 1 728 ? 19.063 -26.272 -27.649 1.00 74.00 728 GLY A CA 1
ATOM 5631 C C . GLY A 1 728 ? 17.686 -26.258 -28.331 1.00 74.00 728 GLY A C 1
ATOM 5632 O O . GLY A 1 728 ? 17.638 -26.162 -29.551 1.00 74.00 728 GLY A O 1
ATOM 5633 N N . GLU A 1 729 ? 16.590 -26.331 -27.570 1.00 78.69 729 GLU A N 1
ATOM 5634 C CA . GLU A 1 729 ? 15.206 -26.226 -28.065 1.00 78.69 729 GLU A CA 1
ATOM 5635 C C . GLU A 1 729 ? 14.682 -24.778 -28.062 1.00 78.69 729 GLU A C 1
ATOM 5637 O O . GLU A 1 729 ? 13.798 -24.450 -28.849 1.00 78.69 729 GLU A O 1
ATOM 5642 N N . VAL A 1 730 ? 15.238 -23.902 -27.215 1.00 79.69 730 VAL A N 1
ATOM 5643 C CA . VAL A 1 730 ? 14.895 -22.465 -27.145 1.00 79.69 730 VAL A CA 1
ATOM 5644 C C . VAL A 1 730 ? 15.700 -21.619 -28.144 1.00 79.69 730 VAL A C 1
ATOM 5646 O O . VAL A 1 730 ? 15.235 -20.562 -28.569 1.00 79.69 730 VAL A O 1
ATOM 5649 N N . ILE A 1 731 ? 16.896 -22.062 -28.544 1.00 77.19 731 ILE A N 1
ATOM 5650 C CA . ILE A 1 731 ? 17.727 -21.372 -29.542 1.00 77.19 731 ILE A CA 1
ATOM 5651 C C . ILE A 1 731 ? 17.233 -21.696 -30.974 1.00 77.19 731 ILE A C 1
ATOM 5653 O O . ILE A 1 731 ? 17.288 -22.860 -31.374 1.00 77.19 731 ILE A O 1
ATOM 5657 N N . PRO A 1 732 ? 16.826 -20.698 -31.789 1.00 69.25 732 PRO A N 1
ATOM 5658 C CA . PRO A 1 732 ? 16.375 -20.914 -33.168 1.00 69.25 732 PRO A CA 1
ATOM 5659 C C . PRO A 1 732 ? 17.447 -21.497 -34.098 1.00 69.25 732 PRO A C 1
ATOM 5661 O O . PRO A 1 732 ? 18.639 -21.243 -33.912 1.00 69.25 732 PRO A O 1
ATOM 5664 N N . GLU A 1 733 ? 17.036 -22.193 -35.168 1.00 61.69 733 GLU A N 1
ATOM 5665 C CA . GLU A 1 733 ? 17.939 -22.920 -36.086 1.00 61.69 733 GLU A CA 1
ATOM 5666 C C . GLU A 1 733 ? 19.154 -22.106 -36.567 1.00 61.69 733 GLU A C 1
ATOM 5668 O O . GLU A 1 733 ? 20.267 -22.632 -36.606 1.00 61.69 733 GLU A O 1
ATOM 5673 N N . TYR A 1 734 ? 18.986 -20.817 -36.880 1.00 59.53 734 TYR A N 1
ATOM 5674 C CA . TYR A 1 734 ? 20.074 -19.958 -37.368 1.00 59.53 734 TYR A CA 1
ATOM 5675 C C . TYR A 1 734 ? 21.129 -19.623 -36.296 1.00 59.53 734 TYR A C 1
ATOM 5677 O O . TYR A 1 734 ? 22.302 -19.445 -36.644 1.00 59.53 734 TYR A O 1
ATOM 5685 N N . TRP A 1 735 ? 20.753 -19.620 -35.012 1.00 57.00 735 TRP A N 1
ATOM 5686 C CA . TRP A 1 735 ? 21.661 -19.533 -33.862 1.00 57.00 735 TRP A CA 1
ATOM 5687 C C . TRP A 1 735 ? 22.159 -20.907 -33.377 1.00 57.00 735 TRP A C 1
ATOM 5689 O O . TRP A 1 735 ? 23.153 -20.941 -32.651 1.00 57.00 735 TRP A O 1
ATOM 5699 N N . THR A 1 736 ? 21.523 -22.030 -33.756 1.00 61.59 736 THR A N 1
ATOM 5700 C CA . THR A 1 736 ? 21.891 -23.361 -33.225 1.00 61.59 736 THR A CA 1
ATOM 5701 C C . THR A 1 736 ? 23.370 -23.694 -33.413 1.00 61.59 736 THR A C 1
ATOM 5703 O O . THR A 1 736 ? 24.011 -23.377 -34.426 1.00 61.59 736 THR A O 1
ATOM 5706 N N . VAL A 1 737 ? 23.916 -24.367 -32.398 1.00 61.72 737 VAL A N 1
ATOM 5707 C CA . VAL A 1 737 ? 25.340 -24.678 -32.301 1.00 61.72 737 VAL A CA 1
ATOM 5708 C C . VAL A 1 737 ? 25.546 -26.180 -32.172 1.00 61.72 737 VAL A C 1
ATOM 5710 O O . VAL A 1 737 ? 25.412 -26.762 -31.100 1.00 61.72 737 VAL A O 1
ATOM 5713 N N . ASN A 1 738 ? 25.897 -26.799 -33.295 1.00 63.31 738 ASN A N 1
ATOM 5714 C CA . ASN A 1 738 ? 26.299 -28.194 -33.386 1.00 63.31 738 ASN A CA 1
ATOM 5715 C C . ASN A 1 738 ? 27.454 -28.283 -34.394 1.00 63.31 738 ASN A C 1
ATOM 5717 O O . ASN A 1 738 ? 27.312 -27.852 -35.535 1.00 63.31 738 ASN A O 1
ATOM 5721 N N . TRP A 1 739 ? 28.599 -28.844 -33.995 1.00 54.84 739 TRP A N 1
ATOM 5722 C CA . TRP A 1 739 ? 29.795 -28.920 -34.854 1.00 54.84 739 TRP A CA 1
ATOM 5723 C C . TRP A 1 739 ? 29.618 -29.787 -36.120 1.00 54.84 739 TRP A C 1
ATOM 5725 O O . TRP A 1 739 ? 30.459 -29.751 -37.028 1.00 54.84 739 TRP A O 1
ATOM 5735 N N . SER A 1 740 ? 28.557 -30.599 -36.177 1.00 52.66 740 SER A N 1
ATOM 5736 C CA . SER A 1 740 ? 28.298 -31.543 -37.267 1.00 52.66 740 SER A CA 1
ATOM 5737 C C . SER A 1 740 ? 27.477 -30.973 -38.434 1.00 52.66 740 SER A C 1
ATOM 5739 O O . SER A 1 740 ? 27.615 -31.496 -39.543 1.00 52.66 740 SER A O 1
ATOM 5741 N N . THR A 1 741 ? 26.689 -29.911 -38.229 1.00 55.78 741 THR A N 1
ATOM 5742 C CA . THR A 1 741 ? 25.784 -29.315 -39.233 1.00 55.78 741 THR A CA 1
ATOM 5743 C C . THR A 1 741 ? 26.450 -28.199 -40.050 1.00 55.78 741 THR A C 1
ATOM 5745 O O . THR A 1 741 ? 27.409 -27.570 -39.610 1.00 55.78 741 THR A O 1
ATOM 5748 N N . GLN A 1 742 ? 25.964 -27.947 -41.274 1.00 47.81 742 GLN A N 1
ATOM 5749 C CA . GLN A 1 742 ? 26.392 -26.787 -42.070 1.00 47.81 742 GLN A CA 1
ATOM 5750 C C . GLN A 1 742 ? 25.614 -25.539 -41.640 1.00 47.81 742 GLN A C 1
ATOM 5752 O O . GLN A 1 742 ? 24.386 -25.535 -41.664 1.00 47.81 742 GLN A O 1
ATOM 5757 N N . HIS A 1 743 ? 26.327 -24.476 -41.271 1.00 49.31 743 HIS A N 1
ATOM 5758 C CA . HIS A 1 743 ? 25.719 -23.214 -40.851 1.00 49.31 743 HIS A CA 1
ATOM 5759 C C . HIS A 1 743 ? 25.309 -22.350 -42.055 1.00 49.31 743 HIS A C 1
ATOM 5761 O O . HIS A 1 743 ? 26.101 -22.155 -42.978 1.00 49.31 743 HIS A O 1
ATOM 5767 N N . ARG A 1 744 ? 24.110 -21.753 -42.003 1.00 41.12 744 ARG A N 1
ATOM 5768 C CA . ARG A 1 744 ? 23.846 -20.486 -42.704 1.00 41.12 744 ARG A CA 1
ATOM 5769 C C . ARG A 1 744 ? 24.446 -19.328 -41.886 1.00 41.12 744 ARG A C 1
ATOM 5771 O O . ARG A 1 744 ? 24.430 -19.405 -40.652 1.00 41.12 744 ARG A O 1
ATOM 5778 N N . PRO A 1 745 ? 24.956 -18.262 -42.526 1.00 43.75 745 PRO A N 1
ATOM 5779 C CA . PRO A 1 745 ? 25.158 -16.994 -41.833 1.00 43.75 745 PRO A CA 1
ATOM 5780 C C . PRO A 1 745 ? 23.793 -16.406 -41.410 1.00 43.75 745 PRO A C 1
ATOM 5782 O O . PRO A 1 745 ? 22.775 -16.754 -42.017 1.00 43.75 745 PRO A O 1
ATOM 5785 N N . PRO A 1 746 ? 23.745 -15.526 -40.393 1.00 44.12 746 PRO A N 1
ATOM 5786 C CA . PRO A 1 746 ? 22.603 -14.626 -40.226 1.00 44.12 746 PRO A CA 1
ATOM 5787 C C . PRO A 1 746 ? 22.475 -13.708 -41.460 1.00 44.12 746 PRO A C 1
ATOM 5789 O O . PRO A 1 746 ? 23.454 -13.564 -42.201 1.00 44.12 746 PRO A O 1
ATOM 5792 N N . PRO A 1 747 ? 21.312 -13.074 -41.700 1.00 40.25 747 PRO A N 1
ATOM 5793 C CA . PRO A 1 747 ? 21.224 -12.001 -42.687 1.00 40.25 747 PRO A CA 1
ATOM 5794 C C . PRO A 1 747 ? 22.233 -10.900 -42.332 1.00 40.25 747 PRO A C 1
ATOM 5796 O O . PRO A 1 747 ? 22.298 -10.455 -41.186 1.00 40.25 747 PRO A O 1
ATOM 5799 N N . GLU A 1 748 ? 23.056 -10.498 -43.301 1.00 38.88 748 GLU A N 1
ATOM 5800 C CA . GLU A 1 748 ? 24.016 -9.411 -43.104 1.00 38.88 748 GLU A CA 1
ATOM 5801 C C . GLU A 1 748 ? 23.278 -8.070 -43.025 1.00 38.88 748 GLU A C 1
ATOM 5803 O O . GLU A 1 748 ? 22.322 -7.825 -43.762 1.00 38.88 748 GLU A O 1
ATOM 5808 N N . GLU A 1 749 ? 23.742 -7.182 -42.144 1.00 39.31 749 GLU A N 1
ATOM 5809 C CA . GLU A 1 749 ? 23.318 -5.783 -42.126 1.00 39.31 749 GLU A CA 1
ATOM 5810 C C . GLU A 1 749 ? 23.738 -5.140 -43.458 1.00 39.31 749 GLU A C 1
ATOM 5812 O O . GLU A 1 749 ? 24.911 -4.818 -43.661 1.00 39.31 749 GLU A O 1
ATOM 5817 N N . THR A 1 750 ? 22.794 -4.966 -44.390 1.00 31.86 750 THR A N 1
ATOM 5818 C CA . THR A 1 750 ? 23.034 -4.299 -45.678 1.00 31.86 750 THR A CA 1
ATOM 5819 C C . THR A 1 750 ? 23.213 -2.798 -45.468 1.00 31.86 750 THR A C 1
ATOM 5821 O O . THR A 1 750 ? 22.322 -1.996 -45.747 1.00 31.86 750 THR A O 1
ATOM 5824 N N . GLY A 1 751 ? 24.391 -2.420 -44.970 1.00 38.31 751 GLY A N 1
ATOM 5825 C CA . GLY A 1 751 ? 24.889 -1.049 -44.891 1.00 38.31 751 GLY A CA 1
ATOM 5826 C C . GLY A 1 751 ? 25.207 -0.487 -46.276 1.00 38.31 751 GLY A C 1
ATOM 5827 O O . GLY A 1 751 ? 26.358 -0.187 -46.586 1.00 38.31 751 GLY A O 1
ATOM 5828 N N . THR A 1 752 ? 24.184 -0.373 -47.119 1.00 28.97 752 THR A N 1
ATOM 5829 C CA . THR A 1 752 ? 24.234 0.225 -48.455 1.00 28.97 752 THR A CA 1
ATOM 5830 C C . THR A 1 752 ? 23.363 1.471 -48.484 1.00 28.97 752 THR A C 1
ATOM 5832 O O . THR A 1 752 ? 22.221 1.443 -48.034 1.00 28.97 752 THR A O 1
ATOM 5835 N N . SER A 1 753 ? 23.914 2.561 -49.013 1.00 34.44 753 SER A N 1
ATOM 5836 C CA . SER A 1 753 ? 23.266 3.869 -49.126 1.00 34.44 753 SER A CA 1
ATOM 5837 C C . SER A 1 753 ? 21.919 3.795 -49.851 1.00 34.44 753 SER A C 1
ATOM 5839 O O . SER A 1 753 ? 21.886 3.460 -51.034 1.00 34.44 753 SER A O 1
ATOM 5841 N N . ALA A 1 754 ? 20.847 4.167 -49.152 1.00 32.34 754 ALA A N 1
ATOM 5842 C CA . ALA A 1 754 ? 19.529 4.409 -49.726 1.00 32.34 754 ALA A CA 1
ATOM 5843 C C . ALA A 1 754 ? 19.320 5.923 -49.915 1.00 32.34 754 ALA A C 1
ATOM 5845 O O . ALA A 1 754 ? 18.717 6.592 -49.079 1.00 32.34 754 ALA A O 1
ATOM 5846 N N . GLU A 1 755 ? 19.855 6.448 -51.014 1.00 36.81 755 GLU A N 1
ATOM 5847 C CA . GLU A 1 755 ? 19.316 7.636 -51.683 1.00 36.81 755 GLU A CA 1
ATOM 5848 C C . GLU A 1 755 ? 18.716 7.153 -53.016 1.00 36.81 755 GLU A C 1
ATOM 5850 O O . GLU A 1 755 ? 19.267 6.240 -53.630 1.00 36.81 755 GLU A O 1
ATOM 5855 N N . ASP A 1 756 ? 17.592 7.748 -53.423 1.00 34.47 756 ASP A N 1
ATOM 5856 C CA . ASP A 1 756 ? 16.912 7.591 -54.721 1.00 34.47 756 ASP A CA 1
ATOM 5857 C C . ASP A 1 756 ? 16.513 6.162 -55.177 1.00 34.47 756 ASP A C 1
ATOM 5859 O O . ASP A 1 756 ? 17.206 5.535 -55.974 1.00 34.47 756 ASP A O 1
ATOM 5863 N N . ASP A 1 757 ? 15.342 5.680 -54.727 1.00 36.53 757 ASP A N 1
ATOM 5864 C CA . ASP A 1 757 ? 14.207 5.277 -55.602 1.00 36.53 757 ASP A CA 1
ATOM 5865 C C . ASP A 1 757 ? 13.122 4.507 -54.809 1.00 36.53 757 ASP A C 1
ATOM 5867 O O . ASP A 1 757 ? 13.187 3.287 -54.661 1.00 36.53 757 ASP A O 1
ATOM 5871 N N . GLU A 1 758 ? 12.067 5.193 -54.348 1.00 31.53 758 GLU A N 1
ATOM 5872 C CA . GLU A 1 758 ? 10.847 4.524 -53.861 1.00 31.53 758 GLU A CA 1
ATOM 5873 C C . GLU A 1 758 ? 9.583 5.292 -54.285 1.00 31.53 758 GLU A C 1
ATOM 5875 O O . GLU A 1 758 ? 9.143 6.248 -53.646 1.00 31.53 758 GLU A O 1
ATOM 5880 N N . ALA A 1 759 ? 9.013 4.871 -55.417 1.00 35.59 759 ALA A N 1
ATOM 5881 C CA . ALA A 1 759 ? 7.727 5.330 -55.930 1.00 35.59 759 ALA A CA 1
ATOM 5882 C C . ALA A 1 759 ? 6.951 4.159 -56.560 1.00 35.59 759 ALA A C 1
ATOM 5884 O O . ALA A 1 759 ? 7.517 3.327 -57.270 1.00 35.59 759 ALA A O 1
ATOM 5885 N N . ASP A 1 760 ? 5.639 4.148 -56.323 1.00 35.22 760 ASP A N 1
ATOM 5886 C CA . ASP A 1 760 ? 4.624 3.286 -56.937 1.00 35.22 760 ASP A CA 1
ATOM 5887 C C . ASP A 1 760 ? 4.836 1.760 -56.836 1.00 35.22 760 ASP A C 1
ATOM 5889 O O . ASP A 1 760 ? 5.332 1.120 -57.769 1.00 35.22 760 ASP A O 1
ATOM 5893 N N . ARG A 1 761 ? 4.299 1.145 -55.769 1.00 34.19 761 ARG A N 1
ATOM 5894 C CA . ARG A 1 761 ? 3.536 -0.126 -55.838 1.00 34.19 761 ARG A CA 1
ATOM 5895 C C . ARG A 1 761 ? 2.786 -0.424 -54.535 1.00 34.19 761 ARG A C 1
ATOM 5897 O O . ARG A 1 761 ? 3.305 -1.077 -53.639 1.00 34.19 761 ARG A O 1
ATOM 5904 N N . GLU A 1 762 ? 1.527 -0.002 -54.484 1.00 35.47 762 GLU A N 1
ATOM 5905 C CA . GLU A 1 762 ? 0.518 -0.680 -53.664 1.00 35.47 762 GLU A CA 1
ATOM 5906 C C . GLU A 1 762 ? 0.045 -1.939 -54.411 1.00 35.47 762 GLU A C 1
ATOM 5908 O O . GLU A 1 762 ? -0.371 -1.856 -55.571 1.00 35.47 762 GLU A O 1
ATOM 5913 N N . SER A 1 763 ? 0.100 -3.097 -53.755 1.00 32.81 763 SER A N 1
ATOM 5914 C CA . SER A 1 763 ? -0.680 -4.289 -54.109 1.00 32.81 763 SER A CA 1
ATOM 5915 C C . SER A 1 763 ? -0.691 -5.248 -52.923 1.00 32.81 763 SER A C 1
ATOM 5917 O O . SER A 1 763 ? 0.377 -5.687 -52.498 1.00 32.81 763 SER A O 1
ATOM 5919 N N . ASP A 1 764 ? -1.877 -5.552 -52.406 1.00 39.59 764 ASP A N 1
ATOM 5920 C CA . ASP A 1 764 ? -2.083 -6.457 -51.275 1.00 39.59 764 ASP A CA 1
ATOM 5921 C C . ASP A 1 764 ? -1.715 -7.914 -51.619 1.00 39.59 764 ASP A C 1
ATOM 5923 O O . ASP A 1 764 ? -2.020 -8.380 -52.715 1.00 39.59 764 ASP A O 1
ATOM 5927 N N . ASP A 1 765 ? -1.123 -8.629 -50.660 1.00 37.62 765 ASP A N 1
ATOM 5928 C CA . ASP A 1 765 ? -1.310 -10.070 -50.408 1.00 37.62 765 ASP A CA 1
ATOM 5929 C C . ASP A 1 765 ? -0.745 -10.384 -49.000 1.00 37.62 765 ASP A C 1
ATOM 5931 O O . ASP A 1 765 ? 0.258 -9.797 -48.585 1.00 37.62 765 ASP A O 1
ATOM 5935 N N . ASP A 1 766 ? -1.410 -11.257 -48.235 1.00 43.53 766 ASP A N 1
ATOM 5936 C CA . ASP A 1 766 ? -1.105 -11.512 -46.815 1.00 43.53 766 ASP A CA 1
ATOM 5937 C C . ASP A 1 766 ? 0.147 -12.395 -46.595 1.00 43.53 766 ASP A C 1
ATOM 5939 O O . ASP A 1 766 ? 0.153 -13.552 -47.009 1.00 43.53 766 ASP A O 1
ATOM 5943 N N . ASP A 1 767 ? 1.151 -11.901 -45.853 1.00 35.06 767 ASP A N 1
ATOM 5944 C CA . ASP A 1 767 ? 2.002 -12.699 -44.940 1.00 35.06 767 ASP A CA 1
ATOM 5945 C C . ASP A 1 767 ? 2.889 -11.766 -44.079 1.00 35.06 767 ASP A C 1
ATOM 5947 O O . ASP A 1 767 ? 3.911 -11.239 -44.523 1.00 35.06 767 ASP A O 1
ATOM 5951 N N . ASP A 1 768 ? 2.493 -11.542 -42.821 1.00 36.94 768 ASP A N 1
ATOM 5952 C CA . ASP A 1 768 ? 3.129 -10.587 -41.896 1.00 36.94 768 ASP A CA 1
ATOM 5953 C C . ASP A 1 768 ? 4.403 -11.186 -41.245 1.00 36.94 768 ASP A C 1
ATOM 5955 O O . ASP A 1 768 ? 4.452 -11.502 -40.049 1.00 36.94 768 ASP A O 1
ATOM 5959 N N . GLU A 1 769 ? 5.457 -11.399 -42.045 1.00 40.03 769 GLU A N 1
ATOM 5960 C CA . GLU A 1 769 ? 6.763 -11.877 -41.562 1.00 40.03 769 GLU A CA 1
ATOM 5961 C C . GLU A 1 769 ? 7.478 -10.757 -40.773 1.00 40.03 769 GLU A C 1
ATOM 5963 O O . GLU A 1 769 ? 8.304 -9.996 -41.286 1.00 40.03 769 GLU A O 1
ATOM 5968 N N . MET A 1 770 ? 7.096 -10.621 -39.497 1.00 35.47 770 MET A N 1
ATOM 5969 C CA . MET A 1 770 ? 7.521 -9.552 -38.590 1.00 35.47 770 MET A CA 1
ATOM 5970 C C . MET A 1 770 ? 9.050 -9.409 -38.540 1.00 35.47 770 MET A C 1
ATOM 5972 O O . MET A 1 770 ? 9.742 -10.212 -37.913 1.00 35.47 770 MET A O 1
ATOM 5976 N N . LYS A 1 771 ? 9.572 -8.335 -39.148 1.00 41.41 771 LYS A N 1
ATOM 5977 C CA . LYS A 1 771 ? 10.998 -7.968 -39.132 1.00 41.41 771 LYS A CA 1
ATOM 5978 C C . LYS A 1 771 ? 11.490 -7.740 -37.698 1.00 41.41 771 LYS A C 1
ATOM 5980 O O . LYS A 1 771 ? 11.319 -6.659 -37.135 1.00 41.41 771 LYS A O 1
ATOM 5985 N N . VAL A 1 772 ? 12.108 -8.764 -37.113 1.00 47.69 772 VAL A N 1
ATOM 5986 C CA . VAL A 1 772 ? 12.712 -8.705 -35.776 1.00 47.69 772 VAL A CA 1
ATOM 5987 C C . VAL A 1 772 ? 13.975 -7.841 -35.806 1.00 47.69 772 VAL A C 1
ATOM 5989 O O . VAL A 1 772 ? 14.802 -7.948 -36.709 1.00 47.69 772 VAL A O 1
ATOM 5992 N N . ASP A 1 773 ? 14.128 -6.984 -34.797 1.00 47.62 773 ASP A N 1
ATOM 5993 C CA . ASP A 1 773 ? 15.319 -6.155 -34.606 1.00 47.62 773 ASP A CA 1
ATOM 5994 C C . ASP A 1 773 ? 16.539 -7.032 -34.227 1.00 47.62 773 ASP A C 1
ATOM 5996 O O . ASP A 1 773 ? 16.534 -7.656 -33.156 1.00 47.62 773 ASP A O 1
ATOM 6000 N N . PRO A 1 774 ? 17.609 -7.069 -35.050 1.00 57.31 774 PRO A N 1
ATOM 6001 C CA . PRO A 1 774 ? 18.765 -7.937 -34.828 1.00 57.31 774 PRO A CA 1
ATOM 6002 C C . PRO A 1 774 ? 19.617 -7.540 -33.611 1.00 57.31 774 PRO A C 1
ATOM 6004 O O . PRO A 1 774 ? 20.485 -8.316 -33.204 1.00 57.31 774 PRO A O 1
ATOM 6007 N N . SER A 1 775 ? 19.403 -6.364 -33.009 1.00 60.19 775 SER A N 1
ATOM 6008 C CA . SER A 1 775 ? 20.035 -5.997 -31.735 1.00 60.19 775 SER A CA 1
ATOM 6009 C C . SER A 1 775 ? 19.417 -6.771 -30.564 1.00 60.19 775 SER A C 1
ATOM 6011 O O . SER A 1 775 ? 20.130 -7.384 -29.765 1.00 60.19 775 SER A O 1
ATOM 6013 N N . ARG A 1 776 ? 18.081 -6.832 -30.531 1.00 62.19 776 ARG A N 1
ATOM 6014 C CA . ARG A 1 776 ? 17.268 -7.415 -29.454 1.00 62.19 776 ARG A CA 1
ATOM 6015 C C . ARG A 1 776 ? 17.444 -8.928 -29.334 1.00 62.19 776 ARG A C 1
ATOM 6017 O O . ARG A 1 776 ? 17.387 -9.480 -28.238 1.00 62.19 776 ARG A O 1
ATOM 6024 N N . GLU A 1 777 ? 17.723 -9.597 -30.450 1.00 68.12 777 GLU A N 1
ATOM 6025 C CA . GLU A 1 777 ? 18.087 -11.015 -30.454 1.00 68.12 777 GLU A CA 1
ATOM 6026 C C . GLU A 1 777 ? 19.430 -11.290 -29.770 1.00 68.12 777 GLU A C 1
ATOM 6028 O O . GLU A 1 777 ? 19.550 -12.246 -29.000 1.00 68.12 777 GLU A O 1
ATOM 6033 N N . ARG A 1 778 ? 20.453 -10.457 -30.022 1.00 67.75 778 ARG A N 1
ATOM 6034 C CA . ARG A 1 778 ? 21.788 -10.657 -29.435 1.00 67.75 778 ARG A CA 1
ATOM 6035 C C . ARG A 1 778 ? 21.727 -10.565 -27.911 1.00 67.75 778 ARG A C 1
ATOM 6037 O O . ARG A 1 778 ? 22.351 -11.385 -27.242 1.00 67.75 778 ARG A O 1
ATOM 6044 N N . GLU A 1 779 ? 20.932 -9.645 -27.363 1.00 70.31 779 GLU A N 1
ATOM 6045 C CA . GLU A 1 779 ? 20.716 -9.530 -25.913 1.00 70.31 779 GLU A CA 1
ATOM 6046 C C . GLU A 1 779 ? 20.103 -10.796 -25.288 1.00 70.31 779 GLU A C 1
ATOM 6048 O O . GLU A 1 779 ? 20.447 -11.154 -24.159 1.00 70.31 779 GLU A O 1
ATOM 6053 N N . HIS A 1 780 ? 19.225 -11.498 -26.014 1.00 74.75 780 HIS A N 1
ATOM 6054 C CA . HIS A 1 780 ? 18.562 -12.707 -25.523 1.00 74.75 780 HIS A CA 1
ATOM 6055 C C . HIS A 1 780 ? 19.430 -13.970 -25.686 1.00 74.75 780 HIS A C 1
ATOM 6057 O O . HIS A 1 780 ? 19.577 -14.747 -24.740 1.00 74.75 780 HIS A O 1
ATOM 6063 N N . TYR A 1 781 ? 20.036 -14.182 -26.860 1.00 81.88 781 TYR A N 1
ATOM 6064 C CA . TYR A 1 781 ? 20.729 -15.439 -27.175 1.00 81.88 781 TYR A CA 1
ATOM 6065 C C . TYR A 1 781 ? 22.198 -15.488 -26.727 1.00 81.88 781 TYR A C 1
ATOM 6067 O O . TYR A 1 781 ? 22.684 -16.569 -26.388 1.00 81.88 781 TYR A O 1
ATOM 6075 N N . VAL A 1 782 ? 22.918 -14.359 -26.644 1.00 81.94 782 VAL A N 1
ATOM 6076 C CA . VAL A 1 782 ? 24.330 -14.359 -26.197 1.00 81.94 782 VAL A CA 1
ATOM 6077 C C . VAL A 1 782 ? 24.499 -14.909 -24.767 1.00 81.94 782 VAL A C 1
ATOM 6079 O O . VAL A 1 782 ? 25.396 -15.731 -24.566 1.00 81.94 782 VAL A O 1
ATOM 6082 N N . PRO A 1 783 ? 23.645 -14.583 -23.774 1.00 84.12 783 PRO A N 1
ATOM 6083 C CA . PRO A 1 783 ? 23.724 -15.210 -22.455 1.00 84.12 783 PRO A CA 1
ATOM 6084 C C . PRO A 1 783 ? 23.447 -16.722 -22.450 1.00 84.12 783 PRO A C 1
ATOM 6086 O O . PRO A 1 783 ? 24.087 -17.450 -21.690 1.00 84.12 783 PRO A O 1
ATOM 6089 N N . LEU A 1 784 ? 22.552 -17.215 -23.316 1.00 84.31 784 LEU A N 1
ATOM 6090 C CA . LEU A 1 784 ? 22.302 -18.655 -23.477 1.00 84.31 784 LEU A CA 1
ATOM 6091 C C . LEU A 1 784 ? 23.520 -19.372 -24.077 1.00 84.31 784 LEU A C 1
ATOM 6093 O O . LEU A 1 784 ? 23.907 -20.439 -23.601 1.00 84.31 784 LEU A O 1
ATOM 6097 N N . LEU A 1 785 ? 24.185 -18.755 -25.059 1.00 83.56 785 LEU A N 1
ATOM 6098 C CA . LEU A 1 785 ? 25.455 -19.244 -25.601 1.00 83.56 785 LEU A CA 1
ATOM 6099 C C . LEU A 1 785 ? 26.566 -19.246 -24.540 1.00 83.56 785 LEU A C 1
ATOM 6101 O O . LEU A 1 785 ? 27.313 -20.217 -24.446 1.00 83.56 785 LEU A O 1
ATOM 6105 N N . LEU A 1 786 ? 26.654 -18.220 -23.688 1.00 85.56 786 LEU A N 1
ATOM 6106 C CA . LEU A 1 786 ? 27.608 -18.183 -22.571 1.00 85.56 786 LEU A CA 1
ATOM 6107 C C . LEU A 1 786 ? 27.315 -19.251 -21.497 1.00 85.56 786 LEU A C 1
ATOM 6109 O O . LEU A 1 786 ? 28.250 -19.802 -20.914 1.00 85.56 786 LEU A O 1
ATOM 6113 N N . ALA A 1 787 ? 26.047 -19.602 -21.267 1.00 84.00 787 ALA A N 1
ATOM 6114 C CA . ALA A 1 787 ? 25.677 -20.734 -20.416 1.00 84.00 787 ALA A CA 1
ATOM 6115 C C . ALA A 1 787 ? 26.073 -22.082 -21.053 1.00 84.00 787 ALA A C 1
ATOM 6117 O O . ALA A 1 787 ? 26.725 -22.895 -20.397 1.00 84.00 787 ALA A O 1
ATOM 6118 N N . LEU A 1 788 ? 25.778 -22.298 -22.343 1.00 83.75 788 LEU A N 1
ATOM 6119 C CA . LEU A 1 788 ? 26.230 -23.484 -23.089 1.00 83.75 788 LEU A CA 1
ATOM 6120 C C . LEU A 1 788 ? 27.756 -23.620 -23.088 1.00 83.75 788 LEU A C 1
ATOM 6122 O O . LEU A 1 788 ? 28.273 -24.712 -22.872 1.00 83.75 788 LEU A O 1
ATOM 6126 N N . ARG A 1 789 ? 28.484 -22.513 -23.260 1.00 84.38 789 ARG A N 1
ATOM 6127 C CA . ARG A 1 789 ? 29.947 -22.452 -23.163 1.00 84.38 789 ARG A CA 1
ATOM 6128 C C . ARG A 1 789 ? 30.450 -23.004 -21.828 1.00 84.38 789 ARG A C 1
ATOM 6130 O O . ARG A 1 789 ? 31.335 -23.856 -21.800 1.00 84.38 789 ARG A O 1
ATOM 6137 N N . TYR A 1 790 ? 29.861 -22.543 -20.724 1.00 84.50 790 TYR A N 1
ATOM 6138 C CA . TYR A 1 790 ? 30.201 -22.983 -19.370 1.00 84.50 790 TYR A CA 1
ATOM 6139 C C . TYR A 1 790 ? 29.903 -24.477 -19.148 1.00 84.50 790 TYR A C 1
ATOM 6141 O O . TYR A 1 790 ? 30.709 -25.188 -18.542 1.00 84.50 790 TYR A O 1
ATOM 6149 N N . LEU A 1 791 ? 28.789 -24.972 -19.694 1.00 83.19 791 LEU A N 1
ATOM 6150 C CA . LEU A 1 791 ? 28.383 -26.379 -19.618 1.00 83.19 791 LEU A CA 1
ATOM 6151 C C . LEU A 1 791 ? 29.295 -27.289 -20.455 1.00 83.19 791 LEU A C 1
ATOM 6153 O O . LEU A 1 791 ? 29.817 -28.264 -19.921 1.00 83.19 791 LEU A O 1
ATOM 6157 N N . TYR A 1 792 ? 29.575 -26.954 -21.719 1.00 82.31 792 TYR A N 1
ATOM 6158 C CA . TYR A 1 792 ? 30.470 -27.745 -22.576 1.00 82.31 792 TYR A CA 1
ATOM 6159 C C . TYR A 1 792 ? 31.928 -27.728 -22.091 1.00 82.31 792 TYR A C 1
ATOM 6161 O O . TYR A 1 792 ? 32.629 -28.734 -22.209 1.00 82.31 792 TYR A O 1
ATOM 6169 N N . ALA A 1 793 ? 32.379 -26.628 -21.475 1.00 81.06 793 ALA A N 1
ATOM 6170 C CA . ALA A 1 793 ? 33.671 -26.576 -20.793 1.00 81.06 793 ALA A CA 1
ATOM 6171 C C . ALA A 1 793 ? 33.720 -27.503 -19.560 1.00 81.06 793 ALA A C 1
ATOM 6173 O O . ALA A 1 793 ? 34.740 -28.154 -19.333 1.00 81.06 793 ALA A O 1
ATOM 6174 N N . ARG A 1 794 ? 32.621 -27.625 -18.796 1.00 78.62 794 ARG A N 1
ATOM 6175 C CA . ARG A 1 794 ? 32.487 -28.588 -17.681 1.00 78.62 794 ARG A CA 1
ATOM 6176 C C . ARG A 1 794 ? 32.389 -30.039 -18.167 1.00 78.62 794 ARG A C 1
ATOM 6178 O O . ARG A 1 794 ? 33.034 -30.907 -17.582 1.00 78.62 794 ARG A O 1
ATOM 6185 N N . SER A 1 795 ? 31.648 -30.303 -19.245 1.00 76.62 795 SER A N 1
ATOM 6186 C CA . SER A 1 795 ? 31.467 -31.646 -19.821 1.00 76.62 795 SER A CA 1
ATOM 6187 C C . SER A 1 795 ? 32.639 -32.116 -20.695 1.00 76.62 795 SER A C 1
ATOM 6189 O O . SER A 1 795 ? 32.644 -33.259 -21.147 1.00 76.62 795 SER A O 1
ATOM 6191 N N . SER A 1 796 ? 33.634 -31.252 -20.934 1.00 72.94 796 SER A N 1
ATOM 6192 C CA . SER A 1 796 ? 34.794 -31.489 -21.810 1.00 72.94 796 SER A CA 1
ATOM 6193 C C . SER A 1 796 ? 34.465 -31.744 -23.295 1.00 72.94 796 SER A C 1
ATOM 6195 O O . SER A 1 796 ? 35.286 -32.314 -24.019 1.00 72.94 796 SER A O 1
ATOM 6197 N N . ASP A 1 797 ? 33.308 -31.288 -23.793 1.00 78.88 797 ASP A N 1
ATOM 6198 C CA . ASP A 1 797 ? 32.980 -31.355 -25.226 1.00 78.88 797 ASP A CA 1
ATOM 6199 C C . ASP A 1 797 ? 33.643 -30.203 -25.998 1.00 78.88 797 ASP A C 1
ATOM 6201 O O . ASP A 1 797 ? 33.042 -29.171 -26.306 1.00 78.88 797 ASP A O 1
ATOM 6205 N N . LEU A 1 798 ? 34.914 -30.411 -26.346 1.00 78.12 798 LEU A N 1
ATOM 6206 C CA . LEU A 1 798 ? 35.709 -29.474 -27.144 1.00 78.12 798 LEU A CA 1
ATOM 6207 C C . LEU A 1 798 ? 35.148 -29.229 -28.560 1.00 78.12 798 LEU A C 1
ATOM 6209 O O . LEU A 1 798 ? 35.550 -28.262 -29.204 1.00 78.12 798 LEU A O 1
ATOM 6213 N N . GLY A 1 799 ? 34.270 -30.100 -29.075 1.00 75.31 799 GLY A N 1
ATOM 6214 C CA . GLY A 1 799 ? 33.686 -29.960 -30.409 1.00 75.31 799 GLY A CA 1
ATOM 6215 C C . GLY A 1 799 ? 32.591 -28.900 -30.429 1.00 75.31 799 GLY A C 1
ATOM 6216 O O . GLY A 1 799 ? 32.656 -27.954 -31.214 1.00 75.31 799 GLY A O 1
ATOM 6217 N N . ASN A 1 800 ? 31.614 -29.026 -29.528 1.00 79.75 800 ASN A N 1
ATOM 6218 C CA . ASN A 1 800 ? 30.557 -28.025 -29.388 1.00 79.75 800 ASN A CA 1
ATOM 6219 C C . ASN A 1 800 ? 31.066 -26.724 -28.744 1.00 79.75 800 ASN A C 1
ATOM 6221 O O . ASN A 1 800 ? 30.635 -25.652 -29.162 1.00 79.75 800 ASN A O 1
ATOM 6225 N N . LEU A 1 801 ? 32.045 -26.782 -27.829 1.00 80.88 801 LEU A N 1
ATOM 6226 C CA . LEU A 1 801 ? 32.659 -25.584 -27.239 1.00 80.88 801 LEU A CA 1
ATOM 6227 C C . LEU A 1 801 ? 33.264 -24.641 -28.297 1.00 80.88 801 LEU A C 1
ATOM 6229 O O . LEU A 1 801 ? 32.956 -23.453 -28.293 1.00 80.88 801 LEU A O 1
ATOM 6233 N N . LEU A 1 802 ? 34.050 -25.162 -29.250 1.00 79.69 802 LEU A N 1
ATOM 6234 C CA . LEU A 1 802 ? 34.622 -24.353 -30.342 1.00 79.69 802 LEU A CA 1
ATOM 6235 C C . LEU A 1 802 ? 33.551 -23.738 -31.253 1.00 79.69 802 LEU A C 1
ATOM 6237 O O . LEU A 1 802 ? 33.706 -22.612 -31.727 1.00 79.69 802 LEU A O 1
ATOM 6241 N N . ALA A 1 803 ? 32.456 -24.461 -31.493 1.00 78.19 803 ALA A N 1
ATOM 6242 C CA . ALA A 1 803 ? 31.337 -23.948 -32.272 1.00 78.19 803 ALA A CA 1
ATOM 6243 C C . ALA A 1 803 ? 30.581 -22.824 -31.528 1.00 78.19 803 ALA A C 1
ATOM 6245 O O . ALA A 1 803 ? 30.135 -21.875 -32.172 1.00 78.19 803 ALA A O 1
ATOM 6246 N N . VAL A 1 804 ? 30.490 -22.882 -30.190 1.00 80.50 804 VAL A N 1
ATOM 6247 C CA . VAL A 1 804 ? 29.918 -21.801 -29.362 1.00 80.50 804 VAL A CA 1
ATOM 6248 C C . VAL A 1 804 ? 30.845 -20.585 -29.351 1.00 80.50 804 VAL A C 1
ATOM 6250 O O . VAL A 1 804 ? 30.391 -19.477 -29.630 1.00 80.50 804 VAL A O 1
ATOM 6253 N N . ASP A 1 805 ? 32.144 -20.781 -29.107 1.00 80.75 805 ASP A N 1
ATOM 6254 C CA . ASP A 1 805 ? 33.130 -19.693 -29.077 1.00 80.75 805 ASP A CA 1
ATOM 6255 C C . ASP A 1 805 ? 33.186 -18.930 -30.417 1.00 80.75 805 ASP A C 1
ATOM 6257 O O . ASP A 1 805 ? 33.295 -17.702 -30.422 1.00 80.75 805 ASP A O 1
ATOM 6261 N N . LEU A 1 806 ? 33.029 -19.623 -31.556 1.00 79.50 806 LEU A N 1
ATOM 6262 C CA . LEU A 1 806 ? 32.951 -18.993 -32.883 1.00 79.50 806 LEU A CA 1
ATOM 6263 C C . LEU A 1 806 ? 31.692 -18.133 -33.069 1.00 79.50 806 LEU A C 1
ATOM 6265 O O . LEU A 1 806 ? 31.783 -17.074 -33.686 1.00 79.50 806 LEU A O 1
ATOM 6269 N N . ARG A 1 807 ? 30.536 -18.543 -32.529 1.00 77.00 807 ARG A N 1
ATOM 6270 C CA . ARG A 1 807 ? 29.303 -17.729 -32.562 1.00 77.00 807 ARG A CA 1
ATOM 6271 C C . ARG A 1 807 ? 29.356 -16.538 -31.603 1.00 77.00 807 ARG A C 1
ATOM 6273 O O . ARG A 1 807 ? 28.759 -15.511 -31.898 1.00 77.00 807 ARG A O 1
ATOM 6280 N N . LEU A 1 808 ? 30.091 -16.660 -30.496 1.00 77.38 808 LEU A N 1
ATOM 6281 C CA . LEU A 1 808 ? 30.376 -15.563 -29.564 1.00 77.38 808 LEU A CA 1
ATOM 6282 C C . LEU A 1 808 ? 31.451 -14.587 -30.079 1.00 77.38 808 LEU A C 1
ATOM 6284 O O . LEU A 1 808 ? 31.604 -13.505 -29.519 1.00 77.38 808 LEU A O 1
ATOM 6288 N N . GLY A 1 809 ? 32.216 -14.962 -31.110 1.00 72.75 809 GLY A N 1
ATOM 6289 C CA . GLY A 1 809 ? 33.331 -14.164 -31.629 1.00 72.75 809 GLY A CA 1
ATOM 6290 C C . GLY A 1 809 ? 34.584 -14.162 -30.741 1.00 72.75 809 GLY A C 1
ATOM 6291 O O . GLY A 1 809 ? 35.496 -13.369 -30.983 1.00 72.75 809 GLY A O 1
ATOM 6292 N N . ASP A 1 810 ? 34.673 -15.044 -29.736 1.00 77.50 810 ASP A N 1
ATOM 6293 C CA . ASP A 1 810 ? 35.809 -15.118 -28.804 1.00 77.50 810 ASP A CA 1
ATOM 6294 C C . ASP A 1 810 ? 37.012 -15.820 -29.455 1.00 77.50 810 ASP A C 1
ATOM 6296 O O . ASP A 1 810 ? 37.352 -16.975 -29.188 1.00 77.50 810 ASP A O 1
ATOM 6300 N N . THR A 1 811 ? 37.667 -15.089 -30.358 1.00 74.69 811 THR A N 1
ATOM 6301 C CA . THR A 1 811 ? 38.859 -15.554 -31.076 1.00 74.69 811 THR A CA 1
ATOM 6302 C C . THR A 1 811 ? 39.977 -15.990 -30.128 1.00 74.69 811 THR A C 1
ATOM 6304 O O . THR A 1 811 ? 40.666 -16.967 -30.417 1.00 74.69 811 THR A O 1
ATOM 6307 N N . ALA A 1 812 ? 40.144 -15.324 -28.981 1.00 76.19 812 ALA A N 1
ATOM 6308 C CA . ALA A 1 812 ? 41.191 -15.647 -28.018 1.00 76.19 812 ALA A CA 1
ATOM 6309 C C . ALA A 1 812 ? 40.998 -17.050 -27.425 1.00 76.19 812 ALA A C 1
ATOM 6311 O O . ALA A 1 812 ? 41.945 -17.837 -27.392 1.00 76.19 812 ALA A O 1
ATOM 6312 N N . ALA A 1 813 ? 39.777 -17.409 -27.023 1.00 77.62 813 ALA A N 1
ATOM 6313 C CA . ALA A 1 813 ? 39.478 -18.748 -26.524 1.00 77.62 813 ALA A CA 1
ATOM 6314 C C . ALA A 1 813 ? 39.638 -19.838 -27.593 1.00 77.62 813 ALA A C 1
ATOM 6316 O O . ALA A 1 813 ? 40.261 -20.868 -27.322 1.00 77.62 813 ALA A O 1
ATOM 6317 N N . ILE A 1 814 ? 39.181 -19.578 -28.824 1.00 79.44 814 ILE A N 1
ATOM 6318 C CA . ILE A 1 814 ? 39.367 -20.479 -29.972 1.00 79.44 814 ILE A CA 1
ATOM 6319 C C . ILE A 1 814 ? 40.860 -20.787 -30.163 1.00 79.44 814 ILE A C 1
ATOM 6321 O O . ILE A 1 814 ? 41.260 -21.954 -30.186 1.00 79.44 814 ILE A O 1
ATOM 6325 N N . PHE A 1 815 ? 41.716 -19.761 -30.226 1.00 78.88 815 PHE A N 1
ATOM 6326 C CA . PHE A 1 815 ? 43.156 -19.975 -30.383 1.00 78.88 815 PHE A CA 1
ATOM 6327 C C . PHE A 1 815 ? 43.817 -20.573 -29.131 1.00 78.88 815 PHE A C 1
ATOM 6329 O O . PHE A 1 815 ? 44.734 -21.375 -29.289 1.00 78.88 815 PHE A O 1
ATOM 6336 N N . ASN A 1 816 ? 43.334 -20.317 -27.912 1.00 81.12 816 ASN A N 1
ATOM 6337 C CA . ASN A 1 816 ? 43.810 -20.996 -26.694 1.00 81.12 816 ASN A CA 1
ATOM 6338 C C . ASN A 1 816 ? 43.497 -22.508 -26.678 1.00 81.12 816 ASN A C 1
ATOM 6340 O O . ASN A 1 816 ? 44.251 -23.289 -26.096 1.00 81.12 816 ASN A O 1
ATOM 6344 N N . ILE A 1 817 ? 42.408 -22.948 -27.319 1.00 78.38 817 ILE A N 1
ATOM 6345 C CA . ILE A 1 817 ? 42.062 -24.375 -27.434 1.00 78.38 817 ILE A CA 1
ATOM 6346 C C . ILE A 1 817 ? 42.884 -25.056 -28.539 1.00 78.38 817 ILE A C 1
ATOM 6348 O O . ILE A 1 817 ? 43.354 -26.175 -28.336 1.00 78.38 817 ILE A O 1
ATOM 6352 N N . ILE A 1 818 ? 43.073 -24.401 -29.693 1.00 77.12 818 ILE A N 1
ATOM 6353 C CA . ILE A 1 818 ? 43.728 -25.009 -30.870 1.00 77.12 818 ILE A CA 1
ATOM 6354 C C . ILE A 1 818 ? 45.266 -24.850 -30.838 1.00 77.12 818 ILE A C 1
ATOM 6356 O O . ILE A 1 818 ? 45.978 -25.656 -31.430 1.00 77.12 818 ILE A O 1
ATOM 6360 N N . SER A 1 819 ? 45.816 -23.863 -30.123 1.00 74.31 819 SER A N 1
ATOM 6361 C CA . SER A 1 819 ? 47.277 -23.745 -29.935 1.00 74.31 819 SER A CA 1
ATOM 6362 C C . SER A 1 819 ? 47.869 -24.810 -29.009 1.00 74.31 819 SER A C 1
ATOM 6364 O O . SER A 1 819 ? 49.076 -25.034 -29.052 1.00 74.31 819 SER A O 1
ATOM 6366 N N . ASP A 1 820 ? 47.047 -25.505 -28.216 1.00 75.88 820 ASP A N 1
ATOM 6367 C CA . ASP A 1 820 ? 47.478 -26.644 -27.407 1.00 75.88 820 ASP A CA 1
ATOM 6368 C C . ASP A 1 820 ? 47.559 -27.923 -28.272 1.00 75.88 820 ASP A C 1
ATOM 6370 O O . ASP A 1 820 ? 46.522 -28.516 -28.608 1.00 75.88 820 ASP A O 1
ATOM 6374 N N . PRO A 1 821 ? 48.770 -28.414 -28.608 1.00 68.12 821 PRO A N 1
ATOM 6375 C CA . PRO A 1 821 ? 48.920 -29.569 -29.486 1.00 68.12 821 PRO A CA 1
ATOM 6376 C C . PRO A 1 821 ? 48.353 -30.855 -28.867 1.00 68.12 821 PRO A C 1
ATOM 6378 O O . PRO A 1 821 ? 47.971 -31.764 -29.604 1.00 68.12 821 PRO A O 1
ATOM 6381 N N . SER A 1 822 ? 48.237 -30.947 -27.535 1.00 73.19 822 SER A N 1
ATOM 6382 C CA . SER A 1 822 ? 47.678 -32.128 -26.869 1.00 73.19 822 SER A CA 1
ATOM 6383 C C . SER A 1 822 ? 46.168 -32.258 -27.102 1.00 73.19 822 SER A C 1
ATOM 6385 O O . SER A 1 822 ? 45.668 -33.363 -27.343 1.00 73.19 822 SER A O 1
ATOM 6387 N N . LYS A 1 823 ? 45.440 -31.132 -27.126 1.00 73.75 823 LYS A N 1
ATOM 6388 C CA . LYS A 1 823 ? 43.991 -31.083 -27.386 1.00 73.75 823 LYS A CA 1
ATOM 6389 C C . LYS A 1 823 ? 43.671 -31.361 -28.856 1.00 73.75 823 LYS A C 1
ATOM 6391 O O . LYS A 1 823 ? 42.756 -32.131 -29.154 1.00 73.75 823 LYS A O 1
ATOM 6396 N N . VAL A 1 824 ? 44.464 -30.805 -29.776 1.00 70.88 824 VAL A N 1
ATOM 6397 C CA . VAL A 1 824 ? 44.306 -31.030 -31.225 1.00 70.88 824 VAL A CA 1
ATOM 6398 C C . VAL A 1 824 ? 44.648 -32.472 -31.621 1.00 70.88 824 VAL A C 1
ATOM 6400 O O . VAL A 1 824 ? 43.955 -33.057 -32.453 1.00 70.88 824 VAL A O 1
ATOM 6403 N N . GLN A 1 825 ? 45.672 -33.086 -31.020 1.00 69.56 825 GLN A N 1
ATOM 6404 C CA . GLN A 1 825 ? 46.029 -34.481 -31.311 1.00 69.56 825 GLN A CA 1
ATOM 6405 C C . GLN A 1 825 ? 45.032 -35.490 -30.723 1.00 69.56 825 GLN A C 1
ATOM 6407 O O . GLN A 1 825 ? 44.730 -36.492 -31.376 1.00 69.56 825 GLN A O 1
ATOM 6412 N N . SER A 1 826 ? 44.498 -35.236 -29.524 1.00 72.75 826 SER A N 1
ATOM 6413 C CA . SER A 1 826 ? 43.547 -36.140 -28.862 1.00 72.75 826 SER A CA 1
ATOM 6414 C C . SER A 1 826 ? 42.146 -36.090 -29.483 1.00 72.75 826 SER A C 1
ATOM 6416 O O . SER A 1 826 ? 41.615 -37.132 -29.868 1.00 72.75 826 SER A O 1
ATOM 6418 N N . SER A 1 827 ? 41.556 -34.906 -29.672 1.00 75.81 827 SER A N 1
ATOM 6419 C CA . SER A 1 827 ? 40.193 -34.789 -30.208 1.00 75.81 827 SER A CA 1
ATOM 6420 C C . SER A 1 827 ? 40.139 -34.948 -31.731 1.00 75.81 827 SER A C 1
ATOM 6422 O O . SER A 1 827 ? 40.898 -34.328 -32.478 1.00 75.81 827 SER A O 1
ATOM 6424 N N . THR A 1 828 ? 39.232 -35.788 -32.229 1.00 75.88 828 THR A N 1
ATOM 6425 C CA . THR A 1 828 ? 38.916 -35.896 -33.666 1.00 75.88 828 THR A CA 1
ATOM 6426 C C . THR A 1 828 ? 37.969 -34.787 -34.126 1.00 75.88 828 THR A C 1
ATOM 6428 O O . THR A 1 828 ? 38.140 -34.273 -35.231 1.00 75.88 828 THR A O 1
ATOM 6431 N N . ALA A 1 829 ? 37.025 -34.374 -33.272 1.00 72.50 829 ALA A N 1
ATOM 6432 C CA . ALA A 1 829 ? 36.069 -33.304 -33.561 1.00 72.50 829 ALA A CA 1
ATOM 6433 C C . ALA A 1 829 ? 36.778 -31.960 -33.796 1.00 72.50 829 ALA A C 1
ATOM 6435 O O . ALA A 1 829 ? 36.523 -31.313 -34.808 1.00 72.50 829 ALA A O 1
ATOM 6436 N N . VAL A 1 830 ? 37.748 -31.598 -32.942 1.00 76.31 830 VAL A N 1
ATOM 6437 C CA . VAL A 1 830 ? 38.561 -30.372 -33.097 1.00 76.31 830 VAL A CA 1
ATOM 6438 C C . VAL A 1 830 ? 39.256 -30.342 -34.464 1.00 76.31 830 VAL A C 1
ATOM 6440 O O . VAL A 1 830 ? 39.153 -29.355 -35.188 1.00 76.31 830 VAL A O 1
ATOM 6443 N N . ARG A 1 831 ? 39.903 -31.442 -34.875 1.00 75.56 831 ARG A N 1
ATOM 6444 C CA . ARG A 1 831 ? 40.589 -31.531 -36.179 1.00 75.56 831 ARG A CA 1
ATOM 6445 C C . ARG A 1 831 ? 39.636 -31.375 -37.366 1.00 75.56 831 ARG A C 1
ATOM 6447 O O . ARG A 1 831 ? 39.966 -30.665 -38.313 1.00 75.56 831 ARG A O 1
ATOM 6454 N N . GLN A 1 832 ? 38.457 -31.999 -37.316 1.00 76.25 832 GLN A N 1
ATOM 6455 C CA . GLN A 1 832 ? 37.445 -31.853 -38.370 1.00 76.25 832 GLN A CA 1
ATOM 6456 C C . GLN A 1 832 ? 36.842 -30.442 -38.406 1.00 76.25 832 GLN A C 1
ATOM 6458 O O . GLN A 1 832 ? 36.606 -29.908 -39.488 1.00 76.25 832 GLN A O 1
ATOM 6463 N N . TRP A 1 833 ? 36.632 -29.819 -37.246 1.00 78.88 833 TRP A N 1
ATOM 6464 C CA . TRP A 1 833 ? 36.101 -28.463 -37.138 1.00 78.88 833 TRP A CA 1
ATOM 6465 C C . TRP A 1 833 ? 37.081 -27.413 -37.681 1.00 78.88 833 TRP A C 1
ATOM 6467 O O . TRP A 1 833 ? 36.681 -26.576 -38.489 1.00 78.88 833 TRP A O 1
ATOM 6477 N N . VAL A 1 834 ? 38.369 -27.509 -37.326 1.00 77.19 834 VAL A N 1
ATOM 6478 C CA . VAL A 1 834 ? 39.433 -26.622 -37.837 1.00 77.19 834 VAL A CA 1
ATOM 6479 C C . VAL A 1 834 ? 39.587 -26.756 -39.353 1.00 77.19 834 VAL A C 1
ATOM 6481 O O . VAL A 1 834 ? 39.694 -25.748 -40.045 1.00 77.19 834 VAL A O 1
ATOM 6484 N N . ALA A 1 835 ? 39.530 -27.979 -39.891 1.00 73.38 835 ALA A N 1
ATOM 6485 C CA . ALA A 1 835 ? 39.594 -28.205 -41.335 1.00 73.38 835 ALA A CA 1
ATOM 6486 C C . ALA A 1 835 ? 38.399 -27.596 -42.100 1.00 73.38 835 ALA A C 1
ATOM 6488 O O . ALA A 1 835 ? 38.567 -27.165 -43.238 1.00 73.38 835 ALA A O 1
ATOM 6489 N N . ARG A 1 836 ? 37.206 -27.536 -41.486 1.00 77.50 836 ARG A N 1
ATOM 6490 C CA . ARG A 1 836 ? 35.999 -26.920 -42.074 1.00 77.50 836 ARG A CA 1
ATOM 6491 C C . ARG A 1 836 ? 36.015 -25.390 -42.010 1.00 77.50 836 ARG A C 1
ATOM 6493 O O . ARG A 1 836 ? 35.603 -24.748 -42.968 1.00 77.50 836 ARG A O 1
ATOM 6500 N N . HIS A 1 837 ? 36.501 -24.811 -40.911 1.00 78.06 837 HIS A N 1
ATOM 6501 C CA . HIS A 1 837 ? 36.449 -23.365 -40.646 1.00 78.06 837 HIS A CA 1
ATOM 6502 C C . HIS A 1 837 ? 37.776 -22.631 -40.913 1.00 78.06 837 HIS A C 1
ATOM 6504 O O . HIS A 1 837 ? 37.972 -21.505 -40.459 1.00 78.06 837 HIS A O 1
ATOM 6510 N N . LEU A 1 838 ? 38.697 -23.244 -41.666 1.00 78.19 838 LEU A N 1
ATOM 6511 C CA . LEU A 1 838 ? 40.039 -22.709 -41.918 1.00 78.19 838 LEU A CA 1
ATOM 6512 C C . LEU A 1 838 ? 40.016 -21.295 -42.529 1.00 78.19 838 LEU A C 1
ATOM 6514 O O . LEU A 1 838 ? 40.733 -20.418 -42.053 1.00 78.19 838 LEU A O 1
ATOM 6518 N N . LEU A 1 839 ? 39.158 -21.043 -43.525 1.00 76.81 839 LEU A N 1
ATOM 6519 C CA . LEU A 1 839 ? 38.997 -19.708 -44.124 1.00 76.81 839 LEU A CA 1
ATOM 6520 C C . LEU A 1 839 ? 38.467 -18.674 -43.119 1.00 76.81 839 LEU A C 1
ATOM 6522 O O . LEU A 1 839 ? 38.934 -17.536 -43.096 1.00 76.81 839 LEU A O 1
ATOM 6526 N N . THR A 1 840 ? 37.530 -19.069 -42.257 1.00 77.75 840 THR A N 1
ATOM 6527 C CA . THR A 1 840 ? 36.959 -18.204 -41.218 1.00 77.75 840 THR A CA 1
ATOM 6528 C C . THR A 1 840 ? 38.003 -17.836 -40.162 1.00 77.75 840 THR A C 1
ATOM 6530 O O . THR A 1 840 ? 38.084 -16.675 -39.774 1.00 77.75 840 THR A O 1
ATOM 6533 N N . LEU A 1 841 ? 38.855 -18.784 -39.754 1.00 78.75 841 LEU A N 1
ATOM 6534 C CA . LEU A 1 841 ? 39.974 -18.543 -38.832 1.00 78.75 841 LEU A CA 1
ATOM 6535 C C . LEU A 1 841 ? 41.028 -17.597 -39.437 1.00 78.75 841 LEU A C 1
ATOM 6537 O O . LEU A 1 841 ? 41.476 -16.662 -38.773 1.00 78.75 841 LEU A O 1
ATOM 6541 N N . PHE A 1 842 ? 41.374 -17.774 -40.718 1.00 78.31 842 PHE A N 1
ATOM 6542 C CA . PHE A 1 842 ? 42.277 -16.855 -41.422 1.00 78.31 842 PHE A CA 1
ATOM 6543 C C . PHE A 1 842 ? 41.714 -15.430 -41.537 1.00 78.31 842 PHE A C 1
ATOM 6545 O O . PHE A 1 842 ? 42.485 -14.476 -41.440 1.00 78.31 842 PHE A O 1
ATOM 6552 N N . ARG A 1 843 ? 40.393 -15.276 -41.715 1.00 79.56 843 ARG A N 1
ATOM 6553 C CA . ARG A 1 843 ? 39.725 -13.965 -41.748 1.00 79.56 843 ARG A CA 1
ATOM 6554 C C . ARG A 1 843 ? 39.643 -13.293 -40.369 1.00 79.56 843 ARG A C 1
ATOM 6556 O O . ARG A 1 843 ? 39.737 -12.072 -40.317 1.00 79.56 843 ARG A O 1
ATOM 6563 N N . THR A 1 844 ? 39.498 -14.041 -39.269 1.00 78.38 844 THR A N 1
ATOM 6564 C CA . THR A 1 844 ? 39.411 -13.454 -37.913 1.00 78.38 844 THR A CA 1
ATOM 6565 C C . THR A 1 844 ? 40.771 -13.131 -37.298 1.00 78.38 844 THR A C 1
ATOM 6567 O O . THR A 1 844 ? 40.931 -12.065 -36.708 1.00 78.38 844 THR A O 1
ATOM 6570 N N . ASN A 1 845 ? 41.772 -14.006 -37.435 1.00 80.75 845 ASN A N 1
ATOM 6571 C CA . ASN A 1 845 ? 43.151 -13.697 -37.052 1.00 80.75 845 ASN A CA 1
ATOM 6572 C C . ASN A 1 845 ? 44.148 -14.464 -37.941 1.00 80.75 845 ASN A C 1
ATOM 6574 O O . ASN A 1 845 ? 44.446 -15.638 -37.671 1.00 80.75 845 ASN A O 1
ATOM 6578 N N . PRO A 1 846 ? 44.716 -13.823 -38.981 1.00 78.31 846 PRO A N 1
ATOM 6579 C CA . PRO A 1 846 ? 45.628 -14.503 -39.889 1.00 78.31 846 PRO A CA 1
ATOM 6580 C C . PRO A 1 846 ? 46.919 -14.928 -39.185 1.00 78.31 846 PRO A C 1
ATOM 6582 O O . PRO A 1 846 ? 47.373 -16.045 -39.403 1.00 78.31 846 PRO A O 1
ATOM 6585 N N . LEU A 1 847 ? 47.498 -14.101 -38.305 1.00 79.94 847 LEU A N 1
ATOM 6586 C CA . LEU A 1 847 ? 48.788 -14.394 -37.662 1.00 79.94 847 LEU A CA 1
ATOM 6587 C C . LEU A 1 847 ? 48.703 -15.565 -36.672 1.00 79.94 847 LEU A C 1
ATOM 6589 O O . LEU A 1 847 ? 49.565 -16.445 -36.698 1.00 79.94 847 LEU A O 1
ATOM 6593 N N . ALA A 1 848 ? 47.653 -15.621 -35.846 1.00 77.19 848 ALA A N 1
ATOM 6594 C CA . ALA A 1 848 ? 47.423 -16.748 -34.941 1.00 77.19 848 ALA A CA 1
ATOM 6595 C C . ALA A 1 848 ? 47.143 -18.046 -35.719 1.00 77.19 848 ALA A C 1
ATOM 6597 O O . ALA A 1 848 ? 47.708 -19.094 -35.402 1.00 77.19 848 ALA A O 1
ATOM 6598 N N . THR A 1 849 ? 46.355 -17.968 -36.797 1.00 81.25 849 THR A N 1
ATOM 6599 C CA . THR A 1 849 ? 46.088 -19.112 -37.684 1.00 81.25 849 THR A CA 1
ATOM 6600 C C . THR A 1 849 ? 47.364 -19.606 -38.375 1.00 81.25 849 THR A C 1
ATOM 6602 O O . THR A 1 849 ? 47.616 -20.812 -38.410 1.00 81.25 849 THR A O 1
ATOM 6605 N N . CYS A 1 850 ? 48.227 -18.697 -38.847 1.00 80.44 850 CYS A N 1
ATOM 6606 C CA . CYS A 1 850 ? 49.538 -19.037 -39.408 1.00 80.44 850 CYS A CA 1
ATOM 6607 C C . CYS A 1 850 ? 50.420 -19.778 -38.394 1.00 80.44 850 CYS A C 1
ATOM 6609 O O . CYS A 1 850 ? 51.004 -20.806 -38.741 1.00 80.44 850 CYS A O 1
ATOM 6611 N N . ALA A 1 851 ? 50.490 -19.289 -37.150 1.00 79.19 851 ALA A N 1
ATOM 6612 C CA . ALA A 1 851 ? 51.254 -19.922 -36.077 1.00 79.19 851 ALA A CA 1
ATOM 6613 C C . ALA A 1 851 ? 50.765 -21.355 -35.817 1.00 79.19 851 ALA A C 1
ATOM 6615 O O . ALA A 1 851 ? 51.519 -22.309 -36.010 1.00 79.19 851 ALA A O 1
ATOM 6616 N N . VAL A 1 852 ? 49.478 -21.519 -35.501 1.00 77.44 852 VAL A N 1
ATOM 6617 C CA . VAL A 1 852 ? 48.871 -22.812 -35.142 1.00 77.44 852 VAL A CA 1
ATOM 6618 C C . VAL A 1 852 ? 48.991 -23.852 -36.263 1.00 77.44 852 VAL A C 1
ATOM 6620 O O . VAL A 1 852 ? 49.287 -25.016 -35.983 1.00 77.44 852 VAL A O 1
ATOM 6623 N N . LEU A 1 853 ? 48.834 -23.452 -37.531 1.00 79.50 853 LEU A N 1
ATOM 6624 C CA . LEU A 1 853 ? 49.057 -24.341 -38.678 1.00 79.50 853 LEU A CA 1
ATOM 6625 C C . LEU A 1 853 ? 50.544 -24.678 -38.876 1.00 79.50 853 LEU A C 1
ATOM 6627 O O . LEU A 1 853 ? 50.869 -25.816 -39.212 1.00 79.50 853 LEU A O 1
ATOM 6631 N N . SER A 1 854 ? 51.455 -23.728 -38.637 1.00 77.50 854 SER A N 1
ATOM 6632 C CA . SER A 1 854 ? 52.903 -23.968 -38.734 1.00 77.50 854 SER A CA 1
ATOM 6633 C C . SER A 1 854 ? 53.450 -24.882 -37.632 1.00 77.50 854 SER A C 1
ATOM 6635 O O . SER A 1 854 ? 54.433 -25.580 -37.855 1.00 77.50 854 SER A O 1
ATOM 6637 N N . ASP A 1 855 ? 52.793 -24.934 -36.474 1.00 76.94 855 ASP A N 1
ATOM 6638 C CA . ASP A 1 855 ? 53.181 -25.816 -35.369 1.00 76.94 855 ASP A CA 1
ATOM 6639 C C . ASP A 1 855 ? 52.518 -27.210 -35.469 1.00 76.94 855 ASP A C 1
ATOM 6641 O O . ASP A 1 855 ? 52.913 -28.144 -34.774 1.00 76.94 855 ASP A O 1
ATOM 6645 N N . ASN A 1 856 ? 51.569 -27.394 -36.402 1.00 75.31 856 ASN A N 1
ATOM 6646 C CA . ASN A 1 856 ? 50.836 -28.647 -36.640 1.00 75.31 856 ASN A CA 1
ATOM 6647 C C . ASN A 1 856 ? 50.923 -29.154 -38.102 1.00 75.31 856 ASN A C 1
ATOM 6649 O O . ASN A 1 856 ? 50.009 -29.830 -38.582 1.00 75.31 856 ASN A O 1
ATOM 6653 N N . MET A 1 857 ? 52.024 -28.886 -38.819 1.00 73.19 857 MET A N 1
ATOM 6654 C CA . MET A 1 857 ? 52.182 -29.220 -40.255 1.00 73.19 857 MET A CA 1
ATOM 6655 C C . MET A 1 857 ? 51.955 -30.702 -40.616 1.00 73.19 857 MET A C 1
ATOM 6657 O O . MET A 1 857 ? 51.596 -31.013 -41.750 1.00 73.19 857 MET A O 1
ATOM 6661 N N . ALA A 1 858 ? 52.154 -31.625 -39.668 1.00 70.50 858 ALA A N 1
ATOM 6662 C CA . ALA A 1 858 ? 51.899 -33.056 -39.860 1.00 70.50 858 ALA A CA 1
ATOM 6663 C C . ALA A 1 858 ? 50.398 -33.422 -39.879 1.00 70.50 858 ALA A C 1
ATOM 6665 O O . ALA A 1 858 ? 50.033 -34.474 -40.399 1.00 70.50 858 ALA A O 1
ATOM 6666 N N . LEU A 1 859 ? 49.536 -32.568 -39.313 1.00 71.44 859 LEU A N 1
ATOM 6667 C CA . LEU A 1 859 ? 48.076 -32.715 -39.320 1.00 71.44 859 LEU A CA 1
ATOM 6668 C C . LEU A 1 859 ? 47.419 -31.884 -40.431 1.00 71.44 859 LEU A C 1
ATOM 6670 O O . LEU A 1 859 ? 46.394 -32.297 -40.970 1.00 71.44 859 LEU A O 1
ATOM 6674 N N . PHE A 1 860 ? 48.018 -30.744 -40.792 1.00 77.25 860 PHE A N 1
ATOM 6675 C CA . PHE A 1 860 ? 47.517 -29.825 -41.816 1.00 77.25 860 PHE A CA 1
ATOM 6676 C C . PHE A 1 860 ? 48.604 -29.555 -42.876 1.00 77.25 860 PHE A C 1
ATOM 6678 O O . PHE A 1 860 ? 49.400 -28.625 -42.721 1.00 77.25 860 PHE A O 1
ATOM 6685 N N . PRO A 1 861 ? 48.674 -30.356 -43.958 1.00 80.56 861 PRO A N 1
ATOM 6686 C CA . PRO A 1 861 ? 49.707 -30.206 -44.980 1.00 80.56 861 PRO A CA 1
ATOM 6687 C C . PRO A 1 861 ? 49.647 -28.841 -45.677 1.00 80.56 861 PRO A C 1
ATOM 6689 O O . PRO A 1 861 ? 48.601 -28.434 -46.188 1.00 80.56 861 PRO A O 1
ATOM 6692 N N . VAL A 1 862 ? 50.793 -28.160 -45.780 1.00 78.38 862 VAL A N 1
ATOM 6693 C CA . VAL A 1 862 ? 50.893 -26.800 -46.352 1.00 78.38 862 VAL A CA 1
ATOM 6694 C C . VAL A 1 862 ? 50.289 -26.710 -47.760 1.00 78.38 862 VAL A C 1
ATOM 6696 O O . VAL A 1 862 ? 49.610 -25.738 -48.071 1.00 78.38 862 VAL A O 1
ATOM 6699 N N . GLY A 1 863 ? 50.434 -27.753 -48.587 1.00 75.69 863 GLY A N 1
ATOM 6700 C CA . GLY A 1 863 ? 49.810 -27.812 -49.916 1.00 75.69 863 GLY A CA 1
ATOM 6701 C C . GLY A 1 863 ? 48.276 -27.751 -49.897 1.00 75.69 863 GLY A C 1
ATOM 6702 O O . GLY A 1 863 ? 47.695 -27.074 -50.738 1.00 75.69 863 GLY A O 1
ATOM 6703 N N . SER A 1 864 ? 47.605 -28.381 -48.921 1.00 78.81 864 SER A N 1
ATOM 6704 C CA . SER A 1 864 ? 46.143 -28.256 -48.790 1.00 78.81 864 SER A CA 1
ATOM 6705 C C . SER A 1 864 ? 45.718 -26.885 -48.268 1.00 78.81 864 SER A C 1
ATOM 6707 O O . SER A 1 864 ? 44.682 -26.381 -48.682 1.00 78.81 864 SER A O 1
ATOM 6709 N N . VAL A 1 865 ? 46.527 -26.250 -47.412 1.00 80.06 865 VAL A N 1
ATOM 6710 C CA . VAL A 1 865 ? 46.256 -24.882 -46.938 1.00 80.06 865 VAL A CA 1
ATOM 6711 C C . VAL A 1 865 ? 46.390 -23.882 -48.091 1.00 80.06 865 VAL A C 1
ATOM 6713 O O . VAL A 1 865 ? 45.499 -23.064 -48.290 1.00 80.06 865 VAL A O 1
ATOM 6716 N N . VAL A 1 866 ? 47.448 -23.994 -48.903 1.00 81.12 866 VAL A N 1
ATOM 6717 C CA . VAL A 1 866 ? 47.667 -23.139 -50.083 1.00 81.12 866 VAL A CA 1
ATOM 6718 C C . VAL A 1 866 ? 46.548 -23.294 -51.116 1.00 81.12 866 VAL A C 1
ATOM 6720 O O . VAL A 1 866 ? 46.036 -22.284 -51.584 1.00 81.12 866 VAL A O 1
ATOM 6723 N N . VAL A 1 867 ? 46.108 -24.521 -51.425 1.00 81.75 867 VAL A N 1
ATOM 6724 C CA . VAL A 1 867 ? 44.980 -24.754 -52.354 1.00 81.75 867 VAL A CA 1
ATOM 6725 C C . VAL A 1 867 ? 43.676 -24.132 -51.839 1.00 81.75 867 VAL A C 1
ATOM 6727 O O . VAL A 1 867 ? 42.931 -23.558 -52.627 1.00 81.75 867 VAL A O 1
ATOM 6730 N N . THR A 1 868 ? 43.412 -24.184 -50.530 1.00 79.38 868 THR A N 1
ATOM 6731 C CA . THR A 1 868 ? 42.232 -23.533 -49.931 1.00 79.38 868 THR A CA 1
ATOM 6732 C C . THR A 1 868 ? 42.324 -22.000 -49.960 1.00 79.38 868 THR A C 1
ATOM 6734 O O . THR A 1 868 ? 41.293 -21.335 -50.004 1.00 79.38 868 THR A O 1
ATOM 6737 N N . LEU A 1 869 ? 43.535 -21.428 -49.959 1.00 79.88 869 LEU A N 1
ATOM 6738 C CA . LEU A 1 869 ? 43.781 -19.978 -49.941 1.00 79.88 869 LEU A CA 1
ATOM 6739 C C . LEU A 1 869 ? 44.022 -19.339 -51.323 1.00 79.88 869 LEU A C 1
ATOM 6741 O O . LEU A 1 869 ? 44.106 -18.117 -51.396 1.00 79.88 869 LEU A O 1
ATOM 6745 N N . ASP A 1 870 ? 44.132 -20.096 -52.420 1.00 77.50 870 ASP A N 1
ATOM 6746 C CA . ASP A 1 870 ? 44.521 -19.537 -53.736 1.00 77.50 870 ASP A CA 1
ATOM 6747 C C . ASP A 1 870 ? 43.472 -18.578 -54.347 1.00 77.50 870 ASP A C 1
ATOM 6749 O O . ASP A 1 870 ? 43.801 -17.760 -55.206 1.00 77.50 870 ASP A O 1
ATOM 6753 N N . GLY A 1 871 ? 42.226 -18.617 -53.853 1.00 74.88 871 GLY A N 1
ATOM 6754 C CA . GLY A 1 871 ? 41.181 -17.627 -54.155 1.00 74.88 871 GLY A CA 1
ATOM 6755 C C . GLY A 1 871 ? 41.228 -16.343 -53.307 1.00 74.88 871 GLY A C 1
ATOM 6756 O O . GLY A 1 871 ? 40.514 -15.395 -53.612 1.00 74.88 871 GLY A O 1
ATOM 6757 N N . GLU A 1 872 ? 42.057 -16.295 -52.262 1.00 81.62 872 GLU A N 1
ATOM 6758 C CA . GLU A 1 872 ? 42.170 -15.206 -51.278 1.00 81.62 872 GLU A CA 1
ATOM 6759 C C . GLU A 1 872 ? 43.637 -14.741 -51.196 1.00 81.62 872 GLU A C 1
ATOM 6761 O O . GLU A 1 872 ? 44.346 -14.957 -50.206 1.00 81.62 872 GLU A O 1
ATOM 6766 N N . SER A 1 873 ? 44.120 -14.116 -52.275 1.00 81.56 873 SER A N 1
ATOM 6767 C CA . SER A 1 873 ? 45.542 -13.794 -52.499 1.00 81.56 873 SER A CA 1
ATOM 6768 C C . SER A 1 873 ? 46.207 -13.043 -51.334 1.00 81.56 873 SER A C 1
ATOM 6770 O O . SER A 1 873 ? 47.342 -13.353 -50.967 1.00 81.56 873 SER A O 1
ATOM 6772 N N . LYS A 1 874 ? 45.485 -12.128 -50.676 1.00 80.75 874 LYS A N 1
ATOM 6773 C CA . LYS A 1 874 ? 45.962 -11.389 -49.494 1.00 80.75 874 LYS A CA 1
ATOM 6774 C C . LYS A 1 874 ? 46.203 -12.288 -48.269 1.00 80.75 874 LYS A C 1
ATOM 6776 O O . LYS A 1 874 ? 47.172 -12.078 -47.542 1.00 80.75 874 LYS A O 1
ATOM 6781 N N . LEU A 1 875 ? 45.362 -13.300 -48.040 1.00 83.44 875 LEU A N 1
ATOM 6782 C CA . LEU A 1 875 ? 45.532 -14.259 -46.937 1.00 83.44 875 LEU A CA 1
ATOM 6783 C C . LEU A 1 875 ? 46.643 -15.272 -47.254 1.00 83.44 875 LEU A C 1
ATOM 6785 O O . LEU A 1 875 ? 47.456 -15.593 -46.382 1.00 83.44 875 LEU A O 1
ATOM 6789 N N . LEU A 1 876 ? 46.739 -15.704 -48.518 1.00 84.12 876 LEU A N 1
ATOM 6790 C CA . LEU A 1 876 ? 47.842 -16.528 -49.017 1.00 84.12 876 LEU A CA 1
ATOM 6791 C C . LEU A 1 876 ? 49.204 -15.829 -48.844 1.00 84.12 876 LEU A C 1
ATOM 6793 O O . LEU A 1 876 ? 50.165 -16.462 -48.401 1.00 84.12 876 LEU A O 1
ATOM 6797 N N . HIS A 1 877 ? 49.276 -14.523 -49.130 1.00 84.56 877 HIS A N 1
ATOM 6798 C CA . HIS A 1 877 ? 50.461 -13.690 -48.895 1.00 84.56 877 HIS A CA 1
ATOM 6799 C C . HIS A 1 877 ? 50.900 -13.729 -47.428 1.00 84.56 877 HIS A C 1
ATOM 6801 O O . HIS A 1 877 ? 52.043 -14.085 -47.141 1.00 84.56 877 HIS A O 1
ATOM 6807 N N . CYS A 1 878 ? 49.986 -13.452 -46.488 1.00 83.81 878 CYS A N 1
ATOM 6808 C CA . CYS A 1 878 ? 50.279 -13.498 -45.052 1.00 83.81 878 CYS A CA 1
ATOM 6809 C C . CYS A 1 878 ? 50.816 -14.867 -44.599 1.00 83.81 878 CYS A C 1
ATOM 6811 O O . CYS A 1 878 ? 51.799 -14.920 -43.856 1.00 83.81 878 CYS A O 1
ATOM 6813 N N . TYR A 1 879 ? 50.220 -15.967 -45.072 1.00 83.94 879 TYR A N 1
ATOM 6814 C CA . TYR A 1 879 ? 50.633 -17.325 -44.706 1.00 83.94 879 TYR A CA 1
ATOM 6815 C C . TYR A 1 879 ? 52.032 -17.683 -45.224 1.00 83.94 879 TYR A C 1
ATOM 6817 O O . TYR A 1 879 ? 52.890 -18.119 -44.452 1.00 83.94 879 TYR A O 1
ATOM 6825 N N . LEU A 1 880 ? 52.303 -17.442 -46.510 1.00 82.12 880 LEU A N 1
ATOM 6826 C CA . LEU A 1 880 ? 53.609 -17.733 -47.108 1.00 82.12 880 LEU A CA 1
ATOM 6827 C C . LEU A 1 880 ? 54.715 -16.818 -46.549 1.00 82.12 880 LEU A C 1
ATOM 6829 O O . LEU A 1 880 ? 55.824 -17.285 -46.280 1.00 82.12 880 LEU A O 1
ATOM 6833 N N . LYS A 1 881 ? 54.406 -15.539 -46.292 1.00 83.69 881 LYS A N 1
ATOM 6834 C CA . LYS A 1 881 ? 55.300 -14.591 -45.605 1.00 83.69 881 LYS A CA 1
ATOM 6835 C C . LYS A 1 881 ? 55.694 -15.089 -44.211 1.00 83.69 881 LYS A C 1
ATOM 6837 O O . LYS A 1 881 ? 56.876 -15.049 -43.872 1.00 83.69 881 LYS A O 1
ATOM 6842 N N . TYR A 1 882 ? 54.736 -15.582 -43.425 1.00 83.25 882 TYR A N 1
ATOM 6843 C CA . TYR A 1 882 ? 54.984 -16.086 -42.072 1.00 83.25 882 TYR A CA 1
ATOM 6844 C C . TYR A 1 882 ? 55.870 -17.345 -42.065 1.00 83.25 882 TYR A C 1
ATOM 6846 O O . TYR A 1 882 ? 56.827 -17.424 -41.291 1.00 83.25 882 TYR A O 1
ATOM 6854 N N . LEU A 1 883 ? 55.607 -18.307 -42.959 1.00 80.75 883 LEU A N 1
ATOM 6855 C CA . LEU A 1 883 ? 56.410 -19.533 -43.074 1.00 80.75 883 LEU A CA 1
ATOM 6856 C C . LEU A 1 883 ? 57.873 -19.255 -43.453 1.00 80.75 883 LEU A C 1
ATOM 6858 O O . LEU A 1 883 ? 58.781 -19.861 -42.877 1.00 80.75 883 LEU A O 1
ATOM 6862 N N . LEU A 1 884 ? 58.102 -18.333 -44.395 1.00 78.06 884 LEU A N 1
ATOM 6863 C CA . LEU A 1 884 ? 59.446 -18.010 -44.871 1.00 78.06 884 LEU A CA 1
ATOM 6864 C C . LEU A 1 884 ? 60.204 -17.097 -43.897 1.00 78.06 884 LEU A C 1
ATOM 6866 O O . LEU A 1 884 ? 61.296 -17.455 -43.468 1.00 78.06 884 LEU A O 1
ATOM 6870 N N . ILE A 1 885 ? 59.630 -15.943 -43.534 1.00 74.50 885 ILE A N 1
ATOM 6871 C CA . ILE A 1 885 ? 60.341 -14.879 -42.802 1.00 74.50 885 ILE A CA 1
ATOM 6872 C C . ILE A 1 885 ? 60.281 -15.083 -41.280 1.00 74.50 885 ILE A C 1
ATOM 6874 O O . ILE A 1 885 ? 61.244 -14.772 -40.586 1.00 74.50 885 ILE A O 1
ATOM 6878 N N . THR A 1 886 ? 59.173 -15.597 -40.734 1.00 75.69 886 THR A N 1
ATOM 6879 C CA . THR A 1 886 ? 58.976 -15.685 -39.271 1.00 75.69 886 THR A CA 1
ATOM 6880 C C . THR A 1 886 ? 59.329 -17.058 -38.696 1.00 75.69 886 THR A C 1
ATOM 6882 O O . THR A 1 886 ? 59.899 -17.131 -37.610 1.00 75.69 886 THR A O 1
ATOM 6885 N N . LYS A 1 887 ? 59.017 -18.150 -39.406 1.00 75.06 887 LYS A N 1
ATOM 6886 C CA . LYS A 1 887 ? 59.353 -19.529 -38.987 1.00 75.06 887 LYS A CA 1
ATOM 6887 C C . LYS A 1 887 ? 60.614 -20.092 -39.660 1.00 75.06 887 LYS A C 1
ATOM 6889 O O . LYS A 1 887 ? 61.053 -21.172 -39.273 1.00 75.06 887 LYS A O 1
ATOM 6894 N N . GLY A 1 888 ? 61.202 -19.387 -40.632 1.00 70.44 888 GLY A N 1
ATOM 6895 C CA . GLY A 1 888 ? 62.495 -19.741 -41.231 1.00 70.44 888 GLY A CA 1
ATOM 6896 C C . GLY A 1 888 ? 62.509 -21.078 -41.980 1.00 70.44 888 GLY A C 1
ATOM 6897 O O . GLY A 1 888 ? 63.497 -21.805 -41.902 1.00 70.44 888 GLY A O 1
ATOM 6898 N N . GLN A 1 889 ? 61.422 -21.443 -42.677 1.00 72.06 889 GLN A N 1
ATOM 6899 C CA . GLN A 1 889 ? 61.301 -22.733 -43.378 1.00 72.06 889 GLN A CA 1
ATOM 6900 C C . GLN A 1 889 ? 61.350 -22.597 -44.916 1.00 72.06 889 GLN A C 1
ATOM 6902 O O . GLN A 1 889 ? 60.328 -22.758 -45.593 1.00 72.06 889 GLN A O 1
ATOM 6907 N N . PRO A 1 890 ? 62.534 -22.354 -45.516 1.00 66.31 890 PRO A N 1
ATOM 6908 C CA . PRO A 1 890 ? 62.656 -22.120 -46.955 1.00 66.31 890 PRO A CA 1
ATOM 6909 C C . PRO A 1 890 ? 62.254 -23.340 -47.792 1.00 66.31 890 PRO A C 1
ATOM 6911 O O . PRO A 1 890 ? 61.572 -23.190 -48.803 1.00 66.31 890 PRO A O 1
ATOM 6914 N N . ALA A 1 891 ? 62.605 -24.555 -47.354 1.00 69.31 891 ALA A N 1
ATOM 6915 C CA . ALA A 1 891 ? 62.393 -25.793 -48.112 1.00 69.31 891 ALA A CA 1
ATOM 6916 C C . ALA A 1 891 ? 60.919 -26.061 -48.475 1.00 69.31 891 ALA A C 1
ATOM 6918 O O . ALA A 1 891 ? 60.643 -26.609 -49.541 1.00 69.31 891 ALA A O 1
ATOM 6919 N N . VAL A 1 892 ? 59.978 -25.648 -47.619 1.00 73.06 892 VAL A N 1
ATOM 6920 C CA . VAL A 1 892 ? 58.529 -25.800 -47.848 1.00 73.06 892 VAL A CA 1
ATOM 6921 C C . VAL A 1 892 ? 57.980 -24.678 -48.743 1.00 73.06 892 VAL A C 1
ATOM 6923 O O . VAL A 1 892 ? 57.015 -24.884 -49.477 1.00 73.06 892 VAL A O 1
ATOM 6926 N N . CYS A 1 893 ? 58.623 -23.507 -48.730 1.00 71.19 893 CYS A N 1
ATOM 6927 C CA . CYS A 1 893 ? 58.233 -22.334 -49.517 1.00 71.19 893 CYS A CA 1
ATOM 6928 C C . CYS A 1 893 ? 58.782 -22.360 -50.958 1.00 71.19 893 CYS A C 1
ATOM 6930 O O . CYS A 1 893 ? 58.190 -21.738 -51.838 1.00 71.19 893 CYS A O 1
ATOM 6932 N N . MET A 1 894 ? 59.864 -23.110 -51.221 1.00 70.31 894 MET A N 1
ATOM 6933 C CA . MET A 1 894 ? 60.524 -23.243 -52.534 1.00 70.31 894 MET A CA 1
ATOM 6934 C C . MET A 1 894 ? 59.584 -23.319 -53.759 1.00 70.31 894 MET A C 1
ATOM 6936 O O . MET A 1 894 ? 59.779 -22.522 -54.678 1.00 70.31 894 MET A O 1
ATOM 6940 N N . PRO A 1 895 ? 58.571 -24.214 -53.828 1.00 74.44 895 PRO A N 1
ATOM 6941 C CA . PRO A 1 895 ? 57.700 -24.313 -55.006 1.00 74.44 895 PRO A CA 1
ATOM 6942 C C . PRO A 1 895 ? 56.779 -23.097 -55.207 1.00 74.44 895 PRO A C 1
ATOM 6944 O O . PRO A 1 895 ? 56.244 -22.919 -56.299 1.00 74.44 895 PRO A O 1
ATOM 6947 N N . TYR A 1 896 ? 56.602 -22.252 -54.187 1.00 78.50 896 TYR A N 1
ATOM 6948 C CA . TYR A 1 896 ? 55.714 -21.089 -54.219 1.00 78.50 896 TYR A CA 1
ATOM 6949 C C . TYR A 1 896 ? 56.456 -19.758 -54.419 1.00 78.50 896 TYR A C 1
ATOM 6951 O O . TYR A 1 896 ? 55.795 -18.737 -54.589 1.00 78.50 896 TYR A O 1
ATOM 6959 N N . LEU A 1 897 ? 57.797 -19.735 -54.460 1.00 75.50 897 LEU A N 1
ATOM 6960 C CA . LEU A 1 897 ? 58.600 -18.498 -54.503 1.00 75.50 897 LEU A CA 1
ATOM 6961 C C . LEU A 1 897 ? 58.184 -17.510 -55.607 1.00 75.50 897 LEU A C 1
ATOM 6963 O O . LEU A 1 897 ? 58.070 -16.317 -55.343 1.00 75.50 897 LEU A O 1
ATOM 6967 N N . ASN A 1 898 ? 57.898 -17.981 -56.825 1.00 75.06 898 ASN A N 1
ATOM 6968 C CA . ASN A 1 898 ? 57.449 -17.097 -57.910 1.00 75.06 898 ASN A CA 1
ATOM 6969 C C . ASN A 1 898 ? 56.049 -16.499 -57.649 1.00 75.06 898 ASN A C 1
ATOM 6971 O O . ASN A 1 898 ? 55.813 -15.338 -57.971 1.00 75.06 898 ASN A O 1
ATOM 6975 N N . ARG A 1 899 ? 55.142 -17.251 -57.004 1.00 78.19 899 ARG A N 1
ATOM 6976 C CA . ARG A 1 899 ? 53.829 -16.749 -56.554 1.00 78.19 899 ARG A CA 1
ATOM 6977 C C . ARG A 1 899 ? 53.992 -15.775 -55.383 1.00 78.19 899 ARG A C 1
ATOM 6979 O O . ARG A 1 899 ? 53.299 -14.770 -55.353 1.00 78.19 899 ARG A O 1
ATOM 6986 N N . MET A 1 900 ? 54.939 -16.019 -54.471 1.00 76.69 900 MET A N 1
ATOM 6987 C CA . MET A 1 900 ? 55.278 -15.081 -53.393 1.00 76.69 900 MET A CA 1
ATOM 6988 C C . MET A 1 900 ? 55.804 -13.753 -53.937 1.00 76.69 900 MET A C 1
ATOM 6990 O O . MET A 1 900 ? 55.342 -12.714 -53.494 1.00 76.69 900 MET A O 1
ATOM 6994 N N . VAL A 1 901 ? 56.724 -13.758 -54.906 1.00 77.62 901 VAL A N 1
ATOM 6995 C CA . VAL A 1 901 ? 57.238 -12.514 -55.509 1.00 77.62 901 VAL A CA 1
ATOM 6996 C C . VAL A 1 901 ? 56.105 -11.694 -56.135 1.00 77.62 901 VAL A C 1
ATOM 6998 O O . VAL A 1 901 ? 56.047 -10.485 -55.919 1.00 77.62 901 VAL A O 1
ATOM 7001 N N . ASP A 1 902 ? 55.166 -12.344 -56.827 1.00 79.56 902 ASP A N 1
ATOM 7002 C CA . ASP A 1 902 ? 53.973 -11.684 -57.370 1.00 79.56 902 ASP A CA 1
ATOM 7003 C C . ASP A 1 902 ? 53.068 -11.098 -56.269 1.00 79.56 902 ASP A C 1
ATOM 7005 O O . ASP A 1 902 ? 52.691 -9.932 -56.355 1.00 79.56 902 ASP A O 1
ATOM 7009 N N . LEU A 1 903 ? 52.798 -11.850 -55.195 1.00 82.25 903 LEU A N 1
ATOM 7010 C CA . LEU A 1 903 ? 52.001 -11.383 -54.050 1.00 82.25 903 LEU A CA 1
ATOM 7011 C C . LEU A 1 903 ? 52.675 -10.237 -53.270 1.00 82.25 903 LEU A C 1
ATOM 7013 O O . LEU A 1 903 ? 52.003 -9.299 -52.850 1.00 82.25 903 LEU A O 1
ATOM 7017 N N . PHE A 1 904 ? 54.002 -10.261 -53.114 1.00 81.00 904 PHE A N 1
ATOM 7018 C CA . PHE A 1 904 ? 54.756 -9.160 -52.507 1.00 81.00 904 PHE A CA 1
ATOM 7019 C C . PHE A 1 904 ? 54.713 -7.895 -53.378 1.00 81.00 904 PHE A C 1
ATOM 7021 O O . PHE A 1 904 ? 54.608 -6.802 -52.830 1.00 81.00 904 PHE A O 1
ATOM 7028 N N . MET A 1 905 ? 54.750 -8.013 -54.712 1.00 76.56 905 MET A N 1
ATOM 7029 C CA . MET A 1 905 ? 54.565 -6.863 -55.612 1.00 76.56 905 MET A CA 1
ATOM 7030 C C . MET A 1 905 ? 53.138 -6.295 -55.570 1.00 76.56 905 MET A C 1
ATOM 7032 O O . MET A 1 905 ? 52.975 -5.090 -55.750 1.00 76.56 905 MET A O 1
ATOM 7036 N N . GLU A 1 906 ? 52.130 -7.139 -55.335 1.00 79.62 906 GLU A N 1
ATOM 7037 C CA . GLU A 1 906 ? 50.714 -6.754 -55.255 1.00 79.62 906 GLU A CA 1
ATOM 7038 C C . GLU A 1 906 ? 50.344 -6.108 -53.904 1.00 79.62 906 GLU A C 1
ATOM 7040 O O . GLU A 1 906 ? 49.657 -5.088 -53.887 1.00 79.62 906 GLU A O 1
ATOM 7045 N N . PHE A 1 907 ? 50.820 -6.657 -52.777 1.00 79.50 907 PHE A N 1
ATOM 7046 C CA . PHE A 1 907 ? 50.361 -6.268 -51.432 1.00 79.50 907 PHE A CA 1
ATOM 7047 C C . PHE A 1 907 ? 51.386 -5.540 -50.549 1.00 79.50 907 PHE A C 1
ATOM 7049 O O . PHE A 1 907 ? 50.975 -4.790 -49.666 1.00 79.50 907 PHE A O 1
ATOM 7056 N N . GLU A 1 908 ? 52.697 -5.741 -50.730 1.00 77.81 908 GLU A N 1
ATOM 7057 C CA . GLU A 1 908 ? 53.740 -5.151 -49.866 1.00 77.81 908 GLU A CA 1
ATOM 7058 C C . GLU A 1 908 ? 55.033 -4.797 -50.644 1.00 77.81 908 GLU A C 1
ATOM 7060 O O . GLU A 1 908 ? 56.117 -5.305 -50.318 1.00 77.81 908 GLU A O 1
ATOM 7065 N N . PRO A 1 909 ? 54.967 -3.915 -51.665 1.00 74.19 909 PRO A N 1
ATOM 7066 C CA . PRO A 1 909 ? 56.081 -3.660 -52.587 1.00 74.19 909 PRO A CA 1
ATOM 7067 C C . PRO A 1 909 ? 57.365 -3.165 -51.900 1.00 74.19 909 PRO A C 1
ATOM 7069 O O . PRO A 1 909 ? 58.463 -3.493 -52.343 1.00 74.19 909 PRO A O 1
ATOM 7072 N N . GLU A 1 910 ? 57.252 -2.441 -50.784 1.00 72.62 910 GLU A N 1
ATOM 7073 C CA . GLU A 1 910 ? 58.395 -1.983 -49.977 1.00 72.62 910 GLU A CA 1
ATOM 7074 C C . GLU A 1 910 ? 59.127 -3.133 -49.265 1.00 72.62 910 GLU A C 1
ATOM 7076 O O . GLU A 1 910 ? 60.334 -3.076 -49.049 1.00 72.62 910 GLU A O 1
ATOM 7081 N N . SER A 1 911 ? 58.426 -4.214 -48.905 1.00 76.69 911 SER A N 1
ATOM 7082 C CA . SER A 1 911 ? 59.048 -5.386 -48.269 1.00 76.69 911 SER A CA 1
ATOM 7083 C C . SER A 1 911 ? 59.617 -6.387 -49.280 1.00 76.69 911 SER A C 1
ATOM 7085 O O . SER A 1 911 ? 60.296 -7.333 -48.875 1.00 76.69 911 SER A O 1
ATOM 7087 N N . LEU A 1 912 ? 59.427 -6.160 -50.586 1.00 80.69 912 LEU A N 1
ATOM 7088 C CA . LEU A 1 912 ? 60.005 -6.983 -51.650 1.00 80.69 912 LEU A CA 1
ATOM 7089 C C . LEU A 1 912 ? 61.539 -7.042 -51.565 1.00 80.69 912 LEU A C 1
ATOM 7091 O O . LEU A 1 912 ? 62.111 -8.113 -51.750 1.00 80.69 912 LEU A O 1
ATOM 7095 N N . ILE A 1 913 ? 62.214 -5.943 -51.201 1.00 76.31 913 ILE A N 1
ATOM 7096 C CA . ILE A 1 913 ? 63.677 -5.929 -51.026 1.00 76.31 913 ILE A CA 1
ATOM 7097 C C . ILE A 1 913 ? 64.139 -6.883 -49.912 1.00 76.31 913 ILE A C 1
ATOM 7099 O O . ILE A 1 913 ? 65.195 -7.500 -50.032 1.00 76.31 913 ILE A O 1
ATOM 7103 N N . LYS A 1 914 ? 63.333 -7.070 -48.857 1.00 77.31 914 LYS A N 1
ATOM 7104 C CA . LYS A 1 914 ? 63.628 -8.004 -47.757 1.00 77.31 914 LYS A CA 1
ATOM 7105 C C . LYS A 1 914 ? 63.484 -9.452 -48.230 1.00 77.31 914 LYS A C 1
ATOM 7107 O O . LYS A 1 914 ? 64.377 -10.254 -47.979 1.00 77.31 914 LYS A O 1
ATOM 7112 N N . LEU A 1 915 ? 62.426 -9.757 -48.991 1.00 78.19 915 LEU A N 1
ATOM 7113 C CA . LEU A 1 915 ? 62.256 -11.061 -49.645 1.00 78.19 915 LEU A CA 1
ATOM 7114 C C . LEU A 1 915 ? 63.416 -11.363 -50.610 1.00 78.19 915 LEU A C 1
ATOM 7116 O O . LEU A 1 915 ? 63.982 -12.451 -50.566 1.00 78.19 915 LEU A O 1
ATOM 7120 N N . LEU A 1 916 ? 63.796 -10.403 -51.461 1.00 75.50 916 LEU A N 1
ATOM 7121 C CA . LEU A 1 916 ? 64.881 -10.570 -52.431 1.00 75.50 916 LEU A CA 1
ATOM 7122 C C . LEU A 1 916 ? 66.237 -10.784 -51.744 1.00 75.50 916 LEU A C 1
ATOM 7124 O O . LEU A 1 916 ? 66.952 -11.710 -52.120 1.00 75.50 916 LEU A O 1
ATOM 7128 N N . ARG A 1 917 ? 66.572 -9.992 -50.713 1.00 76.81 917 ARG A N 1
ATOM 7129 C CA . ARG A 1 917 ? 67.789 -10.194 -49.905 1.00 76.81 917 ARG A CA 1
ATOM 7130 C C . ARG A 1 917 ? 67.799 -11.573 -49.239 1.00 76.81 917 ARG A C 1
ATOM 7132 O O . ARG A 1 917 ? 68.830 -12.232 -49.263 1.00 76.81 917 ARG A O 1
ATOM 7139 N N . GLU A 1 918 ? 66.665 -12.059 -48.738 1.00 72.75 918 GLU A N 1
ATOM 7140 C CA . GLU A 1 918 ? 66.614 -13.385 -48.112 1.00 72.75 918 GLU A CA 1
ATOM 7141 C C . GLU A 1 918 ? 66.737 -14.535 -49.127 1.00 72.75 918 GLU A C 1
ATOM 7143 O O . GLU A 1 918 ? 67.421 -15.520 -48.863 1.00 72.75 918 GLU A O 1
ATOM 7148 N N . ILE A 1 919 ? 66.190 -14.393 -50.340 1.00 71.44 919 ILE A N 1
ATOM 7149 C CA . ILE A 1 919 ? 66.412 -15.356 -51.436 1.00 71.44 919 ILE A CA 1
ATOM 7150 C C . ILE A 1 919 ? 67.898 -15.383 -51.861 1.00 71.44 919 ILE A C 1
ATOM 7152 O O . ILE A 1 919 ? 68.420 -16.457 -52.169 1.00 71.44 919 ILE A O 1
ATOM 7156 N N . VAL A 1 920 ? 68.600 -14.239 -51.821 1.00 69.62 920 VAL A N 1
ATOM 7157 C CA . VAL A 1 920 ? 70.065 -14.169 -52.012 1.00 69.62 920 VAL A CA 1
ATOM 7158 C C . VAL A 1 920 ? 70.800 -14.883 -50.867 1.00 69.62 920 VAL A C 1
ATOM 7160 O O . VAL A 1 920 ? 71.653 -15.729 -51.135 1.00 69.62 920 VAL A O 1
ATOM 7163 N N . ASN A 1 921 ? 70.445 -14.604 -49.605 1.00 68.38 921 ASN A N 1
ATOM 7164 C CA . ASN A 1 921 ? 71.038 -15.234 -48.413 1.00 68.38 921 ASN A CA 1
ATOM 7165 C C . ASN A 1 921 ? 70.888 -16.766 -48.424 1.00 68.38 921 ASN A C 1
ATOM 7167 O O . ASN A 1 921 ? 71.800 -17.489 -48.025 1.00 68.38 921 ASN A O 1
ATOM 7171 N N . LEU A 1 922 ? 69.758 -17.266 -48.932 1.00 64.75 922 LEU A N 1
ATOM 7172 C CA . LEU A 1 922 ? 69.457 -18.691 -49.101 1.00 64.75 922 LEU A CA 1
ATOM 7173 C C . LEU A 1 922 ? 70.247 -19.372 -50.239 1.00 64.75 922 LEU A C 1
ATOM 7175 O O . LEU A 1 922 ? 70.031 -20.555 -50.504 1.00 64.75 922 LEU A O 1
ATOM 7179 N N . GLY A 1 923 ? 71.151 -18.661 -50.924 1.00 57.91 923 GLY A N 1
ATOM 7180 C CA . GLY A 1 923 ? 72.030 -19.228 -51.952 1.00 57.91 923 GLY A CA 1
ATOM 7181 C C . GLY A 1 923 ? 71.313 -19.642 -53.241 1.00 57.91 923 GLY A C 1
ATOM 7182 O O . GLY A 1 923 ? 71.809 -20.498 -53.975 1.00 57.91 923 GLY A O 1
ATOM 7183 N N . CYS A 1 924 ? 70.137 -19.073 -53.524 1.00 59.62 924 CYS A N 1
ATOM 7184 C CA . CYS A 1 924 ? 69.393 -19.375 -54.744 1.00 59.62 924 CYS A CA 1
ATOM 7185 C C . CYS A 1 924 ? 70.081 -18.737 -55.962 1.00 59.62 924 CYS A C 1
ATOM 7187 O O . CYS A 1 924 ? 70.116 -17.517 -56.095 1.00 59.62 924 CYS A O 1
ATOM 7189 N N . ASN A 1 925 ? 70.621 -19.555 -56.869 1.00 55.84 925 ASN A N 1
ATOM 7190 C CA . ASN A 1 925 ? 71.303 -19.062 -58.069 1.00 55.84 925 ASN A CA 1
ATOM 7191 C C . ASN A 1 925 ? 70.329 -18.379 -59.047 1.00 55.84 925 ASN A C 1
ATOM 7193 O O . ASN A 1 925 ? 69.331 -18.967 -59.465 1.00 55.84 925 ASN A O 1
ATOM 7197 N N . PHE A 1 926 ? 70.670 -17.157 -59.461 1.00 56.56 926 PHE A N 1
ATOM 7198 C CA . PHE A 1 926 ? 69.821 -16.284 -60.285 1.00 56.56 926 PHE A CA 1
ATOM 7199 C C . PHE A 1 926 ? 70.044 -16.380 -61.803 1.00 56.56 926 PHE A C 1
ATOM 7201 O O . PHE A 1 926 ? 69.419 -15.636 -62.557 1.00 56.56 926 PHE A O 1
ATOM 7208 N N . ASP A 1 927 ? 70.898 -17.294 -62.272 1.00 49.38 927 ASP A N 1
ATOM 7209 C CA . ASP A 1 927 ? 71.099 -17.557 -63.701 1.00 49.38 927 ASP A CA 1
ATOM 7210 C C . ASP A 1 927 ? 71.125 -19.066 -64.014 1.00 49.38 927 ASP A C 1
ATOM 7212 O O . ASP A 1 927 ? 71.492 -19.900 -63.187 1.00 49.38 927 ASP A O 1
ATOM 7216 N N . THR A 1 928 ? 70.785 -19.382 -65.268 1.00 47.84 928 THR A N 1
ATOM 7217 C CA . THR A 1 928 ? 70.654 -20.715 -65.904 1.00 47.84 928 THR A CA 1
ATOM 7218 C C . THR A 1 928 ? 69.411 -21.544 -65.532 1.00 47.84 928 THR A C 1
ATOM 7220 O O . THR A 1 928 ? 69.250 -22.072 -64.437 1.00 47.84 928 THR A O 1
ATOM 7223 N N . ALA A 1 929 ? 68.528 -21.729 -66.521 1.00 49.81 929 ALA A N 1
ATOM 7224 C CA . ALA A 1 929 ? 67.253 -22.445 -66.402 1.00 49.81 929 ALA A CA 1
ATOM 7225 C C . ALA A 1 929 ? 67.391 -23.978 -66.568 1.00 49.81 929 ALA A C 1
ATOM 7227 O O . ALA A 1 929 ? 66.628 -24.599 -67.308 1.00 49.81 929 ALA A O 1
ATOM 7228 N N . SER A 1 930 ? 68.401 -24.589 -65.939 1.00 46.81 930 SER A N 1
ATOM 7229 C CA . SER A 1 930 ? 68.818 -25.984 -66.190 1.00 46.81 930 SER A CA 1
ATOM 7230 C C . SER A 1 930 ? 68.767 -26.920 -64.974 1.00 46.81 930 SER A C 1
ATOM 7232 O O . SER A 1 930 ? 69.359 -27.998 -65.011 1.00 46.81 930 SER A O 1
ATOM 7234 N N . HIS A 1 931 ? 68.028 -26.560 -63.919 1.00 41.44 931 HIS A N 1
ATOM 7235 C CA . HIS A 1 931 ? 67.724 -27.457 -62.797 1.00 41.44 931 HIS A CA 1
ATOM 7236 C C . HIS A 1 931 ? 66.212 -27.756 -62.712 1.00 41.44 931 HIS A C 1
ATOM 7238 O O . HIS A 1 931 ? 65.411 -26.831 -62.825 1.00 41.44 931 HIS A O 1
ATOM 7244 N N . PRO A 1 932 ? 65.797 -29.029 -62.525 1.00 47.03 932 PRO A N 1
ATOM 7245 C CA . PRO A 1 932 ? 64.384 -29.430 -62.557 1.00 47.03 932 PRO A CA 1
ATOM 7246 C C . PRO A 1 932 ? 63.637 -29.195 -61.232 1.00 47.03 932 PRO A C 1
ATOM 7248 O O . PRO A 1 932 ? 62.417 -29.327 -61.179 1.00 47.03 932 PRO A O 1
ATOM 7251 N N . SER A 1 933 ? 64.345 -28.853 -60.155 1.00 49.00 933 SER A N 1
ATOM 7252 C CA . SER A 1 933 ? 63.751 -28.306 -58.935 1.00 49.00 933 SER A CA 1
ATOM 7253 C C . SER A 1 933 ? 63.333 -26.856 -59.191 1.00 49.00 933 SER A C 1
ATOM 7255 O O . SER A 1 933 ? 64.190 -26.022 -59.470 1.00 49.00 933 SER A O 1
ATOM 7257 N N . GLY A 1 934 ? 62.037 -26.545 -59.072 1.00 51.38 934 GLY A N 1
ATOM 7258 C CA . GLY A 1 934 ? 61.433 -25.246 -59.434 1.00 51.38 934 GLY A CA 1
ATOM 7259 C C . GLY A 1 934 ? 61.854 -24.014 -58.612 1.00 51.38 934 GLY A C 1
ATOM 7260 O O . GLY A 1 934 ? 61.176 -22.991 -58.655 1.00 51.38 934 GLY A O 1
ATOM 7261 N N . SER A 1 935 ? 62.955 -24.097 -57.867 1.00 53.28 935 SER A N 1
ATOM 7262 C CA . SER A 1 935 ? 63.569 -23.024 -57.086 1.00 53.28 935 SER A CA 1
ATOM 7263 C C . SER A 1 935 ? 64.405 -22.091 -57.975 1.00 53.28 935 SER A C 1
ATOM 7265 O O . SER A 1 935 ? 65.630 -22.043 -57.861 1.00 53.28 935 SER A O 1
ATOM 7267 N N . TYR A 1 936 ? 63.749 -21.372 -58.886 1.00 59.81 936 TYR A N 1
ATOM 7268 C CA . TYR A 1 936 ? 64.370 -20.325 -59.700 1.00 59.81 936 TYR A CA 1
ATOM 7269 C C . TYR A 1 936 ? 63.443 -19.113 -59.796 1.00 59.81 936 TYR A C 1
ATOM 7271 O O . TYR A 1 936 ? 62.290 -19.244 -60.214 1.00 59.81 936 TYR A O 1
ATOM 7279 N N . VAL A 1 937 ? 63.958 -17.938 -59.429 1.00 62.66 937 VAL A N 1
ATOM 7280 C CA . VAL A 1 937 ? 63.270 -16.649 -59.570 1.00 62.66 937 VAL A CA 1
ATOM 7281 C C . VAL A 1 937 ? 63.906 -15.904 -60.736 1.00 62.66 937 VAL A C 1
ATOM 7283 O O . VAL A 1 937 ? 65.079 -15.537 -60.697 1.00 62.66 937 VAL A O 1
ATOM 7286 N N . ASP A 1 938 ? 63.128 -15.688 -61.793 1.00 68.38 938 ASP A N 1
ATOM 7287 C CA . ASP A 1 938 ? 63.609 -15.052 -63.017 1.00 68.38 938 ASP A CA 1
ATOM 7288 C C . ASP A 1 938 ? 63.760 -13.537 -62.817 1.00 68.38 938 ASP A C 1
ATOM 7290 O O . ASP A 1 938 ? 62.824 -12.773 -63.065 1.00 68.38 938 ASP A O 1
ATOM 7294 N N . LEU A 1 939 ? 64.947 -13.092 -62.385 1.00 67.81 939 LEU A N 1
ATOM 7295 C CA . LEU A 1 939 ? 65.229 -11.675 -62.116 1.00 67.81 939 LEU A CA 1
ATOM 7296 C C . LEU A 1 939 ? 64.911 -10.753 -63.299 1.00 67.81 939 LEU A C 1
ATOM 7298 O O . LEU A 1 939 ? 64.574 -9.589 -63.094 1.00 67.81 939 LEU A O 1
ATOM 7302 N N . LYS A 1 940 ? 64.993 -11.256 -64.537 1.00 68.81 940 LYS A N 1
ATOM 7303 C CA . LYS A 1 940 ? 64.728 -10.475 -65.752 1.00 68.81 940 LYS A CA 1
ATOM 7304 C C . LYS A 1 940 ? 63.217 -10.274 -65.927 1.00 68.81 940 LYS A C 1
ATOM 7306 O O . LYS A 1 940 ? 62.798 -9.153 -66.212 1.00 68.81 940 LYS A O 1
ATOM 7311 N N . LYS A 1 941 ? 62.391 -11.292 -65.642 1.00 72.50 941 LYS A N 1
ATOM 7312 C CA . LYS A 1 941 ? 60.923 -11.141 -65.548 1.00 72.50 941 LYS A CA 1
ATOM 7313 C C . LYS A 1 941 ? 60.486 -10.306 -64.341 1.00 72.50 941 LYS A C 1
ATOM 7315 O O . LYS A 1 941 ? 59.581 -9.491 -64.494 1.00 72.50 941 LYS A O 1
ATOM 7320 N N . VAL A 1 942 ? 61.115 -10.465 -63.173 1.00 71.94 942 VAL A N 1
ATOM 7321 C CA . VAL A 1 942 ? 60.794 -9.657 -61.979 1.00 71.94 942 VAL A CA 1
ATOM 7322 C C . VAL A 1 942 ? 61.104 -8.183 -62.241 1.00 71.94 942 VAL A C 1
ATOM 7324 O O . VAL A 1 942 ? 60.223 -7.346 -62.083 1.00 71.94 942 VAL A O 1
ATOM 7327 N N . LEU A 1 943 ? 62.291 -7.859 -62.768 1.00 73.44 943 LEU A N 1
ATOM 7328 C CA . LEU A 1 943 ? 62.632 -6.494 -63.183 1.00 73.44 943 LEU A CA 1
ATOM 7329 C C . LEU A 1 943 ? 61.667 -5.956 -64.256 1.00 73.44 943 LEU A C 1
ATOM 7331 O O . LEU A 1 943 ? 61.276 -4.792 -64.194 1.00 73.44 943 LEU A O 1
ATOM 7335 N N . GLN A 1 944 ? 61.246 -6.785 -65.219 1.00 76.44 944 GLN A N 1
ATOM 7336 C CA . GLN A 1 944 ? 60.256 -6.390 -66.225 1.00 76.44 944 GLN A CA 1
ATOM 7337 C C . GLN A 1 944 ? 58.891 -6.060 -65.598 1.00 76.44 944 GLN A C 1
ATOM 7339 O O . GLN A 1 944 ? 58.297 -5.055 -65.982 1.00 76.44 944 GLN A O 1
ATOM 7344 N N . LYS A 1 945 ? 58.421 -6.837 -64.610 1.00 72.19 945 LYS A N 1
ATOM 7345 C CA . LYS A 1 945 ? 57.208 -6.523 -63.835 1.00 72.19 945 LYS A CA 1
ATOM 7346 C C . LYS A 1 945 ? 57.382 -5.242 -63.015 1.00 72.19 945 LYS A C 1
ATOM 7348 O O . LYS A 1 945 ? 56.566 -4.336 -63.143 1.00 72.19 945 LYS A O 1
ATOM 7353 N N . CYS A 1 946 ? 58.477 -5.094 -62.268 1.00 71.56 946 CYS A N 1
ATOM 7354 C CA . CYS A 1 946 ? 58.768 -3.876 -61.500 1.00 71.56 946 CYS A CA 1
ATOM 7355 C C . CYS A 1 946 ? 58.874 -2.607 -62.370 1.00 71.56 946 CYS A C 1
ATOM 7357 O O . CYS A 1 946 ? 58.626 -1.514 -61.875 1.00 71.56 946 CYS A O 1
ATOM 7359 N N . ASN A 1 947 ? 59.225 -2.733 -63.654 1.00 72.81 947 ASN A N 1
ATOM 7360 C CA . ASN A 1 947 ? 59.227 -1.627 -64.618 1.00 72.81 947 ASN A CA 1
ATOM 7361 C C . ASN A 1 947 ? 57.851 -1.364 -65.272 1.00 72.81 947 ASN A C 1
ATOM 7363 O O . ASN A 1 947 ? 57.694 -0.342 -65.935 1.00 72.81 947 ASN A O 1
ATOM 7367 N N . ALA A 1 948 ? 56.875 -2.266 -65.123 1.00 70.31 948 ALA A N 1
ATOM 7368 C CA . ALA A 1 948 ? 55.563 -2.190 -65.773 1.00 70.31 948 ALA A CA 1
ATOM 7369 C C . ALA A 1 948 ? 54.457 -1.553 -64.905 1.00 70.31 948 ALA A C 1
ATOM 7371 O O . ALA A 1 948 ? 53.385 -1.253 -65.428 1.00 70.31 948 ALA A O 1
ATOM 7372 N N . HIS A 1 949 ? 54.702 -1.324 -63.609 1.00 65.94 949 HIS A N 1
ATOM 7373 C CA . HIS A 1 949 ? 53.744 -0.715 -62.676 1.00 65.94 949 HIS A CA 1
ATOM 7374 C C . HIS A 1 949 ? 54.137 0.740 -62.342 1.00 65.94 949 HIS A C 1
ATOM 7376 O O . HIS A 1 949 ? 54.842 0.979 -61.361 1.00 65.94 949 HIS A O 1
ATOM 7382 N N . PRO A 1 950 ? 53.691 1.747 -63.123 1.00 56.91 950 PRO A N 1
ATOM 7383 C CA . PRO A 1 950 ? 54.180 3.119 -62.975 1.00 56.91 950 PRO A CA 1
ATOM 7384 C C . PRO A 1 950 ? 53.759 3.813 -61.670 1.00 56.91 950 PRO A C 1
ATOM 7386 O O . PRO A 1 950 ? 54.428 4.751 -61.247 1.00 56.91 950 PRO A O 1
ATOM 7389 N N . GLN A 1 951 ? 52.676 3.365 -61.024 1.00 55.53 951 GLN A N 1
ATOM 7390 C CA . GLN A 1 951 ? 52.133 3.988 -59.808 1.00 55.53 951 GLN A CA 1
ATOM 7391 C C . GLN A 1 951 ? 52.895 3.608 -58.524 1.00 55.53 951 GLN A C 1
ATOM 7393 O O . GLN A 1 951 ? 52.950 4.406 -57.596 1.00 55.53 951 GLN A O 1
ATOM 7398 N N . THR A 1 952 ? 53.536 2.435 -58.471 1.00 57.41 952 THR A N 1
ATOM 7399 C CA . THR A 1 952 ? 54.331 1.966 -57.313 1.00 57.41 952 THR A CA 1
ATOM 7400 C C . THR A 1 952 ? 55.841 2.181 -57.489 1.00 57.41 952 THR A C 1
ATOM 7402 O O . THR A 1 952 ? 56.643 1.705 -56.682 1.00 57.41 952 THR A O 1
ATOM 7405 N N . ASN A 1 953 ? 56.240 2.941 -58.519 1.00 62.62 953 ASN A N 1
ATOM 7406 C CA . ASN A 1 953 ? 57.632 3.196 -58.918 1.00 62.62 953 ASN A CA 1
ATOM 7407 C C . ASN A 1 953 ? 58.556 3.639 -57.768 1.00 62.62 953 ASN A C 1
ATOM 7409 O O . ASN A 1 953 ? 59.716 3.231 -57.751 1.00 62.62 953 ASN A O 1
ATOM 7413 N N . HIS A 1 954 ? 58.051 4.449 -56.828 1.00 63.81 954 HIS A N 1
ATOM 7414 C CA . HIS A 1 954 ? 58.818 4.943 -55.679 1.00 63.81 954 HIS A CA 1
ATOM 7415 C C . HIS A 1 954 ? 59.141 3.820 -54.679 1.00 63.81 954 HIS A C 1
ATOM 7417 O O . HIS A 1 954 ? 60.303 3.566 -54.380 1.00 63.81 954 HIS A O 1
ATOM 7423 N N . CYS A 1 955 ? 58.126 3.074 -54.234 1.00 65.12 955 CYS A N 1
ATOM 7424 C CA . CYS A 1 955 ? 58.272 1.968 -53.278 1.00 65.12 955 CYS A CA 1
ATOM 7425 C C . CYS A 1 955 ? 59.142 0.823 -53.830 1.00 65.12 955 CYS A C 1
ATOM 7427 O O . CYS A 1 955 ? 59.861 0.151 -53.095 1.00 65.12 955 CYS A O 1
ATOM 7429 N N . LEU A 1 956 ? 59.099 0.605 -55.149 1.00 70.19 956 LEU A N 1
ATOM 7430 C CA . LEU A 1 956 ? 59.906 -0.406 -55.835 1.00 70.19 956 LEU A CA 1
ATOM 7431 C C . LEU A 1 956 ? 61.318 0.080 -56.213 1.00 70.19 956 LEU A C 1
ATOM 7433 O O . LEU A 1 956 ? 62.078 -0.705 -56.780 1.00 70.19 956 LEU A O 1
ATOM 7437 N N . ARG A 1 957 ? 61.700 1.332 -55.923 1.00 72.94 957 ARG A N 1
ATOM 7438 C CA . ARG A 1 957 ? 62.967 1.948 -56.362 1.00 72.94 957 ARG A CA 1
ATOM 7439 C C . ARG A 1 957 ? 64.203 1.201 -55.862 1.00 72.94 957 ARG A C 1
ATOM 7441 O O . ARG A 1 957 ? 65.032 0.809 -56.681 1.00 72.94 957 ARG A O 1
ATOM 7448 N N . GLU A 1 958 ? 64.288 0.923 -54.560 1.00 71.12 958 GLU A N 1
ATOM 7449 C CA . GLU A 1 958 ? 65.368 0.112 -53.974 1.00 71.12 958 GLU A CA 1
ATOM 7450 C C . GLU A 1 958 ? 65.411 -1.297 -54.572 1.00 71.12 958 GLU A C 1
ATOM 7452 O O . GLU A 1 958 ? 66.472 -1.772 -54.975 1.00 71.12 958 GLU A O 1
ATOM 7457 N N . SER A 1 959 ? 64.251 -1.955 -54.684 1.00 73.94 959 SER A N 1
ATOM 7458 C CA . SER A 1 959 ? 64.144 -3.293 -55.277 1.00 73.94 959 SER A CA 1
ATOM 7459 C C . SER A 1 959 ? 64.635 -3.303 -56.729 1.00 73.94 959 SER A C 1
ATOM 7461 O O . SER A 1 959 ? 65.363 -4.207 -57.129 1.00 73.94 959 SER A O 1
ATOM 7463 N N . ARG A 1 960 ? 64.309 -2.273 -57.520 1.00 74.94 960 ARG A N 1
ATOM 7464 C CA . ARG A 1 960 ? 64.767 -2.113 -58.910 1.00 74.94 960 ARG A CA 1
ATOM 7465 C C . ARG A 1 960 ? 66.263 -1.822 -58.989 1.00 74.94 960 ARG A C 1
ATOM 7467 O O . ARG A 1 960 ? 66.928 -2.431 -59.821 1.00 74.94 960 ARG A O 1
ATOM 7474 N N . ALA A 1 961 ? 66.805 -0.969 -58.118 1.00 73.12 961 ALA A N 1
ATOM 7475 C CA . ALA A 1 961 ? 68.243 -0.713 -58.036 1.00 73.12 961 ALA A CA 1
ATOM 7476 C C . ALA A 1 961 ? 69.024 -1.987 -57.658 1.00 73.12 961 ALA A C 1
ATOM 7478 O O . ALA A 1 961 ? 69.986 -2.334 -58.336 1.00 73.12 961 ALA A O 1
ATOM 7479 N N . PHE A 1 962 ? 68.552 -2.742 -56.661 1.00 75.94 962 PHE A N 1
ATOM 7480 C CA . PHE A 1 962 ? 69.123 -4.023 -56.228 1.00 75.94 962 PHE A CA 1
ATOM 7481 C C . PHE A 1 962 ? 69.068 -5.099 -57.330 1.00 75.94 962 PHE A C 1
ATOM 7483 O O . PHE A 1 962 ? 70.051 -5.799 -57.574 1.00 75.94 962 PHE A O 1
ATOM 7490 N N . LEU A 1 963 ? 67.951 -5.197 -58.060 1.00 75.25 963 LEU A N 1
ATOM 7491 C CA . LEU A 1 963 ? 67.817 -6.092 -59.216 1.00 75.25 963 LEU A CA 1
ATOM 7492 C C . LEU A 1 963 ? 68.753 -5.690 -60.369 1.00 75.25 963 LEU A C 1
ATOM 7494 O O . LEU A 1 963 ? 69.434 -6.547 -60.929 1.00 75.25 963 LEU A O 1
ATOM 7498 N N . LEU A 1 964 ? 68.826 -4.400 -60.717 1.00 75.88 964 LEU A N 1
ATOM 7499 C CA . LEU A 1 964 ? 69.736 -3.883 -61.749 1.00 75.88 964 LEU A CA 1
ATOM 7500 C C . LEU A 1 964 ? 71.209 -4.087 -61.368 1.00 75.88 964 LEU A C 1
ATOM 7502 O O . LEU A 1 964 ? 72.016 -4.437 -62.230 1.00 75.88 964 LEU A O 1
ATOM 7506 N N . TRP A 1 965 ? 71.542 -3.924 -60.086 1.00 74.25 965 TRP A N 1
ATOM 7507 C CA . TRP A 1 965 ? 72.861 -4.179 -59.514 1.00 74.25 965 TRP A CA 1
ATOM 7508 C C . TRP A 1 965 ? 73.289 -5.639 -59.680 1.00 74.25 965 TRP A C 1
ATOM 7510 O O . TRP A 1 965 ? 74.327 -5.907 -60.282 1.00 74.25 965 TRP A O 1
ATOM 7520 N N . HIS A 1 966 ? 72.464 -6.594 -59.234 1.00 71.69 966 HIS A N 1
ATOM 7521 C CA . HIS A 1 966 ? 72.753 -8.024 -59.393 1.00 71.69 966 HIS A CA 1
ATOM 7522 C C . HIS A 1 966 ? 72.727 -8.495 -60.861 1.00 71.69 966 HIS A C 1
ATOM 7524 O O . HIS A 1 966 ? 73.326 -9.517 -61.183 1.00 71.69 966 HIS A O 1
ATOM 7530 N N . LEU A 1 967 ? 72.114 -7.723 -61.766 1.00 72.19 967 LEU A N 1
ATOM 7531 C CA . LEU A 1 967 ? 72.196 -7.897 -63.223 1.00 72.19 967 LEU A CA 1
ATOM 7532 C C . LEU A 1 967 ? 73.382 -7.144 -63.874 1.00 72.19 967 LEU A C 1
ATOM 7534 O O . LEU A 1 967 ? 73.476 -7.101 -65.101 1.00 72.19 967 LEU A O 1
ATOM 7538 N N . GLY A 1 968 ? 74.280 -6.541 -63.086 1.00 68.19 968 GLY A N 1
ATOM 7539 C CA . GLY A 1 968 ? 75.503 -5.869 -63.548 1.00 68.19 968 GLY A CA 1
ATOM 7540 C C . GLY A 1 968 ? 75.308 -4.478 -64.169 1.00 68.19 968 GLY A C 1
ATOM 7541 O O . GLY A 1 968 ? 76.263 -3.897 -64.683 1.00 68.19 968 GLY A O 1
ATOM 7542 N N . ARG A 1 969 ? 74.097 -3.910 -64.133 1.00 80.12 969 ARG A N 1
ATOM 7543 C CA . ARG A 1 969 ? 73.735 -2.632 -64.782 1.00 80.12 969 ARG A CA 1
ATOM 7544 C C . ARG A 1 969 ? 73.923 -1.449 -63.823 1.00 80.12 969 ARG A C 1
ATOM 7546 O O . ARG A 1 969 ? 73.006 -0.665 -63.590 1.00 80.12 969 ARG A O 1
ATOM 7553 N N . THR A 1 970 ? 75.122 -1.329 -63.251 1.00 74.44 970 THR A N 1
ATOM 7554 C CA . THR A 1 970 ? 75.437 -0.405 -62.140 1.00 74.44 970 THR A CA 1
ATOM 7555 C C . THR A 1 970 ? 75.151 1.068 -62.448 1.00 74.44 970 THR A C 1
ATOM 7557 O O . THR A 1 970 ? 74.597 1.766 -61.604 1.00 74.44 970 THR A O 1
ATOM 7560 N N . GLN A 1 971 ? 75.455 1.544 -63.661 1.00 71.12 971 GLN A N 1
ATOM 7561 C CA . GLN A 1 971 ? 75.168 2.931 -64.060 1.00 71.12 971 GLN A CA 1
ATOM 7562 C C . GLN A 1 971 ? 73.663 3.231 -64.127 1.00 71.12 971 GLN A C 1
ATOM 7564 O O . GLN A 1 971 ? 73.242 4.329 -63.769 1.00 71.12 971 GLN A O 1
ATOM 7569 N N . GLU A 1 972 ? 72.851 2.257 -64.548 1.00 73.44 972 GLU A N 1
ATOM 7570 C CA . GLU A 1 972 ? 71.393 2.399 -64.577 1.00 73.44 972 GLU A CA 1
ATOM 7571 C C .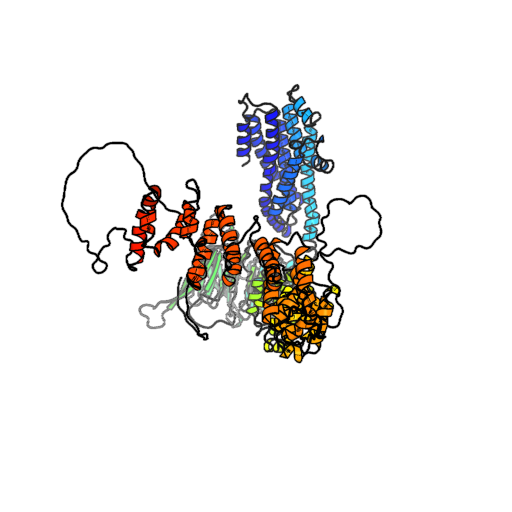 GLU A 1 972 ? 70.813 2.350 -63.160 1.00 73.44 972 GLU A C 1
ATOM 7573 O O . GLU A 1 972 ? 69.991 3.195 -62.810 1.00 73.44 972 GLU A O 1
ATOM 7578 N N . ALA A 1 973 ? 71.302 1.431 -62.318 1.00 73.38 973 ALA A N 1
ATOM 7579 C CA . ALA A 1 973 ? 70.935 1.364 -60.904 1.00 73.38 973 ALA A CA 1
ATOM 7580 C C . ALA A 1 973 ? 71.210 2.699 -60.184 1.00 73.38 973 ALA A C 1
ATOM 7582 O O . ALA A 1 973 ? 70.334 3.208 -59.488 1.00 73.38 973 ALA A O 1
ATOM 7583 N N . LEU A 1 974 ? 72.375 3.313 -60.426 1.00 75.25 974 LEU A N 1
ATOM 7584 C CA . LEU A 1 974 ? 72.705 4.629 -59.877 1.00 75.25 974 LEU A CA 1
ATOM 7585 C C . LEU A 1 974 ? 71.792 5.737 -60.426 1.00 75.25 974 LEU A C 1
ATOM 7587 O O . LEU A 1 974 ? 71.336 6.570 -59.653 1.00 75.25 974 LEU A O 1
ATOM 7591 N N . SER A 1 975 ? 71.457 5.739 -61.724 1.00 73.25 975 SER A N 1
ATOM 7592 C CA . SER A 1 975 ? 70.500 6.724 -62.263 1.00 73.25 975 SER A CA 1
ATOM 7593 C C . SER A 1 975 ? 69.092 6.591 -61.672 1.00 73.25 975 SER A C 1
ATOM 7595 O O . SER A 1 975 ? 68.436 7.601 -61.449 1.00 73.25 975 SER A O 1
ATOM 7597 N N . VAL A 1 976 ? 68.649 5.373 -61.336 1.00 75.00 976 VAL A N 1
ATOM 7598 C CA . VAL A 1 976 ? 67.377 5.147 -60.629 1.00 75.00 976 VAL A CA 1
ATOM 7599 C C . VAL A 1 976 ? 67.427 5.714 -59.204 1.00 75.00 976 VAL A C 1
ATOM 7601 O O . VAL A 1 976 ? 66.429 6.256 -58.732 1.00 75.00 976 VAL A O 1
ATOM 7604 N N . LEU A 1 977 ? 68.575 5.644 -58.523 1.00 71.88 977 LEU A N 1
ATOM 7605 C CA . LEU A 1 977 ? 68.768 6.197 -57.173 1.00 71.88 977 LEU A CA 1
ATOM 7606 C C . LEU A 1 977 ? 68.939 7.730 -57.147 1.00 71.88 977 LEU A C 1
ATOM 7608 O O . LEU A 1 977 ? 68.581 8.351 -56.152 1.00 71.88 977 LEU A O 1
ATOM 7612 N N . LEU A 1 978 ? 69.416 8.341 -58.238 1.00 71.50 978 LEU A N 1
ATOM 7613 C CA . LEU A 1 978 ? 69.642 9.793 -58.363 1.00 71.50 978 LEU A CA 1
ATOM 7614 C C . LEU A 1 978 ? 68.504 10.562 -59.071 1.00 71.50 978 LEU A C 1
ATOM 7616 O O . LEU A 1 978 ? 68.671 11.728 -59.403 1.00 71.50 978 LEU A O 1
ATOM 7620 N N . ASP A 1 979 ? 67.357 9.924 -59.316 1.00 71.25 979 ASP A N 1
ATOM 7621 C CA . ASP A 1 979 ? 66.158 10.579 -59.871 1.00 71.25 979 ASP A CA 1
ATOM 7622 C C . ASP A 1 979 ? 65.664 11.752 -58.981 1.00 71.25 979 ASP A C 1
ATOM 7624 O O . ASP A 1 979 ? 65.561 11.610 -57.753 1.00 71.25 979 ASP A O 1
ATOM 7628 N N . GLU A 1 980 ? 65.363 12.895 -59.613 1.00 57.56 980 GLU A N 1
ATOM 7629 C CA . GLU A 1 980 ? 65.270 14.250 -59.026 1.00 57.56 980 GLU A CA 1
ATOM 7630 C C . GLU A 1 980 ? 64.181 14.402 -57.955 1.00 57.56 980 GLU A C 1
ATOM 7632 O O . GLU A 1 980 ? 64.303 15.223 -57.049 1.00 57.56 980 GLU A O 1
ATOM 7637 N N . SER A 1 981 ? 63.109 13.615 -58.047 1.00 56.34 981 SER A N 1
ATOM 7638 C CA . SER A 1 981 ? 61.906 13.808 -57.224 1.00 56.34 981 SER A CA 1
ATOM 7639 C C . SER A 1 981 ? 62.087 13.482 -55.735 1.00 56.34 981 SER A C 1
ATOM 7641 O O . SER A 1 981 ? 61.456 14.128 -54.902 1.00 56.34 981 SER A O 1
ATOM 7643 N N . PHE A 1 982 ? 62.929 12.497 -55.395 1.00 57.41 982 PHE A N 1
ATOM 7644 C CA . PHE A 1 982 ? 63.098 11.981 -54.024 1.00 57.41 982 PHE A CA 1
ATOM 7645 C C . PHE A 1 982 ? 64.490 11.346 -53.788 1.00 57.41 982 PHE A C 1
ATOM 7647 O O . PHE A 1 982 ? 64.595 10.309 -53.139 1.00 57.41 982 PHE A O 1
ATOM 7654 N N . GLY A 1 983 ? 65.566 11.840 -54.410 1.00 60.50 983 GLY A N 1
ATOM 7655 C CA . GLY A 1 983 ? 66.895 11.193 -54.374 1.00 60.50 983 GLY A CA 1
ATOM 7656 C C . GLY A 1 983 ? 67.486 10.996 -52.965 1.00 60.50 983 GLY A C 1
ATOM 7657 O O . GLY A 1 983 ? 67.848 11.973 -52.315 1.00 60.50 983 GLY A O 1
ATOM 7658 N N . ASP A 1 984 ? 67.642 9.740 -52.521 1.00 66.94 984 ASP A N 1
ATOM 7659 C CA . ASP A 1 984 ? 68.334 9.399 -51.267 1.00 66.94 984 ASP A CA 1
ATOM 7660 C C . ASP A 1 984 ? 69.837 9.217 -51.527 1.00 66.94 984 ASP A C 1
ATOM 7662 O O . ASP A 1 984 ? 70.295 8.228 -52.110 1.00 66.94 984 ASP A O 1
ATOM 7666 N N . LEU A 1 985 ? 70.609 10.209 -51.088 1.00 71.94 985 LEU A N 1
ATOM 7667 C CA . LEU A 1 985 ? 72.058 10.248 -51.260 1.00 71.94 985 LEU A CA 1
ATOM 7668 C C . LEU A 1 985 ? 72.829 9.365 -50.275 1.00 71.94 985 LEU A C 1
ATOM 7670 O O . LEU A 1 985 ? 73.979 9.045 -50.566 1.00 71.94 985 LEU A O 1
ATOM 7674 N N . ALA A 1 986 ? 72.232 8.944 -49.156 1.00 67.38 986 ALA A N 1
ATOM 7675 C CA . ALA A 1 986 ? 72.876 8.006 -48.242 1.00 67.38 986 ALA A CA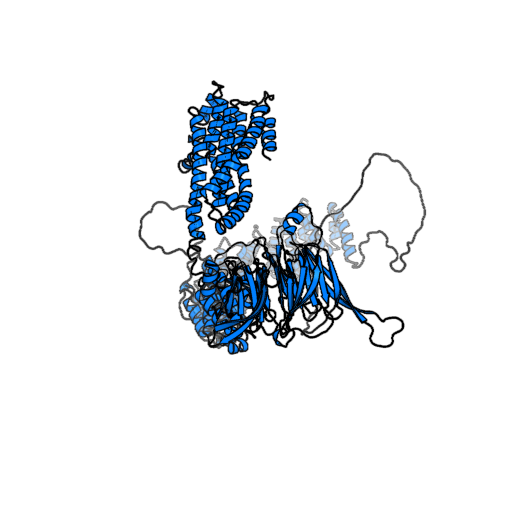 1
ATOM 7676 C C . ALA A 1 986 ? 72.908 6.610 -48.874 1.00 67.38 986 ALA A C 1
ATOM 7678 O O . ALA A 1 986 ? 73.988 6.062 -49.086 1.00 67.38 986 ALA A O 1
ATOM 7679 N N . LEU A 1 987 ? 71.755 6.106 -49.328 1.00 70.75 987 LEU A N 1
ATOM 7680 C CA . LEU A 1 987 ? 71.692 4.847 -50.078 1.00 70.75 987 LEU A CA 1
ATOM 7681 C C . LEU A 1 987 ? 72.568 4.890 -51.341 1.00 70.75 987 LEU A C 1
ATOM 7683 O O . LEU A 1 987 ? 73.269 3.923 -51.639 1.00 70.75 987 LEU A O 1
ATOM 7687 N N . ALA A 1 988 ? 72.581 6.007 -52.077 1.00 71.88 988 ALA A N 1
ATOM 7688 C CA . ALA A 1 988 ? 73.448 6.148 -53.249 1.00 71.88 988 ALA A CA 1
ATOM 7689 C C . ALA A 1 988 ? 74.952 6.081 -52.906 1.00 71.88 988 ALA A C 1
ATOM 7691 O O . ALA A 1 988 ? 75.716 5.537 -53.704 1.00 71.88 988 ALA A O 1
ATOM 7692 N N . VAL A 1 989 ? 75.376 6.588 -51.739 1.00 74.44 989 VAL A N 1
ATOM 7693 C CA . VAL A 1 989 ? 76.756 6.471 -51.231 1.00 74.44 989 VAL A CA 1
ATOM 7694 C C . VAL A 1 989 ? 77.083 5.024 -50.846 1.00 74.44 989 VAL A C 1
ATOM 7696 O O . VAL A 1 989 ? 78.083 4.490 -51.334 1.00 74.44 989 VAL A O 1
ATOM 7699 N N . ASP A 1 990 ? 76.213 4.361 -50.078 1.00 71.69 990 ASP A N 1
ATOM 7700 C CA . ASP A 1 990 ? 76.358 2.954 -49.674 1.00 71.69 990 ASP A CA 1
ATOM 7701 C C . ASP A 1 990 ? 76.534 2.020 -50.893 1.00 71.69 990 ASP A C 1
ATOM 7703 O O . ASP A 1 990 ? 77.344 1.091 -50.875 1.00 71.69 990 ASP A O 1
ATOM 7707 N N . PHE A 1 991 ? 75.817 2.281 -51.995 1.00 71.50 991 PHE A N 1
ATOM 7708 C CA . PHE A 1 991 ? 75.920 1.488 -53.228 1.00 71.50 991 PHE A CA 1
ATOM 7709 C C . PHE A 1 991 ? 77.202 1.743 -54.053 1.00 71.50 991 PHE A C 1
ATOM 7711 O O . PHE A 1 991 ? 77.604 0.858 -54.813 1.00 71.50 991 PHE A O 1
ATOM 7718 N N . ILE A 1 992 ? 77.860 2.909 -53.950 1.00 74.31 992 ILE A N 1
ATOM 7719 C CA . ILE A 1 992 ? 79.065 3.230 -54.754 1.00 74.31 992 ILE A CA 1
ATOM 7720 C C . ILE A 1 992 ? 80.387 3.077 -53.998 1.00 74.31 992 ILE A C 1
ATOM 7722 O O . ILE A 1 992 ? 81.416 2.845 -54.643 1.00 74.31 992 ILE A O 1
ATOM 7726 N N . ALA A 1 993 ? 80.393 3.174 -52.664 1.00 70.25 993 ALA A N 1
ATOM 7727 C CA . ALA A 1 993 ? 81.610 3.040 -51.862 1.00 70.25 993 ALA A CA 1
ATOM 7728 C C . ALA A 1 993 ? 82.376 1.718 -52.122 1.00 70.25 993 ALA A C 1
ATOM 7730 O O . ALA A 1 993 ? 83.594 1.785 -52.333 1.00 70.25 993 ALA A O 1
ATOM 7731 N N . PRO A 1 994 ? 81.716 0.545 -52.275 1.00 68.56 994 PRO A N 1
ATOM 7732 C CA . PRO A 1 994 ? 82.405 -0.707 -52.605 1.00 68.56 994 PRO A CA 1
ATOM 7733 C C . PRO A 1 994 ? 83.083 -0.725 -53.986 1.00 68.56 994 PRO A C 1
ATOM 7735 O O . PRO A 1 994 ? 84.032 -1.482 -54.189 1.00 68.56 994 PRO A O 1
ATOM 7738 N N . LEU A 1 995 ? 82.617 0.087 -54.948 1.00 70.25 995 LEU A N 1
ATOM 7739 C CA . LEU A 1 995 ? 83.126 0.088 -56.330 1.00 70.25 995 LEU A CA 1
ATOM 7740 C C . LEU A 1 995 ? 84.403 0.912 -56.517 1.00 70.25 995 LEU A C 1
ATOM 7742 O O . LEU A 1 995 ? 85.159 0.652 -57.452 1.00 70.25 995 LEU A O 1
ATOM 7746 N N . LYS A 1 996 ? 84.622 1.929 -55.673 1.00 64.94 996 LYS A N 1
ATOM 7747 C CA . LYS A 1 996 ? 85.749 2.883 -55.758 1.00 64.94 996 LYS A CA 1
ATOM 7748 C C . LYS A 1 996 ? 85.891 3.613 -57.112 1.00 64.94 996 LYS A C 1
ATOM 7750 O O . LYS A 1 996 ? 86.952 4.156 -57.417 1.00 64.94 996 LYS A O 1
ATOM 7755 N N . ASP A 1 997 ? 84.825 3.670 -57.917 1.00 76.56 997 ASP A N 1
ATOM 7756 C CA . ASP A 1 997 ? 84.821 4.346 -59.222 1.00 76.56 997 ASP A CA 1
ATOM 7757 C C . ASP A 1 997 ? 84.641 5.867 -59.067 1.00 76.56 997 ASP A C 1
ATOM 7759 O O . ASP A 1 997 ? 83.547 6.378 -58.811 1.00 76.56 997 ASP A O 1
ATOM 7763 N N . VAL A 1 998 ? 85.738 6.601 -59.272 1.00 71.06 998 VAL A N 1
ATOM 7764 C CA . VAL A 1 998 ? 85.802 8.072 -59.226 1.00 71.06 998 VAL A CA 1
ATOM 7765 C C . VAL A 1 998 ? 84.811 8.735 -60.199 1.00 71.06 998 VAL A C 1
ATOM 7767 O O . VAL A 1 998 ? 84.331 9.837 -59.935 1.00 71.06 998 VAL A O 1
ATOM 7770 N N . GLY A 1 999 ? 84.468 8.081 -61.315 1.00 72.62 999 GLY A N 1
ATOM 7771 C CA . GLY A 1 999 ? 83.492 8.582 -62.285 1.00 72.62 999 GLY A CA 1
ATOM 7772 C C . GLY A 1 999 ? 82.057 8.590 -61.754 1.00 72.62 999 GLY A C 1
ATOM 7773 O O . GLY A 1 999 ? 81.308 9.523 -62.046 1.00 72.62 999 GLY A O 1
ATOM 7774 N N . LEU A 1 1000 ? 81.685 7.598 -60.938 1.00 75.81 1000 LEU A N 1
ATOM 7775 C CA . LEU A 1 1000 ? 80.371 7.539 -60.286 1.00 75.81 1000 LEU A CA 1
ATOM 7776 C C . LEU A 1 1000 ? 80.295 8.534 -59.123 1.00 75.81 1000 LEU A C 1
ATOM 7778 O O . LEU A 1 1000 ? 79.350 9.319 -59.053 1.00 75.81 1000 LEU A O 1
ATOM 7782 N N . TRP A 1 1001 ? 81.333 8.578 -58.281 1.00 77.44 1001 TRP A N 1
ATOM 7783 C CA . TRP A 1 1001 ? 81.454 9.547 -57.186 1.00 77.44 1001 TRP A CA 1
ATOM 7784 C C . TRP A 1 1001 ? 81.341 10.999 -57.662 1.00 77.44 1001 TRP A C 1
ATOM 7786 O O . TRP A 1 1001 ? 80.595 11.782 -57.076 1.00 77.44 1001 TRP A O 1
ATOM 7796 N N . ARG A 1 1002 ? 82.026 11.364 -58.755 1.00 77.12 1002 ARG A N 1
ATOM 7797 C CA . ARG A 1 1002 ? 81.948 12.722 -59.314 1.00 77.12 1002 ARG A CA 1
ATOM 7798 C C . ARG A 1 1002 ? 80.523 13.086 -59.743 1.00 77.12 1002 ARG A C 1
ATOM 7800 O O . ARG A 1 1002 ? 80.081 14.194 -59.468 1.00 77.12 1002 ARG A O 1
ATOM 7807 N N . ARG A 1 1003 ? 79.786 12.137 -60.331 1.00 76.50 1003 ARG A N 1
ATOM 7808 C CA . ARG A 1 1003 ? 78.392 12.324 -60.765 1.00 76.50 1003 ARG A CA 1
ATOM 7809 C C . ARG A 1 1003 ? 77.440 12.597 -59.597 1.00 76.50 1003 ARG A C 1
ATOM 7811 O O . ARG A 1 1003 ? 76.553 13.430 -59.731 1.00 76.50 1003 ARG A O 1
ATOM 7818 N N . VAL A 1 1004 ? 77.652 11.932 -58.459 1.00 77.62 1004 VAL A N 1
ATOM 7819 C CA . VAL A 1 1004 ? 76.897 12.162 -57.214 1.00 77.62 1004 VAL A CA 1
ATOM 7820 C C . VAL A 1 1004 ? 77.199 13.541 -56.620 1.00 77.62 1004 VAL A C 1
ATOM 7822 O O . VAL A 1 1004 ? 76.281 14.262 -56.235 1.00 77.62 1004 VAL A O 1
ATOM 7825 N N . VAL A 1 1005 ? 78.475 13.938 -56.591 1.00 76.81 1005 VAL A N 1
ATOM 7826 C CA . VAL A 1 1005 ? 78.899 15.257 -56.091 1.00 76.81 1005 VAL A CA 1
ATOM 7827 C C . VAL A 1 1005 ? 78.371 16.393 -56.967 1.00 76.81 1005 VAL A C 1
ATOM 7829 O O . VAL A 1 1005 ? 77.886 17.388 -56.437 1.00 76.81 1005 VAL A O 1
ATOM 7832 N N . ASP A 1 1006 ? 78.446 16.258 -58.292 1.00 78.44 1006 ASP A N 1
ATOM 7833 C CA . ASP A 1 1006 ? 77.966 17.286 -59.218 1.00 78.44 1006 ASP A CA 1
ATOM 7834 C C . ASP A 1 1006 ? 76.432 17.436 -59.134 1.00 78.44 1006 ASP A C 1
ATOM 7836 O O . ASP A 1 1006 ? 75.947 18.557 -59.000 1.00 78.44 1006 ASP A O 1
ATOM 7840 N N . PHE A 1 1007 ? 75.677 16.331 -59.051 1.00 77.88 1007 PHE A N 1
ATOM 7841 C CA . PHE A 1 1007 ? 74.221 16.354 -58.838 1.00 77.88 1007 PHE A CA 1
ATOM 7842 C C . PHE A 1 1007 ? 73.812 17.052 -57.525 1.00 77.88 1007 PHE A C 1
ATOM 7844 O O . PHE A 1 1007 ? 72.873 17.849 -57.508 1.00 77.88 1007 PHE A O 1
ATOM 7851 N N . ALA A 1 1008 ? 74.536 16.809 -56.426 1.00 72.38 1008 ALA A N 1
ATOM 7852 C CA . ALA A 1 1008 ? 74.278 17.468 -55.143 1.00 72.38 1008 ALA A CA 1
ATOM 7853 C C . ALA A 1 1008 ? 74.670 18.962 -55.130 1.00 72.38 1008 ALA A C 1
ATOM 7855 O O . ALA A 1 1008 ? 74.114 19.733 -54.351 1.00 72.38 1008 ALA A O 1
ATOM 7856 N N . LEU A 1 1009 ? 75.596 19.393 -55.994 1.00 73.81 1009 LEU A N 1
ATOM 7857 C CA . LEU A 1 1009 ? 75.911 20.813 -56.198 1.00 73.81 1009 LEU A CA 1
ATOM 7858 C C . LEU A 1 1009 ? 74.848 21.528 -57.050 1.00 73.81 1009 LEU A C 1
ATOM 7860 O O . LEU A 1 1009 ? 74.626 22.722 -56.856 1.00 73.81 1009 LEU A O 1
ATOM 7864 N N . GLU A 1 1010 ? 74.172 20.808 -57.948 1.00 74.81 1010 GLU A N 1
ATOM 7865 C CA . GLU A 1 1010 ? 73.011 21.299 -58.707 1.00 74.81 1010 GLU A CA 1
ATOM 7866 C C . GLU A 1 1010 ? 71.733 21.384 -57.846 1.00 74.81 1010 GLU A C 1
ATOM 7868 O O . GLU A 1 1010 ? 70.856 22.195 -58.142 1.00 74.81 1010 GLU A O 1
ATOM 7873 N N . HIS A 1 1011 ? 71.654 20.624 -56.742 1.00 75.19 1011 HIS A N 1
ATOM 7874 C CA . HIS A 1 1011 ? 70.491 20.529 -55.845 1.00 75.19 1011 HIS A CA 1
ATOM 7875 C C . HIS A 1 1011 ? 70.841 20.909 -54.386 1.00 75.19 1011 HIS A C 1
ATOM 7877 O O . HIS A 1 1011 ? 70.990 20.033 -53.529 1.00 75.19 1011 HIS A O 1
ATOM 7883 N N . PRO A 1 1012 ? 70.947 22.212 -54.043 1.00 68.06 1012 PRO A N 1
ATOM 7884 C CA . PRO A 1 1012 ? 71.654 22.657 -52.834 1.00 68.06 1012 PRO A CA 1
ATOM 7885 C C . PRO A 1 1012 ? 71.070 22.197 -51.488 1.00 68.06 1012 PRO A C 1
ATOM 7887 O O . PRO A 1 1012 ? 71.807 22.122 -50.506 1.00 68.06 1012 PRO A O 1
ATOM 7890 N N . GLY A 1 1013 ? 69.775 21.866 -51.426 1.00 66.81 1013 GLY A N 1
ATOM 7891 C CA . GLY A 1 1013 ? 69.132 21.335 -50.214 1.00 66.81 1013 GLY A CA 1
ATOM 7892 C C . GLY A 1 1013 ? 69.584 19.920 -49.827 1.00 66.81 1013 GLY A C 1
ATOM 7893 O O . GLY A 1 1013 ? 69.346 19.487 -48.703 1.00 66.81 1013 GLY A O 1
ATOM 7894 N N . LEU A 1 1014 ? 70.262 19.203 -50.729 1.00 71.56 1014 LEU A N 1
ATOM 7895 C CA . LEU A 1 1014 ? 70.737 17.835 -50.508 1.00 71.56 1014 LEU A CA 1
ATOM 7896 C C . LEU A 1 1014 ? 72.196 17.758 -50.010 1.00 71.56 1014 LEU A C 1
ATOM 7898 O O . LEU A 1 1014 ? 72.639 16.712 -49.527 1.00 71.56 1014 LEU A O 1
ATOM 7902 N N . LEU A 1 1015 ? 72.939 18.873 -50.048 1.00 73.56 1015 LEU A N 1
ATOM 7903 C CA . LEU A 1 1015 ? 74.314 18.965 -49.536 1.00 73.56 1015 LEU A CA 1
ATOM 7904 C C . LEU A 1 1015 ? 74.486 18.494 -48.072 1.00 73.56 1015 LEU A C 1
ATOM 7906 O O . LEU A 1 1015 ? 75.462 17.782 -47.817 1.00 73.56 1015 LEU A O 1
ATOM 7910 N N . PRO A 1 1016 ? 73.585 18.805 -47.109 1.00 69.88 1016 PRO A N 1
ATOM 7911 C CA . PRO A 1 1016 ? 73.721 18.328 -45.729 1.00 69.88 1016 PRO A CA 1
ATOM 7912 C C . PRO A 1 1016 ? 73.704 16.798 -45.606 1.00 69.88 1016 PRO A C 1
ATOM 7914 O O . PRO A 1 1016 ? 74.421 16.249 -44.766 1.00 69.88 1016 PRO A O 1
ATOM 7917 N N . GLN A 1 1017 ? 72.907 16.120 -46.443 1.00 71.81 1017 GLN A N 1
ATOM 7918 C CA . GLN A 1 1017 ? 72.755 14.662 -46.442 1.00 71.81 1017 GLN A CA 1
ATOM 7919 C C . GLN A 1 1017 ? 73.986 13.975 -47.041 1.00 71.81 1017 GLN A C 1
ATOM 7921 O O . GLN A 1 1017 ? 74.523 13.051 -46.432 1.00 71.81 1017 GLN A O 1
ATOM 7926 N N . LEU A 1 1018 ? 74.485 14.469 -48.184 1.00 77.81 1018 LEU A N 1
ATOM 7927 C CA . LEU A 1 1018 ? 75.701 13.936 -48.808 1.00 77.81 1018 LEU A CA 1
ATOM 7928 C C . LEU A 1 1018 ? 76.918 14.067 -47.880 1.00 77.81 1018 LEU A C 1
ATOM 7930 O O . LEU A 1 1018 ? 77.673 13.109 -47.734 1.00 77.81 1018 LEU A O 1
ATOM 7934 N N . ILE A 1 1019 ? 77.093 15.221 -47.222 1.00 74.69 1019 ILE A N 1
ATOM 7935 C CA . ILE A 1 1019 ? 78.199 15.440 -46.272 1.00 74.69 1019 ILE A CA 1
ATOM 7936 C C . ILE A 1 1019 ? 78.110 14.449 -45.101 1.00 74.69 1019 ILE A C 1
ATOM 7938 O O . ILE A 1 1019 ? 79.110 13.821 -44.760 1.00 74.69 1019 ILE A O 1
ATOM 7942 N N . HIS A 1 1020 ? 76.916 14.239 -44.535 1.00 74.69 1020 HIS A N 1
ATOM 7943 C CA . HIS A 1 1020 ? 76.711 13.278 -43.446 1.00 74.69 1020 HIS A CA 1
ATOM 7944 C C . HIS A 1 1020 ? 76.984 11.824 -43.876 1.00 74.69 1020 HIS A C 1
ATOM 7946 O O . HIS A 1 1020 ? 77.645 11.086 -43.149 1.00 74.69 1020 HIS A O 1
ATOM 7952 N N . ALA A 1 1021 ? 76.519 11.402 -45.058 1.00 72.62 1021 ALA A N 1
ATOM 7953 C CA . ALA A 1 1021 ? 76.753 10.049 -45.575 1.00 72.62 1021 ALA A CA 1
ATOM 7954 C C . ALA A 1 1021 ? 78.241 9.781 -45.877 1.00 72.62 1021 ALA A C 1
ATOM 7956 O O . ALA A 1 1021 ? 78.774 8.727 -45.520 1.00 72.62 1021 ALA A O 1
ATOM 7957 N N . VAL A 1 1022 ? 78.930 10.761 -46.474 1.00 75.38 1022 VAL A N 1
ATOM 7958 C CA . VAL A 1 1022 ? 80.380 10.721 -46.721 1.00 75.38 1022 VAL A CA 1
ATOM 7959 C C . VAL A 1 1022 ? 81.163 10.632 -45.411 1.00 75.38 1022 VAL A C 1
ATOM 7961 O O . VAL A 1 1022 ? 82.078 9.816 -45.305 1.00 75.38 1022 VAL A O 1
ATOM 7964 N N . GLU A 1 1023 ? 80.803 11.420 -44.396 1.00 73.25 1023 GLU A N 1
ATOM 7965 C CA . GLU A 1 1023 ? 81.487 11.381 -43.100 1.00 73.25 1023 GLU A CA 1
ATOM 7966 C C . GLU A 1 1023 ? 81.211 10.078 -42.339 1.00 73.25 1023 GLU A C 1
ATOM 7968 O O . GLU A 1 1023 ? 82.156 9.492 -41.815 1.00 73.25 1023 GLU A O 1
ATOM 7973 N N . TYR A 1 1024 ? 79.990 9.538 -42.388 1.00 76.38 1024 TYR A N 1
ATOM 7974 C CA . TYR A 1 1024 ? 79.666 8.219 -41.828 1.00 76.38 1024 TYR A CA 1
ATOM 7975 C C . TYR A 1 1024 ? 80.507 7.086 -42.451 1.00 76.38 1024 TYR A C 1
ATOM 7977 O O . TYR A 1 1024 ? 81.023 6.231 -41.729 1.00 76.38 1024 TYR A O 1
ATOM 7985 N N . HIS A 1 1025 ? 80.722 7.092 -43.771 1.00 70.44 1025 HIS A N 1
ATOM 7986 C CA . HIS A 1 1025 ? 81.613 6.122 -44.424 1.00 70.44 1025 HIS A CA 1
ATOM 7987 C C . HIS A 1 1025 ? 83.095 6.337 -44.068 1.00 70.44 1025 HIS A C 1
ATOM 7989 O O . HIS A 1 1025 ? 83.826 5.367 -43.861 1.00 70.44 1025 HIS A O 1
ATOM 7995 N N . ILE A 1 1026 ? 83.542 7.589 -43.926 1.00 70.31 1026 ILE A N 1
ATOM 7996 C CA . ILE A 1 1026 ? 84.907 7.911 -43.481 1.00 70.31 1026 ILE A CA 1
ATOM 7997 C C . ILE A 1 1026 ? 85.148 7.473 -42.025 1.00 70.31 1026 ILE A C 1
ATOM 7999 O O . ILE A 1 1026 ? 86.260 7.051 -41.706 1.00 70.31 1026 ILE A O 1
ATOM 8003 N N . GLU A 1 1027 ? 84.138 7.534 -41.151 1.00 66.88 1027 GLU A N 1
ATOM 8004 C CA . GLU A 1 1027 ? 84.233 7.055 -39.765 1.00 66.88 1027 GLU A CA 1
ATOM 8005 C C . GLU A 1 1027 ? 84.282 5.526 -39.651 1.00 66.88 1027 GLU A C 1
ATOM 8007 O O . GLU A 1 1027 ? 85.059 5.013 -38.847 1.00 66.88 1027 GLU A O 1
ATOM 8012 N N . ASN A 1 1028 ? 83.478 4.801 -40.438 1.00 66.12 1028 ASN A N 1
ATOM 8013 C CA . ASN A 1 1028 ? 83.343 3.345 -40.306 1.00 66.12 1028 ASN A CA 1
ATOM 8014 C C . ASN A 1 1028 ? 84.331 2.542 -41.171 1.00 66.12 1028 ASN A C 1
ATOM 8016 O O . ASN A 1 1028 ? 84.835 1.517 -40.715 1.00 66.12 1028 ASN A O 1
ATOM 8020 N N . GLU A 1 1029 ? 84.634 2.992 -42.395 1.00 61.84 1029 GLU A N 1
ATOM 8021 C CA . GLU A 1 1029 ? 85.517 2.274 -43.334 1.00 61.84 1029 GLU A CA 1
ATOM 8022 C C . GLU A 1 1029 ? 86.863 2.976 -43.598 1.00 61.84 1029 GLU A C 1
ATOM 8024 O O . GLU A 1 1029 ? 87.797 2.364 -44.124 1.00 61.84 1029 GLU A O 1
ATOM 8029 N N . GLY A 1 1030 ? 86.998 4.243 -43.198 1.00 61.22 1030 GLY A N 1
ATOM 8030 C CA . GLY A 1 1030 ? 88.244 5.005 -43.267 1.00 61.22 1030 GLY A CA 1
ATOM 8031 C C . GLY A 1 1030 ? 88.407 5.893 -44.507 1.00 61.22 1030 GLY A C 1
ATOM 8032 O O . GLY A 1 1030 ? 87.737 5.760 -45.526 1.00 61.22 1030 GLY A O 1
ATOM 8033 N N . ILE A 1 1031 ? 89.360 6.825 -44.418 1.00 63.47 1031 ILE A N 1
ATOM 8034 C CA . ILE A 1 1031 ? 89.554 7.957 -45.349 1.00 63.47 1031 ILE A CA 1
ATOM 8035 C C . ILE A 1 1031 ? 89.841 7.535 -46.813 1.00 63.47 1031 ILE A C 1
ATOM 8037 O O . ILE A 1 1031 ? 89.613 8.323 -47.735 1.00 63.47 1031 ILE A O 1
ATOM 8041 N N . ASP A 1 1032 ? 90.307 6.306 -47.047 1.00 61.41 1032 ASP A N 1
ATOM 8042 C CA . ASP A 1 1032 ? 90.699 5.792 -48.371 1.00 61.41 1032 ASP A CA 1
ATOM 8043 C C . ASP A 1 1032 ? 89.550 5.135 -49.171 1.00 61.41 1032 ASP A C 1
ATOM 8045 O O . ASP A 1 1032 ? 89.776 4.623 -50.273 1.00 61.41 1032 ASP A O 1
ATOM 8049 N N . THR A 1 1033 ? 88.315 5.128 -48.655 1.00 64.19 1033 THR A N 1
ATOM 8050 C CA . THR A 1 1033 ? 87.125 4.709 -49.426 1.00 64.19 1033 THR A CA 1
ATOM 8051 C C . THR A 1 1033 ? 86.559 5.836 -50.290 1.00 64.19 1033 THR A C 1
ATOM 8053 O O . THR A 1 1033 ? 86.090 5.576 -51.399 1.00 64.19 1033 THR A O 1
ATOM 8056 N N . VAL A 1 1034 ? 86.665 7.089 -49.830 1.00 69.62 1034 VAL A N 1
ATOM 8057 C CA . VAL A 1 1034 ? 86.114 8.274 -50.506 1.00 69.62 1034 VAL A CA 1
ATOM 8058 C C . VAL A 1 1034 ? 87.201 9.002 -51.320 1.00 69.62 1034 VAL A C 1
ATOM 8060 O O . VAL A 1 1034 ? 88.201 9.458 -50.740 1.00 69.62 1034 VAL A O 1
ATOM 8063 N N . PRO A 1 1035 ? 87.028 9.169 -52.651 1.00 72.06 1035 PRO A N 1
ATOM 8064 C CA . PRO A 1 1035 ? 88.000 9.855 -53.500 1.00 72.06 1035 PRO A CA 1
ATOM 8065 C C . PRO A 1 1035 ? 88.138 11.334 -53.125 1.00 72.06 1035 PRO A C 1
ATOM 8067 O O . PRO A 1 1035 ? 87.214 11.953 -52.598 1.00 72.06 1035 PRO A O 1
ATOM 8070 N N . VAL A 1 1036 ? 89.309 11.915 -53.400 1.00 67.38 1036 VAL A N 1
ATOM 8071 C CA . VAL A 1 1036 ? 89.701 13.237 -52.880 1.00 67.38 1036 VAL A CA 1
ATOM 8072 C C . VAL A 1 1036 ? 88.710 14.333 -53.281 1.00 67.38 1036 VAL A C 1
ATOM 8074 O O . VAL A 1 1036 ? 88.379 15.176 -52.451 1.00 67.38 1036 VAL A O 1
ATOM 8077 N N . GLU A 1 1037 ? 88.189 14.299 -54.509 1.00 64.50 1037 GLU A N 1
ATOM 8078 C CA . GLU A 1 1037 ? 87.220 15.281 -55.019 1.00 64.50 1037 GLU A CA 1
ATOM 8079 C C . GLU A 1 1037 ? 85.834 15.215 -54.351 1.00 64.50 1037 GLU A C 1
ATOM 8081 O O . GLU A 1 1037 ? 85.069 16.170 -54.468 1.00 64.50 1037 GLU A O 1
ATOM 8086 N N . ALA A 1 1038 ? 85.514 14.122 -53.647 1.00 65.19 1038 ALA A N 1
ATOM 8087 C CA . ALA A 1 1038 ? 84.238 13.903 -52.958 1.00 65.19 1038 ALA A CA 1
ATOM 8088 C C . ALA A 1 1038 ? 84.308 14.124 -51.433 1.00 65.19 1038 ALA A C 1
ATOM 8090 O O . ALA A 1 1038 ? 83.343 13.864 -50.722 1.00 65.19 1038 ALA A O 1
ATOM 8091 N N . ARG A 1 1039 ? 85.440 14.609 -50.906 1.00 72.94 1039 ARG A N 1
ATOM 8092 C CA . ARG A 1 1039 ? 85.607 14.898 -49.470 1.00 72.94 1039 ARG A CA 1
ATOM 8093 C C . ARG A 1 1039 ? 84.972 16.241 -49.100 1.00 72.94 1039 ARG A C 1
ATOM 8095 O O . ARG A 1 1039 ? 85.076 17.201 -49.868 1.00 72.94 1039 ARG A O 1
ATOM 8102 N N . SER A 1 1040 ? 84.404 16.348 -47.895 1.00 67.75 1040 SER A N 1
ATOM 8103 C CA . SER A 1 1040 ? 83.644 17.519 -47.416 1.00 67.75 1040 SER A CA 1
ATOM 8104 C C . SER A 1 1040 ? 84.350 18.859 -47.670 1.00 67.75 1040 SER A C 1
ATOM 8106 O O . SER A 1 1040 ? 83.743 19.789 -48.193 1.00 67.75 1040 SER A O 1
ATOM 8108 N N . ALA A 1 1041 ? 85.660 18.950 -47.408 1.00 63.06 1041 ALA A N 1
ATOM 8109 C CA . ALA A 1 1041 ? 86.450 20.168 -47.626 1.00 63.06 1041 ALA A CA 1
ATOM 8110 C C . ALA A 1 1041 ? 86.585 20.598 -49.108 1.00 63.06 1041 ALA A C 1
ATOM 8112 O O . ALA A 1 1041 ? 86.697 21.791 -49.390 1.00 63.06 1041 ALA A O 1
ATOM 8113 N N . GLN A 1 1042 ? 86.554 19.660 -50.064 1.00 68.88 1042 GLN A N 1
ATOM 8114 C CA . GLN A 1 1042 ? 86.539 19.965 -51.504 1.00 68.88 1042 GLN A CA 1
ATOM 8115 C C . GLN A 1 1042 ? 85.132 20.358 -51.972 1.00 68.88 1042 GLN A C 1
ATOM 8117 O O . GLN A 1 1042 ? 84.987 21.326 -52.719 1.00 68.88 1042 GLN A O 1
ATOM 8122 N N . ILE A 1 1043 ? 84.093 19.677 -51.476 1.00 70.75 1043 ILE A N 1
ATOM 8123 C CA . ILE A 1 1043 ? 82.687 20.017 -51.755 1.00 70.75 1043 ILE A CA 1
ATOM 8124 C C . ILE A 1 1043 ? 82.384 21.446 -51.273 1.00 70.75 1043 ILE A C 1
ATOM 8126 O O . ILE A 1 1043 ? 81.920 22.274 -52.054 1.00 70.75 1043 ILE A O 1
ATOM 8130 N N . LEU A 1 1044 ? 82.754 21.786 -50.033 1.00 67.75 1044 LEU A N 1
ATOM 8131 C CA . LEU A 1 1044 ? 82.551 23.116 -49.436 1.00 67.75 1044 LEU A CA 1
ATOM 8132 C C . LEU A 1 1044 ? 83.283 24.256 -50.174 1.00 67.75 1044 LEU A C 1
ATOM 8134 O O . LEU A 1 1044 ? 82.861 25.408 -50.072 1.00 67.75 1044 LEU A O 1
ATOM 8138 N N . ARG A 1 1045 ? 84.343 23.964 -50.946 1.00 67.12 1045 ARG A N 1
ATOM 8139 C CA . ARG A 1 1045 ? 85.016 24.945 -51.824 1.00 67.12 1045 ARG A CA 1
ATOM 8140 C C . ARG A 1 1045 ? 84.271 25.202 -53.141 1.00 67.12 1045 ARG A C 1
ATOM 8142 O O . ARG A 1 1045 ? 84.549 26.210 -53.783 1.00 67.12 1045 ARG A O 1
ATOM 8149 N N . ARG A 1 1046 ? 83.351 24.320 -53.551 1.00 69.62 1046 ARG A N 1
ATOM 8150 C CA . ARG A 1 1046 ? 82.557 24.444 -54.791 1.00 69.62 1046 ARG A CA 1
ATOM 8151 C C . ARG A 1 1046 ? 81.197 25.133 -54.586 1.00 69.62 1046 ARG A C 1
ATOM 8153 O O . ARG A 1 1046 ? 80.530 25.425 -55.572 1.00 69.62 1046 ARG A O 1
ATOM 8160 N N . VAL A 1 1047 ? 80.799 25.417 -53.342 1.00 69.69 1047 VAL A N 1
ATOM 8161 C CA . VAL A 1 1047 ? 79.527 26.087 -53.008 1.00 69.69 1047 VAL A CA 1
ATOM 8162 C C . VAL A 1 1047 ? 79.613 27.608 -53.273 1.00 69.69 1047 VAL A C 1
ATOM 8164 O O . VAL A 1 1047 ? 80.570 28.240 -52.813 1.00 69.69 1047 VAL A O 1
ATOM 8167 N N . PRO A 1 1048 ? 78.633 28.227 -53.970 1.00 64.25 1048 PRO A N 1
ATOM 8168 C CA . PRO A 1 1048 ? 78.586 29.677 -54.202 1.00 64.25 1048 PRO A CA 1
ATOM 8169 C C . PRO A 1 1048 ? 78.557 30.525 -52.920 1.00 64.25 1048 PRO A C 1
ATOM 8171 O O . PRO A 1 1048 ? 78.136 30.068 -51.858 1.00 64.25 1048 PRO A O 1
ATOM 8174 N N . GLN A 1 1049 ? 78.971 31.794 -53.015 1.00 59.34 1049 GLN A N 1
ATOM 8175 C CA . GLN A 1 1049 ? 78.982 32.701 -51.858 1.00 59.34 1049 GLN A CA 1
ATOM 8176 C C . GLN A 1 1049 ? 77.562 33.060 -51.385 1.00 59.34 1049 GLN A C 1
ATOM 8178 O O . GLN A 1 1049 ? 77.294 32.981 -50.187 1.00 59.34 1049 GLN A O 1
ATOM 8183 N N . ASP A 1 1050 ? 76.647 33.339 -52.319 1.00 56.72 1050 ASP A N 1
ATOM 8184 C CA . ASP A 1 1050 ? 75.271 33.805 -52.062 1.00 56.72 1050 ASP A CA 1
ATOM 8185 C C . ASP A 1 1050 ? 74.283 32.692 -51.638 1.00 56.72 1050 ASP A C 1
ATOM 8187 O O . ASP A 1 1050 ? 73.065 32.860 -51.703 1.00 56.72 1050 ASP A O 1
ATOM 8191 N N . PHE A 1 1051 ? 74.784 31.524 -51.229 1.00 64.56 1051 PHE A N 1
ATOM 8192 C CA . PHE A 1 1051 ? 73.960 30.389 -50.814 1.00 64.56 1051 PHE A CA 1
ATOM 8193 C C . PHE A 1 1051 ? 73.197 30.684 -49.508 1.00 64.56 1051 PHE A C 1
ATOM 8195 O O . PHE A 1 1051 ? 73.789 30.738 -48.434 1.00 64.56 1051 PHE A O 1
ATOM 8202 N N . LEU A 1 1052 ? 71.868 30.827 -49.567 1.00 54.78 1052 LEU A N 1
ATOM 8203 C CA . LEU A 1 1052 ? 71.049 31.148 -48.383 1.00 54.78 1052 LEU A CA 1
ATOM 8204 C C . LEU A 1 1052 ? 71.081 30.074 -47.272 1.00 54.78 1052 LEU A C 1
ATOM 8206 O O . LEU A 1 1052 ? 70.821 30.396 -46.115 1.00 54.78 1052 LEU A O 1
ATOM 8210 N N . GLY A 1 1053 ? 71.410 28.818 -47.593 1.00 58.16 1053 GLY A N 1
ATOM 8211 C CA . GLY A 1 1053 ? 71.336 27.678 -46.667 1.00 58.16 1053 GLY A CA 1
ATOM 8212 C C . GLY A 1 1053 ? 72.528 27.494 -45.716 1.00 58.16 1053 GLY A C 1
ATOM 8213 O O . GLY A 1 1053 ? 72.620 26.451 -45.067 1.00 58.16 1053 GLY A O 1
ATOM 8214 N N . TRP A 1 1054 ? 73.453 28.461 -45.595 1.00 64.19 1054 TRP A N 1
ATOM 8215 C CA . TRP A 1 1054 ? 74.616 28.344 -44.689 1.00 64.19 1054 TRP A CA 1
ATOM 8216 C C . TRP A 1 1054 ? 74.230 27.995 -43.238 1.00 64.19 1054 TRP A C 1
ATOM 8218 O O . TRP A 1 1054 ? 74.996 27.312 -42.560 1.00 64.19 1054 TRP A O 1
ATOM 8228 N N . HIS A 1 1055 ? 73.049 28.421 -42.773 1.00 57.50 1055 HIS A N 1
ATOM 8229 C CA . HIS A 1 1055 ? 72.588 28.198 -41.398 1.00 57.50 1055 HIS A CA 1
ATOM 8230 C C . HIS A 1 1055 ? 72.266 26.724 -41.089 1.00 57.50 1055 HIS A C 1
ATOM 8232 O O . HIS A 1 1055 ? 72.523 26.268 -39.977 1.00 57.50 1055 HIS A O 1
ATOM 8238 N N . GLU A 1 1056 ? 71.756 25.971 -42.069 1.00 55.88 1056 GLU A N 1
ATOM 8239 C CA . GLU A 1 1056 ? 71.495 24.528 -41.945 1.00 55.88 1056 GLU A CA 1
ATOM 8240 C C . GLU A 1 1056 ? 72.793 23.723 -42.098 1.00 55.88 1056 GLU A C 1
ATOM 8242 O O . GLU A 1 1056 ? 73.034 22.760 -41.370 1.00 55.88 1056 GLU A O 1
ATOM 8247 N N . LEU A 1 1057 ? 73.686 24.174 -42.988 1.00 57.91 1057 LEU A N 1
ATOM 8248 C CA . LEU A 1 1057 ? 75.008 23.574 -43.182 1.00 57.91 1057 LEU A CA 1
ATOM 8249 C C . LEU A 1 1057 ? 75.882 23.659 -41.915 1.00 57.91 1057 LEU A C 1
ATOM 8251 O O . LEU A 1 1057 ? 76.683 22.760 -41.658 1.00 57.91 1057 LEU A O 1
ATOM 8255 N N . ALA A 1 1058 ? 75.729 24.723 -41.118 1.00 54.16 1058 ALA A N 1
ATOM 8256 C CA . ALA A 1 1058 ? 76.568 25.021 -39.956 1.00 54.16 1058 ALA A CA 1
ATOM 8257 C C . ALA A 1 1058 ? 76.640 23.880 -38.921 1.00 54.16 1058 ALA A C 1
ATOM 8259 O O . ALA A 1 1058 ? 77.702 23.663 -38.337 1.00 54.16 1058 ALA A O 1
ATOM 8260 N N . GLY A 1 1059 ? 75.556 23.119 -38.723 1.00 54.53 1059 GLY A N 1
ATOM 8261 C CA . GLY A 1 1059 ? 75.533 21.985 -37.792 1.00 54.53 1059 GLY A CA 1
ATOM 8262 C C . GLY A 1 1059 ? 76.519 20.878 -38.182 1.00 54.53 1059 GLY A C 1
ATOM 8263 O O . GLY A 1 1059 ? 77.398 20.522 -37.396 1.00 54.53 1059 GLY A O 1
ATOM 8264 N N . ASN A 1 1060 ? 76.418 20.392 -39.422 1.00 53.72 1060 ASN A N 1
ATOM 8265 C CA . ASN A 1 1060 ? 77.242 19.289 -39.937 1.00 53.72 1060 ASN A CA 1
ATOM 8266 C C . ASN A 1 1060 ? 78.671 19.754 -40.284 1.00 53.72 1060 ASN A C 1
ATOM 8268 O O . ASN A 1 1060 ? 79.632 18.997 -40.173 1.00 53.72 1060 ASN A O 1
ATOM 8272 N N . VAL A 1 1061 ? 78.855 21.029 -40.641 1.00 54.47 1061 VAL A N 1
ATOM 8273 C CA . VAL A 1 1061 ? 80.190 21.608 -40.869 1.00 54.47 1061 VAL A CA 1
ATOM 8274 C C . VAL A 1 1061 ? 81.010 21.683 -39.571 1.00 54.47 1061 VAL A C 1
ATOM 8276 O O . VAL A 1 1061 ? 82.235 21.562 -39.615 1.00 54.47 1061 VAL A O 1
ATOM 8279 N N . VAL A 1 1062 ? 80.379 21.822 -38.398 1.00 53.69 1062 VAL A N 1
ATOM 8280 C CA . VAL A 1 1062 ? 81.095 21.847 -37.108 1.00 53.69 1062 VAL A CA 1
ATOM 8281 C C . VAL A 1 1062 ? 81.628 20.467 -36.700 1.00 53.69 1062 VAL A C 1
ATOM 8283 O O . VAL A 1 1062 ? 82.732 20.407 -36.152 1.00 53.69 1062 VAL A O 1
ATOM 8286 N N . SER A 1 1063 ? 80.936 19.359 -37.001 1.00 53.06 1063 SER A N 1
ATOM 8287 C CA . SER A 1 1063 ? 81.512 18.014 -36.815 1.00 53.06 1063 SER A CA 1
ATOM 8288 C C . SER A 1 1063 ? 82.707 17.795 -37.744 1.00 53.06 1063 SER A C 1
ATOM 8290 O O . SER A 1 1063 ? 83.784 17.440 -37.259 1.00 53.06 1063 SER A O 1
ATOM 8292 N N . ALA A 1 1064 ? 82.562 18.122 -39.031 1.00 50.72 1064 ALA A N 1
ATOM 8293 C CA . ALA A 1 1064 ? 83.612 17.996 -40.042 1.00 50.72 1064 ALA A CA 1
ATOM 8294 C C . ALA A 1 1064 ? 84.900 18.756 -39.666 1.00 50.72 1064 ALA A C 1
ATOM 8296 O O . ALA A 1 1064 ? 86.001 18.196 -39.631 1.00 50.72 1064 ALA A O 1
ATOM 8297 N N . LEU A 1 1065 ? 84.769 20.047 -39.334 1.00 52.19 1065 LEU A N 1
ATOM 8298 C CA . LEU A 1 1065 ? 85.908 20.918 -39.030 1.00 52.19 1065 LEU A CA 1
ATOM 8299 C C . LEU A 1 1065 ? 86.591 20.581 -37.696 1.00 52.19 1065 LEU A C 1
ATOM 8301 O O . LEU A 1 1065 ? 87.779 20.865 -37.548 1.00 52.19 1065 LEU A O 1
ATOM 8305 N N . SER A 1 1066 ? 85.894 19.934 -36.752 1.00 52.62 1066 SER A N 1
ATOM 8306 C CA . SER A 1 1066 ? 86.445 19.597 -35.426 1.00 52.62 1066 SER A CA 1
ATOM 8307 C C . SER A 1 1066 ? 87.676 18.680 -35.455 1.00 52.62 1066 SER A C 1
ATOM 8309 O O . SER A 1 1066 ? 88.425 18.639 -34.481 1.00 52.62 1066 SER A O 1
ATOM 8311 N N . ARG A 1 1067 ? 87.908 17.964 -36.566 1.00 52.28 1067 ARG A N 1
ATOM 8312 C C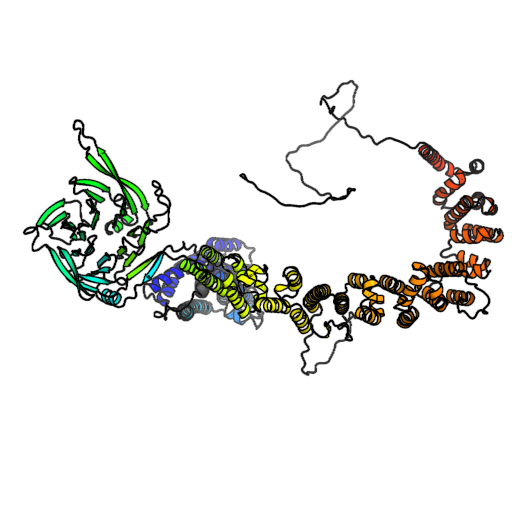A . ARG A 1 1067 ? 89.048 17.046 -36.753 1.00 52.28 1067 ARG A CA 1
ATOM 8313 C C . ARG A 1 1067 ? 90.133 17.575 -37.698 1.00 52.28 1067 ARG A C 1
ATOM 8315 O O . ARG A 1 1067 ? 91.150 16.912 -37.873 1.00 52.28 1067 ARG A O 1
ATOM 8322 N N . CYS A 1 1068 ? 89.948 18.757 -38.292 1.00 51.94 1068 CYS A N 1
ATOM 8323 C CA . CYS A 1 1068 ? 90.853 19.326 -39.298 1.00 51.94 1068 CYS A CA 1
ATOM 8324 C C . CYS A 1 1068 ? 91.516 20.633 -38.821 1.00 51.94 1068 CYS A C 1
ATOM 8326 O O . CYS A 1 1068 ? 91.438 21.659 -39.502 1.00 51.94 1068 CYS A O 1
ATOM 8328 N N . GLU A 1 1069 ? 92.210 20.594 -37.673 1.00 46.88 1069 GLU A N 1
ATOM 8329 C CA . GLU A 1 1069 ? 92.894 21.754 -37.054 1.00 46.88 1069 GLU A CA 1
ATOM 8330 C C . GLU A 1 1069 ? 93.765 22.571 -38.034 1.00 46.88 1069 GLU A C 1
ATOM 8332 O O . GLU A 1 1069 ? 93.906 23.785 -37.884 1.00 46.88 1069 GLU A O 1
ATOM 8337 N N . LEU A 1 1070 ? 94.329 21.919 -39.058 1.00 45.50 1070 LEU A N 1
ATOM 8338 C CA . LEU A 1 1070 ? 95.237 22.519 -40.041 1.00 45.50 1070 LEU A CA 1
ATOM 8339 C C . LEU A 1 1070 ? 94.572 23.162 -41.274 1.00 45.50 1070 LEU A C 1
ATOM 8341 O O . LEU A 1 1070 ? 95.246 23.932 -41.953 1.00 45.50 1070 LEU A O 1
ATOM 8345 N N . GLU A 1 1071 ? 93.290 22.904 -41.571 1.00 48.22 1071 GLU A N 1
ATOM 8346 C CA . GLU A 1 1071 ? 92.577 23.586 -42.677 1.00 48.22 1071 GLU A CA 1
ATOM 8347 C C . GLU A 1 1071 ? 91.600 24.675 -42.197 1.00 48.22 1071 GLU A C 1
ATOM 8349 O O . GLU A 1 1071 ? 91.315 25.609 -42.948 1.00 48.22 1071 GLU A O 1
ATOM 8354 N N . VAL A 1 1072 ? 91.158 24.639 -40.931 1.00 46.03 1072 VAL A N 1
ATOM 8355 C CA . VAL A 1 1072 ? 90.351 25.720 -40.320 1.00 46.03 1072 VAL A CA 1
ATOM 8356 C C . VAL A 1 1072 ? 91.072 27.073 -40.403 1.00 46.03 1072 VAL A C 1
ATOM 8358 O O . VAL A 1 1072 ? 90.451 28.096 -40.687 1.00 46.03 1072 VAL A O 1
ATOM 8361 N N . THR A 1 1073 ? 92.395 27.089 -40.220 1.00 45.31 1073 THR A N 1
ATOM 8362 C CA . THR A 1 1073 ? 93.222 28.303 -40.318 1.00 45.31 1073 THR A CA 1
ATOM 8363 C C . THR A 1 1073 ? 93.215 28.912 -41.724 1.00 45.31 1073 THR A C 1
ATOM 8365 O O . THR A 1 1073 ? 93.134 30.134 -41.845 1.00 45.31 1073 THR A O 1
ATOM 8368 N N . LEU A 1 1074 ? 93.202 28.095 -42.783 1.00 44.78 1074 LEU A N 1
ATOM 8369 C CA . LEU A 1 1074 ? 93.119 28.551 -44.179 1.00 44.78 1074 LEU A CA 1
ATOM 8370 C C . LEU A 1 1074 ? 91.718 29.023 -44.593 1.00 44.78 1074 LEU A C 1
ATOM 8372 O O . LEU A 1 1074 ? 91.606 29.850 -45.489 1.00 44.78 1074 LEU A O 1
ATOM 8376 N N . LEU A 1 1075 ? 90.657 28.547 -43.938 1.00 47.78 1075 LEU A N 1
ATOM 8377 C CA . LEU A 1 1075 ? 89.298 29.079 -44.122 1.00 47.78 1075 LEU A CA 1
ATOM 8378 C C . LEU A 1 1075 ? 89.028 30.353 -43.298 1.00 47.78 1075 LEU A C 1
ATOM 8380 O O . LEU A 1 1075 ? 88.042 31.046 -43.547 1.00 47.78 1075 LEU A O 1
ATOM 8384 N N . SER A 1 1076 ? 89.890 30.684 -42.331 1.00 47.72 1076 SER A N 1
ATOM 8385 C CA . SER A 1 1076 ? 89.668 31.795 -41.392 1.00 47.72 1076 SER A CA 1
ATOM 8386 C C . SER A 1 1076 ? 89.984 33.198 -41.939 1.00 47.72 1076 SER A C 1
ATOM 8388 O O . SER A 1 1076 ? 89.656 34.191 -41.278 1.00 47.72 1076 SER A O 1
ATOM 8390 N N . SER A 1 1077 ? 90.599 33.304 -43.124 1.00 45.38 1077 SER A N 1
ATOM 8391 C CA . SER A 1 1077 ? 91.040 34.575 -43.718 1.00 45.38 1077 SER A CA 1
ATOM 8392 C C . SER A 1 1077 ? 89.895 35.425 -44.278 1.00 45.38 1077 SER A C 1
ATOM 8394 O O . SER A 1 1077 ? 89.775 36.587 -43.895 1.00 45.38 1077 SER A O 1
ATOM 8396 N N . ASP A 1 1078 ? 89.032 34.848 -45.124 1.00 48.38 1078 ASP A N 1
ATOM 8397 C CA . ASP A 1 1078 ? 88.218 35.611 -46.095 1.00 48.38 1078 ASP A CA 1
ATOM 8398 C C . ASP A 1 1078 ? 86.685 35.526 -45.901 1.00 48.38 1078 ASP A C 1
ATOM 8400 O O . ASP A 1 1078 ? 85.922 35.846 -46.813 1.00 48.38 1078 ASP A O 1
ATOM 8404 N N . LYS A 1 1079 ? 86.193 35.093 -44.730 1.00 53.06 1079 LYS A N 1
ATOM 8405 C CA . LYS A 1 1079 ? 84.748 35.069 -44.409 1.00 53.06 1079 LYS A CA 1
ATOM 8406 C C . LYS A 1 1079 ? 84.452 35.595 -43.000 1.00 53.06 1079 LYS A C 1
ATOM 8408 O O . LYS A 1 1079 ? 84.389 34.830 -42.038 1.00 53.06 1079 LYS A O 1
ATOM 8413 N N . ASP A 1 1080 ? 84.209 36.901 -42.885 1.00 46.62 1080 ASP A N 1
ATOM 8414 C CA . ASP A 1 1080 ? 83.966 37.574 -41.597 1.00 46.62 1080 ASP A CA 1
ATOM 8415 C C . ASP A 1 1080 ? 82.720 37.064 -40.849 1.00 46.62 1080 ASP A C 1
ATOM 8417 O O . ASP A 1 1080 ? 82.750 36.951 -39.623 1.00 46.62 1080 ASP A O 1
ATOM 8421 N N . LEU A 1 1081 ? 81.651 36.697 -41.571 1.00 46.34 1081 LEU A N 1
ATOM 8422 C CA . LEU A 1 1081 ? 80.371 36.271 -40.981 1.00 46.34 1081 LEU A CA 1
ATOM 8423 C C . LEU A 1 1081 ? 80.514 35.037 -40.063 1.00 46.34 1081 LEU A C 1
ATOM 8425 O O . LEU A 1 1081 ? 79.863 34.953 -39.025 1.00 46.34 1081 LEU A O 1
ATOM 8429 N N . LEU A 1 1082 ? 81.426 34.117 -40.399 1.00 50.03 1082 LEU A N 1
ATOM 8430 C CA . LEU A 1 1082 ? 81.677 32.888 -39.633 1.00 50.03 1082 LEU A CA 1
ATOM 8431 C C . LEU A 1 1082 ? 82.329 33.138 -38.262 1.00 50.03 1082 LEU A C 1
ATOM 8433 O O . LEU A 1 1082 ? 82.220 32.292 -37.372 1.00 50.03 1082 LEU A O 1
ATOM 8437 N N . ARG A 1 1083 ? 82.994 34.285 -38.050 1.00 47.59 1083 ARG A N 1
ATOM 8438 C CA . ARG A 1 1083 ? 83.689 34.566 -36.779 1.00 47.59 1083 ARG A CA 1
ATOM 8439 C C . ARG A 1 1083 ? 82.729 34.786 -35.608 1.00 47.59 1083 ARG A C 1
ATOM 8441 O O . ARG A 1 1083 ? 83.105 34.502 -34.473 1.00 47.59 1083 ARG A O 1
ATOM 8448 N N . ALA A 1 1084 ? 81.508 35.260 -35.870 1.00 45.66 1084 ALA A N 1
ATOM 8449 C CA . ALA A 1 1084 ? 80.521 35.534 -34.827 1.00 45.66 1084 ALA A CA 1
ATOM 8450 C C . ALA A 1 1084 ? 80.010 34.242 -34.164 1.00 45.66 1084 ALA A C 1
ATOM 8452 O O . ALA A 1 1084 ? 80.101 34.096 -32.944 1.00 45.66 1084 ALA A O 1
ATOM 8453 N N . GLU A 1 1085 ? 79.532 33.273 -34.952 1.00 48.88 1085 GLU A N 1
ATOM 8454 C CA . GLU A 1 1085 ? 78.947 32.042 -34.403 1.00 48.88 1085 GLU A CA 1
ATOM 8455 C C . GLU A 1 1085 ? 79.996 31.111 -33.782 1.00 48.88 1085 GLU A C 1
ATOM 8457 O O . GLU A 1 1085 ? 79.785 30.606 -32.674 1.00 48.88 1085 GLU A O 1
ATOM 8462 N N . LEU A 1 1086 ? 81.163 30.949 -34.425 1.00 46.06 1086 LEU A N 1
ATOM 8463 C CA . LEU A 1 1086 ? 82.263 30.119 -33.908 1.00 46.06 1086 LEU A CA 1
ATOM 8464 C C . LEU A 1 1086 ? 82.735 30.571 -32.514 1.00 46.06 1086 LEU A C 1
ATOM 8466 O O . LEU A 1 1086 ? 83.042 29.729 -31.664 1.00 46.06 1086 LEU A O 1
ATOM 8470 N N . GLY A 1 1087 ? 82.718 31.881 -32.239 1.00 45.28 1087 GLY A N 1
ATOM 8471 C CA . GLY A 1 1087 ? 83.012 32.427 -30.912 1.00 45.28 1087 GLY A CA 1
ATOM 8472 C C . GLY A 1 1087 ? 82.051 31.930 -29.824 1.00 45.28 1087 GLY A C 1
ATOM 8473 O O . GLY A 1 1087 ? 82.487 31.615 -28.718 1.00 45.28 1087 GLY A O 1
ATOM 8474 N N . THR A 1 1088 ? 80.759 31.781 -30.138 1.00 46.31 1088 THR A N 1
ATOM 8475 C CA . THR A 1 1088 ? 79.745 31.299 -29.177 1.00 46.31 1088 THR A CA 1
ATOM 8476 C C . THR A 1 1088 ? 79.806 29.786 -28.935 1.00 46.31 1088 THR A C 1
ATOM 8478 O O . THR A 1 1088 ? 79.427 29.308 -27.863 1.00 46.31 1088 THR A O 1
ATOM 8481 N N . LEU A 1 1089 ? 80.300 29.017 -29.912 1.00 45.94 1089 LEU A N 1
ATOM 8482 C CA . LEU A 1 1089 ? 80.372 27.553 -29.848 1.00 45.94 1089 LEU A CA 1
ATOM 8483 C C . LEU A 1 1089 ? 81.638 27.043 -29.149 1.00 45.94 1089 LEU A C 1
ATOM 8485 O O . LEU A 1 1089 ? 81.558 26.053 -28.418 1.00 45.94 1089 LEU A O 1
ATOM 8489 N N . SER A 1 1090 ? 82.759 27.765 -29.266 1.00 43.44 1090 SER A N 1
ATOM 8490 C CA . SER A 1 1090 ? 83.969 27.563 -28.448 1.00 43.44 1090 SER A CA 1
ATOM 8491 C C . SER A 1 1090 ? 83.629 27.409 -26.956 1.00 43.44 1090 SER A C 1
ATOM 8493 O O . SER A 1 1090 ? 84.025 26.444 -26.292 1.00 43.44 1090 SER A O 1
ATOM 8495 N N . ASP A 1 1091 ? 82.784 28.311 -26.452 1.00 43.16 1091 ASP A N 1
ATOM 8496 C CA . ASP A 1 1091 ? 82.423 28.379 -25.038 1.00 43.16 1091 ASP A CA 1
ATOM 8497 C C . ASP A 1 1091 ? 81.377 27.327 -24.609 1.00 43.16 1091 ASP A C 1
ATOM 8499 O O . ASP A 1 1091 ? 81.259 27.018 -23.423 1.00 43.16 1091 ASP A O 1
ATOM 8503 N N . LYS A 1 1092 ? 80.659 26.706 -25.560 1.00 42.72 1092 LYS A N 1
ATOM 8504 C CA . LYS A 1 1092 ? 79.798 25.531 -25.312 1.00 42.72 1092 LYS A CA 1
ATOM 8505 C C . LYS A 1 1092 ? 80.604 24.232 -25.261 1.00 42.72 1092 LYS A C 1
ATOM 8507 O O . LYS A 1 1092 ? 80.389 23.427 -24.355 1.00 42.72 1092 LYS A O 1
ATOM 8512 N N . SER A 1 1093 ? 81.558 24.035 -26.172 1.00 41.03 1093 SER A N 1
ATOM 8513 C CA . SER A 1 1093 ? 82.418 22.840 -26.186 1.00 41.03 1093 SER A CA 1
ATOM 8514 C C . SER A 1 1093 ? 83.268 22.739 -24.917 1.00 41.03 1093 SER A C 1
ATOM 8516 O O . SER A 1 1093 ? 83.332 21.679 -24.291 1.00 41.03 1093 SER A O 1
ATOM 8518 N N . ARG A 1 1094 ? 83.818 23.869 -24.449 1.00 38.53 1094 ARG A N 1
ATOM 8519 C CA . ARG A 1 1094 ? 84.588 23.950 -23.196 1.00 38.53 1094 ARG A CA 1
ATOM 8520 C C . ARG A 1 1094 ? 83.790 23.535 -21.949 1.00 38.53 1094 ARG A C 1
ATOM 8522 O O . ARG A 1 1094 ? 84.386 23.047 -20.993 1.00 38.53 1094 ARG A O 1
ATOM 8529 N N . ARG A 1 1095 ? 82.458 23.673 -21.965 1.00 41.38 1095 ARG A N 1
ATOM 8530 C CA . ARG A 1 1095 ? 81.556 23.265 -20.867 1.00 41.38 1095 ARG A CA 1
ATOM 8531 C C . ARG A 1 1095 ? 81.181 21.777 -20.896 1.00 41.38 1095 ARG A C 1
ATOM 8533 O O . ARG A 1 1095 ? 80.732 21.265 -19.880 1.00 41.38 1095 ARG A O 1
ATOM 8540 N N . ARG A 1 1096 ? 81.378 21.064 -22.015 1.00 38.66 1096 ARG A N 1
ATOM 8541 C CA . ARG A 1 1096 ? 81.125 19.608 -22.110 1.00 38.66 1096 ARG A CA 1
ATOM 8542 C C . ARG A 1 1096 ? 82.308 18.742 -21.660 1.00 38.66 1096 ARG A C 1
ATOM 8544 O O . ARG A 1 1096 ? 82.097 17.596 -21.287 1.00 38.66 1096 ARG A O 1
ATOM 8551 N N . ALA A 1 1097 ? 83.526 19.285 -21.645 1.00 39.94 1097 ALA A N 1
ATOM 8552 C CA . ALA A 1 1097 ? 84.733 18.569 -21.211 1.00 39.94 1097 ALA A CA 1
ATOM 8553 C C . ALA A 1 1097 ? 84.879 18.415 -19.678 1.00 39.94 1097 ALA A C 1
ATOM 8555 O O . ALA A 1 1097 ? 85.745 17.674 -19.220 1.00 39.94 1097 ALA A O 1
ATOM 8556 N N . LEU A 1 1098 ? 84.055 19.108 -18.882 1.00 32.97 1098 LEU A N 1
ATOM 8557 C CA . LEU A 1 1098 ? 84.067 19.070 -17.415 1.00 32.97 1098 LEU A CA 1
ATOM 8558 C C . LEU A 1 1098 ? 82.666 18.725 -16.893 1.00 32.97 1098 LEU A C 1
ATOM 8560 O O . LEU A 1 1098 ? 81.887 19.601 -16.527 1.00 32.97 1098 LEU A O 1
ATOM 8564 N N . GLY A 1 1099 ? 82.329 17.435 -16.898 1.00 30.55 1099 GLY A N 1
ATOM 8565 C CA . GLY A 1 1099 ? 81.033 16.960 -16.419 1.00 30.55 1099 GLY A CA 1
ATOM 8566 C C . GLY A 1 1099 ? 80.951 16.894 -14.891 1.00 30.55 1099 GLY A C 1
ATOM 8567 O O . GLY A 1 1099 ? 81.646 16.083 -14.283 1.00 30.55 1099 GLY A O 1
ATOM 8568 N N . GLY A 1 1100 ? 80.049 17.676 -14.284 1.00 28.70 1100 GLY A N 1
ATOM 8569 C CA . GLY A 1 1100 ? 79.550 17.415 -12.927 1.00 28.70 1100 GLY A CA 1
ATOM 8570 C C . GLY A 1 1100 ? 79.195 18.631 -12.056 1.00 28.70 1100 GLY A C 1
ATOM 8571 O O . GLY A 1 1100 ? 80.033 19.490 -11.812 1.00 28.70 1100 GLY A O 1
ATOM 8572 N N . VAL A 1 1101 ? 78.000 18.555 -11.448 1.00 25.88 1101 VAL A N 1
ATOM 8573 C CA . VAL A 1 1101 ? 77.573 19.206 -10.182 1.00 25.88 1101 VAL A CA 1
ATOM 8574 C C . VAL A 1 1101 ? 77.114 20.687 -10.225 1.00 25.88 1101 VAL A C 1
ATOM 8576 O O . VAL A 1 1101 ? 77.618 21.517 -10.970 1.00 25.88 1101 VAL A O 1
ATOM 8579 N N . SER A 1 1102 ? 76.163 20.987 -9.322 1.00 25.34 1102 SER A N 1
ATOM 8580 C CA . SER A 1 1102 ? 75.404 22.229 -9.041 1.00 25.34 1102 SER A CA 1
ATOM 8581 C C . SER A 1 1102 ? 74.251 22.532 -10.019 1.00 25.34 1102 SER A C 1
ATOM 8583 O O . SER A 1 1102 ? 74.477 22.692 -11.211 1.00 25.34 1102 SER A O 1
ATOM 8585 N N . VAL A 1 1103 ? 72.964 22.423 -9.644 1.00 26.06 1103 VAL A N 1
ATOM 8586 C CA . VAL A 1 1103 ? 72.171 22.928 -8.484 1.00 26.06 1103 VAL A CA 1
ATOM 8587 C C . VAL A 1 1103 ? 71.745 24.386 -8.670 1.00 26.06 1103 VAL A C 1
ATOM 8589 O O . VAL A 1 1103 ? 72.560 25.300 -8.596 1.00 26.06 1103 VAL A O 1
ATOM 8592 N N . LEU A 1 1104 ? 70.437 24.572 -8.871 1.00 26.33 1104 LEU A N 1
ATOM 8593 C CA . LEU A 1 1104 ? 69.762 25.868 -8.844 1.00 26.33 1104 LEU A CA 1
ATOM 8594 C C . LEU A 1 1104 ? 69.702 26.407 -7.409 1.00 26.33 1104 LEU A C 1
ATOM 8596 O O . LEU A 1 1104 ? 69.438 25.658 -6.470 1.00 26.33 1104 LEU A O 1
ATOM 8600 N N . TYR A 1 1105 ? 69.885 27.717 -7.269 1.00 26.44 1105 TYR A N 1
ATOM 8601 C CA . TYR A 1 1105 ? 69.621 28.464 -6.045 1.00 26.44 1105 TYR A CA 1
ATOM 8602 C C . TYR A 1 1105 ? 68.675 29.616 -6.377 1.00 26.44 1105 TYR A C 1
ATOM 8604 O O . TYR A 1 1105 ? 69.005 30.452 -7.213 1.00 26.44 1105 TYR A O 1
ATOM 8612 N N . ASP A 1 1106 ? 67.561 29.689 -5.658 1.00 24.75 1106 ASP A N 1
ATOM 8613 C CA . ASP A 1 1106 ? 66.865 30.944 -5.382 1.00 24.75 1106 ASP A CA 1
ATOM 8614 C C . ASP A 1 1106 ? 66.682 31.047 -3.857 1.00 24.75 1106 ASP A C 1
ATOM 8616 O O . ASP A 1 1106 ? 66.763 30.036 -3.148 1.00 24.75 1106 ASP A O 1
ATOM 8620 N N . GLN A 1 1107 ? 66.566 32.259 -3.318 1.00 29.19 1107 GLN A N 1
ATOM 8621 C CA . GLN A 1 1107 ? 66.832 32.531 -1.906 1.00 29.19 1107 GLN A CA 1
ATOM 8622 C C . GLN A 1 1107 ? 65.692 33.261 -1.196 1.00 29.19 1107 GLN A C 1
ATOM 8624 O O . GLN A 1 1107 ? 65.408 34.422 -1.476 1.00 29.19 1107 GLN A O 1
ATOM 8629 N N . ASN A 1 1108 ? 65.191 32.655 -0.116 1.00 27.48 1108 ASN A N 1
ATOM 8630 C CA . ASN A 1 1108 ? 65.087 33.374 1.156 1.00 27.48 1108 ASN A CA 1
ATOM 8631 C C . ASN A 1 1108 ? 65.138 32.425 2.368 1.00 27.48 1108 ASN A C 1
ATOM 8633 O O . ASN A 1 1108 ? 64.834 31.238 2.267 1.00 27.48 1108 ASN A O 1
ATOM 8637 N N . ALA A 1 1109 ? 65.645 32.927 3.497 1.00 34.25 1109 ALA A N 1
ATOM 8638 C CA . ALA A 1 1109 ? 66.314 32.082 4.491 1.00 34.25 1109 ALA A CA 1
ATOM 8639 C C . ALA A 1 1109 ? 65.401 31.453 5.564 1.00 34.25 1109 ALA A C 1
ATOM 8641 O O . ALA A 1 1109 ? 64.536 32.099 6.158 1.00 34.25 1109 ALA A O 1
ATOM 8642 N N . SER A 1 1110 ? 65.680 30.188 5.885 1.00 33.47 1110 SER A N 1
ATOM 8643 C CA . SER A 1 1110 ? 65.023 29.414 6.941 1.00 33.47 1110 SER A CA 1
ATOM 8644 C C . SER A 1 1110 ? 65.589 29.692 8.344 1.00 33.47 1110 SER A C 1
ATOM 8646 O O . SER A 1 1110 ? 66.741 30.088 8.528 1.00 33.47 1110 SER A O 1
ATOM 8648 N N . ARG A 1 1111 ? 64.777 29.431 9.380 1.00 39.88 1111 ARG A N 1
ATOM 8649 C CA . ARG A 1 1111 ? 65.262 29.328 10.771 1.00 39.88 1111 ARG A CA 1
ATOM 8650 C C . ARG A 1 1111 ? 66.055 28.028 10.948 1.00 39.88 1111 ARG A C 1
ATOM 8652 O O . ARG A 1 1111 ? 65.752 27.035 10.292 1.00 39.88 1111 ARG A O 1
ATOM 8659 N N . CYS A 1 1112 ? 66.991 27.986 11.901 1.00 38.50 1112 CYS A N 1
ATOM 8660 C CA . CYS A 1 1112 ? 67.701 26.743 12.230 1.00 38.50 1112 CYS A CA 1
ATOM 8661 C C . CYS A 1 1112 ? 66.720 25.645 12.691 1.00 38.50 1112 CYS A C 1
ATOM 8663 O O . CYS A 1 1112 ? 65.976 25.837 13.657 1.00 38.50 1112 CYS A O 1
ATOM 8665 N N . SER A 1 1113 ? 66.745 24.487 12.028 1.00 40.00 1113 SER A N 1
ATOM 8666 C CA . SER A 1 1113 ? 65.790 23.386 12.221 1.00 40.00 1113 SER A CA 1
ATOM 8667 C C . SER A 1 1113 ? 65.892 22.682 13.579 1.00 40.00 1113 SER A C 1
ATOM 8669 O O . SER A 1 1113 ? 64.901 22.118 14.032 1.00 40.00 1113 SER A O 1
ATOM 8671 N N . ILE A 1 1114 ? 67.043 22.757 14.259 1.00 36.88 1114 ILE A N 1
ATOM 8672 C CA . ILE A 1 1114 ? 67.282 22.074 15.545 1.00 36.88 1114 ILE A CA 1
ATOM 8673 C C . ILE A 1 1114 ? 66.957 22.970 16.758 1.00 36.88 1114 ILE A C 1
ATOM 8675 O O . ILE A 1 1114 ? 66.493 22.468 17.777 1.00 36.88 1114 ILE A O 1
ATOM 8679 N N . CYS A 1 1115 ? 67.162 24.294 16.675 1.00 52.56 1115 CYS A N 1
ATOM 8680 C CA . CYS A 1 1115 ? 66.993 25.206 17.825 1.00 52.56 1115 CYS A CA 1
ATOM 8681 C C . CYS A 1 1115 ? 66.089 26.435 17.587 1.00 52.56 1115 CYS A C 1
ATOM 8683 O O . CYS A 1 1115 ? 65.919 27.250 18.493 1.00 52.56 1115 CYS A O 1
ATOM 8685 N N . LYS A 1 1116 ? 65.512 26.590 16.386 1.00 42.62 1116 LYS A N 1
ATOM 8686 C CA . LYS A 1 1116 ? 64.493 27.592 15.988 1.00 42.62 1116 LYS A CA 1
ATOM 8687 C C . LYS A 1 1116 ? 64.791 29.084 16.262 1.00 42.62 1116 LYS A C 1
ATOM 8689 O O . LYS A 1 1116 ? 63.911 29.918 16.036 1.00 42.62 1116 LYS A O 1
ATOM 8694 N N . ARG A 1 1117 ? 66.013 29.463 16.662 1.00 35.31 1117 ARG A N 1
ATOM 8695 C CA . ARG A 1 1117 ? 66.451 30.873 16.740 1.00 35.31 1117 ARG A CA 1
ATOM 8696 C C . ARG A 1 1117 ? 66.770 31.459 15.357 1.00 35.31 1117 ARG A C 1
ATOM 8698 O O . ARG A 1 1117 ? 67.148 30.743 14.432 1.00 35.31 1117 ARG A O 1
ATOM 8705 N N . LEU A 1 1118 ? 66.615 32.779 15.254 1.00 39.88 1118 LEU A N 1
ATOM 8706 C CA . LEU A 1 1118 ? 67.018 33.605 14.111 1.00 39.88 1118 LEU A CA 1
ATOM 8707 C C . LEU A 1 1118 ? 68.418 34.186 14.348 1.00 39.88 1118 LEU A C 1
ATOM 8709 O O . LEU A 1 1118 ? 68.737 34.589 15.468 1.00 39.88 1118 LEU A O 1
ATOM 8713 N N . LEU A 1 1119 ? 69.218 34.258 13.285 1.00 33.59 1119 LEU A N 1
ATOM 8714 C CA . LEU A 1 1119 ? 70.475 35.011 13.229 1.00 33.59 1119 LEU A CA 1
ATOM 8715 C C . LEU A 1 1119 ? 70.185 36.396 12.618 1.00 33.59 1119 LEU A C 1
ATOM 8717 O O . LEU A 1 1119 ? 69.266 36.528 11.810 1.00 33.59 1119 LEU A O 1
ATOM 8721 N N . ARG A 1 1120 ? 70.897 37.443 13.051 1.00 32.47 1120 ARG A N 1
ATOM 8722 C CA . ARG A 1 1120 ? 70.568 38.851 12.748 1.00 32.47 1120 ARG A CA 1
ATOM 8723 C C . ARG A 1 1120 ? 71.832 39.722 12.724 1.00 32.47 1120 ARG A C 1
ATOM 8725 O O . ARG A 1 1120 ? 72.854 39.300 13.248 1.00 32.47 1120 ARG A O 1
ATOM 8732 N N . GLU A 1 1121 ? 71.656 40.958 12.243 1.00 29.64 1121 GLU A N 1
ATOM 8733 C CA . GLU A 1 1121 ? 72.587 42.107 12.270 1.00 29.64 1121 GLU A CA 1
ATOM 8734 C C . GLU A 1 1121 ? 73.695 42.125 11.187 1.00 29.64 1121 GLU A C 1
ATOM 8736 O O . GLU A 1 1121 ? 74.211 41.073 10.835 1.00 29.64 1121 GLU A O 1
ATOM 8741 N N . ARG A 1 1122 ? 74.120 43.277 10.617 1.00 24.31 1122 ARG A N 1
ATOM 8742 C CA . ARG A 1 1122 ? 73.597 44.682 10.575 1.00 24.31 1122 ARG A CA 1
ATOM 8743 C C . ARG A 1 1122 ? 74.489 45.546 9.640 1.00 24.31 1122 ARG A C 1
ATOM 8745 O O . ARG A 1 1122 ? 75.593 45.121 9.329 1.00 24.31 1122 ARG A O 1
ATOM 8752 N N . VAL A 1 1123 ? 74.043 46.787 9.367 1.00 25.69 1123 VAL A N 1
ATOM 8753 C CA . VAL A 1 1123 ? 74.812 48.027 9.035 1.00 25.69 1123 VAL A CA 1
ATOM 8754 C C . VAL A 1 1123 ? 74.712 48.522 7.574 1.00 25.69 1123 VAL A C 1
ATOM 8756 O O . VAL A 1 1123 ? 75.324 47.938 6.697 1.00 25.69 1123 VAL A O 1
ATOM 8759 N N . GLU A 1 1124 ? 73.947 49.621 7.404 1.00 25.48 1124 GLU A N 1
ATOM 8760 C CA . GLU A 1 1124 ? 74.176 50.877 6.622 1.00 25.48 1124 GLU A CA 1
ATOM 8761 C C . GLU A 1 1124 ? 74.681 50.822 5.141 1.00 25.48 1124 GLU A C 1
ATOM 8763 O O . GLU A 1 1124 ? 75.354 49.893 4.728 1.00 25.48 1124 GLU A O 1
ATOM 8768 N N . ALA A 1 1125 ? 74.402 51.793 4.249 1.00 25.70 1125 ALA A N 1
ATOM 8769 C CA . ALA A 1 1125 ? 73.931 53.175 4.444 1.00 25.70 1125 ALA A CA 1
ATOM 8770 C C . ALA A 1 1125 ? 73.160 53.781 3.232 1.00 25.70 1125 ALA A C 1
ATOM 8772 O O . ALA A 1 1125 ? 73.376 53.391 2.093 1.00 25.70 1125 ALA A O 1
ATOM 8773 N N . LEU A 1 1126 ? 72.389 54.840 3.532 1.00 25.48 1126 LEU A N 1
ATOM 8774 C CA . LEU A 1 1126 ? 72.035 56.019 2.704 1.00 25.48 1126 LEU A CA 1
ATOM 8775 C C . LEU A 1 1126 ? 71.168 55.901 1.417 1.00 25.48 1126 LEU A C 1
ATOM 8777 O O . LEU A 1 1126 ? 71.587 55.448 0.359 1.00 25.48 1126 LEU A O 1
ATOM 8781 N N . SER A 1 1127 ? 69.976 56.501 1.539 1.00 22.84 1127 SER A N 1
ATOM 8782 C CA . SER A 1 1127 ? 69.102 57.135 0.525 1.00 22.84 1127 SER A CA 1
ATOM 8783 C C . SER A 1 1127 ? 69.717 58.466 -0.009 1.00 22.84 1127 SER A C 1
ATOM 8785 O O . SER A 1 1127 ? 70.800 58.804 0.483 1.00 22.84 1127 SER A O 1
ATOM 8787 N N . PRO A 1 1128 ? 69.112 59.278 -0.931 1.00 45.00 1128 PRO A N 1
ATOM 8788 C CA . PRO A 1 1128 ? 67.700 59.409 -1.387 1.00 45.00 1128 PRO A CA 1
ATOM 8789 C C . PRO A 1 1128 ? 67.549 59.419 -2.951 1.00 45.00 1128 PRO A C 1
ATOM 8791 O O . PRO A 1 1128 ? 68.496 59.042 -3.626 1.00 45.00 1128 PRO A O 1
ATOM 8794 N N . GLU A 1 1129 ? 66.422 59.698 -3.641 1.00 25.09 1129 GLU A N 1
ATOM 8795 C CA . GLU A 1 1129 ? 65.312 60.657 -3.438 1.00 25.09 1129 GLU A CA 1
ATOM 8796 C C . GLU A 1 1129 ? 63.915 60.240 -3.974 1.00 25.09 1129 GLU A C 1
ATOM 8798 O O . GLU A 1 1129 ? 63.794 59.557 -4.981 1.00 25.09 1129 GLU A O 1
ATOM 8803 N N . ARG A 1 1130 ? 62.896 60.834 -3.320 1.00 24.75 1130 ARG A N 1
ATOM 8804 C CA . ARG A 1 1130 ? 61.591 61.351 -3.812 1.00 24.75 1130 ARG A CA 1
ATOM 8805 C C . ARG A 1 1130 ? 60.484 60.426 -4.376 1.00 24.75 1130 ARG A C 1
ATOM 8807 O O . ARG A 1 1130 ? 60.581 59.811 -5.427 1.00 24.75 1130 ARG A O 1
ATOM 8814 N N . SER A 1 1131 ? 59.370 60.511 -3.646 1.00 23.27 1131 SER A N 1
ATOM 8815 C CA . SER A 1 1131 ? 57.945 60.232 -3.914 1.00 23.27 1131 SER A CA 1
ATOM 8816 C C . SER A 1 1131 ? 57.291 61.377 -4.760 1.00 23.27 1131 SER A C 1
ATOM 8818 O O . SER A 1 1131 ? 58.063 62.246 -5.183 1.00 23.27 1131 SER A O 1
ATOM 8820 N N . PRO A 1 1132 ? 55.944 61.498 -4.970 1.00 43.78 1132 PRO A N 1
ATOM 8821 C CA . PRO A 1 1132 ? 54.827 60.786 -4.308 1.00 43.78 1132 PRO A CA 1
ATOM 8822 C C . PRO A 1 1132 ? 53.553 60.451 -5.141 1.00 43.78 1132 PRO A C 1
ATOM 8824 O O . PRO A 1 1132 ? 53.489 60.748 -6.326 1.00 43.78 1132 PRO A O 1
ATOM 8827 N N . GLU A 1 1133 ? 52.540 59.924 -4.420 1.00 28.42 1133 GLU A N 1
ATOM 8828 C CA . GLU A 1 1133 ? 51.079 59.937 -4.707 1.00 28.42 1133 GLU A CA 1
ATOM 8829 C C . GLU A 1 1133 ? 50.582 59.139 -5.945 1.00 28.42 1133 GLU A C 1
ATOM 8831 O O . GLU A 1 1133 ? 51.343 58.863 -6.863 1.00 28.42 1133 GLU A O 1
ATOM 8836 N N . GLU A 1 1134 ? 49.342 58.628 -6.023 1.00 29.27 1134 GLU A N 1
ATOM 8837 C CA . GLU A 1 1134 ? 48.122 58.695 -5.170 1.00 29.27 1134 GLU A CA 1
ATOM 8838 C C . GLU A 1 1134 ? 47.785 57.269 -4.606 1.00 29.27 1134 GLU A C 1
ATOM 8840 O O . GLU A 1 1134 ? 48.452 56.306 -4.966 1.00 29.27 1134 GLU A O 1
ATOM 8845 N N . GLY A 1 1135 ? 46.937 57.005 -3.595 1.00 28.30 1135 GLY A N 1
ATOM 8846 C CA . GLY A 1 1135 ? 45.475 57.211 -3.491 1.00 28.30 1135 GLY A CA 1
ATOM 8847 C C . GLY A 1 1135 ? 44.697 55.995 -4.061 1.00 28.30 1135 GLY A C 1
ATOM 8848 O O . GLY A 1 1135 ? 44.918 55.646 -5.208 1.00 28.30 1135 GLY A O 1
ATOM 8849 N N . SER A 1 1136 ? 43.779 55.294 -3.370 1.00 28.38 1136 SER A N 1
ATOM 8850 C CA . SER A 1 1136 ? 43.200 55.470 -2.020 1.00 28.38 1136 SER A CA 1
ATOM 8851 C C . SER A 1 1136 ? 42.539 54.165 -1.471 1.00 28.38 1136 SER A C 1
ATOM 8853 O O . SER A 1 1136 ? 42.693 53.100 -2.058 1.00 28.38 1136 SER A O 1
ATOM 8855 N N . LEU A 1 1137 ? 41.859 54.264 -0.317 1.00 29.89 1137 LEU A N 1
ATOM 8856 C CA . LEU A 1 1137 ? 41.094 53.246 0.444 1.00 29.89 1137 LEU A CA 1
ATOM 8857 C C . LEU A 1 1137 ? 39.965 52.564 -0.383 1.00 29.89 1137 LEU A C 1
ATOM 8859 O O . LEU A 1 1137 ? 39.522 53.166 -1.353 1.00 29.89 1137 LEU A O 1
ATOM 8863 N N . ALA A 1 1138 ? 39.314 51.441 -0.024 1.00 28.72 1138 ALA A N 1
ATOM 8864 C CA . ALA A 1 1138 ? 39.531 50.252 0.845 1.00 28.72 1138 ALA A CA 1
ATOM 8865 C C . ALA A 1 1138 ? 38.311 49.285 0.589 1.00 28.72 1138 ALA A C 1
ATOM 8867 O O . ALA A 1 1138 ? 37.621 49.504 -0.405 1.00 28.72 1138 ALA A O 1
ATOM 8868 N N . THR A 1 1139 ? 37.926 48.223 1.326 1.00 28.75 1139 THR A N 1
ATOM 8869 C CA . THR A 1 1139 ? 38.290 47.626 2.640 1.00 28.75 1139 THR A CA 1
ATOM 8870 C C . THR A 1 1139 ? 37.811 46.154 2.676 1.00 28.75 1139 THR A C 1
ATOM 8872 O O . THR A 1 1139 ? 36.714 45.900 2.195 1.00 28.75 1139 THR A O 1
ATOM 8875 N N . ASP A 1 1140 ? 38.597 45.274 3.310 1.00 28.28 1140 ASP A N 1
ATOM 8876 C CA . ASP A 1 1140 ? 38.258 44.042 4.068 1.00 28.28 1140 ASP A CA 1
ATOM 8877 C C . ASP A 1 1140 ? 37.452 42.837 3.486 1.00 28.28 1140 ASP A C 1
ATOM 8879 O O . ASP A 1 1140 ? 36.626 42.941 2.586 1.00 28.28 1140 ASP A O 1
ATOM 8883 N N . ASP A 1 1141 ? 37.744 41.685 4.114 1.00 27.30 1141 ASP A N 1
ATOM 8884 C CA . ASP A 1 1141 ? 37.078 40.366 4.181 1.00 27.30 1141 ASP A CA 1
ATOM 8885 C C . ASP A 1 1141 ? 37.059 39.352 2.998 1.00 27.30 1141 ASP A C 1
ATOM 8887 O O . ASP A 1 1141 ? 36.343 39.491 2.013 1.00 27.30 1141 ASP A O 1
ATOM 8891 N N . HIS A 1 1142 ? 37.852 38.275 3.196 1.00 29.33 1142 HIS A N 1
ATOM 8892 C CA . HIS A 1 1142 ? 37.560 36.818 3.105 1.00 29.33 1142 HIS A CA 1
ATOM 8893 C C . HIS A 1 1142 ? 36.529 36.285 2.059 1.00 29.33 1142 HIS A C 1
ATOM 8895 O O . HIS A 1 1142 ? 35.425 36.797 1.940 1.00 29.33 1142 HIS A O 1
ATOM 8901 N N . GLU A 1 1143 ? 36.747 35.174 1.328 1.00 27.39 1143 GLU A N 1
ATOM 8902 C CA . GLU A 1 1143 ? 37.686 34.042 1.516 1.00 27.39 1143 GLU A CA 1
ATOM 8903 C C . GLU A 1 1143 ? 38.026 33.291 0.187 1.00 27.39 1143 GLU A C 1
ATOM 8905 O O . GLU A 1 1143 ? 37.556 33.669 -0.885 1.00 27.39 1143 GLU A O 1
ATOM 8910 N N . CYS A 1 1144 ? 38.881 32.253 0.220 1.00 27.70 1144 CYS A N 1
ATOM 8911 C CA . CYS A 1 1144 ? 39.511 31.636 -0.973 1.00 27.70 1144 CYS A CA 1
ATOM 8912 C C . CYS A 1 1144 ? 38.709 30.508 -1.682 1.00 27.70 1144 CYS A C 1
ATOM 8914 O O . CYS A 1 1144 ? 38.083 29.695 -1.002 1.00 27.70 1144 CYS A O 1
ATOM 8916 N N . PRO A 1 1145 ? 38.865 30.342 -3.018 1.00 33.16 1145 PRO A N 1
ATOM 8917 C CA . PRO A 1 1145 ? 38.434 29.147 -3.772 1.00 33.16 1145 PRO A CA 1
ATOM 8918 C C . PRO A 1 1145 ? 39.560 28.449 -4.600 1.00 33.16 1145 PRO A C 1
ATOM 8920 O O . PRO A 1 1145 ? 40.626 29.030 -4.793 1.00 33.16 1145 PRO A O 1
ATOM 8923 N N . THR A 1 1146 ? 39.264 27.272 -5.198 1.00 28.36 1146 THR A N 1
ATOM 8924 C CA . THR A 1 1146 ? 39.971 26.576 -6.333 1.00 28.36 1146 THR A CA 1
ATOM 8925 C C . THR A 1 1146 ? 41.402 26.002 -6.104 1.00 28.36 1146 THR A C 1
ATOM 8927 O O . THR A 1 1146 ? 42.140 26.527 -5.279 1.00 28.36 1146 THR A O 1
ATOM 8930 N N . ASP A 1 1147 ? 41.926 24.966 -6.802 1.00 28.12 1147 ASP A N 1
ATOM 8931 C CA . ASP A 1 1147 ? 41.340 23.819 -7.556 1.00 28.12 1147 ASP A CA 1
ATOM 8932 C C . ASP A 1 1147 ? 42.390 22.730 -7.949 1.00 28.12 1147 ASP A C 1
ATOM 8934 O O . ASP A 1 1147 ? 43.537 23.063 -8.235 1.00 28.12 1147 ASP A O 1
ATOM 8938 N N . SER A 1 1148 ? 41.935 21.476 -8.172 1.00 28.28 1148 SER A N 1
ATOM 8939 C CA . SER A 1 1148 ? 42.476 20.444 -9.122 1.00 28.28 1148 SER A CA 1
ATOM 8940 C C . SER A 1 1148 ? 43.903 19.828 -8.956 1.00 28.28 1148 SER A C 1
ATOM 8942 O O . SER A 1 1148 ? 44.742 20.386 -8.262 1.00 28.28 1148 SER A O 1
ATOM 8944 N N . GLY A 1 1149 ? 44.221 18.688 -9.635 1.00 26.02 1149 GLY A N 1
ATOM 8945 C CA . GLY A 1 1149 ? 45.643 18.403 -9.997 1.00 26.02 1149 GLY A CA 1
ATOM 8946 C C . GLY A 1 1149 ? 46.294 16.994 -10.183 1.00 26.02 1149 GLY A C 1
ATOM 8947 O O . GLY A 1 1149 ? 47.513 16.974 -10.222 1.00 26.02 1149 GLY A O 1
ATOM 8948 N N . ALA A 1 1150 ? 45.589 15.854 -10.288 1.00 25.77 1150 ALA A N 1
ATOM 8949 C CA . ALA A 1 1150 ? 45.981 14.555 -10.937 1.00 25.77 1150 ALA A CA 1
ATOM 8950 C C . ALA A 1 1150 ? 47.460 13.995 -11.089 1.00 25.77 1150 ALA A C 1
ATOM 8952 O O . ALA A 1 1150 ? 48.319 14.641 -11.676 1.00 25.77 1150 ALA A O 1
ATOM 8953 N N . LEU A 1 1151 ? 47.630 12.664 -10.838 1.00 24.55 1151 LEU A N 1
ATOM 8954 C CA . LEU A 1 1151 ? 48.628 11.678 -11.403 1.00 24.55 1151 LEU A CA 1
ATOM 8955 C C . LEU A 1 1151 ? 50.155 11.781 -11.034 1.00 24.55 1151 LEU A C 1
ATOM 8957 O O . LEU A 1 1151 ? 50.646 12.873 -10.797 1.00 24.55 1151 LEU A O 1
ATOM 8961 N N . CYS A 1 1152 ? 51.021 10.728 -11.035 1.00 23.27 1152 CYS A N 1
ATOM 8962 C CA . CYS A 1 1152 ? 50.907 9.239 -10.944 1.00 23.27 1152 CYS A CA 1
ATOM 8963 C C . CYS A 1 1152 ? 52.300 8.528 -10.756 1.00 23.27 1152 CYS A C 1
ATOM 8965 O O . CYS A 1 1152 ? 53.315 9.155 -11.046 1.00 23.27 1152 CYS A O 1
ATOM 8967 N N . VAL A 1 1153 ? 52.318 7.207 -10.433 1.00 24.89 1153 VAL A N 1
ATOM 8968 C CA . VAL A 1 1153 ? 53.457 6.207 -10.439 1.00 24.89 1153 VAL A CA 1
ATOM 8969 C C . VAL A 1 1153 ? 54.650 6.483 -9.467 1.00 24.89 1153 VAL A C 1
ATOM 8971 O O . VAL A 1 1153 ? 54.792 7.612 -9.015 1.00 24.89 1153 VAL A O 1
ATOM 8974 N N . ASP A 1 1154 ? 55.535 5.568 -9.008 1.00 25.47 1154 ASP A N 1
ATOM 8975 C CA . ASP A 1 1154 ? 55.853 4.110 -9.181 1.00 25.47 1154 ASP A CA 1
ATOM 8976 C C . ASP A 1 1154 ? 56.539 3.581 -7.852 1.00 25.47 1154 ASP A C 1
ATOM 8978 O O . ASP A 1 1154 ? 56.410 4.293 -6.857 1.00 25.47 1154 ASP A O 1
ATOM 8982 N N . VAL A 1 1155 ? 57.251 2.450 -7.597 1.00 26.89 1155 VAL A N 1
ATOM 8983 C CA . VAL A 1 1155 ? 57.957 1.341 -8.318 1.00 26.89 1155 VAL A CA 1
ATOM 8984 C C . VAL A 1 1155 ? 58.028 0.068 -7.410 1.00 26.89 1155 VAL A C 1
ATOM 8986 O O . VAL A 1 1155 ? 58.061 0.223 -6.194 1.00 26.89 1155 VAL A O 1
ATOM 8989 N N . ASP A 1 1156 ? 58.167 -1.143 -7.995 1.00 26.05 1156 ASP A N 1
ATOM 8990 C CA . ASP A 1 1156 ? 58.761 -2.424 -7.475 1.00 26.05 1156 ASP A CA 1
ATOM 8991 C C . ASP A 1 1156 ? 58.330 -3.058 -6.112 1.00 26.05 1156 ASP A C 1
ATOM 8993 O O . ASP A 1 1156 ? 58.283 -2.392 -5.084 1.00 26.05 1156 ASP A O 1
ATOM 8997 N N . GLY A 1 1157 ? 58.179 -4.408 -6.025 1.00 25.72 1157 GLY A N 1
ATOM 8998 C CA . GLY A 1 1157 ? 58.173 -5.042 -4.675 1.00 25.72 1157 GLY A CA 1
ATOM 8999 C C . GLY A 1 1157 ? 57.889 -6.537 -4.366 1.00 25.72 1157 GLY A C 1
ATOM 9000 O O . GLY A 1 1157 ? 58.362 -6.971 -3.327 1.00 25.72 1157 GLY A O 1
ATOM 9001 N N . ARG A 1 1158 ? 57.195 -7.352 -5.187 1.00 24.48 1158 ARG A N 1
ATOM 9002 C CA . ARG A 1 1158 ? 56.960 -8.835 -5.015 1.00 24.48 1158 ARG A CA 1
ATOM 9003 C C . ARG A 1 1158 ? 56.385 -9.425 -3.678 1.00 24.48 1158 ARG A C 1
ATOM 9005 O O . ARG A 1 1158 ? 57.043 -9.442 -2.651 1.00 24.48 1158 ARG A O 1
ATOM 9012 N N . LEU A 1 1159 ? 55.304 -10.217 -3.822 1.00 24.14 1159 LEU A N 1
ATOM 9013 C CA . LEU A 1 1159 ? 54.998 -11.508 -3.132 1.00 24.14 1159 LEU A CA 1
ATOM 9014 C C . LEU A 1 1159 ? 54.915 -11.625 -1.577 1.00 24.14 1159 LEU A C 1
ATOM 9016 O O . LEU A 1 1159 ? 55.909 -11.942 -0.931 1.00 24.14 1159 LEU A O 1
ATOM 9020 N N . ALA A 1 1160 ? 53.684 -11.654 -1.034 1.00 23.64 1160 ALA A N 1
ATOM 9021 C CA . ALA A 1 1160 ? 53.151 -12.656 -0.069 1.00 23.64 1160 ALA A CA 1
ATOM 9022 C C . ALA A 1 1160 ? 51.615 -12.439 0.080 1.00 23.64 1160 ALA A C 1
ATOM 9024 O O . ALA A 1 1160 ? 51.195 -11.292 0.022 1.00 23.64 1160 ALA A O 1
ATOM 9025 N N . HIS A 1 1161 ? 50.684 -13.409 0.054 1.00 22.78 1161 HIS A N 1
ATOM 9026 C CA . HIS A 1 1161 ? 50.433 -14.661 0.810 1.00 22.78 1161 HIS A CA 1
ATOM 9027 C C . HIS A 1 1161 ? 49.659 -14.490 2.141 1.00 22.78 1161 HIS A C 1
ATOM 9029 O O . HIS A 1 1161 ? 50.063 -13.697 2.980 1.00 22.78 1161 HIS A O 1
ATOM 9035 N N . ALA A 1 1162 ? 48.653 -15.365 2.343 1.00 23.78 1162 ALA A N 1
ATOM 9036 C CA . ALA A 1 1162 ? 47.872 -15.625 3.574 1.00 23.78 1162 ALA A CA 1
ATOM 9037 C C . ALA A 1 1162 ? 46.857 -14.539 4.035 1.00 23.78 1162 ALA A C 1
ATOM 9039 O O . ALA A 1 1162 ? 47.036 -13.375 3.707 1.00 23.78 1162 ALA A O 1
ATOM 9040 N N . VAL A 1 1163 ? 45.831 -14.801 4.871 1.00 23.05 1163 VAL A N 1
ATOM 9041 C CA . VAL A 1 1163 ? 44.838 -15.906 5.082 1.00 23.05 1163 VAL A CA 1
ATOM 9042 C C . VAL A 1 1163 ? 44.229 -15.732 6.492 1.00 23.05 1163 VAL A C 1
ATOM 9044 O O . VAL A 1 1163 ? 44.979 -15.473 7.425 1.00 23.05 1163 VAL A O 1
ATOM 9047 N N . CYS A 1 1164 ? 42.914 -15.974 6.639 1.00 21.89 1164 CYS A N 1
ATOM 9048 C CA . CYS A 1 1164 ? 42.102 -15.851 7.874 1.00 21.89 1164 CYS A CA 1
ATOM 9049 C C . CYS A 1 1164 ? 41.971 -14.411 8.432 1.00 21.89 1164 CYS A C 1
ATOM 9051 O O . CYS A 1 1164 ? 42.872 -13.602 8.254 1.00 21.89 1164 CYS A O 1
ATOM 9053 N N . ALA A 1 1165 ? 40.841 -13.945 8.983 1.00 23.86 1165 ALA A N 1
ATOM 9054 C CA . ALA A 1 1165 ? 39.704 -14.545 9.716 1.00 23.86 1165 ALA A CA 1
ATOM 9055 C C . ALA A 1 1165 ? 39.929 -14.672 11.235 1.00 23.86 1165 ALA A C 1
ATOM 9057 O O . ALA A 1 1165 ? 40.993 -15.103 11.671 1.00 23.86 1165 ALA A O 1
ATOM 9058 N N . GLY A 1 1166 ? 38.892 -14.304 12.000 1.00 22.80 1166 GLY A N 1
ATOM 9059 C CA . GLY A 1 1166 ? 38.969 -13.985 13.430 1.00 22.80 1166 GLY A CA 1
ATOM 9060 C C . GLY A 1 1166 ? 39.408 -12.525 13.671 1.00 22.80 1166 GLY A C 1
ATOM 9061 O O . GLY A 1 1166 ? 40.206 -11.995 12.904 1.00 22.80 1166 GLY A O 1
ATOM 9062 N N . GLU A 1 1167 ? 38.914 -11.818 14.688 1.00 24.42 1167 GLU A N 1
ATOM 9063 C CA . GLU A 1 1167 ? 37.807 -12.155 15.597 1.00 24.42 1167 GLU A CA 1
ATOM 9064 C C . GLU A 1 1167 ? 37.277 -10.872 16.286 1.00 24.42 1167 GLU A C 1
ATOM 9066 O O . GLU A 1 1167 ? 37.595 -9.762 15.862 1.00 24.42 1167 GLU A O 1
ATOM 9071 N N . THR A 1 1168 ? 36.437 -11.058 17.302 1.00 24.69 1168 THR A N 1
ATOM 9072 C CA . THR A 1 1168 ? 35.904 -10.095 18.287 1.00 24.69 1168 THR A CA 1
ATOM 9073 C C . THR A 1 1168 ? 36.950 -9.093 18.856 1.00 24.69 1168 THR A C 1
ATOM 9075 O O . THR A 1 1168 ? 38.152 -9.327 18.761 1.00 24.69 1168 THR A O 1
ATOM 9078 N N . GLU A 1 1169 ? 36.607 -7.945 19.468 1.00 24.94 1169 GLU A N 1
ATOM 9079 C CA . GLU A 1 1169 ? 35.380 -7.574 20.201 1.00 24.94 1169 GLU A CA 1
ATOM 9080 C C . GLU A 1 1169 ? 35.265 -6.035 20.434 1.00 24.94 1169 GLU A C 1
ATOM 9082 O O . GLU A 1 1169 ? 36.282 -5.366 20.593 1.00 24.94 1169 GLU A O 1
ATOM 9087 N N . GLU A 1 1170 ? 34.022 -5.538 20.556 1.00 25.00 1170 GLU A N 1
ATOM 9088 C CA . GLU A 1 1170 ? 33.550 -4.518 21.534 1.00 25.00 1170 GLU A CA 1
ATOM 9089 C C . GLU A 1 1170 ? 33.929 -2.998 21.547 1.00 25.00 1170 GLU A C 1
ATOM 9091 O O . GLU A 1 1170 ? 34.938 -2.531 21.031 1.00 25.00 1170 GLU A O 1
ATOM 9096 N N . PHE A 1 1171 ? 33.046 -2.273 22.268 1.00 26.23 1171 PHE A N 1
ATOM 9097 C CA . PHE A 1 1171 ? 33.117 -0.946 22.927 1.00 26.23 1171 PHE A CA 1
ATOM 9098 C C . PHE A 1 1171 ? 32.964 0.407 22.167 1.00 26.23 1171 PHE A C 1
ATOM 9100 O O . PHE A 1 1171 ? 33.934 1.048 21.779 1.00 26.23 1171 PHE A O 1
ATOM 9107 N N . GLU A 1 1172 ? 31.700 0.874 22.187 1.00 27.08 1172 GLU A N 1
ATOM 9108 C CA . GLU A 1 1172 ? 31.181 2.229 22.528 1.00 27.08 1172 GLU A CA 1
ATOM 9109 C C . GLU A 1 1172 ? 31.361 3.477 21.616 1.00 27.08 1172 GLU A C 1
ATOM 9111 O O . GLU A 1 1172 ? 32.446 3.857 21.189 1.00 27.08 1172 GLU A O 1
ATOM 9116 N N . ASP A 1 1173 ? 30.216 4.161 21.445 1.00 32.31 1173 ASP A N 1
ATOM 9117 C CA . ASP A 1 1173 ? 29.953 5.594 21.215 1.00 32.31 1173 ASP A CA 1
ATOM 9118 C C . ASP A 1 1173 ? 30.718 6.394 20.134 1.00 32.31 1173 ASP A C 1
ATOM 9120 O O . ASP A 1 1173 ? 31.709 7.078 20.406 1.00 32.31 1173 ASP A O 1
ATOM 9124 N N . SER A 1 1174 ? 30.118 6.516 18.937 1.00 29.80 1174 SER A N 1
ATOM 9125 C CA . SER A 1 1174 ? 29.670 7.822 18.375 1.00 29.80 1174 SER A CA 1
ATOM 9126 C C . SER A 1 1174 ? 28.691 7.683 17.202 1.00 29.80 1174 SER A C 1
ATOM 9128 O O . SER A 1 1174 ? 28.773 6.672 16.474 1.00 29.80 1174 SER A O 1
#

Sequence (1174 aa):
MYVMLSFMIGTMYIRSNDSLTQFDYIPMLFYVQAFLVFMAVAVLPFFDEIRAVFARERANSNLNVLMFVLANFLAALPGIALIALVSTGMVVGIAGLNAFGWFFLNLFLSMVVSESLMMLLGAATPHYIIGIALGAGLYGMFMLVCGFMVPRDKIPAGWIWVHYIAFHTYAFGAFMFAEFHDEPPAGNAILRQFDLEDTDLGVNMGILAAWTVGLQVLMTDVRGEAIISDTSSCDDSIDYRRRGPSEVHSEDDDDEVPIVDYHVVEAADVRRVLSAEEATAVKITKDKLLIGTEKGSVYAFDGHGKMVGTWMNHKGAVTCIDTDYSERYVASSSQDASVCVVSLKVAGGRITADLDLSINSRDQPALVTRSVRAVAIHPLYASGHRSVVFGGEDYKLVLTKRGTVFNNNSILHSGEGTITNIKWMNNMIAWTNLKGMKIYDISSKHKVTFLPRPVLSDSIDSHAAALSAQISWLTEELIALSWGPVVRVCRLMATRVDSPGRTGKGTVVRYGQVIGAFSFTSDITVTGIGLFDKGDGIPNDSDDFTSSTQLSILTCPVQGIKLAQDTSSPRAFVTTPIEFVMVTRRSLLDHAMWLIAKRKFEESVQVASAMDSTEAVGTILSSAMQPLLSDKEYHRAATLTSLIDSEKYGSIWTSIASEFESHNALQYLVGYLPVDVKIAEECGLLDAEIYDKTITSVILHRPSRLLPLLQRWPRELYSETRLVKLIGEVIPEYWTVNWSTQHRPPPEETGTSAEDDEADRESDDDDDEMKVDPSREREHYVPLLLALRYLYARSSDLGNLLAVDLRLGDTAAIFNIISDPSKVQSSTAVRQWVARHLLTLFRTNPLATCAVLSDNMALFPVGSVVVTLDGESKLLHCYLKYLLITKGQPAVCMPYLNRMVDLFMEFEPESLIKLLREIVNLGCNFDTASHPSGSYVDLKKVLQKCNAHPQTNHCLRESRAFLLWHLGRTQEALSVLLDESFGDLALAVDFIAPLKDVGLWRRVVDFALEHPGLLPQLIHAVEYHIENEGIDTVPVEARSAQILRRVPQDFLGWHELAGNVVSALSRCELEVTLLSSDKDLLRAELGTLSDKSRRRALGGVSVLYDQNASRCSICKRLLRERVEALSPERSPEEGSLATDDHECPTDSGALCVDVDGRLAHAVCAGETEEFEDS

Secondary structure (DSSP, 8-state):
-HHHHHHHHHHHT-TT-TT--GGGHHHHHHHIIIIIHGGGGGGHHHHHHHHHHHHHHHHHS---HHHHHHHHHHHHHHHHHHHHHHHHHHHHHHH--S-HHHHHHHHHHHHHHHHHHHHHHHHH-SSHHHHHHHHHHHHHHHHHHSSSSS-GGGS-TTTHHHHHH-HHHHHHHHHHHHHHTTSTTTHHHHHHHHT-TT--HHHHHHHHHHHHHHHHHHHHHHHHHHHHHHHTTTS-TT-TTS--S------S------SEEEEE---HHHHHHHTTS-EEEEEEETTEEEEEETTSEEEEEETTS-EEEEEE--SS-EEEEEE-TTS-EEEEEETTSEEEEEEEEEETTEEEEEEEEEEETTT-TTT-SS-EEEEEE-TTTTTT--EEEEEETTSEEEEEE--SSS-EEEEEEE-SS-EEEEEEETTEEEEEETTEEEEEETTT-SEEEEEEPPP--HHHHHHHTTSPPPEEE-SSSEEEEEETTEEEEEEEEEEEEPPTT--S--EEEEEEEEEEEEE--TT-EEEEE------S-S---SS--SSS----EEEESSTT-EEEE-SSSSEEEEE-SS-EEEEEEPPHHHHHHHHHHTT-HHHHHHHHHT-S-HHHHHHHHHHHHHHHHHTT-HHHHHHHGGGS-TTTTGGGHHHHHHHHHHTT-HHHHTTTS--SHHHHHHTT-TTSTHHHHHHHHHHHH-GGGHHHHHHHS-GGGS-HHHHHHHHHHHS-TTT---TTSPPPPPPP-------S-----------------HHHHHHHHHHHHHHHHHHHHHHT-HHHHHHHHHHHT-HHHHHHHHS-HHHHHH-HHHHHHHHHSHHHHHHH-HHHHHHHHHH-TTTS-HHHHHHHHTT-HHHHHHHHHIIIIIS--HHHHGGGHHHHHHHHHHH-GGGHHHHHHHHHHTT---S-S--SSS----HHHHHHHHTT-GGGTTTTHHHHHHHHHHTT-HHHHHHHHT-TTS--HHHHHHHHGGG--HHHHHHHHHHHHHSGGGHHHHHHHHHHHHHHT-TTSS-GGGSHHHHHHHS-TT-TTHHHHHHHHHHHHTT-HHHHHHHSSS-TTHHHHHHHHHHHHHHHSS----------PPPPTTT-PPP-------------------------------------------------------

Radius of gyration: 56.36 Å; chains: 1; bounding box: 139×98×143 Å

Organism: Perkinsus olseni (NCBI:txid32597)